Protein 6YB8 (pdb70)

InterPro domains:
  IPR000031 PurE domain [PF00731] (267-404)
  IPR000031 PurE domain [SM01001] (266-413)
  IPR000031 PurE domain [TIGR01162] (268-420)
  IPR018236 SAICAR synthetase, conserved site [PS01057] (93-107)
  IPR018236 SAICAR synthetase, conserved site [PS01058] (187-195)
  IPR028923 SAICAR synthetase/ADE2, N-terminal [MF_00137] (10-258)
  IPR028923 SAICAR synthetase/ADE2, N-terminal [PF01259] (12-238)
  IPR033626 Class II PurE [MF_02045] (266-421)

Foldseek 3Di:
DAWADFPDDDQFWTWTDHPPDPQKIKIFGAQKDADALDPRIDRHPCVLLLQLLLQQLLQVLLVLLPAFAQFDHRDPRRMGMGGDFAWDQKKKKWFQWDDDVSCVVPPPDDGGDGDVQIDIWIFGHDRPVPTHTDDLVRSQVVQDAILRDGCHPLNSVLCRLSLSLSLVLVQLLCVVVQKGWGMFIWIWGQRNVPRDIHTDDGCALQTTWIARNPDNVRTLGCVLVVVDPDDDVVSSVSNVVSSVVCSVCSNCSVDWPAAAEEEEEEQDCVCVVLVVLLQVLLVLLVHHYHYDHDHCVPHVVVLLVVLCVVVPPPHQYEYEYEYWAQRVSQVSSQQRDPHAYEYQYQADVPCNVPRCVSQPDHDPPGPYHYDPRSSVVSLVSLVVVVVRTSSSVSSNSSVVSVVVSVVSVVCVVVVVVVD/DAWADWDDDDQFWTWTDHPPDPQKIKIFGAQKDADQLRPDIDRHPLVLLLQLLLQQLLQVLLVLLPAFAQFDHRDPSRMGMGGDFFWDQKKKKWFQWDDDVSCVVPPPDDTGDGDVQIDIWIFGHDSPVRGHTDDLVRSQVVQDAILRRRCHPLNSVLCRLSLSLSLVLVQLLCVVVQKGWGMFIWIWTQRNVPRDIHTDDGGALQGTWIARNPDNVRTLGCVLVNVDPDDDPVSSVVNVVSSVVCSVCSNCSVPWPAAAEEEEEEQDCVCVVLVVLLQVLLVLLVHHYHYYHHHCVPHVVVLVVVLCVVLPPPHQYEYEYEYFAQRPSQQSSQQRDPHAYEYQYQADPPCNVPRVVSQPPHDPSGPYHYDPHSSVVSLVSLVVCVVVTSSSVSSNSSVVSVVVSVVSVVCVVVVVVVD

Solvent-accessible surface area: 36844 Å² total; per-residue (Å²): 139,90,92,22,135,80,76,112,106,14,91,31,27,24,22,43,53,10,111,82,36,127,26,76,10,7,15,51,11,51,46,53,0,9,12,54,75,82,94,57,98,38,125,9,120,28,2,7,26,18,6,0,63,0,0,6,12,0,0,70,4,0,68,104,11,30,5,118,10,4,16,59,131,83,20,55,130,42,4,2,12,3,25,62,28,81,72,0,34,0,29,0,19,0,6,12,12,0,11,17,36,17,42,158,86,47,119,75,52,165,72,34,128,99,18,69,62,6,94,29,7,9,21,49,76,42,72,99,104,103,36,53,77,39,48,62,130,90,0,59,70,39,148,41,74,34,26,68,37,102,0,19,91,5,5,0,29,10,0,14,73,8,0,44,0,1,0,22,0,0,28,34,1,0,76,62,38,110,1,37,1,0,7,5,50,1,6,5,0,0,14,44,100,89,104,77,27,11,1,3,23,19,0,7,0,30,8,5,37,0,13,10,89,36,58,136,103,75,30,29,0,21,28,7,0,90,87,36,212,126,44,53,112,152,12,21,91,84,0,42,145,17,1,60,59,0,9,130,71,0,100,84,2,46,142,58,84,30,118,12,15,0,0,0,0,3,24,48,94,105,22,76,46,28,0,79,112,0,92,152,7,1,49,97,26,54,4,86,13,72,42,67,81,7,24,14,126,182,16,63,112,66,0,66,99,3,22,5,49,11,39,8,52,33,40,30,0,0,0,0,0,0,13,27,203,78,4,17,4,0,23,40,0,2,22,57,2,4,7,0,1,0,0,0,4,28,52,80,138,117,174,5,88,112,36,0,56,35,1,12,182,38,98,109,47,28,0,6,0,2,8,29,42,23,92,4,0,1,25,0,0,0,2,3,2,5,20,34,7,7,41,6,15,1,47,4,30,0,46,38,9,48,72,65,37,69,119,38,85,61,74,67,159,111,98,125,108,110,198,122,80,80,19,139,82,77,115,94,14,84,32,25,22,21,43,49,7,110,72,35,125,26,79,8,10,15,50,13,54,44,57,0,10,19,57,56,51,96,58,150,35,111,11,127,32,2,5,26,17,8,0,57,0,1,6,14,0,0,72,3,0,70,102,10,30,6,112,11,5,15,57,127,82,31,55,123,45,4,3,8,4,29,59,26,84,72,0,33,0,27,0,18,0,9,11,12,0,6,17,36,16,44,154,83,48,122,76,54,168,76,36,126,87,18,63,64,6,87,34,7,9,21,48,86,40,92,99,103,115,35,52,77,40,47,66,128,92,0,61,70,37,150,42,73,38,27,66,36,101,0,17,95,4,6,1,25,11,0,16,71,7,0,40,0,0,0,24,0,0,30,33,1,0,78,63,44,104,1,36,0,0,7,4,49,1,9,4,0,0,13,44,101,86,106,70,20,11,0,4,23,19,0,8,1,30,8,6,38,0,12,9,84,37,56,124,104,78,25,29,0,22,25,10,0,91,74,39,182,131,51,59,116,146,11,22,102,84,0,51,142,19,2,74,58,0,9,120,64,0,97,86,2,45,136,56,83,32,119,13,13,0,0,0,0,2,26,45,94,103,22,78,46,30,0,81,114,0,91,154,5,0,50,103,25,54,4,85,14,74,44,65,79,7,22,10,125,188,17,63,113,67,0,67,97,4,22,5,44,10,41,11,57,31,41,29,0,0,0,0,0,0,12,28,201,74,5,12,4,0,24,50,0,3,24,59,2,3,7,0,0,0,0,0,5,28,53,81,137,121,178,6,86,107,38,0,58,33,1,11,185,38,97,109,44,27,0,6,0,2,6,29,42,23,89,4,0,1,25,0,0,0,3,3,1,4,23,33,5,7,42,6,15,0,47,4,29,0,46,40,8,48,74,65,32,69,119,38,83,58,73,66,145,108,107,107,104,119,198

GO terms:
  GO:0004638 phosphoribosylaminoimidazole carboxylase activity (F, IDA)
  GO:0004639 phosphoribosylaminoimidazolesuccinocarboxamide synthase activity (F, IDA)
  GO:0044208 'de novo' AMP biosynthetic process (P, IDA)
  GO:0097294 'de novo' XMP biosynthetic process (P, IDA)
  GO:0006177 GMP biosynthetic process (P, IDA)
  GO:0006189 'de novo' IMP biosynthetic process (P, IDA)
  GO:0009113 purine nucleobase biosynthetic process (P, IDA)
  GO:0004638 phosphoribosylaminoimidazole carboxylase activity (F, EXP)
  GO:0004639 phosphoribosylaminoimidazolesuccinocarboxamide synthase activity (F, EXP)
  GO:0004638 phosphoribosylaminoimidazole carboxylase activity (F, IMP)
  GO:0004639 phosphoribosylaminoimidazolesuccinocarboxamide synthase activity (F, IMP)
  GO:0004639 phosphoribosylaminoimidazolesuccinocarboxamide synthase activity (F, TAS)
  GO:0009113 purine nucleobase biosynthetic process (P, TAS)
  GO:0044208 'de novo' AMP biosynthetic process (P, IMP)
  GO:0006177 GMP biosynthetic process (P, IMP)
  GO:0006189 'de novo' IMP biosynthetic process (P, IMP)
  GO:0097294 'de novo' XMP biosynthetic process (P, IMP)
  GO:0005829 cytosol (C, TAS)
  GO:0042802 identical protein binding (F, IPI)
  GO:0005515 protein binding (F, IPI)

B-factor: mean 41.93, std 17.14, range [17.02, 145.9]

Sequence (838 aa):
LNIGKKLYEGKTKEVYELLDSPGKVLLQSKDQITAGNAARKNHLEGKAAISNKITSCIFQLLQEAGIKTAFTRKCGETAFIAPQCEMIPIEWVCRRIATGSFLKRNPGVKEGYKFYPPKVELFFKDDANNDPQWSEEQLIAAKFCFAGLLIGQTEVDIMSHATQAIFEILEKSWLPQNCTLVDMKIEFGVDVTTKEIVLADVIDNDSWRLWPSGDRSQQKDKQSYRDLKEVTPEGLQMVKKNFEWVAERVELLLKSESQCRVVVLMGSTSDLGHCEKIKKACGNFGIPCELRVTSAHKGPDETLRIKAEYEGDGIPTVFVAVAGRSNGLGPVMSGNTAYPVISCPPLTPDWGVQDVWSSLRLPSGLGCSTVLSPEGSAQFAAQIFGLSNHLVWSKLRASILNTWISLKQADKKIRECNLLNIGKKLYEGKTKEVYELLDSPGKVLLQSKDQITAGNAARKNHLEGKAAISNKITSCIFQLLQEAGIKTAFTRKCGETAFIAPQCEMIPIEWVCRRIATGSFLKRNPGVKEGYKFYPPKVELFFKDDANNDPQWSEEQLIAAKFCFAGLLIGQTEVDIMSHATQAIFEILEKSWLPQNCTLVDMKIEFGVDVTTKEIVLADVIDNDSWRLWPSGDRSQQKDKQSYRDLKEVTPEGLQMVKKNFEWVAERVELLLKSESQCRVVVLMGSTSDLGHCEKIKKACGNFGIPCELRVTSAHKGPDETLRIKAEYEGDGIPTVFVAVAGRSNGLGPVMSGNTAYPVISCPPLTPDWGVQDVWSSLRLPSGLGCSTVLSPEGSAQFAAQIFGLSNHLVWSKLRASILNTWISLKQADKKIRECNL

Nearest PDB structures (foldseek):
  7ale-assembly1_A  TM=9.996E-01  e=1.340E-84  Homo sapiens
  2h31-assembly1_A  TM=9.689E-01  e=1.123E-67  Homo sapiens
  4ja0-assembly1_B-2  TM=9.828E-01  e=1.795E-53  Bombyx mori
  5c5d-assembly1_D  TM=9.731E-01  e=4.198E-13  Treponema denticola ATCC 35405
  3rg8-assembly1_C  TM=9.764E-01  e=1.503E-12  Treponema denticola

Radius of gyration: 31.54 Å; Cα contacts (8 Å, |Δi|>4): 1696; chains: 2; bounding box: 82×92×92 Å

Organism: Homo sapiens (NCBI:txid9606)

Secondary structure (DSSP, 8-state):
--EEEEEEE-SSEEEEEESSSTTEEEEEE-SEEEETTTTEEEE-TTHHHHHHHHHHHHHHHHHHHT--BS--EE-SSSEEEEE-EEE--EEEEEEEE--THHHHHSTT--TTPEEEEEEEEEEE--TTTT--EE-HHHHHHTT-EETTEE--HHHHHHHHHHHHHHHHHHHHHHGGGTEEEEEEEEEEEEETTT--EEEES--STTSEEEEETT-GGG--STHHHHT-SS--HHHHHHHHHHHHHHHHHGGGGGS-SS--EEEEEES-GGGHHHHHHHHHHHHTTT--EEEEE--TTT-HHHHHHHHHHHHSSS--EEEEEE--SS--HHHHHHHH-SS-EEE-----TTTHHHHTHHHHS--TT---EE---HHHHHHHHHHHHHTT-HHHHHHHHHHHHHHHHHHHHHHHHHGGGG-/--EEEEEEE-SSEEEEEETTSTTEEEEEE-SEEEETTTTEEEE-TTHHHHHHHHHHHHHHHHHHHT--BS--EE-SSSEEEEE-EEE--EEEEEEEE--THHHHHSTT--TTPEEEEEEEEEEE--TTTT--EE-HHHHHHTT-EETTEE--HHHHHHHHHHHHHHHHHHHHHHGGGTEEEEEEEE-EEEETTT--EEE-S--STTSEEEEETT-GGG--STHHHHT-SS--TTHHHHHHHHHHHHHHHHGGGGS-SS---EEEEES-GGGHHHHHHHHHHHHTTT--EEEEE--TTT-HHHHHHHHHHHHSSS---EEEEE--SS--HHHHHHHH-SS-EEE-----TTTHHHHTHHHHS--TT---EE---HHHHHHHHHHHHHTT-HHHHHHHHHHHHHHHHHHHHHHHHHHGGG-

Structure (mmCIF, N/CA/C/O backbone):
data_6YB8
#
_entry.id   6YB8
#
_cell.length_a   60.878
_cell.length_b   153.922
_cell.length_c   223.565
_cell.angle_alpha   90.000
_cell.angle_beta   90.000
_cell.angle_gamma   90.000
#
_symmetry.space_group_name_H-M   'I 2 2 2'
#
loop_
_entity.id
_entity.type
_entity.pdbx_description
1 polymer 'Multifunctional protein ADE2'
2 non-polymer '5-AMINO-1-(5-O-PHOSPHONO-BETA-D-RIBOFURANOSYL)-1H-IMIDAZOLE-4-CARBOXYLIC ACID'
3 non-polymer '(2~{S})-2-[[5-azanyl-1-[(2~{R},3~{R},4~{S},5~{R})-3,4-bis(oxidanyl)-5-(phosphonooxymethyl)oxolan-2-yl]imidazol-4-yl]car bonylamino]butanedioic acid'
4 non-polymer IMIDAZOLE
5 non-polymer 1,2-ETHANEDIOL
6 water water
#
loop_
_atom_site.group_PDB
_atom_site.id
_atom_site.type_symbol
_atom_site.label_atom_id
_atom_site.label_alt_id
_atom_site.label_comp_id
_atom_site.label_asym_id
_atom_site.label_entity_id
_atom_site.label_seq_id
_atom_site.pdbx_PDB_ins_code
_atom_site.Cartn_x
_atom_site.Cartn_y
_atom_site.Cartn_z
_atom_site.occupancy
_atom_site.B_iso_or_equiv
_atom_site.auth_seq_id
_atom_site.auth_comp_id
_atom_site.auth_asym_id
_atom_site.auth_atom_id
_atom_site.pdbx_PDB_model_num
ATOM 1 N N . LEU A 1 7 ? 39.275 49.109 51.293 1.00 89.98 7 LEU A N 1
ATOM 2 C CA . LEU A 1 7 ? 38.192 50.070 51.708 1.00 95.43 7 LEU A CA 1
ATOM 3 C C . LEU A 1 7 ? 38.668 50.880 52.931 1.00 89.30 7 LEU A C 1
ATOM 4 O O . LEU A 1 7 ? 38.388 50.459 54.104 1.00 76.20 7 LEU A O 1
ATOM 9 N N . ASN A 1 8 ? 39.370 51.998 52.682 1.00 81.21 8 ASN A N 1
ATOM 10 C CA . ASN A 1 8 ? 40.140 52.750 53.716 1.00 81.75 8 ASN A CA 1
ATOM 11 C C . ASN A 1 8 ? 39.258 53.870 54.311 1.00 79.44 8 ASN A C 1
ATOM 12 O O . ASN A 1 8 ? 39.217 54.996 53.744 1.00 71.59 8 ASN A O 1
ATOM 17 N N . ILE A 1 9 ? 38.572 53.555 55.421 1.00 70.85 9 ILE A N 1
ATOM 18 C CA . ILE A 1 9 ? 37.671 54.471 56.186 1.00 68.66 9 ILE A CA 1
ATOM 19 C C . ILE A 1 9 ? 38.531 55.552 56.851 1.00 65.68 9 ILE A C 1
ATOM 20 O O . ILE A 1 9 ? 39.674 55.254 57.193 1.00 81.84 9 ILE A O 1
ATOM 25 N N . GLY A 1 10 ? 38.004 56.764 57.007 1.00 60.93 10 GLY A N 1
ATOM 26 C CA . GLY A 1 10 ? 38.679 57.904 57.655 1.00 57.29 10 GLY A CA 1
ATOM 27 C C . GLY A 1 10 ? 37.911 58.359 58.880 1.00 55.63 10 GLY A C 1
ATOM 28 O O . GLY A 1 10 ? 37.312 57.493 59.540 1.00 59.18 10 GLY A O 1
ATOM 29 N N . LYS A 1 11 ? 37.865 59.667 59.145 1.00 59.81 11 LYS A N 1
ATOM 30 C CA . LYS A 1 11 ? 37.154 60.241 60.323 1.00 73.92 11 LYS A CA 1
ATOM 31 C C . LYS A 1 11 ? 35.614 60.114 60.187 1.00 67.73 11 LYS A C 1
ATOM 32 O O . LYS A 1 11 ? 35.100 60.004 59.065 1.00 63.97 11 LYS A O 1
ATOM 38 N N . LYS A 1 12 ? 34.917 60.059 61.322 1.00 64.50 12 LYS A N 1
ATOM 39 C CA . LYS A 1 12 ? 33.442 60.177 61.459 1.00 65.74 12 LYS A CA 1
ATOM 40 C C . LYS A 1 12 ? 33.045 61.622 61.146 1.00 70.75 12 LYS A C 1
ATOM 41 O O . LYS A 1 12 ? 33.451 62.526 61.921 1.00 77.39 12 LYS A O 1
ATOM 47 N N . LEU A 1 13 ? 32.273 61.857 60.081 1.00 64.29 13 LEU A N 1
ATOM 48 C CA . LEU A 1 13 ? 31.974 63.236 59.606 1.00 68.97 13 LEU A CA 1
ATOM 49 C C . LEU A 1 13 ? 30.685 63.756 60.251 1.00 67.44 13 LEU A C 1
ATOM 50 O O . LEU A 1 13 ? 30.656 64.924 60.625 1.00 80.56 13 LEU A O 1
ATOM 55 N N . TYR A 1 14 ? 29.662 62.915 60.337 1.00 68.19 14 TYR A N 1
ATOM 56 C CA . TYR A 1 14 ? 28.337 63.193 60.944 1.00 65.54 14 TYR A CA 1
ATOM 57 C C . TYR A 1 14 ? 27.886 61.897 61.624 1.00 59.36 14 TYR A C 1
ATOM 58 O O . TYR A 1 14 ? 28.223 60.818 61.131 1.00 53.63 14 TYR A O 1
ATOM 67 N N . GLU A 1 15 ? 27.148 62.008 62.723 1.00 61.18 15 GLU A N 1
ATOM 68 C CA . GLU A 1 15 ? 26.573 60.858 63.467 1.00 64.74 15 GLU A CA 1
ATOM 69 C C . GLU A 1 15 ? 25.127 61.187 63.837 1.00 66.55 15 GLU A C 1
ATOM 70 O O . GLU A 1 15 ? 24.928 62.137 64.608 1.00 74.15 15 GLU A O 1
ATOM 76 N N . GLY A 1 16 ? 24.177 60.419 63.287 1.00 63.43 16 GLY A N 1
ATOM 77 C CA . GLY A 1 16 ? 22.727 60.546 63.504 1.00 58.69 16 GLY A CA 1
ATOM 78 C C . GLY A 1 16 ? 22.203 59.417 64.365 1.00 58.45 16 GLY A C 1
ATOM 79 O O . GLY A 1 16 ? 23.024 58.622 64.878 1.00 52.03 16 GLY A O 1
ATOM 80 N N . LYS A 1 17 ? 20.882 59.319 64.491 1.00 60.13 17 LYS A N 1
ATOM 81 C CA . LYS A 1 17 ? 20.230 58.370 65.429 1.00 67.82 17 LYS A CA 1
ATOM 82 C C . LYS A 1 17 ? 20.271 56.948 64.848 1.00 59.99 17 LYS A C 1
ATOM 83 O O . LYS A 1 17 ? 20.430 56.034 65.666 1.00 59.84 17 LYS A O 1
ATOM 89 N N . THR A 1 18 ? 20.267 56.790 63.510 1.00 50.56 18 THR A N 1
ATOM 90 C CA . THR A 1 18 ? 20.175 55.480 62.786 1.00 48.45 18 THR A CA 1
ATOM 91 C C . THR A 1 18 ? 21.287 55.270 61.739 1.00 44.87 18 THR A C 1
ATOM 92 O O . THR A 1 18 ? 21.254 54.231 61.046 1.00 37.08 18 THR A O 1
ATOM 96 N N . LYS A 1 19 ? 22.207 56.217 61.559 1.00 47.39 19 LYS A N 1
ATOM 97 C CA . LYS A 1 19 ? 23.284 56.095 60.536 1.00 49.99 19 LYS A CA 1
ATOM 98 C C . LYS A 1 19 ? 24.465 57.019 60.868 1.00 43.05 19 LYS A C 1
ATOM 99 O O . LYS A 1 19 ? 24.277 57.977 61.613 1.00 39.80 19 LYS A O 1
ATOM 105 N N . GLU A 1 20 ? 25.644 56.697 60.338 1.00 45.61 20 GLU A N 1
ATOM 106 C CA . GLU A 1 20 ? 26.896 57.481 60.473 1.00 46.33 20 GLU A CA 1
ATOM 107 C C . GLU A 1 20 ? 27.504 57.653 59.083 1.00 42.87 20 GLU A C 1
ATOM 108 O O . GLU A 1 20 ? 27.423 56.724 58.289 1.00 42.66 20 GLU A O 1
ATOM 114 N N . VAL A 1 21 ? 28.109 58.804 58.824 1.00 42.78 21 VAL A N 1
ATOM 115 C CA . VAL A 1 21 ? 28.788 59.097 57.538 1.00 42.27 21 VAL A CA 1
ATOM 116 C C . VAL A 1 21 ? 30.276 59.184 57.848 1.00 46.97 21 VAL A C 1
ATOM 117 O O . VAL A 1 21 ? 30.638 59.921 58.791 1.00 45.19 21 VAL A O 1
ATOM 121 N N . TYR A 1 22 ? 31.091 58.472 57.069 1.00 48.79 22 TYR A N 1
ATOM 122 C CA . TYR A 1 22 ? 32.564 58.449 57.212 1.00 49.89 22 TYR A CA 1
ATOM 123 C C . TYR A 1 22 ? 33.192 58.989 55.940 1.00 45.37 22 TYR A C 1
ATOM 124 O O . TYR A 1 22 ? 32.563 58.841 54.910 1.00 48.33 22 TYR A O 1
ATOM 133 N N . GLU A 1 23 ? 34.397 59.563 56.030 1.00 51.98 23 GLU A N 1
ATOM 134 C CA . GLU A 1 23 ? 35.197 59.967 54.848 1.00 53.08 23 GLU A CA 1
ATOM 135 C C . GLU A 1 23 ? 35.832 58.696 54.253 1.00 50.97 23 GLU A C 1
ATOM 136 O O . GLU A 1 23 ? 35.867 57.645 54.916 1.00 43.27 23 GLU A O 1
ATOM 142 N N . LEU A 1 24 ? 36.255 58.772 53.003 1.00 57.24 24 LEU A N 1
ATOM 143 C CA . LEU A 1 24 ? 36.989 57.685 52.300 1.00 64.61 24 LEU A CA 1
ATOM 144 C C . LEU A 1 24 ? 38.305 58.299 51.813 1.00 74.24 24 LEU A C 1
ATOM 145 O O . LEU A 1 24 ? 38.255 59.179 50.903 1.00 69.46 24 LEU A O 1
ATOM 150 N N . LEU A 1 25 ? 39.426 57.889 52.425 1.00 83.87 25 LEU A N 1
ATOM 151 C CA . LEU A 1 25 ? 40.775 58.463 52.157 1.00 79.28 25 LEU A CA 1
ATOM 152 C C . LEU A 1 25 ? 41.205 58.090 50.735 1.00 72.56 25 LEU A C 1
ATOM 153 O O . LEU A 1 25 ? 41.858 58.918 50.093 1.00 64.24 25 LEU A O 1
ATOM 158 N N . ASP A 1 26 ? 40.809 56.898 50.276 1.00 79.29 26 ASP A N 1
ATOM 159 C CA . ASP A 1 26 ? 41.007 56.349 48.899 1.00 87.18 26 ASP A CA 1
ATOM 160 C C . ASP A 1 26 ? 40.226 57.157 47.837 1.00 85.11 26 ASP A C 1
ATOM 161 O O . ASP A 1 26 ? 40.718 57.229 46.708 1.00 76.49 26 ASP A O 1
ATOM 166 N N . SER A 1 27 ? 39.070 57.761 48.163 1.00 88.08 27 SER A N 1
ATOM 167 C CA . SER A 1 27 ? 38.096 58.339 47.194 1.00 79.08 27 SER A CA 1
ATOM 168 C C . SER A 1 27 ? 37.802 59.808 47.498 1.00 73.29 27 SER A C 1
ATOM 169 O O . SER A 1 27 ? 36.949 60.098 48.329 1.00 64.51 27 SER A O 1
ATOM 172 N N . PRO A 1 28 ? 38.374 60.796 46.770 1.00 82.51 28 PRO A N 1
ATOM 173 C CA . PRO A 1 28 ? 38.056 62.196 47.056 1.00 82.79 28 PRO A CA 1
ATOM 174 C C . PRO A 1 28 ? 36.575 62.426 46.698 1.00 80.54 28 PRO A C 1
ATOM 175 O O . PRO A 1 28 ? 36.119 61.868 45.685 1.00 76.30 28 PRO A O 1
ATOM 179 N N . GLY A 1 29 ? 35.844 63.160 47.545 1.00 65.71 29 GLY A N 1
ATOM 180 C CA . GLY A 1 29 ? 34.467 63.614 47.255 1.00 60.52 29 GLY A CA 1
ATOM 181 C C . GLY A 1 29 ? 33.420 62.501 47.338 1.00 50.09 29 GLY A C 1
ATOM 182 O O . GLY A 1 29 ? 32.320 62.725 46.866 1.00 42.76 29 GLY A O 1
ATOM 183 N N . LYS A 1 30 ? 33.738 61.356 47.934 1.00 40.43 30 LYS A N 1
ATOM 184 C CA . LYS A 1 30 ? 32.784 60.249 48.185 1.00 39.11 30 LYS A CA 1
ATOM 185 C C . LYS A 1 30 ? 32.786 59.935 49.672 1.00 34.84 30 LYS A C 1
ATOM 186 O O . LYS A 1 30 ? 33.776 60.163 50.297 1.00 42.37 30 LYS A O 1
ATOM 192 N N . VAL A 1 31 ? 31.667 59.490 50.214 1.00 34.51 31 VAL A N 1
ATOM 193 C CA . VAL A 1 31 ? 31.534 59.140 51.652 1.00 35.64 31 VAL A CA 1
ATOM 194 C C . VAL A 1 31 ? 30.803 57.809 51.737 1.00 39.66 31 VAL A C 1
ATOM 195 O O . VAL A 1 31 ? 30.194 57.391 50.726 1.00 49.83 31 VAL A O 1
ATOM 199 N N . LEU A 1 32 ? 30.900 57.188 52.908 1.00 36.95 32 LEU A N 1
ATOM 200 C CA . LEU A 1 32 ? 30.228 55.917 53.224 1.00 36.89 32 LEU A CA 1
ATOM 201 C C . LEU A 1 32 ? 29.154 56.207 54.259 1.00 35.21 32 LEU A C 1
ATOM 202 O O . LEU A 1 32 ? 29.537 56.732 55.324 1.00 39.83 32 LEU A O 1
ATOM 207 N N . LEU A 1 33 ? 27.886 55.906 53.947 1.00 34.79 33 LEU A N 1
ATOM 208 C CA . LEU A 1 33 ? 26.753 55.966 54.913 1.00 36.14 33 LEU A CA 1
ATOM 209 C C . LEU A 1 33 ? 26.529 54.568 55.478 1.00 35.58 33 LEU A C 1
ATOM 210 O O . LEU A 1 33 ? 26.090 53.667 54.729 1.00 37.85 33 LEU A O 1
ATOM 215 N N . GLN A 1 34 ? 26.810 54.416 56.764 1.00 37.90 34 GLN A N 1
ATOM 216 C CA . GLN A 1 34 ? 26.724 53.146 57.528 1.00 37.39 34 GLN A CA 1
ATOM 217 C C . GLN A 1 34 ? 25.409 53.243 58.290 1.00 40.60 34 GLN A C 1
ATOM 218 O O . GLN A 1 34 ? 25.283 54.203 59.083 1.00 42.67 34 GLN A O 1
ATOM 224 N N . SER A 1 35 ? 24.455 52.348 58.019 1.00 40.36 35 SER A N 1
ATOM 225 C CA . SER A 1 35 ? 23.191 52.267 58.788 1.00 41.67 35 SER A CA 1
ATOM 226 C C . SER A 1 35 ? 23.512 51.585 60.124 1.00 43.95 35 SER A C 1
ATOM 227 O O . SER A 1 35 ? 24.587 50.946 60.214 1.00 39.21 35 SER A O 1
ATOM 230 N N . LYS A 1 36 ? 22.631 51.744 61.123 1.00 49.16 36 LYS A N 1
ATOM 231 C CA . LYS A 1 36 ? 22.776 51.190 62.501 1.00 50.01 36 LYS A CA 1
ATOM 232 C C . LYS A 1 36 ? 21.568 50.322 62.813 1.00 47.50 36 LYS A C 1
ATOM 233 O O . LYS A 1 36 ? 20.523 50.548 62.170 1.00 49.10 36 LYS A O 1
ATOM 239 N N . ASP A 1 37 ? 21.733 49.388 63.757 1.00 48.43 37 ASP A N 1
ATOM 240 C CA . ASP A 1 37 ? 20.680 48.458 64.228 1.00 48.91 37 ASP A CA 1
ATOM 241 C C . ASP A 1 37 ? 19.846 49.178 65.301 1.00 54.12 37 ASP A C 1
ATOM 242 O O . ASP A 1 37 ? 19.698 48.659 66.418 1.00 57.38 37 ASP A O 1
ATOM 247 N N . GLN A 1 38 ? 19.267 50.317 64.945 1.00 49.71 38 GLN A N 1
ATOM 248 C CA . GLN A 1 38 ? 18.590 51.243 65.878 1.00 50.48 38 GLN A CA 1
ATOM 249 C C . GLN A 1 38 ? 17.272 51.692 65.231 1.00 53.61 38 GLN A C 1
ATOM 250 O O . GLN A 1 38 ? 17.266 52.014 64.027 1.00 48.43 38 GLN A O 1
ATOM 256 N N . ILE A 1 39 ? 16.179 51.693 65.988 1.00 52.29 39 ILE A N 1
ATOM 257 C CA . ILE A 1 39 ? 14.915 52.354 65.567 1.00 48.11 39 ILE A CA 1
ATOM 258 C C . ILE A 1 39 ? 14.567 53.420 66.615 1.00 49.72 39 ILE A C 1
ATOM 259 O O . ILE A 1 39 ? 14.799 53.178 67.795 1.00 56.89 39 ILE A O 1
ATOM 264 N N . THR A 1 40 ? 14.052 54.570 66.173 1.00 47.33 40 THR A N 1
ATOM 265 C CA . THR A 1 40 ? 13.655 55.720 67.022 1.00 46.87 40 THR A CA 1
ATOM 266 C C . THR A 1 40 ? 12.344 56.317 66.510 1.00 50.97 40 THR A C 1
ATOM 267 O O . THR A 1 40 ? 11.994 56.054 65.351 1.00 44.35 40 THR A O 1
ATOM 271 N N . ALA A 1 41 ? 11.659 57.089 67.359 1.00 52.54 41 ALA A N 1
ATOM 272 C CA . ALA A 1 41 ? 10.451 57.856 67.002 1.00 48.47 41 ALA A CA 1
ATOM 273 C C . ALA A 1 41 ? 10.257 58.958 68.040 1.00 50.66 41 ALA A C 1
ATOM 274 O O . ALA A 1 41 ? 10.407 58.681 69.249 1.00 43.52 41 ALA A O 1
ATOM 276 N N . GLY A 1 42 ? 9.899 60.153 67.571 1.00 55.12 42 GLY A N 1
ATOM 277 C CA . GLY A 1 42 ? 9.638 61.323 68.425 1.00 56.05 42 GLY A CA 1
ATOM 278 C C . GLY A 1 42 ? 10.924 61.819 69.042 1.00 56.87 42 GLY A C 1
ATOM 279 O O . GLY A 1 42 ? 11.975 61.264 68.673 1.00 50.60 42 GLY A O 1
ATOM 280 N N . ASN A 1 43 ? 10.827 62.825 69.918 1.00 65.38 43 ASN A N 1
ATOM 281 C CA . ASN A 1 43 ? 11.968 63.550 70.532 1.00 67.12 43 ASN A CA 1
ATOM 282 C C . ASN A 1 43 ? 11.886 63.393 72.055 1.00 70.98 43 ASN A C 1
ATOM 283 O O . ASN A 1 43 ? 12.260 64.347 72.774 1.00 74.13 43 ASN A O 1
ATOM 288 N N . ALA A 1 44 ? 11.365 62.244 72.507 1.00 65.68 44 ALA A N 1
ATOM 289 C CA . ALA A 1 44 ? 11.467 61.719 73.887 1.00 60.14 44 ALA A CA 1
ATOM 290 C C . ALA A 1 44 ? 12.332 60.450 73.809 1.00 57.78 44 ALA A C 1
ATOM 291 O O . ALA A 1 44 ? 13.236 60.391 72.924 1.00 48.83 44 ALA A O 1
ATOM 293 N N . ALA A 1 45 ? 12.044 59.437 74.635 1.00 58.34 45 ALA A N 1
ATOM 294 C CA . ALA A 1 45 ? 12.886 58.224 74.788 1.00 61.68 45 ALA A CA 1
ATOM 295 C C . ALA A 1 45 ? 12.314 57.022 74.016 1.00 50.41 45 ALA A C 1
ATOM 296 O O . ALA A 1 45 ? 12.558 55.892 74.472 1.00 49.97 45 ALA A O 1
ATOM 298 N N . ARG A 1 46 ? 11.589 57.205 72.911 1.00 45.11 46 ARG A N 1
ATOM 299 C CA . ARG A 1 46 ? 11.214 56.023 72.087 1.00 43.98 46 ARG A CA 1
ATOM 300 C C . ARG A 1 46 ? 12.399 55.677 71.175 1.00 44.89 46 ARG A C 1
ATOM 301 O O . ARG A 1 46 ? 12.620 56.346 70.180 1.00 48.31 46 ARG A O 1
ATOM 309 N N . LYS A 1 47 ? 13.173 54.678 71.576 1.00 46.26 47 LYS A N 1
ATOM 310 C CA . LYS A 1 47 ? 14.459 54.267 70.945 1.00 49.15 47 LYS A CA 1
ATOM 311 C C . LYS A 1 47 ? 14.675 52.804 71.307 1.00 47.73 47 LYS A C 1
ATOM 312 O O . LYS A 1 47 ? 14.240 52.411 72.363 1.00 40.35 47 LYS A O 1
ATOM 318 N N . ASN A 1 48 ? 15.196 51.996 70.390 1.00 50.87 48 ASN A N 1
ATOM 319 C CA . ASN A 1 48 ? 15.269 50.529 70.580 1.00 46.83 48 ASN A CA 1
ATOM 320 C C . ASN A 1 48 ? 16.336 49.949 69.660 1.00 49.83 48 ASN A C 1
ATOM 321 O O . ASN A 1 48 ? 16.471 50.414 68.530 1.00 52.16 48 ASN A O 1
ATOM 326 N N . HIS A 1 49 ? 17.095 48.987 70.169 1.00 52.82 49 HIS A N 1
ATOM 327 C CA . HIS A 1 49 ? 17.977 48.134 69.349 1.00 52.12 49 HIS A CA 1
ATOM 328 C C . HIS A 1 49 ? 17.053 47.217 68.563 1.00 47.31 49 HIS A C 1
ATOM 329 O O . HIS A 1 49 ? 16.059 46.755 69.131 1.00 49.81 49 HIS A O 1
ATOM 336 N N . LEU A 1 50 ? 17.340 47.013 67.288 1.00 44.93 50 LEU A N 1
ATOM 337 C CA . LEU A 1 50 ? 16.539 46.096 66.449 1.00 54.11 50 LEU A CA 1
ATOM 338 C C . LEU A 1 50 ? 17.497 45.406 65.490 1.00 56.42 50 LEU A C 1
ATOM 339 O O . LEU A 1 50 ? 18.077 46.091 64.649 1.00 49.86 50 LEU A O 1
ATOM 344 N N . GLU A 1 51 ? 17.722 44.114 65.689 1.00 63.72 51 GLU A N 1
ATOM 345 C CA . GLU A 1 51 ? 18.775 43.406 64.934 1.00 69.12 51 GLU A CA 1
ATOM 346 C C . GLU A 1 51 ? 18.241 43.233 63.506 1.00 58.58 51 GLU A C 1
ATOM 347 O O . GLU A 1 51 ? 17.053 42.899 63.338 1.00 54.65 51 GLU A O 1
ATOM 353 N N . GLY A 1 52 ? 19.089 43.497 62.515 1.00 52.92 52 GLY A N 1
ATOM 354 C CA . GLY A 1 52 ? 18.774 43.297 61.087 1.00 54.61 52 GLY A CA 1
ATOM 355 C C . GLY A 1 52 ? 18.258 44.571 60.440 1.00 53.82 52 GLY A C 1
ATOM 356 O O . GLY A 1 52 ? 18.063 44.569 59.197 1.00 50.69 52 GLY A O 1
ATOM 357 N N . LYS A 1 53 ? 18.040 45.618 61.246 1.00 49.06 53 LYS A N 1
ATOM 358 C CA . LYS A 1 53 ? 17.447 46.893 60.777 1.00 50.78 53 LYS A CA 1
ATOM 359 C C . LYS A 1 53 ? 18.475 47.588 59.875 1.00 43.49 53 LYS A C 1
ATOM 360 O O . LYS A 1 53 ? 18.075 48.023 58.806 1.00 45.84 53 LYS A O 1
ATOM 366 N N . ALA A 1 54 ? 19.756 47.639 60.242 1.00 43.80 54 ALA A N 1
ATOM 367 C CA . ALA A 1 54 ? 20.811 48.279 59.407 1.00 42.54 54 ALA A CA 1
ATOM 368 C C . ALA A 1 54 ? 20.759 47.729 57.982 1.00 43.43 54 ALA A C 1
ATOM 369 O O . ALA A 1 54 ? 20.998 48.523 57.046 1.00 43.24 54 ALA A O 1
ATOM 371 N N . ALA A 1 55 ? 20.513 46.418 57.842 1.00 45.23 55 ALA A N 1
ATOM 372 C CA . ALA A 1 55 ? 20.630 45.669 56.566 1.00 43.12 55 ALA A CA 1
ATOM 373 C C . ALA A 1 55 ? 19.360 45.923 55.759 1.00 40.33 55 ALA A C 1
ATOM 374 O O . ALA A 1 55 ? 19.447 46.102 54.537 1.00 41.97 55 ALA A O 1
ATOM 376 N N . ILE A 1 56 ? 18.222 45.914 56.446 1.00 35.71 56 ILE A N 1
ATOM 377 C CA . ILE A 1 56 ? 16.901 46.235 55.851 1.00 35.30 56 ILE A CA 1
ATOM 378 C C . ILE A 1 56 ? 16.922 47.671 55.312 1.00 35.93 56 ILE A C 1
ATOM 379 O O . ILE A 1 56 ? 16.510 47.859 54.122 1.00 37.89 56 ILE A O 1
ATOM 384 N N . SER A 1 57 ? 17.391 48.629 56.117 1.00 33.47 57 SER A N 1
ATOM 385 C CA . SER A 1 57 ? 17.413 50.075 55.764 1.00 38.07 57 SER A CA 1
ATOM 386 C C . SER A 1 57 ? 18.305 50.268 54.541 1.00 35.30 57 SER A C 1
ATOM 387 O O . SER A 1 57 ? 17.869 50.922 53.585 1.00 40.88 57 SER A O 1
ATOM 390 N N . ASN A 1 58 ? 19.487 49.660 54.571 1.00 33.50 58 ASN A N 1
ATOM 391 C CA . ASN A 1 58 ? 20.535 49.842 53.547 1.00 34.36 58 ASN A CA 1
ATOM 392 C C . ASN A 1 58 ? 20.049 49.206 52.241 1.00 33.83 58 ASN A C 1
ATOM 393 O O . ASN A 1 58 ? 20.296 49.778 51.177 1.00 32.22 58 ASN A O 1
ATOM 398 N N . LYS A 1 59 ? 19.415 48.044 52.341 1.00 30.96 59 LYS A N 1
ATOM 399 C CA . LYS A 1 59 ? 18.871 47.341 51.166 1.00 35.52 59 LYS A CA 1
ATOM 400 C C . LYS A 1 59 ? 17.813 48.239 50.503 1.00 34.92 59 LYS A C 1
ATOM 401 O O . LYS A 1 59 ? 17.882 48.445 49.293 1.00 34.42 59 LYS A O 1
ATOM 407 N N . ILE A 1 60 ? 16.877 48.768 51.272 1.00 35.02 60 ILE A N 1
ATOM 408 C CA . ILE A 1 60 ? 15.752 49.578 50.733 1.00 32.30 60 ILE A CA 1
ATOM 409 C C . ILE A 1 60 ? 16.310 50.849 50.107 1.00 31.96 60 ILE A C 1
ATOM 410 O O . ILE A 1 60 ? 16.090 51.065 48.904 1.00 34.53 60 ILE A O 1
ATOM 415 N N . THR A 1 61 ? 17.110 51.621 50.821 1.00 31.41 61 THR A N 1
ATOM 416 C CA . THR A 1 61 ? 17.641 52.874 50.212 1.00 32.75 61 THR A CA 1
ATOM 417 C C . THR A 1 61 ? 18.496 52.557 48.971 1.00 33.83 61 THR A C 1
ATOM 418 O O . THR A 1 61 ? 18.529 53.380 48.029 1.00 33.90 61 THR A O 1
ATOM 422 N N . SER A 1 62 ? 19.165 51.407 48.935 1.00 34.48 62 SER A N 1
ATOM 423 C CA . SER A 1 62 ? 20.040 51.036 47.788 1.00 34.58 62 SER A CA 1
ATOM 424 C C . SER A 1 62 ? 19.185 50.687 46.577 1.00 30.07 62 SER A C 1
ATOM 425 O O . SER A 1 62 ? 19.496 51.191 45.504 1.00 32.20 62 SER A O 1
ATOM 428 N N . CYS A 1 63 ? 18.129 49.906 46.754 1.00 29.38 63 CYS A N 1
ATOM 429 C CA . CYS A 1 63 ? 17.169 49.600 45.670 1.00 33.67 63 CYS A CA 1
ATOM 430 C C . CYS A 1 63 ? 16.494 50.888 45.195 1.00 32.64 63 CYS A C 1
ATOM 431 O O . CYS A 1 63 ? 16.460 51.113 43.975 1.00 32.29 63 CYS A O 1
ATOM 434 N N . ILE A 1 64 ? 16.018 51.712 46.129 1.00 29.78 64 ILE A N 1
ATOM 435 C CA . ILE A 1 64 ? 15.204 52.902 45.783 1.00 28.28 64 ILE A CA 1
ATOM 436 C C . ILE A 1 64 ? 16.106 53.901 45.078 1.00 28.81 64 ILE A C 1
ATOM 437 O O . ILE A 1 64 ? 15.663 54.493 44.072 1.00 31.48 64 ILE A O 1
ATOM 442 N N . PHE A 1 65 ? 17.328 54.110 45.563 1.00 29.45 65 PHE A N 1
ATOM 443 C CA . PHE A 1 65 ? 18.204 55.123 44.924 1.00 29.82 65 PHE A CA 1
ATOM 444 C C . PHE A 1 65 ? 18.604 54.632 43.529 1.00 32.44 65 PHE A C 1
ATOM 445 O O . PHE A 1 65 ? 18.739 55.461 42.613 1.00 29.03 65 PHE A O 1
ATOM 453 N N . GLN A 1 66 ? 18.839 53.330 43.373 1.00 33.30 66 GLN A N 1
ATOM 454 C CA . GLN A 1 66 ? 19.176 52.772 42.041 1.00 35.58 66 GLN A CA 1
ATOM 455 C C . GLN A 1 66 ? 17.992 53.033 41.113 1.00 33.65 66 GLN A C 1
ATOM 456 O O . GLN A 1 66 ? 18.217 53.525 40.042 1.00 36.24 66 GLN A O 1
ATOM 462 N N . LEU A 1 67 ? 16.777 52.754 41.582 1.00 30.59 67 LEU A N 1
ATOM 463 C CA . LEU A 1 67 ? 15.520 52.941 40.833 1.00 28.86 67 LEU A CA 1
ATOM 464 C C . LEU A 1 67 ? 15.447 54.396 40.416 1.00 29.62 67 LEU A C 1
ATOM 465 O O . LEU A 1 67 ? 15.309 54.644 39.228 1.00 31.45 67 LEU A O 1
ATOM 470 N N . LEU A 1 68 ? 15.567 55.323 41.361 1.00 27.58 68 LEU A N 1
ATOM 471 C CA . LEU A 1 68 ? 15.388 56.759 41.020 1.00 29.84 68 LEU A CA 1
ATOM 472 C C . LEU A 1 68 ? 16.529 57.214 40.110 1.00 27.83 68 LEU A C 1
ATOM 473 O O . LEU A 1 68 ? 16.271 57.964 39.165 1.00 29.51 68 LEU A O 1
ATOM 478 N N . GLN A 1 69 ? 17.747 56.756 40.339 1.00 27.42 69 GLN A N 1
ATOM 479 C CA . GLN A 1 69 ? 18.935 57.226 39.560 1.00 28.34 69 GLN A CA 1
ATOM 480 C C . GLN A 1 69 ? 18.825 56.775 38.099 1.00 28.90 69 GLN A C 1
ATOM 481 O O . GLN A 1 69 ? 19.105 57.613 37.168 1.00 32.66 69 GLN A O 1
ATOM 487 N N . GLU A 1 70 ? 18.380 55.537 37.876 1.00 30.75 70 GLU A N 1
ATOM 488 C CA . GLU A 1 70 ? 18.230 54.903 36.531 1.00 33.92 70 GLU A CA 1
ATOM 489 C C . GLU A 1 70 ? 17.022 55.506 35.778 1.00 33.53 70 GLU A C 1
ATOM 490 O O . GLU A 1 70 ? 17.000 55.432 34.538 1.00 34.63 70 GLU A O 1
ATOM 496 N N . ALA A 1 71 ? 16.046 56.068 36.489 1.00 28.86 71 ALA A N 1
ATOM 497 C CA . ALA A 1 71 ? 14.957 56.892 35.934 1.00 25.88 71 ALA A CA 1
ATOM 498 C C . ALA A 1 71 ? 15.499 58.234 35.424 1.00 24.09 71 ALA A C 1
ATOM 499 O O . ALA A 1 71 ? 14.902 58.786 34.450 1.00 25.16 71 ALA A O 1
ATOM 501 N N . GLY A 1 72 ? 16.554 58.756 36.043 1.00 24.96 72 GLY A N 1
ATOM 502 C CA . GLY A 1 72 ? 17.186 60.059 35.697 1.00 25.39 72 GLY A CA 1
ATOM 503 C C . GLY A 1 72 ? 17.038 61.093 36.803 1.00 25.45 72 GLY A C 1
ATOM 504 O O . GLY A 1 72 ? 17.280 62.284 36.542 1.00 27.24 72 GLY A O 1
ATOM 505 N N . ILE A 1 73 ? 16.641 60.686 38.008 1.00 24.39 73 ILE A N 1
ATOM 506 C CA . ILE A 1 73 ? 16.585 61.637 39.168 1.00 25.23 73 ILE A CA 1
ATOM 507 C C . ILE A 1 73 ? 18.007 61.815 39.705 1.00 27.75 73 ILE A C 1
ATOM 508 O O . ILE A 1 73 ? 18.661 60.799 40.023 1.00 30.27 73 ILE A O 1
ATOM 513 N N . LYS A 1 74 ? 18.503 63.041 39.810 1.00 31.49 74 LYS A N 1
ATOM 514 C CA . LYS A 1 74 ? 19.888 63.291 40.306 1.00 31.01 74 LYS A CA 1
ATOM 515 C C . LYS A 1 74 ? 19.960 62.940 41.794 1.00 28.29 74 LYS A C 1
ATOM 516 O O . LYS A 1 74 ? 19.195 63.536 42.593 1.00 25.44 74 LYS A O 1
ATOM 522 N N . THR A 1 75 ? 20.825 61.993 42.173 1.00 25.94 75 THR A N 1
ATOM 523 C CA . THR A 1 75 ? 20.743 61.327 43.505 1.00 26.91 75 THR A CA 1
ATOM 524 C C . THR A 1 75 ? 22.148 61.054 44.050 1.00 29.66 75 THR A C 1
ATOM 525 O O . THR A 1 75 ? 23.013 60.574 43.261 1.00 28.52 75 THR A O 1
ATOM 529 N N . ALA A 1 76 ? 22.368 61.333 45.329 1.00 26.76 76 ALA A N 1
ATOM 530 C CA . ALA A 1 76 ? 23.646 61.058 46.023 1.00 29.08 76 ALA A CA 1
ATOM 531 C C . ALA A 1 76 ? 23.717 59.558 46.347 1.00 31.69 76 ALA A C 1
ATOM 532 O O . ALA A 1 76 ? 23.365 59.123 47.482 1.00 34.39 76 ALA A O 1
ATOM 534 N N . PHE A 1 77 ? 24.112 58.788 45.347 1.00 30.81 77 PHE A N 1
ATOM 535 C CA . PHE A 1 77 ? 24.260 57.318 45.384 1.00 33.25 77 PHE A CA 1
ATOM 536 C C . PHE A 1 77 ? 25.296 56.884 44.347 1.00 34.53 77 PHE A C 1
ATOM 537 O O . PHE A 1 77 ? 25.173 57.252 43.160 1.00 29.14 77 PHE A O 1
ATOM 545 N N . THR A 1 78 ? 26.297 56.138 44.793 1.00 37.72 78 THR A N 1
ATOM 546 C CA . THR A 1 78 ? 27.331 55.546 43.925 1.00 35.87 78 THR A CA 1
ATOM 547 C C . THR A 1 78 ? 27.008 54.066 43.806 1.00 39.39 78 THR A C 1
ATOM 548 O O . THR A 1 78 ? 26.534 53.684 42.743 1.00 45.28 78 THR A O 1
ATOM 552 N N . ARG A 1 79 ? 27.128 53.303 44.892 1.00 37.58 79 ARG A N 1
ATOM 553 C CA . ARG A 1 79 ? 26.805 51.841 44.875 1.00 41.87 79 ARG A CA 1
ATOM 554 C C . ARG A 1 79 ? 26.584 51.345 46.307 1.00 39.70 79 ARG A C 1
ATOM 555 O O . ARG A 1 79 ? 27.061 51.984 47.253 1.00 35.89 79 ARG A O 1
ATOM 563 N N . LYS A 1 80 ? 25.900 50.213 46.438 1.00 35.65 80 LYS A N 1
ATOM 564 C CA . LYS A 1 80 ? 25.849 49.461 47.704 1.00 36.40 80 LYS A CA 1
ATOM 565 C C . LYS A 1 80 ? 27.263 48.983 48.071 1.00 41.50 80 LYS A C 1
ATOM 566 O O . LYS A 1 80 ? 28.099 48.792 47.191 1.00 47.33 80 LYS A O 1
ATOM 572 N N . CYS A 1 81 ? 27.532 48.845 49.352 1.00 43.51 81 CYS A N 1
ATOM 573 C CA . CYS A 1 81 ? 28.875 48.565 49.871 1.00 46.93 81 CYS A CA 1
ATOM 574 C C . CYS A 1 81 ? 28.743 47.669 51.102 1.00 45.55 81 CYS A C 1
ATOM 575 O O . CYS A 1 81 ? 28.947 48.137 52.229 1.00 57.55 81 CYS A O 1
ATOM 578 N N . GLY A 1 82 ? 28.375 46.425 50.875 1.00 41.51 82 GLY A N 1
ATOM 579 C CA . GLY A 1 82 ? 28.113 45.459 51.942 1.00 43.04 82 GLY A CA 1
ATOM 580 C C . GLY A 1 82 ? 26.671 45.522 52.348 1.00 45.28 82 GLY A C 1
ATOM 581 O O . GLY A 1 82 ? 25.919 46.257 51.698 1.00 45.30 82 GLY A O 1
ATOM 582 N N . GLU A 1 83 ? 26.320 44.790 53.402 1.00 44.74 83 GLU A N 1
ATOM 583 C CA . GLU A 1 83 ? 24.915 44.497 53.763 1.00 49.17 83 GLU A CA 1
ATOM 584 C C . GLU A 1 83 ? 24.292 45.778 54.342 1.00 47.12 83 GLU A C 1
ATOM 585 O O . GLU A 1 83 ? 23.025 45.894 54.314 1.00 52.90 83 GLU A O 1
ATOM 591 N N . THR A 1 84 ? 25.117 46.659 54.924 1.00 33.07 84 THR A N 1
ATOM 592 C CA . THR A 1 84 ? 24.666 47.696 55.880 1.00 32.16 84 THR A CA 1
ATOM 593 C C . THR A 1 84 ? 25.232 49.080 55.543 1.00 29.42 84 THR A C 1
ATOM 594 O O . THR A 1 84 ? 25.004 49.996 56.331 1.00 33.14 84 THR A O 1
ATOM 598 N N . ALA A 1 85 ? 25.880 49.272 54.403 1.00 29.69 85 ALA A N 1
ATOM 599 C CA . ALA A 1 85 ? 26.370 50.608 53.982 1.00 30.87 85 ALA A CA 1
ATOM 600 C C . ALA A 1 85 ? 26.223 50.781 52.470 1.00 33.09 85 ALA A C 1
ATOM 601 O O . ALA A 1 85 ? 25.973 49.794 51.753 1.00 34.96 85 ALA A O 1
ATOM 603 N N . PHE A 1 86 ? 26.446 52.018 52.035 1.00 32.52 86 PHE A N 1
ATOM 604 C CA . PHE A 1 86 ? 26.434 52.420 50.623 1.00 32.32 86 PHE A CA 1
ATOM 605 C C . PHE A 1 86 ? 27.362 53.618 50.499 1.00 37.11 86 PHE A C 1
ATOM 606 O O . PHE A 1 86 ? 27.550 54.343 51.495 1.00 35.69 86 PHE A O 1
ATOM 614 N N . ILE A 1 87 ? 27.950 53.776 49.311 1.00 34.89 87 ILE A N 1
ATOM 615 C CA . ILE A 1 87 ? 28.870 54.887 48.987 1.00 36.47 87 ILE A CA 1
ATOM 616 C C . ILE A 1 87 ? 28.054 55.959 48.262 1.00 41.04 87 ILE A C 1
ATOM 617 O O . ILE A 1 87 ? 27.174 55.583 47.435 1.00 39.99 87 ILE A O 1
ATOM 622 N N . ALA A 1 88 ? 28.338 57.229 48.563 1.0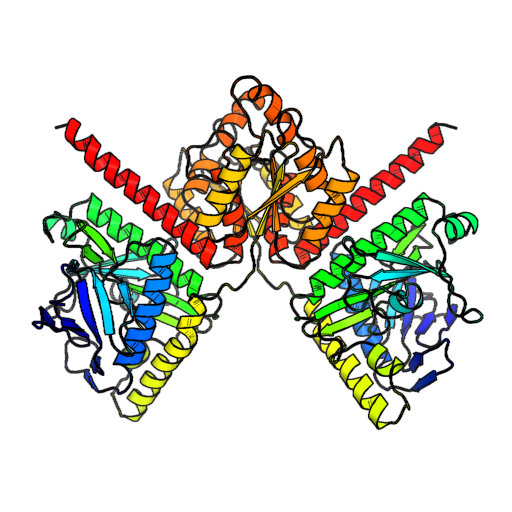0 33.68 88 ALA A N 1
ATOM 623 C CA . ALA A 1 88 ? 27.592 58.376 48.011 1.00 35.25 88 ALA A CA 1
ATOM 624 C C . ALA A 1 88 ? 28.590 59.462 47.725 1.00 36.00 88 ALA A C 1
ATOM 625 O O . ALA A 1 88 ? 29.571 59.557 48.435 1.00 37.06 88 ALA A O 1
ATOM 627 N N . PRO A 1 89 ? 28.325 60.325 46.732 1.00 36.78 89 PRO A N 1
ATOM 628 C CA . PRO A 1 89 ? 29.006 61.604 46.633 1.00 38.81 89 PRO A CA 1
ATOM 629 C C . PRO A 1 89 ? 28.756 62.437 47.892 1.00 37.10 89 PRO A C 1
ATOM 630 O O . PRO A 1 89 ? 27.663 62.468 48.409 1.00 37.22 89 PRO A O 1
ATOM 634 N N . GLN A 1 90 ? 29.814 63.092 48.348 1.00 44.33 90 GLN A N 1
ATOM 635 C CA . GLN A 1 90 ? 29.802 63.974 49.536 1.00 43.89 90 GLN A CA 1
ATOM 636 C C . GLN A 1 90 ? 28.871 65.149 49.215 1.00 39.97 90 GLN A C 1
ATOM 637 O O . GLN A 1 90 ? 29.037 65.747 48.129 1.00 36.93 90 GLN A O 1
ATOM 643 N N . CYS A 1 91 ? 27.924 65.446 50.107 1.00 35.02 91 CYS A N 1
ATOM 644 C CA . CYS A 1 91 ? 27.035 66.632 49.997 1.00 36.12 91 CYS A CA 1
ATOM 645 C C . CYS A 1 91 ? 27.026 67.417 51.298 1.00 34.02 91 CYS A C 1
ATOM 646 O O . CYS A 1 91 ? 27.249 66.813 52.349 1.00 39.58 91 CYS A O 1
ATOM 649 N N . GLU A 1 92 ? 26.708 68.701 51.210 1.00 36.18 92 GLU A N 1
ATOM 650 C CA . GLU A 1 92 ? 26.262 69.549 52.344 1.00 35.97 92 GLU A CA 1
ATOM 651 C C . GLU A 1 92 ? 24.729 69.478 52.393 1.00 35.05 92 GLU A C 1
ATOM 652 O O . GLU A 1 92 ? 24.069 69.974 51.452 1.00 34.59 92 GLU A O 1
ATOM 658 N N . MET A 1 93 ? 24.179 68.864 53.438 1.00 33.22 93 MET A N 1
ATOM 659 C CA . MET A 1 93 ? 22.728 68.625 53.553 1.00 29.81 93 MET A CA 1
ATOM 660 C C . MET A 1 93 ? 21.995 69.959 53.755 1.00 31.03 93 MET A C 1
ATOM 661 O O . MET A 1 93 ? 22.527 70.837 54.439 1.00 31.35 93 MET A O 1
ATOM 666 N N . ILE A 1 94 ? 20.845 70.121 53.092 1.00 30.91 94 ILE A N 1
ATOM 667 C CA . ILE A 1 94 ? 19.888 71.233 53.319 1.00 29.39 94 ILE A CA 1
ATOM 668 C C . ILE A 1 94 ? 18.967 70.811 54.443 1.00 31.53 94 ILE A C 1
ATOM 669 O O . ILE A 1 94 ? 18.311 69.794 54.325 1.00 34.99 94 ILE A O 1
ATOM 674 N N . PRO A 1 95 ? 18.918 71.550 55.568 1.00 28.59 95 PRO A N 1
ATOM 675 C CA . PRO A 1 95 ? 18.234 71.070 56.761 1.00 30.43 95 PRO A CA 1
ATOM 676 C C . PRO A 1 95 ? 16.720 71.275 56.658 1.00 30.65 95 PRO A C 1
ATOM 677 O O . PRO A 1 95 ? 16.140 71.878 57.541 1.00 29.34 95 PRO A O 1
ATOM 681 N N . ILE A 1 96 ? 16.121 70.709 55.613 1.00 28.56 96 ILE A N 1
ATOM 682 C CA . ILE A 1 96 ? 14.651 70.743 55.387 1.00 29.77 96 ILE A CA 1
ATOM 683 C C . ILE A 1 96 ? 14.201 69.307 55.166 1.00 30.37 96 ILE A C 1
ATOM 684 O O . ILE A 1 96 ? 14.901 68.576 54.396 1.00 28.84 96 ILE A O 1
ATOM 689 N N . GLU A 1 97 ? 13.099 68.949 55.825 1.00 28.95 97 GLU A N 1
ATOM 690 C CA . GLU A 1 97 ? 12.318 67.715 55.563 1.00 34.86 97 GLU A CA 1
ATOM 691 C C . GLU A 1 97 ? 11.233 68.071 54.549 1.00 31.22 97 GLU A C 1
ATOM 692 O O . GLU A 1 97 ? 10.386 68.910 54.857 1.00 28.86 97 GLU A O 1
ATOM 698 N N . TRP A 1 98 ? 11.322 67.508 53.356 1.00 29.57 98 TRP A N 1
ATOM 699 C CA . TRP A 1 98 ? 10.361 67.737 52.252 1.00 27.65 98 TRP A CA 1
ATOM 700 C C . TRP A 1 98 ? 9.357 66.598 52.259 1.00 26.83 98 TRP A C 1
ATOM 701 O O . TRP A 1 98 ? 9.745 65.464 51.979 1.00 26.58 98 TRP A O 1
ATOM 712 N N . VAL A 1 99 ? 8.101 66.905 52.563 1.00 30.02 99 VAL A N 1
ATOM 713 C CA . VAL A 1 99 ? 7.029 65.876 52.585 1.00 29.81 99 VAL A CA 1
ATOM 714 C C . VAL A 1 99 ? 6.146 66.025 51.347 1.00 30.06 99 VAL A C 1
ATOM 715 O O . VAL A 1 99 ? 5.796 67.169 50.959 1.00 30.27 99 VAL A O 1
ATOM 719 N N . CYS A 1 100 ? 5.777 64.888 50.769 1.00 28.36 100 CYS A N 1
ATOM 720 C CA . CYS A 1 100 ? 4.773 64.807 49.687 1.00 24.98 100 CYS A CA 1
ATOM 721 C C . CYS A 1 100 ? 3.660 63.853 50.114 1.00 22.78 100 CYS A C 1
ATOM 722 O O . CYS A 1 100 ? 3.970 62.754 50.637 1.00 21.91 100 CYS A O 1
ATOM 725 N N . ARG A 1 101 ? 2.419 64.212 49.828 1.00 21.79 101 ARG A N 1
ATOM 726 C CA . ARG A 1 101 ? 1.234 63.407 50.223 1.00 22.10 101 ARG A CA 1
ATOM 727 C C . ARG A 1 101 ? 0.359 63.158 49.010 1.00 24.54 101 ARG A C 1
ATOM 728 O O . ARG A 1 101 ? 0.048 64.123 48.304 1.00 26.71 101 ARG A O 1
ATOM 736 N N . ARG A 1 102 ? -0.081 61.918 48.832 1.00 26.57 102 ARG A N 1
ATOM 737 C CA . ARG A 1 102 ? -1.269 61.594 48.004 1.00 26.26 102 ARG A CA 1
ATOM 738 C C . ARG A 1 102 ? -2.543 61.589 48.854 1.00 26.61 102 ARG A C 1
ATOM 739 O O . ARG A 1 102 ? -3.583 62.030 48.373 1.00 27.14 102 ARG A O 1
ATOM 747 N N . ILE A 1 103 ? -2.467 61.069 50.075 1.00 29.40 103 ILE A N 1
ATOM 748 C CA . ILE A 1 103 ? -3.645 60.844 50.955 1.00 27.33 103 ILE A CA 1
ATOM 749 C C . ILE A 1 103 ? -3.400 61.593 52.250 1.00 26.37 103 ILE A C 1
ATOM 750 O O . ILE A 1 103 ? -2.343 61.382 52.823 1.00 25.90 103 ILE A O 1
ATOM 755 N N . ALA A 1 104 ? -4.358 62.382 52.702 1.00 22.78 104 ALA A N 1
ATOM 756 C CA . ALA A 1 104 ? -4.230 63.105 53.975 1.00 25.57 104 ALA A CA 1
ATOM 757 C C . ALA A 1 104 ? -4.327 62.103 55.113 1.00 29.46 104 ALA A C 1
ATOM 758 O O . ALA A 1 104 ? -5.380 61.501 55.257 1.00 29.74 104 ALA A O 1
ATOM 760 N N . THR A 1 105 ? -3.267 62.002 55.913 1.00 33.56 105 THR A N 1
ATOM 761 C CA . THR A 1 105 ? -3.264 61.332 57.234 1.00 33.48 105 THR A CA 1
ATOM 762 C C . THR A 1 105 ? -2.257 62.071 58.128 1.00 31.46 105 THR A C 1
ATOM 763 O O . THR A 1 105 ? -1.759 63.121 57.704 1.00 27.46 105 THR A O 1
ATOM 767 N N . GLY A 1 106 ? -1.960 61.528 59.309 1.00 27.81 106 GLY A N 1
ATOM 768 C CA . GLY A 1 106 ? -0.833 61.987 60.142 1.00 27.22 106 GLY A CA 1
ATOM 769 C C . GLY A 1 106 ? -0.953 63.465 60.478 1.00 26.85 106 GLY A C 1
ATOM 770 O O . GLY A 1 106 ? -2.040 63.900 60.824 1.00 26.80 106 GLY A O 1
ATOM 771 N N . SER A 1 107 ? 0.137 64.226 60.355 1.00 25.38 107 SER A N 1
ATOM 772 C CA . SER A 1 107 ? 0.199 65.621 60.827 1.00 26.73 107 SER A CA 1
ATOM 773 C C . SER A 1 107 ? -0.637 66.493 59.902 1.00 26.79 107 SER A C 1
ATOM 774 O O . SER A 1 107 ? -1.063 67.573 60.348 1.00 26.32 107 SER A O 1
ATOM 777 N N . PHE A 1 108 ? -0.954 66.045 58.689 1.00 26.93 108 PHE A N 1
ATOM 778 C CA . PHE A 1 108 ? -1.830 66.891 57.843 1.00 26.21 108 PHE A CA 1
ATOM 779 C C . PHE A 1 108 ? -3.196 67.038 58.515 1.00 25.27 108 PHE A C 1
ATOM 780 O O . PHE A 1 108 ? -3.783 68.118 58.442 1.00 21.93 108 PHE A O 1
ATOM 788 N N . LEU A 1 109 ? -3.713 65.964 59.113 1.00 27.06 109 LEU A N 1
ATOM 789 C CA . LEU A 1 109 ? -4.990 66.004 59.869 1.00 28.57 109 LEU A CA 1
ATOM 790 C C . LEU A 1 109 ? -4.849 66.873 61.124 1.00 31.61 109 LEU A C 1
ATOM 791 O O . LEU A 1 109 ? -5.784 67.686 61.347 1.00 32.39 109 LEU A O 1
ATOM 796 N N . LYS A 1 110 ? -3.725 66.819 61.852 1.00 32.43 110 LYS A N 1
ATOM 797 C CA . LYS A 1 110 ? -3.589 67.641 63.086 1.00 38.21 110 LYS A CA 1
ATOM 798 C C . LYS A 1 110 ? -3.611 69.122 62.719 1.00 35.09 110 LYS A C 1
ATOM 799 O O . LYS A 1 110 ? -4.277 69.863 63.451 1.00 35.31 110 LYS A O 1
ATOM 805 N N . ARG A 1 111 ? -2.910 69.532 61.667 1.00 28.05 111 ARG A N 1
ATOM 806 C CA . ARG A 1 111 ? -2.744 70.972 61.327 1.00 30.98 111 ARG A CA 1
ATOM 807 C C . ARG A 1 111 ? -3.971 71.461 60.544 1.00 31.40 111 ARG A C 1
ATOM 808 O O . ARG A 1 111 ? -4.142 72.712 60.429 1.00 37.44 111 ARG A O 1
ATOM 816 N N . ASN A 1 112 ? -4.835 70.546 60.091 1.00 26.66 112 ASN A N 1
ATOM 817 C CA . ASN A 1 112 ? -6.054 70.896 59.309 1.00 28.94 112 ASN A CA 1
ATOM 818 C C . ASN A 1 112 ? -7.303 70.217 59.864 1.00 28.68 112 ASN A C 1
ATOM 819 O O . ASN A 1 112 ? -7.914 69.430 59.153 1.00 28.74 112 ASN A O 1
ATOM 824 N N . PRO A 1 113 ? -7.721 70.512 61.116 1.00 29.08 113 PRO A N 1
ATOM 825 C CA . PRO A 1 113 ? -8.887 69.871 61.729 1.00 30.65 113 PRO A CA 1
ATOM 826 C C . PRO A 1 113 ? -10.116 70.106 60.845 1.00 30.08 113 PRO A C 1
ATOM 827 O O . PRO A 1 113 ? -10.265 71.183 60.308 1.00 33.44 113 PRO A O 1
ATOM 831 N N . GLY A 1 114 ? -10.903 69.059 60.651 1.00 30.20 114 GLY A N 1
ATOM 832 C CA . GLY A 1 114 ? -12.047 69.046 59.730 1.00 29.77 114 GLY A CA 1
ATOM 833 C C . GLY A 1 114 ? -11.752 68.158 58.546 1.00 31.49 114 GLY A C 1
ATOM 834 O O . GLY A 1 114 ? -12.705 67.525 58.018 1.00 35.29 114 GLY A O 1
ATOM 835 N N . VAL A 1 115 ? -10.505 68.122 58.082 1.00 29.78 115 VAL A N 1
ATOM 836 C CA . VAL A 1 115 ? -10.172 67.242 56.928 1.00 29.58 115 VAL A CA 1
ATOM 837 C C . VAL A 1 115 ? -10.177 65.814 57.442 1.00 31.54 115 VAL A C 1
ATOM 838 O O . VAL A 1 115 ? -9.666 65.597 58.541 1.00 34.22 115 VAL A O 1
ATOM 842 N N . LYS A 1 116 ? -10.721 64.894 56.659 1.00 35.51 116 LYS A N 1
ATOM 843 C CA . LYS A 1 116 ? -10.890 63.478 57.059 1.00 40.69 116 LYS A CA 1
ATOM 844 C C . LYS A 1 116 ? -9.749 62.627 56.475 1.00 37.60 116 LYS A C 1
ATO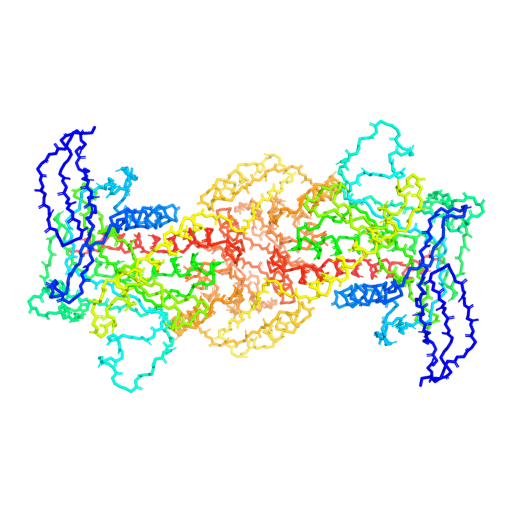M 845 O O . LYS A 1 116 ? -9.258 62.918 55.369 1.00 32.53 116 LYS A O 1
ATOM 851 N N . GLU A 1 117 ? -9.316 61.624 57.230 1.00 35.10 117 GLU A N 1
ATOM 852 C CA . GLU A 1 117 ? -8.497 60.497 56.738 1.00 35.72 117 GLU A CA 1
ATOM 853 C C . GLU A 1 117 ? -8.993 60.145 55.317 1.00 36.75 117 GLU A C 1
ATOM 854 O O . GLU A 1 117 ? -10.206 59.941 55.179 1.00 33.59 117 GLU A O 1
ATOM 860 N N . GLY A 1 118 ? -8.131 60.167 54.284 1.00 35.53 118 GLY A N 1
ATOM 861 C CA . GLY A 1 118 ? -8.445 59.652 52.930 1.00 34.93 118 GLY A CA 1
ATOM 862 C C . GLY A 1 118 ? -8.637 60.743 51.877 1.00 30.05 118 GLY A C 1
ATOM 863 O O . GLY A 1 118 ? -8.743 60.401 50.685 1.00 26.55 118 GLY A O 1
ATOM 864 N N . TYR A 1 119 ? -8.660 62.008 52.268 1.00 27.60 119 TYR A N 1
ATOM 865 C CA . TYR A 1 119 ? -8.718 63.126 51.294 1.00 30.72 119 TYR A CA 1
ATOM 866 C C . TYR A 1 119 ? -7.562 62.984 50.297 1.00 28.48 119 TYR A C 1
ATOM 867 O O . TYR A 1 119 ? -6.427 62.834 50.710 1.00 32.51 119 TYR A O 1
ATOM 876 N N . LYS A 1 120 ? -7.850 63.028 49.012 1.00 30.12 120 LYS A N 1
ATOM 877 C CA . LYS A 1 120 ? -6.832 62.830 47.955 1.00 30.56 120 LYS A CA 1
ATOM 878 C C . LYS A 1 120 ? -6.313 64.177 47.434 1.00 27.29 120 LYS A C 1
ATOM 879 O O . LYS A 1 120 ? -7.102 65.111 47.176 1.00 32.00 120 LYS A O 1
ATOM 885 N N . PHE A 1 121 ? -4.997 64.269 47.279 1.00 27.11 121 PHE A N 1
ATOM 886 C CA . PHE A 1 121 ? -4.312 65.454 46.744 1.00 24.82 121 PHE A CA 1
ATOM 887 C C . PHE A 1 121 ? -4.024 65.212 45.260 1.00 24.63 121 PHE A C 1
ATOM 888 O O . PHE A 1 121 ? -3.328 64.252 44.919 1.00 22.58 121 PHE A O 1
ATOM 896 N N . TYR A 1 122 ? -4.585 66.079 44.415 1.00 22.13 122 TYR A N 1
ATOM 897 C CA . TYR A 1 122 ? -4.327 66.160 42.968 1.00 24.87 122 TYR A CA 1
ATOM 898 C C . TYR A 1 122 ? -3.952 67.608 42.651 1.00 25.48 122 TYR A C 1
ATOM 899 O O . TYR A 1 122 ? -4.814 68.493 42.701 1.00 25.35 122 TYR A O 1
ATOM 908 N N . PRO A 1 123 ? -2.671 67.947 42.362 1.00 27.46 123 PRO A N 1
ATOM 909 C CA . PRO A 1 123 ? -1.548 67.007 42.372 1.00 26.37 123 PRO A CA 1
ATOM 910 C C . PRO A 1 123 ? -1.068 66.761 43.803 1.00 26.82 123 PRO A C 1
ATOM 911 O O . PRO A 1 123 ? -1.629 67.295 44.751 1.00 25.29 123 PRO A O 1
ATOM 915 N N . PRO A 1 124 ? -0.080 65.868 44.010 1.00 28.30 124 PRO A N 1
ATOM 916 C CA . PRO A 1 124 ? 0.368 65.521 45.350 1.00 26.21 124 PRO A CA 1
ATOM 917 C C . PRO A 1 124 ? 0.847 66.782 46.072 1.00 26.74 124 PRO A C 1
ATOM 918 O O . PRO A 1 124 ? 1.465 67.622 45.434 1.00 26.90 124 PRO A O 1
ATOM 922 N N . LYS A 1 125 ? 0.486 66.912 47.353 1.00 27.11 125 LYS A N 1
ATOM 923 C CA . LYS A 1 125 ? 0.763 68.110 48.182 1.00 27.77 125 LYS A CA 1
ATOM 924 C C . LYS A 1 125 ? 2.197 67.996 48.717 1.00 28.74 125 LYS A C 1
ATOM 925 O O . LYS A 1 125 ? 2.585 66.889 49.175 1.00 30.67 125 LYS A O 1
ATOM 931 N N . VAL A 1 126 ? 2.952 69.099 48.610 1.00 29.23 126 VAL A N 1
ATOM 932 C CA . VAL A 1 126 ? 4.351 69.291 49.083 1.00 28.60 126 VAL A CA 1
ATOM 933 C C . VAL A 1 126 ? 4.346 70.234 50.285 1.00 26.76 126 VAL A C 1
ATOM 934 O O . VAL A 1 126 ? 3.708 71.277 50.207 1.00 29.03 126 VAL A O 1
ATOM 938 N N . GLU A 1 127 ? 5.007 69.832 51.370 1.00 26.24 127 GLU A N 1
ATOM 939 C CA . GLU A 1 127 ? 5.183 70.667 52.580 1.00 26.17 127 GLU A CA 1
ATOM 940 C C . GLU A 1 127 ? 6.655 70.610 52.967 1.00 26.30 127 GLU A C 1
ATOM 941 O O . GLU A 1 127 ? 7.364 69.604 52.543 1.00 27.25 127 GLU A O 1
ATOM 947 N N . LEU A 1 128 ? 7.105 71.626 53.705 1.00 23.80 128 LEU A N 1
ATOM 948 C CA . LEU A 1 128 ? 8.516 71.755 54.193 1.00 27.27 128 LEU A CA 1
ATOM 949 C C . LEU A 1 128 ? 8.483 71.788 55.719 1.00 27.66 128 LEU A C 1
ATOM 950 O O . LEU A 1 128 ? 7.712 72.583 56.242 1.00 29.18 128 LEU A O 1
ATOM 955 N N . PHE A 1 129 ? 9.385 71.081 56.376 1.00 30.29 129 PHE A N 1
ATOM 956 C CA . PHE A 1 129 ? 9.629 71.175 57.828 1.00 29.10 129 PHE A CA 1
ATOM 957 C C . PHE A 1 129 ? 11.118 71.461 58.035 1.00 26.25 129 PHE A C 1
ATOM 958 O O . PHE A 1 129 ? 11.930 70.811 57.415 1.00 27.79 129 PHE A O 1
ATOM 966 N N . PHE A 1 130 ? 11.435 72.476 58.839 1.00 30.45 130 PHE A N 1
ATOM 967 C CA . PHE A 1 130 ? 12.808 72.810 59.279 1.00 31.45 130 PHE A CA 1
ATOM 968 C C . PHE A 1 130 ? 13.297 71.736 60.243 1.00 31.23 130 PHE A C 1
ATOM 969 O O . PHE A 1 130 ? 12.544 71.382 61.145 1.00 27.58 130 PHE A O 1
ATOM 977 N N . LYS A 1 131 ? 14.486 71.185 59.987 1.00 36.29 131 LYS A N 1
ATOM 978 C CA . LYS A 1 131 ? 15.157 70.199 60.877 1.00 41.23 131 LYS A CA 1
ATOM 979 C C . LYS A 1 131 ? 15.742 70.886 62.123 1.00 43.15 131 LYS A C 1
ATOM 980 O O . LYS A 1 131 ? 16.704 71.672 62.006 1.00 42.94 131 LYS A O 1
ATOM 986 N N . ASP A 1 132 ? 15.214 70.513 63.274 1.00 52.49 132 ASP A N 1
ATOM 987 C CA . ASP A 1 132 ? 15.509 71.067 64.620 1.00 67.24 132 ASP A CA 1
ATOM 988 C C . ASP A 1 132 ? 14.721 70.130 65.534 1.00 71.54 132 ASP A C 1
ATOM 989 O O . ASP A 1 132 ? 13.518 69.995 65.283 1.00 79.15 132 ASP A O 1
ATOM 994 N N . ASP A 1 133 ? 15.400 69.319 66.343 1.00 85.73 133 ASP A N 1
ATOM 995 C CA . ASP A 1 133 ? 14.729 68.329 67.230 1.00 93.16 133 ASP A CA 1
ATOM 996 C C . ASP A 1 133 ? 14.156 69.049 68.450 1.00 88.25 133 ASP A C 1
ATOM 997 O O . ASP A 1 133 ? 13.022 68.734 68.856 1.00 85.61 133 ASP A O 1
ATOM 1002 N N . ALA A 1 134 ? 14.934 69.989 68.984 1.00 80.02 134 ALA A N 1
ATOM 1003 C CA . ALA A 1 134 ? 14.600 70.907 70.103 1.00 74.86 134 ALA A CA 1
ATOM 1004 C C . ALA A 1 134 ? 13.164 71.453 70.040 1.00 80.35 134 ALA A C 1
ATOM 1005 O O . ALA A 1 134 ? 12.591 71.664 71.131 1.00 79.90 134 ALA A O 1
ATOM 1007 N N . ASN A 1 135 ? 12.639 71.770 68.843 1.00 83.52 135 ASN A N 1
ATOM 1008 C CA . ASN A 1 135 ? 11.313 72.428 68.614 1.00 76.65 135 ASN A CA 1
ATOM 1009 C C . ASN A 1 135 ? 10.430 71.509 67.753 1.00 70.73 135 ASN A C 1
ATOM 1010 O O . ASN A 1 135 ? 9.394 71.987 67.230 1.00 60.15 135 ASN A O 1
ATOM 1015 N N . ASN A 1 136 ? 10.816 70.234 67.625 1.00 66.94 136 ASN A N 1
ATOM 1016 C CA . ASN A 1 136 ? 9.995 69.139 67.045 1.00 70.89 136 ASN A CA 1
ATOM 1017 C C . ASN A 1 136 ? 9.698 69.370 65.546 1.00 57.92 136 ASN A C 1
ATOM 1018 O O . ASN A 1 136 ? 8.681 68.879 65.105 1.00 64.60 136 ASN A O 1
ATOM 1023 N N . ASP A 1 137 ? 10.596 69.998 64.785 1.00 51.13 137 ASP A N 1
ATOM 1024 C CA . ASP A 1 137 ? 10.563 70.127 63.299 1.00 47.73 137 ASP A CA 1
ATOM 1025 C C . ASP A 1 137 ? 9.323 70.917 62.882 1.00 42.59 137 ASP A C 1
ATOM 1026 O O . ASP A 1 137 ? 8.376 70.382 62.330 1.00 43.22 137 ASP A O 1
ATOM 1031 N N . PRO A 1 138 ? 9.306 72.239 63.108 1.00 35.95 138 PRO A N 1
ATOM 1032 C CA . PRO A 1 138 ? 8.190 73.073 62.703 1.00 36.85 138 PRO A CA 1
ATOM 1033 C C . PRO A 1 138 ? 8.070 73.213 61.179 1.00 37.79 138 PRO A C 1
ATOM 1034 O O . PRO A 1 138 ? 9.089 73.236 60.502 1.00 34.16 138 PRO A O 1
ATOM 1038 N N . GLN A 1 139 ? 6.829 73.297 60.698 1.00 32.30 139 GLN A N 1
ATOM 1039 C CA . GLN A 1 139 ? 6.535 73.525 59.275 1.00 32.06 139 GLN A CA 1
ATOM 1040 C C . GLN A 1 139 ? 7.054 74.909 58.901 1.00 29.02 139 GLN A C 1
ATOM 1041 O O . GLN A 1 139 ? 6.936 75.798 59.697 1.00 30.43 139 GLN A O 1
ATOM 1047 N N . TRP A 1 140 ? 7.629 75.044 57.713 1.00 29.67 140 TRP A N 1
ATOM 1048 C CA . TRP A 1 140 ? 8.066 76.333 57.134 1.00 29.24 140 TRP A CA 1
ATOM 1049 C C . TRP A 1 140 ? 7.303 76.558 55.846 1.00 25.97 140 TRP A C 1
ATOM 1050 O O . TRP A 1 140 ? 6.955 75.584 55.200 1.00 31.43 140 TRP A O 1
ATOM 1061 N N . SER A 1 141 ? 7.069 77.803 55.522 1.00 25.64 141 SER A N 1
ATOM 1062 C CA . SER A 1 141 ? 6.589 78.284 54.209 1.00 26.68 141 SER A CA 1
ATOM 1063 C C . SER A 1 141 ? 7.806 78.356 53.296 1.00 25.40 141 SER A C 1
ATOM 1064 O O . SER A 1 141 ? 8.925 78.354 53.798 1.00 26.54 141 SER A O 1
ATOM 1067 N N . GLU A 1 142 ? 7.585 78.439 52.001 1.00 28.10 142 GLU A N 1
ATOM 1068 C CA . GLU A 1 142 ? 8.664 78.713 51.034 1.00 30.95 142 GLU A CA 1
ATOM 1069 C C . GLU A 1 142 ? 9.254 80.076 51.390 1.00 33.02 142 GLU A C 1
ATOM 1070 O O . GLU A 1 142 ? 10.469 80.238 51.276 1.00 36.75 142 GLU A O 1
ATOM 1076 N N . GLU A 1 143 ? 8.427 81.011 51.858 1.00 33.36 143 GLU A N 1
ATOM 1077 C CA . GLU A 1 143 ? 8.872 82.388 52.170 1.00 30.22 143 GLU A CA 1
ATOM 1078 C C . GLU A 1 143 ? 9.908 82.288 53.287 1.00 30.05 143 GLU A C 1
ATOM 1079 O O . GLU A 1 143 ? 10.924 82.992 53.212 1.00 32.28 143 GLU A O 1
ATOM 1085 N N . GLN A 1 144 ? 9.664 81.446 54.292 1.00 28.80 144 GLN A N 1
ATOM 1086 C CA . GLN A 1 144 ? 10.601 81.309 55.423 1.00 28.00 144 GLN A CA 1
ATOM 1087 C C . GLN A 1 144 ? 11.940 80.744 54.934 1.00 31.43 144 GLN A C 1
ATOM 1088 O O . GLN A 1 144 ? 13.006 81.214 55.433 1.00 30.02 144 GLN A O 1
ATOM 1094 N N . LEU A 1 145 ? 11.904 79.757 54.018 1.00 27.96 145 LEU A N 1
ATOM 1095 C CA . LEU A 1 145 ? 13.126 79.061 53.559 1.00 26.62 145 LEU A CA 1
ATOM 1096 C C . LEU A 1 145 ? 13.960 80.057 52.763 1.00 26.11 145 LEU A C 1
ATOM 1097 O O . LEU A 1 145 ? 15.158 80.121 52.970 1.00 26.11 145 LEU A O 1
ATOM 1102 N N . ILE A 1 146 ? 13.318 80.838 51.918 1.00 29.24 146 ILE A N 1
ATOM 1103 C CA . ILE A 1 146 ? 14.005 81.864 51.091 1.00 32.59 146 ILE A CA 1
ATOM 1104 C C . ILE A 1 146 ? 14.625 82.922 52.013 1.00 37.19 146 ILE A C 1
ATOM 1105 O O . ILE A 1 146 ? 15.777 83.326 51.746 1.00 39.59 146 ILE A O 1
ATOM 1110 N N . ALA A 1 147 ? 13.917 83.345 53.061 1.00 36.19 147 ALA A N 1
ATOM 1111 C CA . ALA A 1 147 ? 14.373 84.401 53.996 1.00 35.90 147 ALA A CA 1
ATOM 1112 C C . ALA A 1 147 ? 15.578 83.920 54.810 1.00 34.74 147 ALA A C 1
ATOM 1113 O O . ALA A 1 147 ? 16.366 84.766 55.296 1.00 33.65 147 ALA A O 1
ATOM 1115 N N . ALA A 1 148 ? 15.747 82.612 54.944 1.00 32.78 148 ALA A N 1
ATOM 1116 C CA . ALA A 1 148 ? 16.843 82.061 55.758 1.00 31.80 148 ALA A CA 1
ATOM 1117 C C . ALA A 1 148 ? 18.179 82.274 55.056 1.00 32.12 148 ALA A C 1
ATOM 1118 O O . ALA A 1 148 ? 19.196 82.208 55.750 1.00 33.82 148 ALA A O 1
ATOM 1120 N N . LYS A 1 149 ? 18.171 82.514 53.753 1.00 34.00 149 LYS A N 1
ATOM 1121 C CA . LYS A 1 149 ? 19.398 82.780 52.960 1.00 40.48 149 LYS A CA 1
ATOM 1122 C C . LYS A 1 149 ? 20.470 81.734 53.274 1.00 36.19 149 LYS A C 1
ATOM 1123 O O . LYS A 1 149 ? 21.624 82.105 53.472 1.00 41.37 149 LYS A O 1
ATOM 1129 N N . PHE A 1 150 ? 20.074 80.468 53.305 1.00 35.22 150 PHE A N 1
ATOM 1130 C CA . PHE A 1 150 ? 20.995 79.329 53.488 1.00 35.68 150 PHE A CA 1
ATOM 1131 C C . PHE A 1 150 ? 21.932 79.254 52.296 1.00 36.48 150 PHE A C 1
ATOM 1132 O O . PHE A 1 150 ? 21.507 79.508 51.143 1.00 34.77 150 PHE A O 1
ATOM 1140 N N . CYS A 1 151 ? 23.179 78.913 52.605 1.00 39.40 151 CYS A N 1
ATOM 1141 C CA . CYS A 1 151 ? 24.282 78.737 51.635 1.00 37.92 151 CYS A CA 1
ATOM 1142 C C . CYS A 1 151 ? 24.949 77.408 51.956 1.00 31.96 151 CYS A C 1
ATOM 1143 O O . CYS A 1 151 ? 25.266 77.225 53.100 1.00 41.59 151 CYS A O 1
ATOM 1146 N N . PHE A 1 152 ? 24.998 76.475 51.021 1.00 32.43 152 PHE A N 1
ATOM 1147 C CA . PHE A 1 152 ? 25.592 75.121 51.226 1.00 32.68 152 PHE A CA 1
ATOM 1148 C C . PHE A 1 152 ? 26.478 74.779 50.024 1.00 35.01 152 PHE A C 1
ATOM 1149 O O . PHE A 1 152 ? 25.983 74.880 48.870 1.00 36.69 152 PHE A O 1
ATOM 1157 N N . ALA A 1 153 ? 27.758 74.475 50.286 1.00 34.33 153 ALA A N 1
ATOM 1158 C CA . ALA A 1 153 ? 28.796 74.242 49.258 1.00 30.74 153 ALA A CA 1
ATOM 1159 C C . ALA A 1 153 ? 28.810 75.426 48.299 1.00 29.81 153 ALA A C 1
ATOM 1160 O O . ALA A 1 153 ? 29.031 75.221 47.067 1.00 25.68 153 ALA A O 1
ATOM 1162 N N . GLY A 1 154 ? 28.532 76.612 48.841 1.00 29.61 154 GLY A N 1
ATOM 1163 C CA . GLY A 1 154 ? 28.582 77.869 48.068 1.00 32.04 154 GLY A CA 1
ATOM 1164 C C . GLY A 1 154 ? 27.325 78.149 47.265 1.00 31.80 154 GLY A C 1
ATOM 1165 O O . GLY A 1 154 ? 27.282 79.191 46.627 1.00 32.84 154 GLY A O 1
ATOM 1166 N N . LEU A 1 155 ? 26.337 77.257 47.256 1.00 34.30 155 LEU A N 1
ATOM 1167 C CA . LEU A 1 155 ? 25.058 77.542 46.550 1.00 34.27 155 LEU A CA 1
ATOM 1168 C C . LEU A 1 155 ? 24.105 78.299 47.499 1.00 33.90 155 LEU A C 1
ATOM 1169 O O . LEU A 1 155 ? 23.699 77.701 48.559 1.00 28.09 155 LEU A O 1
ATOM 1174 N N . LEU A 1 156 ? 23.760 79.545 47.151 1.00 28.50 156 LEU A N 1
ATOM 1175 C CA . LEU A 1 156 ? 22.725 80.288 47.916 1.00 33.06 156 LEU A CA 1
ATOM 1176 C C . LEU A 1 156 ? 21.384 79.633 47.574 1.00 32.19 156 LEU A C 1
ATOM 1177 O O . LEU A 1 156 ? 21.143 79.460 46.380 1.00 31.59 156 LEU A O 1
ATOM 1182 N N . ILE A 1 157 ? 20.587 79.229 48.574 1.00 35.29 157 ILE A N 1
ATOM 1183 C CA . ILE A 1 157 ? 19.247 78.597 48.372 1.00 30.07 157 ILE A CA 1
ATOM 1184 C C . ILE A 1 157 ? 18.188 79.707 48.277 1.00 32.37 157 ILE A C 1
ATOM 1185 O O . ILE A 1 157 ? 17.651 80.129 49.326 1.00 30.18 157 ILE A O 1
ATOM 1190 N N . GLY A 1 158 ? 17.902 80.152 47.050 1.00 33.48 158 GLY A N 1
ATOM 1191 C CA . GLY A 1 158 ? 16.890 81.185 46.742 1.00 35.00 158 GLY A CA 1
ATOM 1192 C C . GLY A 1 158 ? 15.625 80.591 46.136 1.00 35.73 158 GLY A C 1
ATOM 1193 O O . GLY A 1 158 ? 15.411 79.338 46.196 1.00 30.33 158 GLY A O 1
ATOM 1194 N N . GLN A 1 159 ? 14.826 81.463 45.540 1.00 34.97 159 GLN A N 1
ATOM 1195 C CA . GLN A 1 159 ? 13.539 81.103 44.900 1.00 35.82 159 GLN A CA 1
ATOM 1196 C C . GLN A 1 159 ? 13.811 79.937 43.955 1.00 29.87 159 GLN A C 1
ATOM 1197 O O . GLN A 1 159 ? 13.127 78.945 44.073 1.00 26.23 159 GLN A O 1
ATOM 1203 N N . THR A 1 160 ? 14.777 80.033 43.048 1.00 30.98 160 THR A N 1
ATOM 1204 C CA . THR A 1 160 ? 15.005 78.977 42.019 1.00 28.21 160 THR A CA 1
ATOM 1205 C C . THR A 1 160 ? 15.238 77.595 42.671 1.00 28.22 160 THR A C 1
ATOM 1206 O O . THR A 1 160 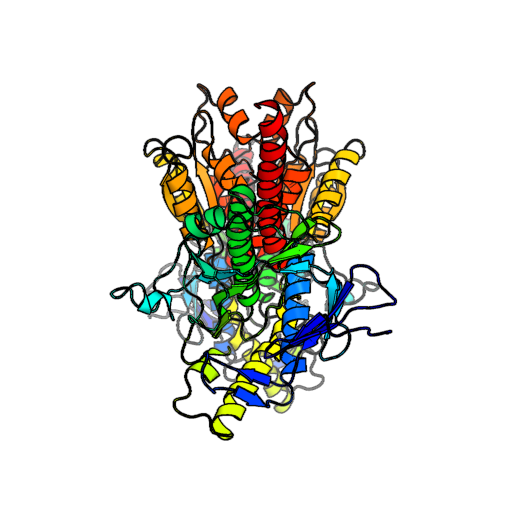? 14.707 76.582 42.165 1.00 23.10 160 THR A O 1
ATOM 1210 N N . GLU A 1 161 ? 16.055 77.555 43.722 1.00 29.21 161 GLU A N 1
ATOM 1211 C CA . GLU A 1 161 ? 16.523 76.306 44.362 1.00 29.59 161 GLU A CA 1
ATOM 1212 C C . GLU A 1 161 ? 15.340 75.725 45.114 1.00 28.91 161 GLU A C 1
ATOM 1213 O O . GLU A 1 161 ? 15.190 74.512 45.127 1.00 28.76 161 GLU A O 1
ATOM 1219 N N . VAL A 1 162 ? 14.547 76.581 45.742 1.00 28.53 162 VAL A N 1
ATOM 1220 C CA . VAL A 1 162 ? 13.359 76.141 46.519 1.00 27.38 162 VAL A CA 1
ATOM 1221 C C . VAL A 1 162 ? 12.328 75.553 45.555 1.00 27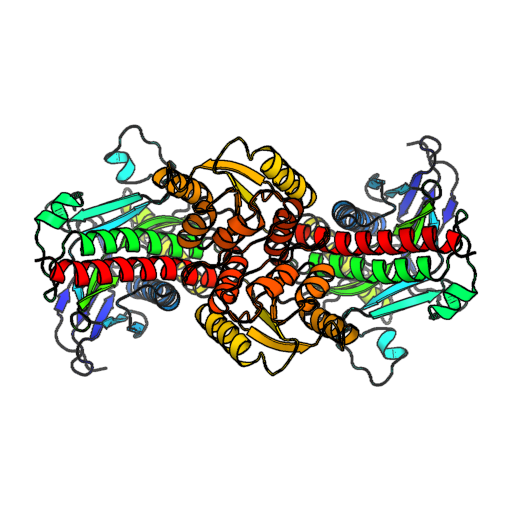.55 162 VAL A C 1
ATOM 1222 O O . VAL A 1 162 ? 11.818 74.443 45.798 1.00 24.24 162 VAL A O 1
ATOM 1226 N N . ASP A 1 163 ? 12.101 76.232 44.444 1.00 29.80 163 ASP A N 1
ATOM 1227 C CA . ASP A 1 163 ? 11.185 75.775 43.368 1.00 31.05 163 ASP A CA 1
ATOM 1228 C C . ASP A 1 163 ? 11.669 74.403 42.838 1.00 29.13 163 ASP A C 1
ATOM 1229 O O . ASP A 1 163 ? 10.831 73.526 42.564 1.00 28.13 163 ASP A O 1
ATOM 1234 N N . ILE A 1 164 ? 12.977 74.176 42.728 1.00 29.15 164 ILE A N 1
ATOM 1235 C CA . ILE A 1 164 ? 13.537 72.910 42.172 1.00 27.25 164 ILE A CA 1
ATOM 1236 C C . ILE A 1 164 ? 13.327 71.772 43.157 1.00 24.27 164 ILE A C 1
ATOM 1237 O O . ILE A 1 164 ? 13.008 70.691 42.723 1.00 29.65 164 ILE A O 1
ATOM 1242 N N . MET A 1 165 ? 13.579 71.980 44.427 1.00 25.80 165 MET A N 1
ATOM 1243 C CA . MET A 1 165 ? 13.405 70.928 45.464 1.00 25.92 165 MET A CA 1
ATOM 1244 C C . MET A 1 165 ? 11.915 70.612 45.598 1.00 25.64 165 MET A C 1
ATOM 1245 O O . MET A 1 165 ? 11.557 69.447 45.673 1.00 27.01 165 MET A O 1
ATOM 1250 N N . SER A 1 166 ? 11.065 71.627 45.510 1.00 27.53 166 SER A N 1
ATOM 1251 C CA . SER A 1 166 ? 9.599 71.437 45.562 1.00 29.25 166 SER A CA 1
ATOM 1252 C C . SER A 1 166 ? 9.152 70.547 44.395 1.00 27.65 166 SER A C 1
ATOM 1253 O O . SER A 1 166 ? 8.470 69.522 44.613 1.00 25.10 166 SER A O 1
ATOM 1256 N N . HIS A 1 167 ? 9.500 70.925 43.183 1.00 27.06 167 HIS A N 1
ATOM 1257 C CA . HIS A 1 167 ? 9.116 70.154 41.968 1.00 28.67 167 HIS A CA 1
ATOM 1258 C C . HIS A 1 167 ? 9.693 68.730 42.032 1.00 28.56 167 HIS A C 1
ATOM 1259 O O . HIS A 1 167 ? 8.952 67.756 41.725 1.00 28.32 167 HIS A O 1
ATOM 1266 N N . ALA A 1 168 ? 10.962 68.589 42.386 1.00 26.14 168 ALA A N 1
ATOM 1267 C CA . ALA A 1 168 ? 11.634 67.278 42.448 1.00 24.45 168 ALA A CA 1
ATOM 1268 C C . ALA A 1 168 ? 10.968 66.408 43.501 1.00 24.57 168 ALA A C 1
ATOM 1269 O O . ALA A 1 168 ? 10.912 65.194 43.304 1.00 26.15 168 ALA A O 1
ATOM 1271 N N . THR A 1 169 ? 10.539 66.982 44.620 1.00 27.18 169 THR A N 1
ATOM 1272 C CA . THR A 1 169 ? 9.875 66.215 45.713 1.00 28.31 169 THR A CA 1
ATOM 1273 C C . THR A 1 169 ? 8.633 65.510 45.140 1.00 26.85 169 THR A C 1
ATOM 1274 O O . THR A 1 169 ? 8.421 64.315 45.397 1.00 28.80 169 THR A O 1
ATOM 1278 N N . GLN A 1 170 ? 7.879 66.212 44.321 1.00 24.60 170 GLN A N 1
ATOM 1279 C CA . GLN A 1 170 ? 6.614 65.731 43.740 1.00 27.34 170 GLN A CA 1
ATOM 1280 C C . GLN A 1 170 ? 6.935 64.616 42.740 1.00 28.60 170 GLN A C 1
ATOM 1281 O O . GLN A 1 170 ? 6.282 63.582 42.763 1.00 25.52 170 GLN A O 1
ATOM 1287 N N . ALA A 1 171 ? 7.970 64.791 41.923 1.00 30.74 171 ALA A N 1
ATOM 1288 C CA . ALA A 1 171 ? 8.340 63.848 40.839 1.00 28.18 171 ALA A CA 1
ATOM 1289 C C . ALA A 1 171 ? 8.845 62.554 41.462 1.00 24.99 171 ALA A C 1
ATOM 1290 O O . ALA A 1 171 ? 8.505 61.472 40.979 1.00 26.45 171 ALA A O 1
ATOM 1292 N N . ILE A 1 172 ? 9.614 62.675 42.520 1.00 22.78 172 ILE A N 1
ATOM 1293 C CA . ILE A 1 172 ? 10.198 61.507 43.229 1.00 23.43 172 ILE A CA 1
ATOM 1294 C C . ILE A 1 172 ? 9.050 60.734 43.875 1.00 22.87 172 ILE A C 1
ATOM 1295 O O . ILE A 1 172 ? 8.944 59.518 43.695 1.00 26.33 172 ILE A O 1
ATOM 1300 N N . PHE A 1 173 ? 8.157 61.417 44.550 1.00 22.87 173 PHE A N 1
ATOM 1301 C CA . PHE A 1 173 ? 6.954 60.760 45.114 1.00 23.98 173 PHE A CA 1
ATOM 1302 C C . PHE A 1 173 ? 6.204 59.995 44.016 1.00 25.94 173 PHE A C 1
ATOM 1303 O O . PHE A 1 173 ? 5.843 58.805 44.186 1.00 24.44 173 PHE A O 1
ATOM 1311 N N . GLU A 1 174 ? 5.894 60.691 42.918 1.00 27.91 174 GLU A N 1
ATOM 1312 C CA . GLU A 1 174 ? 5.109 60.095 41.800 1.00 30.84 174 GLU A CA 1
ATOM 1313 C C . GLU A 1 174 ? 5.756 58.793 41.312 1.00 26.90 174 GLU A C 1
ATOM 1314 O O . GLU A 1 174 ? 5.021 57.808 41.099 1.00 29.13 174 GLU A O 1
ATOM 1320 N N . ILE A 1 175 ? 7.080 58.805 41.147 1.00 26.90 175 ILE A N 1
ATOM 1321 C CA . ILE A 1 175 ? 7.869 57.643 40.638 1.00 26.40 175 ILE A CA 1
ATOM 1322 C C . ILE A 1 175 ? 7.841 56.495 41.651 1.00 25.90 175 ILE A C 1
ATOM 1323 O O . ILE A 1 175 ? 7.594 55.358 41.254 1.00 22.67 175 ILE A O 1
ATOM 1328 N N . LEU A 1 176 ? 8.036 56.792 42.929 1.00 23.69 176 LEU A N 1
ATOM 1329 C CA . LEU A 1 176 ? 7.924 55.746 43.974 1.00 25.91 176 LEU A CA 1
ATOM 1330 C C . LEU A 1 176 ? 6.486 55.235 44.020 1.00 24.74 176 LEU A C 1
ATOM 1331 O O . LEU A 1 176 ? 6.307 54.001 44.131 1.00 25.79 176 LEU A O 1
ATOM 1336 N N . GLU A 1 177 ? 5.509 56.125 43.861 1.00 24.74 177 GLU A N 1
ATOM 1337 C CA . GLU A 1 177 ? 4.070 55.740 43.942 1.00 25.19 177 GLU A CA 1
ATOM 1338 C C . GLU A 1 177 ? 3.775 54.753 42.808 1.00 24.94 177 GLU A C 1
ATOM 1339 O O . GLU A 1 177 ? 3.169 53.705 43.047 1.00 24.14 177 GLU A O 1
ATOM 1345 N N . LYS A 1 178 ? 4.195 55.094 41.598 1.00 26.99 178 LYS A N 1
ATOM 1346 C CA . LYS A 1 178 ? 3.936 54.261 40.401 1.00 26.75 178 LYS A CA 1
ATOM 1347 C C . LYS A 1 178 ? 4.665 52.932 40.550 1.00 26.94 178 LYS A C 1
ATOM 1348 O O . LYS A 1 178 ? 4.144 51.923 40.084 1.00 33.71 178 LYS A O 1
ATOM 1354 N N . SER A 1 179 ? 5.840 52.941 41.157 1.00 26.10 179 SER A N 1
ATOM 1355 C CA . SER A 1 179 ? 6.724 51.766 41.240 1.00 26.41 179 SER A CA 1
ATOM 1356 C C . SER A 1 179 ? 6.177 50.742 42.247 1.00 26.88 179 SER A C 1
ATOM 1357 O O . SER A 1 179 ? 6.402 49.523 42.067 1.00 30.56 179 SER A O 1
ATOM 1360 N N . TRP A 1 180 ? 5.477 51.193 43.272 1.00 28.61 180 TRP A N 1
ATOM 1361 C CA . TRP A 1 180 ? 4.907 50.307 44.324 1.00 29.43 180 TRP A CA 1
ATOM 1362 C C . TRP A 1 180 ? 3.577 49.722 43.831 1.00 32.92 180 TRP A C 1
ATOM 1363 O O . TRP A 1 180 ? 3.111 48.747 44.405 1.00 33.47 180 TRP A O 1
ATOM 1374 N N . LEU A 1 181 ? 2.942 50.347 42.844 1.00 34.30 181 LEU A N 1
ATOM 1375 C CA . LEU A 1 181 ? 1.569 49.972 42.415 1.00 40.24 181 LEU A CA 1
ATOM 1376 C C . LEU A 1 181 ? 1.509 48.500 41.995 1.00 39.52 181 LEU A C 1
ATOM 1377 O O . LEU A 1 181 ? 0.581 47.796 42.378 1.00 40.32 181 LEU A O 1
ATOM 1382 N N . PRO A 1 182 ? 2.455 47.985 41.174 1.00 36.48 182 PRO A N 1
ATOM 1383 C CA . PRO A 1 182 ? 2.396 46.601 40.722 1.00 35.88 182 PRO A CA 1
ATOM 1384 C C . PRO A 1 182 ? 2.481 45.586 41.870 1.00 45.58 182 PRO A C 1
ATOM 1385 O O . PRO A 1 182 ? 2.170 44.433 41.591 1.00 46.68 182 PRO A O 1
ATOM 1389 N N . GLN A 1 183 ? 2.892 46.011 43.079 1.00 38.35 183 GLN A N 1
ATOM 1390 C CA . GLN A 1 183 ? 2.882 45.178 44.301 1.00 36.54 183 GLN A CA 1
ATOM 1391 C C . GLN A 1 183 ? 1.558 45.350 45.067 1.00 37.05 183 GLN A C 1
ATOM 1392 O O . GLN A 1 183 ? 1.484 44.883 46.191 1.00 47.15 183 GLN A O 1
ATOM 1398 N N . ASN A 1 184 ? 0.552 46.015 44.517 1.00 37.82 184 ASN A N 1
ATOM 1399 C CA . ASN A 1 184 ? -0.717 46.305 45.238 1.00 46.75 184 ASN A CA 1
ATOM 1400 C C . ASN A 1 184 ? -0.422 47.077 46.541 1.00 45.11 184 ASN A C 1
ATOM 1401 O O . ASN A 1 184 ? -1.098 46.810 47.578 1.00 49.90 184 ASN A O 1
ATOM 1406 N N . CYS A 1 185 ? 0.561 47.982 46.530 1.00 40.00 185 CYS A N 1
ATOM 1407 C CA . CYS A 1 185 ? 0.870 48.844 47.700 1.00 36.63 185 CYS A CA 1
ATOM 1408 C C . CYS A 1 185 ? 0.643 50.303 47.340 1.00 32.83 185 CYS A C 1
ATOM 1409 O O . CYS A 1 185 ? 1.172 50.753 46.279 1.00 34.09 185 CYS A O 1
ATOM 1412 N N . THR A 1 186 ? -0.098 50.996 48.206 1.00 28.82 186 THR A N 1
ATOM 1413 C CA . THR A 1 186 ? -0.410 52.434 48.100 1.00 28.45 186 THR A CA 1
ATOM 1414 C C . THR A 1 186 ? 0.679 53.191 48.836 1.00 30.56 186 THR A C 1
ATOM 1415 O O . THR A 1 186 ? 0.830 53.018 50.073 1.00 29.69 186 THR A O 1
ATOM 1419 N N . LEU A 1 187 ? 1.438 53.990 48.099 1.00 31.98 187 LEU A N 1
ATOM 1420 C CA . LEU A 1 187 ? 2.342 54.975 48.730 1.00 29.98 187 LEU A CA 1
ATOM 1421 C C . LEU A 1 187 ? 1.488 56.196 49.092 1.00 24.20 187 LEU A C 1
ATOM 1422 O O . LEU A 1 187 ? 0.951 56.855 48.221 1.00 32.69 187 LEU A O 1
ATOM 1427 N N . VAL A 1 188 ? 1.313 56.406 50.371 1.00 22.75 188 VAL A N 1
ATOM 1428 C CA . VAL A 1 188 ? 0.431 57.433 50.989 1.00 25.07 188 VAL A CA 1
ATOM 1429 C C . VAL A 1 188 ? 1.161 58.778 51.046 1.00 25.64 188 VAL A C 1
ATOM 1430 O O . VAL A 1 188 ? 0.556 59.803 50.678 1.00 26.31 188 VAL A O 1
ATOM 1434 N N . ASP A 1 189 ? 2.397 58.786 51.523 1.00 24.58 189 ASP A N 1
ATOM 1435 C CA . ASP A 1 189 ? 3.193 60.028 51.661 1.00 27.82 189 ASP A CA 1
ATOM 1436 C C . ASP A 1 189 ? 4.655 59.626 51.843 1.00 29.34 189 ASP A C 1
ATOM 1437 O O . ASP A 1 189 ? 4.951 58.407 51.935 1.00 29.55 189 ASP A O 1
ATOM 1442 N N . MET A 1 190 ? 5.538 60.609 51.895 1.00 27.77 190 MET A N 1
ATOM 1443 C CA . MET A 1 190 ? 6.955 60.342 52.198 1.00 29.84 190 MET A CA 1
ATOM 1444 C C . MET A 1 190 ? 7.639 61.639 52.621 1.00 27.05 190 MET A C 1
ATOM 1445 O O . MET A 1 190 ? 7.040 62.725 52.452 1.00 23.91 190 MET A O 1
ATOM 1450 N N . LYS A 1 191 ? 8.825 61.472 53.183 1.00 25.52 191 LYS A N 1
ATOM 1451 C CA . LYS A 1 191 ? 9.757 62.561 53.515 1.00 30.56 191 LYS A CA 1
ATOM 1452 C C . LYS A 1 191 ? 11.092 62.268 52.840 1.00 25.87 191 LYS A C 1
ATOM 1453 O O . LYS A 1 191 ? 11.538 61.124 52.876 1.00 25.14 191 LYS A O 1
ATOM 1459 N N . ILE A 1 192 ? 11.722 63.285 52.283 1.00 24.25 192 ILE A N 1
ATOM 1460 C CA . ILE A 1 192 ? 13.083 63.159 51.687 1.00 26.35 192 ILE A CA 1
ATOM 1461 C C . ILE A 1 192 ? 13.861 64.391 52.100 1.00 27.65 192 ILE A C 1
ATOM 1462 O O . ILE A 1 192 ? 13.222 65.411 52.515 1.00 25.85 192 ILE A O 1
ATOM 1467 N N . GLU A 1 193 ? 15.171 64.325 51.903 1.00 28.76 193 GLU A N 1
ATOM 1468 C CA . GLU A 1 193 ? 16.069 65.473 52.149 1.00 30.16 193 GLU A CA 1
ATOM 1469 C C . GLU A 1 193 ? 16.955 65.614 50.926 1.00 28.85 193 GLU A C 1
ATOM 1470 O O . GLU A 1 193 ? 17.224 64.593 50.300 1.00 28.92 193 GLU A O 1
ATOM 1476 N N . PHE A 1 194 ? 17.327 66.839 50.587 1.00 24.51 194 PHE A N 1
ATOM 1477 C CA . PHE A 1 194 ? 18.249 67.148 49.477 1.00 27.22 194 PHE A CA 1
ATOM 1478 C C . PHE A 1 194 ? 19.560 67.671 50.063 1.00 31.01 194 PHE A C 1
ATOM 1479 O O . PHE A 1 194 ? 19.599 68.210 51.231 1.00 27.98 194 PHE A O 1
ATOM 1487 N N . GLY A 1 195 ? 20.617 67.542 49.266 1.00 30.31 195 GLY A N 1
ATOM 1488 C CA . GLY A 1 195 ? 21.930 68.114 49.597 1.00 30.74 195 GLY A CA 1
ATOM 1489 C C . GLY A 1 195 ? 22.519 68.804 48.411 1.00 26.91 195 GLY A C 1
ATOM 1490 O O . GLY A 1 195 ? 21.999 68.571 47.310 1.00 30.82 195 GLY A O 1
ATOM 1491 N N . VAL A 1 196 ? 23.552 69.620 48.630 1.00 29.15 196 VAL A N 1
ATOM 1492 C CA . VAL A 1 196 ? 24.393 70.183 47.532 1.00 30.82 196 VAL A CA 1
ATOM 1493 C C . VAL A 1 196 ? 25.661 69.337 47.446 1.00 32.84 196 VAL A C 1
ATOM 1494 O O . VAL A 1 196 ? 26.412 69.241 48.453 1.00 28.62 196 VAL A O 1
ATOM 1498 N N . ASP A 1 197 ? 25.816 68.650 46.316 1.00 34.23 197 ASP A N 1
ATOM 1499 C CA . ASP A 1 197 ? 27.011 67.831 45.970 1.00 33.51 197 ASP A CA 1
ATOM 1500 C C . ASP A 1 197 ? 28.209 68.784 45.990 1.00 30.99 197 ASP A C 1
ATOM 1501 O O . ASP A 1 197 ? 28.167 69.801 45.233 1.00 35.44 197 ASP A O 1
ATOM 1506 N N . VAL A 1 198 ? 29.217 68.524 46.828 1.00 32.45 198 VAL A N 1
ATOM 1507 C CA . VAL A 1 198 ? 30.313 69.515 47.105 1.00 34.79 198 VAL A CA 1
ATOM 1508 C C . VAL A 1 198 ? 31.164 69.735 45.849 1.00 37.23 198 VAL A C 1
ATOM 1509 O O . VAL A 1 198 ? 31.730 70.859 45.702 1.00 30.33 198 VAL A O 1
ATOM 1513 N N . THR A 1 199 ? 31.166 68.752 44.936 1.00 38.79 199 THR A N 1
ATOM 1514 C CA . THR A 1 199 ? 31.985 68.767 43.703 1.00 38.99 199 THR A CA 1
ATOM 1515 C C . THR A 1 199 ? 31.173 69.414 42.581 1.00 41.78 199 THR A C 1
ATOM 1516 O O . THR A 1 199 ? 31.670 70.402 42.007 1.00 40.07 199 THR A O 1
ATOM 1520 N N . THR A 1 200 ? 29.977 68.889 42.268 1.00 39.73 200 THR A N 1
ATOM 1521 C CA . THR A 1 200 ? 29.177 69.426 41.131 1.00 40.19 200 THR A CA 1
ATOM 1522 C C . THR A 1 200 ? 28.426 70.707 41.518 1.00 38.03 200 THR A C 1
ATOM 1523 O O . THR A 1 200 ? 28.051 71.404 40.593 1.00 33.38 200 THR A O 1
ATOM 1527 N N . LYS A 1 201 ? 28.141 70.955 42.803 1.00 38.98 201 LYS A N 1
ATOM 1528 C CA . LYS A 1 201 ? 27.272 72.097 43.253 1.00 42.11 201 LYS A CA 1
ATOM 1529 C C . LYS A 1 201 ? 25.790 71.920 42.843 1.00 37.98 201 LYS A C 1
ATOM 1530 O O . LYS A 1 201 ? 25.011 72.867 42.910 1.00 37.25 201 LYS A O 1
ATOM 1536 N N . GLU A 1 202 ? 25.389 70.731 42.442 1.00 40.35 202 GLU A N 1
ATOM 1537 C CA . GLU A 1 202 ? 24.008 70.437 42.017 1.00 41.34 202 GLU A CA 1
ATOM 1538 C C . GLU A 1 202 ? 23.229 70.045 43.270 1.00 38.15 202 GLU A C 1
ATOM 1539 O O . GLU A 1 202 ? 23.764 69.291 44.098 1.00 33.60 202 GLU A O 1
ATOM 1545 N N . ILE A 1 203 ? 21.980 70.489 43.383 1.00 34.15 203 ILE A N 1
ATOM 1546 C CA . ILE A 1 203 ? 21.073 69.937 44.398 1.00 30.97 203 ILE A CA 1
ATOM 1547 C C . ILE A 1 203 ? 20.681 68.545 43.930 1.00 30.61 203 ILE A C 1
ATOM 1548 O O . ILE A 1 203 ? 20.256 68.427 42.761 1.00 27.28 203 ILE A O 1
ATOM 1553 N N . VAL A 1 204 ? 20.756 67.577 44.850 1.00 26.44 204 VAL A N 1
ATOM 1554 C CA . VAL A 1 204 ? 20.493 66.140 44.590 1.00 26.07 204 VAL A CA 1
ATOM 1555 C C . VAL A 1 204 ? 19.730 65.606 45.791 1.00 28.13 204 VAL A C 1
ATOM 1556 O O . VAL A 1 204 ? 19.910 66.118 46.914 1.00 26.79 204 VAL A O 1
ATOM 1560 N N . LEU A 1 205 ? 18.845 64.663 45.524 1.00 26.50 205 LEU A N 1
ATOM 1561 C CA . LEU A 1 205 ? 18.255 63.773 46.536 1.00 26.46 205 LEU A CA 1
ATOM 1562 C C . LEU A 1 205 ? 19.413 63.136 47.326 1.00 27.51 205 LEU A C 1
ATOM 1563 O O . LEU A 1 205 ? 20.385 62.698 46.695 1.00 30.08 205 LEU A O 1
ATOM 1568 N N . ALA A 1 206 ? 19.299 63.087 48.649 1.00 25.10 206 ALA A N 1
ATOM 1569 C CA . ALA A 1 206 ? 20.374 62.622 49.534 1.00 27.82 206 ALA A CA 1
ATOM 1570 C C . ALA A 1 206 ? 19.763 61.977 50.768 1.00 26.95 206 ALA A C 1
ATOM 1571 O O . ALA A 1 206 ? 18.639 61.455 50.677 1.00 27.16 206 ALA A O 1
ATOM 1573 N N . ASP A 1 207 ? 20.517 61.951 51.868 1.00 29.50 207 ASP A N 1
ATOM 1574 C CA . ASP A 1 207 ? 20.166 61.154 53.058 1.00 29.79 207 ASP A CA 1
ATOM 1575 C C . ASP A 1 207 ? 19.801 59.760 52.553 1.00 29.86 207 ASP A C 1
ATOM 1576 O O . ASP A 1 207 ? 20.579 59.217 51.763 1.00 28.08 207 ASP A O 1
ATOM 1581 N N . VAL A 1 208 ? 18.715 59.183 53.044 1.00 31.07 208 VAL A N 1
ATOM 1582 C CA . VAL A 1 208 ? 18.245 57.829 52.647 1.00 32.29 208 VAL A CA 1
ATOM 1583 C C . VAL A 1 208 ? 16.736 57.893 52.373 1.00 33.46 208 VAL A C 1
ATOM 1584 O O . VAL A 1 208 ? 16.048 58.899 52.738 1.00 35.12 208 VAL A O 1
ATOM 1588 N N . ILE A 1 209 ? 16.257 56.875 51.676 1.00 32.16 209 ILE A N 1
ATOM 1589 C CA . ILE A 1 209 ? 14.814 56.552 51.614 1.00 33.87 209 ILE A CA 1
ATOM 1590 C C . ILE A 1 209 ? 14.679 55.113 52.081 1.00 32.51 209 ILE A C 1
ATOM 1591 O O . ILE A 1 209 ? 15.238 54.237 51.438 1.00 33.22 209 ILE A O 1
ATOM 1596 N N . ASP A 1 210 ? 14.001 54.900 53.191 1.00 31.28 210 ASP A N 1
ATOM 1597 C CA . ASP A 1 210 ? 13.799 53.541 53.749 1.00 34.26 210 ASP A CA 1
ATOM 1598 C C . ASP A 1 210 ? 12.422 53.516 54.387 1.00 27.67 210 ASP A C 1
ATOM 1599 O O . ASP A 1 210 ? 11.654 54.404 54.146 1.00 25.76 210 ASP A O 1
ATOM 1604 N N . ASN A 1 211 ? 12.171 52.528 55.205 1.00 26.93 211 ASN A N 1
ATOM 1605 C CA . ASN A 1 211 ? 10.834 52.232 55.749 1.00 33.34 211 ASN A CA 1
ATOM 1606 C C . ASN A 1 211 ? 10.419 53.264 56.804 1.00 29.37 211 ASN A C 1
ATOM 1607 O O . ASN A 1 211 ? 9.250 53.272 57.160 1.00 33.47 211 ASN A O 1
ATOM 1612 N N . ASP A 1 212 ? 11.329 54.138 57.227 1.00 34.21 212 ASP A N 1
ATOM 1613 C CA . ASP A 1 212 ? 11.088 55.332 58.102 1.00 36.75 212 ASP A CA 1
ATOM 1614 C C . ASP A 1 212 ? 10.621 56.532 57.259 1.00 34.53 212 ASP A C 1
ATOM 1615 O O . ASP A 1 212 ? 10.101 57.546 57.796 1.00 35.65 212 ASP A O 1
ATOM 1620 N N . SER A 1 213 ? 10.842 56.457 55.953 1.00 31.68 213 SER A N 1
ATOM 1621 C CA . SER A 1 213 ? 10.703 57.596 55.028 1.00 31.08 213 SER A CA 1
ATOM 1622 C C . SER A 1 213 ? 9.265 57.747 54.480 1.00 31.23 213 SER A C 1
ATOM 1623 O O . SER A 1 213 ? 9.024 58.785 53.843 1.00 33.45 213 SER A O 1
ATOM 1626 N N . TRP A 1 214 ? 8.378 56.755 54.616 1.00 27.96 214 TRP A N 1
ATOM 1627 C CA . TRP A 1 214 ? 7.102 56.751 53.867 1.00 26.62 214 TRP A CA 1
ATOM 1628 C C . TRP A 1 214 ? 6.008 56.053 54.658 1.00 27.84 214 TRP A C 1
ATOM 1629 O O . TRP A 1 214 ? 6.284 55.492 55.677 1.00 26.52 214 TRP A O 1
ATOM 1640 N N . ARG A 1 215 ? 4.789 56.103 54.152 1.00 31.40 215 ARG A N 1
ATOM 1641 C CA . ARG A 1 215 ? 3.668 55.257 54.602 1.00 29.08 215 ARG A CA 1
ATOM 1642 C C . ARG A 1 215 ? 3.267 54.396 53.397 1.00 32.30 215 ARG A C 1
ATOM 1643 O O . ARG A 1 215 ? 3.110 54.915 52.298 1.00 30.21 215 ARG A O 1
ATOM 1651 N N . LEU A 1 216 ? 3.179 53.097 53.614 1.00 36.54 216 LEU A N 1
ATOM 1652 C CA . LEU A 1 216 ? 2.916 52.060 52.599 1.00 31.76 216 LEU A CA 1
ATOM 1653 C C . LEU A 1 216 ? 1.745 51.245 53.115 1.00 34.72 216 LEU A C 1
ATOM 1654 O O . LEU A 1 216 ? 1.914 50.568 54.169 1.00 37.34 216 LEU A O 1
ATOM 1659 N N . TRP A 1 217 ? 0.610 51.313 52.432 1.00 33.45 217 TRP A N 1
ATOM 1660 C CA . TRP A 1 217 ? -0.582 50.513 52.786 1.00 36.44 217 TRP A CA 1
ATOM 1661 C C . TRP A 1 217 ? -0.780 49.434 51.725 1.00 35.72 217 TRP A C 1
ATOM 1662 O O . TRP A 1 217 ? -1.139 49.738 50.601 1.00 38.97 217 TRP A O 1
ATOM 1673 N N . PRO A 1 218 ? -0.539 48.141 52.019 1.00 39.44 218 PRO A N 1
ATOM 1674 C CA . PRO A 1 218 ? -1.020 47.072 51.131 1.00 38.18 218 PRO A CA 1
ATOM 1675 C C . PRO A 1 218 ? -2.519 47.227 50.865 1.00 35.53 218 PRO A C 1
ATOM 1676 O O . PRO A 1 218 ? -3.249 47.485 51.793 1.00 35.88 218 PRO A O 1
ATOM 1680 N N . SER A 1 219 ? -2.909 47.172 49.588 1.00 42.09 219 SER A N 1
ATOM 1681 C CA . SER A 1 219 ? -4.328 47.243 49.131 1.00 44.18 219 SER A CA 1
ATOM 1682 C C . SER A 1 219 ? -4.967 48.542 49.630 1.00 42.02 219 SER A C 1
ATOM 1683 O O . SER A 1 219 ? -6.205 48.590 49.787 1.00 46.93 219 SER A O 1
ATOM 1686 N N . GLY A 1 220 ? -4.150 49.567 49.849 1.00 43.31 220 GLY A N 1
ATOM 1687 C CA . GLY A 1 220 ? -4.607 50.873 50.346 1.00 44.69 220 GLY A CA 1
ATOM 1688 C C . GLY A 1 220 ? -5.286 50.777 51.713 1.00 43.65 220 GLY A C 1
ATOM 1689 O O . GLY A 1 220 ? -6.033 51.721 52.039 1.00 35.67 220 GLY A O 1
ATOM 1690 N N . ASP A 1 221 ? -4.997 49.735 52.513 1.00 47.64 221 ASP A N 1
ATOM 1691 C CA . ASP A 1 221 ? -5.620 49.490 53.856 1.00 47.07 221 ASP A CA 1
ATOM 1692 C C . ASP A 1 221 ? -4.651 49.900 54.971 1.00 45.89 221 ASP A C 1
ATOM 1693 O O . ASP A 1 221 ? -3.608 49.233 55.137 1.00 45.39 221 ASP A O 1
ATOM 1698 N N . ARG A 1 222 ? -5.008 50.935 55.733 1.00 42.75 222 ARG A N 1
ATOM 1699 C CA . ARG A 1 222 ? -4.174 51.560 56.786 1.00 43.18 222 ARG A CA 1
ATOM 1700 C C . ARG A 1 222 ? -3.765 50.554 57.871 1.00 42.54 222 ARG A C 1
ATOM 1701 O O . ARG A 1 222 ? -2.609 50.640 58.362 1.00 40.63 222 ARG A O 1
ATOM 1709 N N . SER A 1 223 ? -4.680 49.644 58.221 1.00 41.70 223 SER A N 1
ATOM 1710 C CA . SER A 1 223 ? -4.551 48.607 59.278 1.00 46.81 223 SER A CA 1
ATOM 1711 C C . SER A 1 223 ? -3.479 47.580 58.871 1.00 51.40 223 SER A C 1
ATOM 1712 O O . SER A 1 223 ? -2.956 46.917 59.800 1.00 49.30 223 SER A O 1
ATOM 1715 N N . GLN A 1 224 ? -3.136 47.496 57.563 1.00 50.39 224 GLN A N 1
ATOM 1716 C CA . GLN A 1 224 ? -2.052 46.652 56.991 1.00 39.59 224 GLN A CA 1
ATOM 1717 C C . GLN A 1 224 ? -0.743 47.431 56.822 1.00 38.78 224 GLN A C 1
ATOM 1718 O O . GLN A 1 224 ? 0.206 46.835 56.249 1.00 38.50 224 GLN A O 1
ATOM 1724 N N . GLN A 1 225 ? -0.637 48.663 57.356 1.00 36.97 225 GLN A N 1
ATOM 1725 C CA . GLN A 1 225 ? 0.587 49.509 57.288 1.00 37.66 225 GLN A CA 1
ATOM 1726 C C . GLN A 1 225 ? 1.848 48.671 57.539 1.00 41.77 225 GLN A C 1
ATOM 1727 O O . GLN A 1 225 ? 1.861 47.797 58.464 1.00 41.53 225 GLN A O 1
ATOM 1733 N N . LYS A 1 226 ? 2.851 48.877 56.682 1.00 38.01 226 LYS A N 1
ATOM 1734 C CA . LYS A 1 226 ? 4.094 48.076 56.709 1.00 37.02 226 LYS A CA 1
ATOM 1735 C C . LYS A 1 226 ? 5.273 48.970 57.090 1.00 38.48 226 LYS A C 1
ATOM 1736 O O . LYS A 1 226 ? 6.374 48.451 57.284 1.00 46.97 226 LYS A O 1
ATOM 1742 N N . ASP A 1 227 ? 5.041 50.254 57.299 1.00 40.97 227 ASP A N 1
ATOM 1743 C CA . ASP A 1 227 ? 6.117 51.268 57.478 1.00 38.48 227 ASP A CA 1
ATOM 1744 C C . ASP A 1 227 ? 6.359 51.477 58.977 1.00 39.62 227 ASP A C 1
ATOM 1745 O O . ASP A 1 227 ? 5.738 50.763 59.804 1.00 36.60 227 ASP A O 1
ATOM 1750 N N . LYS A 1 228 ? 7.214 52.433 59.321 1.00 38.84 228 LYS A N 1
ATOM 1751 C CA . LYS A 1 228 ? 7.596 52.745 60.720 1.00 40.71 228 LYS A CA 1
ATOM 1752 C C . LYS A 1 228 ? 6.376 53.236 61.537 1.00 41.04 228 LYS A C 1
ATOM 1753 O O . LYS A 1 228 ? 6.479 53.298 62.781 1.00 45.56 228 LYS A O 1
ATOM 1759 N N . GLN A 1 229 ? 5.257 53.605 60.907 1.00 39.48 229 GLN A N 1
ATOM 1760 C CA . GLN A 1 229 ? 4.062 54.097 61.652 1.00 38.01 229 GLN A CA 1
ATOM 1761 C C . GLN A 1 229 ? 3.623 52.990 62.621 1.00 40.80 229 GLN A C 1
ATOM 1762 O O . GLN A 1 229 ? 3.090 53.345 63.670 1.00 40.91 229 GLN A O 1
ATOM 1768 N N . SER A 1 230 ? 3.799 51.709 62.264 1.00 39.10 230 SER A N 1
ATOM 1769 C CA . SER A 1 230 ? 3.439 50.552 63.127 1.00 46.51 230 SER A CA 1
ATOM 1770 C C . SER A 1 230 ? 4.127 50.702 64.493 1.00 43.60 230 SER A C 1
ATOM 1771 O O . SER A 1 230 ? 3.430 50.408 65.499 1.00 48.85 230 SER A O 1
ATOM 1774 N N . TYR A 1 231 ? 5.396 51.166 64.513 1.00 39.49 231 TYR A N 1
ATOM 1775 C CA . TYR A 1 231 ? 6.229 51.481 65.716 1.00 37.35 231 TYR A CA 1
ATOM 1776 C C . TYR A 1 231 ? 5.771 52.793 66.383 1.00 40.82 231 TYR A C 1
ATOM 1777 O O . TYR A 1 231 ? 5.592 52.778 67.632 1.00 42.73 231 TYR A O 1
ATOM 1786 N N . ARG A 1 232 ? 5.581 53.887 65.625 1.00 40.41 232 ARG A N 1
ATOM 1787 C CA . ARG A 1 232 ? 5.083 55.192 66.174 1.00 41.17 232 ARG A CA 1
ATOM 1788 C C . ARG A 1 232 ? 3.798 54.973 66.991 1.00 39.56 232 ARG A C 1
ATOM 1789 O O . ARG A 1 232 ? 3.661 55.611 68.025 1.00 35.01 232 ARG A O 1
ATOM 1797 N N . ASP A 1 233 ? 2.932 54.046 66.576 1.00 47.39 233 ASP A N 1
ATOM 1798 C CA . ASP A 1 233 ? 1.524 53.913 67.045 1.00 52.09 233 ASP A CA 1
ATOM 1799 C C . ASP A 1 233 ? 1.429 53.008 68.283 1.00 48.18 233 ASP A C 1
ATOM 1800 O O . ASP A 1 233 ? 0.357 53.062 68.935 1.00 43.37 233 ASP A O 1
ATOM 1805 N N . LEU A 1 234 ? 2.462 52.229 68.631 1.00 47.94 234 LEU A N 1
ATOM 1806 C CA . LEU A 1 234 ? 2.434 51.341 69.848 1.00 45.86 234 LEU A CA 1
ATOM 1807 C C . LEU A 1 234 ? 2.191 52.202 71.111 1.00 44.39 234 LEU A C 1
ATOM 1808 O O . LEU A 1 234 ? 2.981 53.143 71.386 1.00 38.09 234 LEU A O 1
ATOM 1813 N N . LYS A 1 235 ? 1.126 51.924 71.861 1.00 48.33 235 LYS A N 1
ATOM 1814 C CA . LYS A 1 235 ? 0.894 52.521 73.207 1.00 55.66 235 LYS A CA 1
ATOM 1815 C C . LYS A 1 235 ? 2.173 52.318 74.048 1.00 52.25 235 LYS A C 1
ATOM 1816 O O . LYS A 1 235 ? 2.704 53.307 74.635 1.00 43.24 235 LYS A O 1
ATOM 1822 N N . GLU A 1 236 ? 2.685 51.083 74.067 1.00 50.11 236 GLU A N 1
ATOM 1823 C CA . GLU A 1 236 ? 3.852 50.671 74.874 1.00 48.17 236 GLU A CA 1
ATOM 1824 C C . GLU A 1 236 ? 4.731 49.778 74.002 1.00 46.22 236 GLU A C 1
ATOM 1825 O O . GLU A 1 236 ? 4.207 48.838 73.385 1.00 43.92 236 GLU A O 1
ATOM 1831 N N . VAL A 1 237 ? 6.039 50.026 73.982 1.00 46.49 237 VAL A N 1
ATOM 1832 C CA . VAL A 1 237 ? 7.001 49.140 73.269 1.00 43.40 237 VAL A CA 1
ATOM 1833 C C . VAL A 1 237 ? 7.275 47.921 74.167 1.00 50.02 237 VAL A C 1
ATOM 1834 O O . VAL A 1 237 ? 7.737 48.107 75.293 1.00 53.17 237 VAL A O 1
ATOM 1838 N N . THR A 1 238 ? 6.789 46.746 73.752 1.00 56.66 238 THR A N 1
ATOM 1839 C CA . THR A 1 238 ? 7.084 45.416 74.351 1.00 55.77 238 THR A CA 1
ATOM 1840 C C . THR A 1 238 ? 7.974 44.708 73.355 1.00 60.98 238 THR A C 1
ATOM 1841 O O . THR A 1 238 ? 8.068 45.185 72.235 1.00 50.63 238 THR A O 1
ATOM 1845 N N . PRO A 1 239 ? 8.697 43.618 73.726 1.00 75.72 239 PRO A N 1
ATOM 1846 C CA . PRO A 1 239 ? 9.506 42.880 72.744 1.00 71.80 239 PRO A CA 1
ATOM 1847 C C . PRO A 1 239 ? 8.622 42.091 71.751 1.00 71.08 239 PRO A C 1
ATOM 1848 O O . PRO A 1 239 ? 9.101 41.745 70.666 1.00 55.86 239 PRO A O 1
ATOM 1852 N N . GLU A 1 240 ? 7.344 41.863 72.094 1.00 72.06 240 GLU A N 1
ATOM 1853 C CA . GLU A 1 240 ? 6.326 41.282 71.172 1.00 72.39 240 GLU A CA 1
ATOM 1854 C C . GLU A 1 240 ? 5.938 42.351 70.123 1.00 75.69 240 GLU A C 1
ATOM 1855 O O . GLU A 1 240 ? 5.750 41.995 68.926 1.00 62.72 240 GLU A O 1
ATOM 1861 N N . GLY A 1 241 ? 5.835 43.620 70.547 1.00 66.98 241 GLY A N 1
ATOM 1862 C CA . GLY A 1 241 ? 5.568 44.784 69.681 1.00 57.43 241 GLY A CA 1
ATOM 1863 C C . GLY A 1 241 ? 6.707 45.007 68.694 1.00 57.16 241 GLY A C 1
ATOM 1864 O O . GLY A 1 241 ? 6.440 45.249 67.499 1.00 45.95 241 GLY A O 1
ATOM 1865 N N . LEU A 1 242 ? 7.951 44.937 69.172 1.00 51.23 242 LEU A N 1
ATOM 1866 C CA . LEU A 1 242 ? 9.159 45.128 68.331 1.00 49.56 242 LEU A CA 1
ATOM 1867 C C . LEU A 1 242 ? 9.274 44.018 67.273 1.00 48.40 242 LEU A C 1
ATOM 1868 O O . LEU A 1 242 ? 9.831 44.331 66.192 1.00 53.59 242 LEU A O 1
ATOM 1873 N N . GLN A 1 243 ? 8.804 42.790 67.554 1.00 45.83 243 GLN A N 1
ATOM 1874 C CA . GLN A 1 243 ? 8.872 41.648 66.594 1.00 56.94 243 GLN A CA 1
ATOM 1875 C C . GLN A 1 243 ? 7.882 41.912 65.446 1.00 54.32 243 GLN A C 1
ATOM 1876 O O . GLN A 1 243 ? 8.329 41.790 64.290 1.00 47.84 243 GLN A O 1
ATOM 1882 N N . MET A 1 244 ? 6.652 42.365 65.733 1.00 49.95 244 MET A N 1
ATOM 1883 C CA . MET A 1 244 ? 5.686 42.801 64.683 1.00 50.69 244 MET A CA 1
ATOM 1884 C C . MET A 1 244 ? 6.334 43.868 63.773 1.00 46.72 244 MET A C 1
ATOM 1885 O O . MET A 1 244 ? 6.342 43.670 62.547 1.00 44.47 244 MET A O 1
ATOM 1890 N N . VAL A 1 245 ? 6.910 44.922 64.354 1.00 43.91 245 VAL A N 1
ATOM 1891 C CA . VAL A 1 245 ? 7.550 46.060 63.616 1.00 40.69 245 VAL A CA 1
ATOM 1892 C C . VAL A 1 245 ? 8.645 45.473 62.728 1.00 42.70 245 VAL A C 1
ATOM 1893 O O . VAL A 1 245 ? 8.752 45.875 61.566 1.00 49.63 245 VAL A O 1
ATOM 1897 N N . LYS A 1 246 ? 9.414 44.523 63.245 1.00 49.76 246 LYS A N 1
ATOM 1898 C CA . LYS A 1 246 ? 10.523 43.882 62.490 1.00 51.63 246 LYS A CA 1
ATOM 1899 C C . LYS A 1 246 ? 9.957 43.110 61.289 1.00 48.66 246 LYS A C 1
ATOM 1900 O O . LYS A 1 246 ? 10.559 43.213 60.216 1.00 35.77 246 LYS A O 1
ATOM 1906 N N . LYS A 1 247 ? 8.860 42.361 61.465 1.00 50.12 247 LYS A N 1
ATOM 1907 C CA . LYS A 1 247 ? 8.172 41.603 60.377 1.00 53.03 247 LYS A CA 1
ATOM 1908 C C . LYS A 1 247 ? 7.737 42.582 59.273 1.00 45.68 247 LYS A C 1
ATOM 1909 O O . LYS A 1 247 ? 8.028 42.298 58.106 1.00 38.02 247 LYS A O 1
ATOM 1915 N N . ASN A 1 248 ? 7.132 43.719 59.653 1.00 39.47 248 ASN A N 1
ATOM 1916 C CA . ASN A 1 248 ? 6.710 44.795 58.724 1.00 37.57 248 ASN A CA 1
ATOM 1917 C C . ASN A 1 248 ? 7.926 45.262 57.910 1.00 38.03 248 ASN A C 1
ATOM 1918 O O . ASN A 1 248 ? 7.804 45.330 56.673 1.00 38.18 248 ASN A O 1
ATOM 1923 N N . PHE A 1 249 ? 9.074 45.517 58.548 1.00 36.82 249 PHE A N 1
ATOM 1924 C CA . PHE A 1 249 ? 10.290 46.016 57.857 1.00 37.31 249 PHE A CA 1
ATOM 1925 C C . PHE A 1 249 ? 10.764 44.942 56.875 1.00 38.98 249 PHE A C 1
ATOM 1926 O O . PHE A 1 249 ? 11.194 45.291 55.747 1.00 38.09 249 PHE A O 1
ATOM 1934 N N . GLU A 1 250 ? 10.665 43.677 57.288 1.00 38.13 250 GLU A N 1
ATOM 1935 C CA . GLU A 1 250 ? 11.150 42.507 56.511 1.00 38.94 250 GLU A CA 1
ATOM 1936 C C . GLU A 1 250 ? 10.240 42.347 55.292 1.00 37.43 250 GLU A C 1
ATOM 1937 O O . GLU A 1 250 ? 10.754 41.996 54.222 1.00 37.37 250 GLU A O 1
ATOM 1943 N N . TRP A 1 251 ? 8.940 42.590 55.470 1.00 34.13 251 TRP A N 1
ATOM 1944 C CA . TRP A 1 251 ? 7.925 42.464 54.405 1.00 36.29 251 TRP A CA 1
ATOM 1945 C C . TRP A 1 251 ? 8.287 43.462 53.313 1.00 35.25 251 TRP A C 1
ATOM 1946 O O . TRP A 1 251 ? 8.325 43.066 52.147 1.00 35.96 251 TRP A O 1
ATOM 1957 N N . VAL A 1 252 ? 8.600 44.691 53.688 1.00 30.93 252 VAL A N 1
ATOM 1958 C CA . VAL A 1 252 ? 8.985 45.724 52.688 1.00 34.05 252 VAL A CA 1
ATOM 1959 C C . VAL A 1 252 ? 10.279 45.279 52.010 1.00 37.16 252 VAL A C 1
ATOM 1960 O O . VAL A 1 252 ? 10.348 45.339 50.754 1.00 36.48 252 VAL A O 1
ATOM 1964 N N . ALA A 1 253 ? 11.268 44.872 52.811 1.00 37.12 253 ALA A N 1
ATOM 1965 C CA . ALA A 1 253 ? 12.625 44.492 52.337 1.00 40.05 253 ALA A CA 1
ATOM 1966 C C . ALA A 1 253 ? 12.575 43.312 51.360 1.00 37.28 253 ALA A C 1
ATOM 1967 O O . ALA A 1 253 ? 13.472 43.253 50.493 1.00 36.13 253 ALA A O 1
ATOM 1969 N N . GLU A 1 254 ? 11.604 42.406 51.530 1.00 39.99 254 GLU A N 1
ATOM 1970 C CA . GLU A 1 254 ? 11.456 41.166 50.704 1.00 46.09 254 GLU A CA 1
ATOM 1971 C C . GLU A 1 254 ? 10.872 41.529 49.331 1.00 40.54 254 GLU A C 1
ATOM 1972 O O . GLU A 1 254 ? 11.025 40.737 48.408 1.00 40.06 254 GLU A O 1
ATOM 1978 N N . ARG A 1 255 ? 10.218 42.678 49.223 1.00 37.68 255 ARG A N 1
ATOM 1979 C CA . ARG A 1 255 ? 9.509 43.101 48.002 1.00 39.54 255 ARG A CA 1
ATOM 1980 C C . ARG A 1 255 ? 10.211 44.256 47.287 1.00 35.41 255 ARG A C 1
ATOM 1981 O O . ARG A 1 255 ? 9.897 44.460 46.144 1.00 38.93 255 ARG A O 1
ATOM 1989 N N . VAL A 1 256 ? 11.117 44.982 47.922 1.00 34.44 256 VAL A N 1
ATOM 1990 C CA . VAL A 1 256 ? 11.571 46.276 47.362 1.00 32.05 256 VAL A CA 1
ATOM 1991 C C . VAL A 1 256 ? 12.352 46.013 46.067 1.00 36.18 256 VAL A C 1
ATOM 1992 O O . VAL A 1 256 ? 12.237 46.837 45.147 1.00 35.16 256 VAL A O 1
ATOM 1996 N N . GLU A 1 257 ? 13.166 44.963 45.992 1.00 39.50 257 GLU A N 1
ATOM 1997 C CA . GLU A 1 257 ? 13.970 44.638 44.774 1.00 40.10 257 GLU A CA 1
ATOM 1998 C C . GLU A 1 257 ? 13.073 44.471 43.536 1.00 36.42 257 GLU A C 1
ATOM 1999 O O . GLU A 1 257 ? 13.565 44.735 42.428 1.00 42.12 257 GLU A O 1
ATOM 2005 N N . LEU A 1 258 ? 11.804 44.105 43.708 1.00 32.18 258 LEU A N 1
ATOM 2006 C CA . LEU A 1 258 ? 10.851 43.901 42.593 1.00 33.96 258 LEU A CA 1
ATOM 2007 C C . LEU A 1 258 ? 10.481 45.228 41.908 1.00 33.22 258 LEU A C 1
ATOM 2008 O O . LEU A 1 258 ? 10.000 45.179 40.780 1.00 37.95 258 LEU A O 1
ATOM 2013 N N . LEU A 1 259 ? 10.688 46.375 42.536 1.00 32.53 259 LEU A N 1
ATOM 2014 C CA . LEU A 1 259 ? 10.485 47.705 41.899 1.00 32.95 259 LEU A CA 1
ATOM 2015 C C . LEU A 1 259 ? 11.503 47.885 40.769 1.00 33.15 259 LEU A C 1
ATOM 2016 O O . LEU A 1 259 ? 11.244 48.694 39.882 1.00 32.05 259 LEU A O 1
ATOM 2021 N N . LEU A 1 260 ? 12.626 47.171 40.796 1.00 31.61 260 LEU A N 1
ATOM 2022 C CA . LEU A 1 260 ? 13.650 47.283 39.724 1.00 33.55 260 LEU A CA 1
ATOM 2023 C C . LEU A 1 260 ? 13.322 46.370 38.520 1.00 32.76 260 LEU A C 1
ATOM 2024 O O . LEU A 1 260 ? 13.952 46.502 37.495 1.00 30.43 260 LEU A O 1
ATOM 2029 N N . LYS A 1 261 ? 12.340 45.501 38.652 1.00 33.34 261 LYS A N 1
ATOM 2030 C CA . LYS A 1 261 ? 11.905 44.518 37.643 1.00 41.67 261 LYS A CA 1
ATOM 2031 C C . LYS A 1 261 ? 10.863 45.146 36.703 1.00 36.83 261 LYS A C 1
ATOM 2032 O O . LYS A 1 261 ? 9.860 45.720 37.169 1.00 33.87 261 LYS A O 1
ATOM 2038 N N . SER A 1 262 ? 11.081 44.971 35.412 1.00 33.93 262 SER A N 1
ATOM 2039 C CA . SER A 1 262 ? 10.105 45.235 34.334 1.00 37.18 262 SER A CA 1
ATOM 2040 C C . SER A 1 262 ? 8.937 44.241 34.401 1.00 33.85 262 SER A C 1
ATOM 2041 O O . SER A 1 262 ? 9.188 43.059 34.292 1.00 38.49 262 SER A O 1
ATOM 2044 N N . GLU A 1 263 ? 7.709 44.716 34.496 1.00 31.04 263 GLU A N 1
ATOM 2045 C CA . GLU A 1 263 ? 6.461 43.897 34.520 1.00 34.95 263 GLU A CA 1
ATOM 2046 C C . GLU A 1 263 ? 5.908 43.627 33.095 1.00 37.07 263 GLU A C 1
ATOM 2047 O O . GLU A 1 263 ? 4.866 42.985 32.981 1.00 38.35 263 GLU A O 1
ATOM 2053 N N . SER A 1 264 ? 6.543 44.113 32.030 1.00 34.72 264 SER A N 1
ATOM 2054 C CA . SER A 1 264 ? 6.023 44.074 30.635 1.00 37.08 264 SER A CA 1
ATOM 2055 C C . SER A 1 264 ? 7.183 44.260 29.649 1.00 35.69 264 SER A C 1
ATOM 2056 O O . SER A 1 264 ? 8.064 45.066 29.947 1.00 34.97 264 SER A O 1
ATOM 2059 N N . GLN A 1 265 ? 7.208 43.496 28.563 1.00 31.48 265 GLN A N 1
ATOM 2060 C CA . GLN A 1 265 ? 8.193 43.671 27.477 1.00 35.50 265 GLN A CA 1
ATOM 2061 C C . GLN A 1 265 ? 7.702 44.781 26.537 1.00 28.60 265 GLN A C 1
ATOM 2062 O O . GLN A 1 265 ? 6.503 44.897 26.299 1.00 26.64 265 GLN A O 1
ATOM 2068 N N . CYS A 1 266 ? 8.636 45.538 25.978 1.00 28.53 266 CYS A N 1
ATOM 2069 C CA . CYS A 1 266 ? 8.379 46.708 25.109 1.00 29.40 266 CYS A CA 1
ATOM 2070 C C . CYS A 1 266 ? 9.291 46.586 23.880 1.00 28.48 266 CYS A C 1
ATOM 2071 O O . CYS A 1 266 ? 10.431 46.212 24.012 1.00 28.09 266 CYS A O 1
ATOM 2074 N N . ARG A 1 267 ? 8.816 46.980 22.719 1.00 27.36 267 ARG A N 1
ATOM 2075 C CA . ARG A 1 267 ? 9.631 46.938 21.505 1.00 26.21 267 ARG A CA 1
ATOM 2076 C C . ARG A 1 267 ? 9.078 47.959 20.528 1.00 25.41 267 ARG A C 1
ATOM 2077 O O . ARG A 1 267 ? 7.837 48.000 20.320 1.00 24.04 267 ARG A O 1
ATOM 2085 N N . VAL A 1 268 ? 9.980 48.692 19.886 1.00 24.91 268 VAL A N 1
ATOM 2086 C CA . VAL A 1 268 ? 9.633 49.544 18.725 1.00 24.17 268 VAL A CA 1
ATOM 2087 C C . VAL A 1 268 ? 10.221 48.876 17.490 1.00 24.84 268 VAL A C 1
ATOM 2088 O O . VAL A 1 268 ? 11.327 48.359 17.577 1.00 25.51 268 VAL A O 1
ATOM 2092 N N . VAL A 1 269 ? 9.475 48.836 16.403 1.00 24.31 269 VAL A N 1
ATOM 2093 C CA . VAL A 1 269 ? 10.014 48.366 15.109 1.00 26.63 269 VAL A CA 1
ATOM 2094 C C . VAL A 1 269 ? 9.894 49.546 14.152 1.00 28.09 269 VAL A C 1
ATOM 2095 O O . VAL A 1 269 ? 8.762 50.025 13.918 1.00 24.56 269 VAL A O 1
ATOM 2099 N N . VAL A 1 270 ? 11.029 50.045 13.682 1.00 26.41 270 VAL A N 1
ATOM 2100 C CA . VAL A 1 270 ? 11.063 51.131 12.675 1.00 25.44 270 VAL A CA 1
ATOM 2101 C C . VAL A 1 270 ? 11.156 50.495 11.302 1.00 26.11 270 VAL A C 1
ATOM 2102 O O . VAL A 1 270 ? 12.123 49.738 11.104 1.00 27.42 270 VAL A O 1
ATOM 2106 N N . LEU A 1 271 ? 10.143 50.714 10.464 1.00 23.54 271 LEU A N 1
ATOM 2107 C CA . LEU A 1 271 ? 10.072 50.181 9.094 1.00 25.65 271 LEU A CA 1
ATOM 2108 C C . LEU A 1 271 ? 10.397 51.334 8.143 1.00 29.56 271 LEU A C 1
ATOM 2109 O O . LEU A 1 271 ? 9.724 52.373 8.232 1.00 29.36 271 LEU A O 1
ATOM 2114 N N . MET A 1 272 ? 11.426 51.182 7.310 1.00 31.04 272 MET A N 1
ATOM 2115 C CA . MET A 1 272 ? 11.874 52.237 6.361 1.00 31.73 272 MET A CA 1
ATOM 2116 C C . MET A 1 272 ? 11.714 51.725 4.939 1.00 32.27 272 MET A C 1
ATOM 2117 O O . MET A 1 272 ? 12.118 50.574 4.681 1.00 30.52 272 MET A O 1
ATOM 2122 N N . GLY A 1 273 ? 11.131 52.553 4.061 1.00 37.16 273 GLY A N 1
ATOM 2123 C CA . GLY A 1 273 ? 10.918 52.198 2.642 1.00 37.01 273 GLY A CA 1
ATOM 2124 C C . GLY A 1 273 ? 12.198 52.190 1.812 1.00 36.71 273 GLY A C 1
ATOM 2125 O O . GLY A 1 273 ? 12.148 51.687 0.674 1.00 50.60 273 GLY A O 1
ATOM 2126 N N . SER A 1 274 ? 13.291 52.754 2.332 1.00 38.63 274 SER A N 1
ATOM 2127 C CA . SER A 1 274 ? 14.582 52.946 1.625 1.00 37.99 274 SER A CA 1
ATOM 2128 C C . SER A 1 274 ? 15.734 53.125 2.623 1.00 36.32 274 SER A C 1
ATOM 2129 O O . SER A 1 274 ? 15.566 53.860 3.627 1.00 37.68 274 SER A O 1
ATOM 2132 N N . THR A 1 275 ? 16.914 52.601 2.293 1.00 42.46 275 THR A N 1
ATOM 2133 C CA . THR A 1 275 ? 18.138 52.760 3.131 1.00 38.46 275 THR A CA 1
ATOM 2134 C C . THR A 1 275 ? 18.628 54.206 3.129 1.00 37.57 275 THR A C 1
ATOM 2135 O O . THR A 1 275 ? 19.413 54.511 3.999 1.00 41.21 275 THR A O 1
ATOM 2139 N N . SER A 1 276 ? 18.202 55.056 2.192 1.00 40.35 276 SER A N 1
ATOM 2140 C CA . SER A 1 276 ? 18.530 56.510 2.207 1.00 46.79 276 SER A CA 1
ATOM 2141 C C . SER A 1 276 ? 17.908 57.215 3.434 1.00 46.78 276 SER A C 1
ATOM 2142 O O . SER A 1 276 ? 18.387 58.297 3.800 1.00 42.23 276 SER A O 1
ATOM 2145 N N . ASP A 1 277 ? 16.905 56.616 4.091 1.00 46.82 277 ASP A N 1
ATOM 2146 C CA . ASP A 1 277 ? 16.268 57.195 5.297 1.00 42.13 277 ASP A CA 1
ATOM 2147 C C . ASP A 1 277 ? 16.917 56.630 6.560 1.00 40.62 277 ASP A C 1
ATOM 2148 O O . ASP A 1 277 ? 16.389 56.866 7.657 1.00 43.90 277 ASP A O 1
ATOM 2153 N N . LEU A 1 278 ? 18.006 55.886 6.441 1.00 41.54 278 LEU A N 1
ATOM 2154 C CA . LEU A 1 278 ? 18.583 55.151 7.595 1.00 41.35 278 LEU A CA 1
ATOM 2155 C C . LEU A 1 278 ? 18.975 56.104 8.749 1.00 43.62 278 LEU A C 1
ATOM 2156 O O . LEU A 1 278 ? 18.824 55.721 9.918 1.00 43.92 278 LEU A O 1
ATOM 2161 N N . GLY A 1 279 ? 19.537 57.269 8.443 1.00 46.23 279 GLY A N 1
ATOM 2162 C CA . GLY A 1 279 ? 20.050 58.224 9.435 1.00 40.56 279 GLY A CA 1
ATOM 2163 C C . GLY A 1 279 ? 18.916 58.705 10.303 1.00 41.40 279 GLY A C 1
ATOM 2164 O O . GLY A 1 279 ? 19.090 58.763 11.527 1.00 45.04 279 GLY A O 1
ATOM 2165 N N . HIS A 1 280 ? 17.784 59.002 9.678 1.00 34.87 280 HIS A N 1
ATOM 2166 C CA . HIS A 1 280 ? 16.533 59.393 10.356 1.00 37.10 280 HIS A CA 1
ATOM 2167 C C . HIS A 1 280 ? 16.118 58.237 11.277 1.00 37.13 280 HIS A C 1
ATOM 2168 O O . HIS A 1 280 ? 15.800 58.486 12.422 1.00 43.03 280 HIS A O 1
ATOM 2175 N N . CYS A 1 281 ? 16.182 57.006 10.812 1.00 32.60 281 CYS A N 1
ATOM 2176 C CA . CYS A 1 281 ? 15.819 55.811 11.600 1.00 35.07 281 CYS A CA 1
ATOM 2177 C C . CYS A 1 281 ? 16.806 55.597 12.771 1.00 37.81 281 CYS A C 1
ATOM 2178 O O . CYS A 1 281 ? 16.341 55.227 13.850 1.00 37.39 281 CYS A O 1
ATOM 2181 N N . GLU A 1 282 ? 18.104 55.860 12.607 1.00 44.00 282 GLU A N 1
ATOM 2182 C CA . GLU A 1 282 ? 19.120 55.728 13.707 1.00 44.46 282 GLU A CA 1
ATOM 2183 C C . GLU A 1 282 ? 18.769 56.674 14.855 1.00 36.72 282 GLU A C 1
ATOM 2184 O O . GLU A 1 282 ? 18.998 56.287 16.006 1.00 41.16 282 GLU A O 1
ATOM 2190 N N . LYS A 1 283 ? 18.281 57.876 14.548 1.00 35.23 283 LYS A N 1
ATOM 2191 C CA . LYS A 1 283 ? 17.860 58.887 15.565 1.00 41.11 283 LYS A CA 1
ATOM 2192 C C . LYS A 1 283 ? 16.710 58.343 16.430 1.00 39.85 283 LYS A C 1
ATOM 2193 O O . LYS A 1 283 ? 16.727 58.565 17.643 1.00 47.44 283 LYS A O 1
ATOM 2199 N N . ILE A 1 284 ? 15.745 57.669 15.816 1.00 36.32 284 ILE A N 1
ATOM 2200 C CA . ILE A 1 284 ? 14.590 57.077 16.531 1.00 34.02 284 ILE A CA 1
ATOM 2201 C C . ILE A 1 284 ? 15.144 55.989 17.443 1.00 33.23 284 ILE A C 1
ATOM 2202 O O . ILE A 1 284 ? 14.811 56.002 18.614 1.00 36.08 284 ILE A O 1
ATOM 2207 N N . LYS A 1 285 ? 15.943 55.076 16.897 1.00 32.93 285 LYS A N 1
ATOM 2208 C CA . LYS A 1 285 ? 16.532 53.955 17.648 1.00 34.96 285 LYS A CA 1
ATOM 2209 C C . LYS A 1 285 ? 17.344 54.461 18.853 1.00 36.22 285 LYS A C 1
ATOM 2210 O O . LYS A 1 285 ? 17.210 53.876 19.984 1.00 32.64 285 LYS A O 1
ATOM 2216 N N . LYS A 1 286 ? 18.161 55.483 18.660 1.00 34.99 286 LYS A N 1
ATOM 2217 C CA . LYS A 1 286 ? 19.025 55.978 19.757 1.00 44.29 286 LYS A CA 1
ATOM 2218 C C . LYS A 1 286 ? 18.086 56.493 20.852 1.00 37.97 286 LYS A C 1
ATOM 2219 O O . LYS A 1 286 ? 18.310 56.172 22.039 1.00 35.28 286 LYS A O 1
ATOM 2225 N N . ALA A 1 287 ? 17.057 57.235 20.438 1.00 30.52 287 ALA A N 1
ATOM 2226 C CA . ALA A 1 287 ? 16.088 57.884 21.340 1.00 31.18 287 ALA A CA 1
ATOM 2227 C C . ALA A 1 287 ? 15.298 56.828 22.117 1.00 30.24 287 ALA A C 1
ATOM 2228 O O . ALA A 1 287 ? 14.919 57.109 23.263 1.00 34.71 287 ALA A O 1
ATOM 2230 N N . CYS A 1 288 ? 15.009 55.687 21.503 1.00 30.23 288 CYS A N 1
ATOM 2231 C CA . CYS A 1 288 ? 14.345 54.541 22.173 1.00 32.36 288 CYS A CA 1
ATOM 2232 C C . CYS A 1 288 ? 15.251 54.006 23.281 1.00 34.24 288 CYS A C 1
ATOM 2233 O O . CYS A 1 288 ? 14.722 53.668 24.321 1.00 36.08 288 CYS A O 1
ATOM 2236 N N . GLY A 1 289 ? 16.562 53.905 23.027 1.00 37.93 289 GLY A N 1
ATOM 2237 C CA . GLY A 1 289 ? 17.565 53.497 24.025 1.00 34.23 289 GLY A CA 1
ATOM 2238 C C . GLY A 1 289 ? 17.492 54.372 25.262 1.00 34.08 289 GLY A C 1
ATOM 2239 O O . GLY A 1 289 ? 17.546 53.827 26.361 1.00 38.82 289 GLY A O 1
ATOM 2240 N N . ASN A 1 290 ? 17.297 55.677 25.115 1.00 34.58 290 ASN A N 1
ATOM 2241 C CA . ASN A 1 290 ? 17.202 56.588 26.290 1.00 37.85 290 ASN A CA 1
ATOM 2242 C C . ASN A 1 290 ? 16.033 56.178 27.195 1.00 36.19 290 ASN A C 1
ATOM 2243 O O . ASN A 1 290 ? 16.074 56.581 28.355 1.00 46.49 290 ASN A O 1
ATOM 2248 N N . PHE A 1 291 ? 14.999 55.508 26.677 1.00 32.53 291 PHE A N 1
ATOM 2249 C CA . PHE A 1 291 ? 13.807 55.088 27.472 1.00 33.39 291 PHE A CA 1
ATOM 2250 C C . PHE A 1 291 ? 13.889 53.604 27.867 1.00 32.29 291 PHE A C 1
ATOM 2251 O O . PHE A 1 291 ? 12.968 53.144 28.512 1.00 34.27 291 PHE A O 1
ATOM 2259 N N . GLY A 1 292 ? 14.997 52.929 27.544 1.00 32.07 292 GLY A N 1
ATOM 2260 C CA . GLY A 1 292 ? 15.279 51.505 27.799 1.00 30.71 292 GLY A CA 1
ATOM 2261 C C . GLY A 1 292 ? 14.405 50.588 26.968 1.00 31.37 292 GLY A C 1
ATOM 2262 O O . GLY A 1 292 ? 14.164 49.445 27.405 1.00 33.01 292 GLY A O 1
ATOM 2263 N N . ILE A 1 293 ? 13.972 51.039 25.790 1.00 32.65 293 ILE A N 1
ATOM 2264 C CA . ILE A 1 293 ? 13.082 50.253 24.885 1.00 31.81 293 ILE A CA 1
ATOM 2265 C C . ILE A 1 293 ? 13.907 49.736 23.704 1.00 30.51 293 ILE A C 1
ATOM 2266 O O . ILE A 1 293 ? 14.403 50.501 22.876 1.00 29.74 293 ILE A O 1
ATOM 2271 N N . PRO A 1 294 ? 14.059 48.401 23.578 1.00 29.11 294 PRO A N 1
ATOM 2272 C CA . PRO A 1 294 ? 14.694 47.816 22.402 1.00 27.51 294 PRO A CA 1
ATOM 2273 C C . PRO A 1 294 ? 13.971 48.289 21.133 1.00 28.38 294 PRO A C 1
ATOM 2274 O O . PRO A 1 294 ? 12.759 48.478 21.128 1.00 30.59 294 PRO A O 1
ATOM 2278 N N . CYS A 1 295 ? 14.742 48.514 20.084 1.00 30.52 295 CYS A N 1
ATOM 2279 C CA . CYS A 1 295 ? 14.282 49.106 18.822 1.00 30.88 295 CYS A CA 1
ATOM 2280 C C . CYS A 1 295 ? 14.983 48.429 17.645 1.00 33.45 295 CYS A C 1
ATOM 2281 O O . CYS A 1 295 ? 16.187 48.404 17.603 1.00 39.36 295 CYS A O 1
ATOM 2284 N N . GLU A 1 296 ? 14.207 47.897 16.723 1.00 34.73 296 GLU A N 1
ATOM 2285 C CA . GLU A 1 296 ? 14.677 47.151 15.544 1.00 32.38 296 GLU A CA 1
ATOM 2286 C C . GLU A 1 296 ? 14.419 48.005 14.314 1.00 29.61 296 GLU A C 1
ATOM 2287 O O . GLU A 1 296 ? 13.299 48.568 14.229 1.00 27.13 296 GLU A O 1
ATOM 2293 N N . LEU A 1 297 ? 15.376 48.025 13.381 1.00 29.74 297 LEU A N 1
ATOM 2294 C CA . LEU A 1 297 ? 15.218 48.626 12.027 1.00 30.46 297 LEU A CA 1
ATOM 2295 C C . LEU A 1 297 ? 14.999 47.527 10.988 1.00 28.99 297 LEU A C 1
ATOM 2296 O O . LEU A 1 297 ? 15.676 46.511 11.043 1.00 27.15 297 LEU A O 1
ATOM 2301 N N . ARG A 1 298 ? 14.071 47.753 10.068 1.00 29.93 298 ARG A N 1
ATOM 2302 C CA . ARG A 1 298 ? 13.798 46.861 8.928 1.00 27.74 298 ARG A CA 1
ATOM 2303 C C . ARG A 1 298 ? 13.585 47.728 7.676 1.00 29.79 298 ARG A C 1
ATOM 2304 O O . ARG A 1 298 ? 13.217 48.941 7.768 1.00 24.00 298 ARG A O 1
ATOM 2312 N N . VAL A 1 299 ? 13.813 47.102 6.530 1.00 26.54 299 VAL A N 1
ATOM 2313 C CA . VAL A 1 299 ? 13.661 47.750 5.220 1.00 26.47 299 VAL A CA 1
ATOM 2314 C C . VAL A 1 299 ? 12.553 47.004 4.519 1.00 27.10 299 VAL A C 1
ATOM 2315 O O . VAL A 1 299 ? 12.682 45.799 4.337 1.00 30.43 299 VAL A O 1
ATOM 2319 N N . THR A 1 300 ? 11.503 47.718 4.160 1.00 29.24 300 THR A N 1
ATOM 2320 C CA . THR A 1 300 ? 10.371 47.170 3.383 1.00 32.05 300 THR A CA 1
ATOM 2321 C C . THR A 1 300 ? 9.658 48.330 2.695 1.00 32.53 300 THR A C 1
ATOM 2322 O O . THR A 1 300 ? 9.549 49.372 3.328 1.00 35.62 300 THR A O 1
ATOM 2326 N N . SER A 1 301 ? 9.138 48.116 1.487 1.00 31.81 301 SER A N 1
ATOM 2327 C CA . SER A 1 301 ? 8.377 49.126 0.724 1.00 30.57 301 SER A CA 1
ATOM 2328 C C . SER A 1 301 ? 6.957 48.622 0.557 1.00 30.20 301 SER A C 1
ATOM 2329 O O . SER A 1 301 ? 6.797 47.511 0.009 1.00 29.13 301 SER A O 1
ATOM 2332 N N . ALA A 1 302 ? 5.972 49.430 0.931 1.00 31.28 302 ALA A N 1
ATOM 2333 C CA . ALA A 1 302 ? 4.551 49.083 0.703 1.00 35.86 302 ALA A CA 1
ATOM 2334 C C . ALA A 1 302 ? 4.289 49.024 -0.790 1.00 34.36 302 ALA A C 1
ATOM 2335 O O . ALA A 1 302 ? 3.451 48.256 -1.171 1.00 34.97 302 ALA A O 1
ATOM 2337 N N . HIS A 1 303 ? 4.940 49.888 -1.560 1.00 40.11 303 HIS A N 1
ATOM 2338 C CA . HIS A 1 303 ? 4.692 50.019 -3.016 1.00 42.38 303 HIS A CA 1
ATOM 2339 C C . HIS A 1 303 ? 5.459 49.001 -3.859 1.00 40.41 303 HIS A C 1
ATOM 2340 O O . HIS A 1 303 ? 4.927 48.601 -4.864 1.00 41.18 303 HIS A O 1
ATOM 2347 N N . LYS A 1 304 ? 6.651 48.590 -3.456 1.00 40.46 304 LYS A N 1
ATOM 2348 C CA . LYS A 1 304 ? 7.481 47.692 -4.310 1.00 43.04 304 LYS A CA 1
ATOM 2349 C C . LYS A 1 304 ? 7.477 46.270 -3.745 1.00 37.64 304 LYS A C 1
ATOM 2350 O O . LYS A 1 304 ? 7.940 45.367 -4.452 1.00 45.66 304 LYS A O 1
ATOM 2356 N N . GLY A 1 305 ? 6.989 46.065 -2.522 1.00 36.84 305 GLY A N 1
ATOM 2357 C CA . GLY A 1 305 ? 7.071 44.755 -1.838 1.00 37.32 305 GLY A CA 1
ATOM 2358 C C . GLY A 1 305 ? 6.025 44.596 -0.742 1.00 35.77 305 GLY A C 1
ATOM 2359 O O . GLY A 1 305 ? 6.390 44.368 0.411 1.00 30.68 305 GLY A O 1
ATOM 2360 N N . PRO A 1 306 ? 4.720 44.764 -1.074 1.00 33.76 306 PRO A N 1
ATOM 2361 C CA . PRO A 1 306 ? 3.667 44.823 -0.066 1.00 33.75 306 PRO A CA 1
ATOM 2362 C C . PRO A 1 306 ? 3.443 43.455 0.591 1.00 30.16 306 PRO A C 1
ATOM 2363 O O . PRO A 1 306 ? 3.063 43.418 1.720 1.00 32.81 306 PRO A O 1
ATOM 2367 N N . ASP A 1 307 ? 3.694 42.400 -0.152 1.00 28.38 307 ASP A N 1
ATOM 2368 C CA . ASP A 1 307 ? 3.676 40.998 0.327 1.00 34.13 307 ASP A CA 1
ATOM 2369 C C . ASP A 1 307 ? 4.680 40.905 1.489 1.00 31.38 307 ASP A C 1
ATOM 2370 O O . ASP A 1 307 ? 4.332 40.385 2.573 1.00 30.72 307 ASP A O 1
ATOM 2375 N N . GLU A 1 308 ? 5.846 41.497 1.321 1.00 29.41 308 GLU A N 1
ATOM 2376 C CA . GLU A 1 308 ? 6.951 41.408 2.303 1.00 32.12 308 GLU A CA 1
ATOM 2377 C C . GLU A 1 308 ? 6.653 42.308 3.501 1.00 31.67 308 GLU A C 1
ATOM 2378 O O . GLU A 1 308 ? 7.012 41.939 4.628 1.00 35.42 308 GLU A O 1
ATOM 2384 N N . THR A 1 309 ? 6.028 43.451 3.277 1.00 28.11 309 THR A N 1
ATOM 2385 C CA . THR A 1 309 ? 5.614 44.350 4.363 1.00 28.84 309 THR A CA 1
ATOM 2386 C C . THR A 1 309 ? 4.726 43.548 5.307 1.00 26.52 309 THR A C 1
ATOM 2387 O O . THR A 1 309 ? 4.966 43.544 6.519 1.00 27.14 309 THR A O 1
ATOM 2391 N N . LEU A 1 310 ? 3.743 42.864 4.768 1.00 28.29 310 LEU A N 1
ATOM 2392 C CA . LEU A 1 310 ? 2.776 42.100 5.610 1.00 32.71 310 LEU A CA 1
ATOM 2393 C C . LEU A 1 310 ? 3.463 40.906 6.294 1.00 31.21 310 LEU A C 1
ATOM 2394 O O . LEU A 1 310 ? 3.136 40.643 7.449 1.00 33.51 310 LEU A O 1
ATOM 2399 N N . ARG A 1 311 ? 4.410 40.241 5.636 1.00 33.52 311 ARG A N 1
ATOM 2400 C CA . ARG A 1 311 ? 5.144 39.094 6.228 1.00 38.39 311 ARG A CA 1
ATOM 2401 C C . ARG A 1 311 ? 5.957 39.608 7.432 1.00 34.02 311 ARG A C 1
ATOM 2402 O O . ARG A 1 311 ? 5.924 38.965 8.503 1.00 30.26 311 ARG A O 1
ATOM 2410 N N . ILE A 1 312 ? 6.611 40.758 7.294 1.00 34.29 312 ILE A N 1
ATOM 2411 C CA . ILE A 1 312 ? 7.498 41.302 8.369 1.00 31.67 312 ILE A CA 1
ATOM 2412 C C . ILE A 1 312 ? 6.620 41.701 9.561 1.00 28.08 312 ILE A C 1
ATOM 2413 O O . ILE A 1 312 ? 6.983 41.387 10.704 1.00 24.16 312 ILE A O 1
ATOM 2418 N N . LYS A 1 313 ? 5.557 42.435 9.274 1.00 23.98 313 LYS A N 1
ATOM 2419 C CA . LYS A 1 313 ? 4.533 42.822 10.246 1.00 25.19 313 LYS A CA 1
ATOM 2420 C C . LYS A 1 313 ? 4.177 41.556 11.026 1.00 25.94 313 LYS A C 1
ATOM 2421 O O . LYS A 1 313 ? 4.198 41.601 12.264 1.00 24.52 313 LYS A O 1
ATOM 2427 N N . ALA A 1 314 ? 3.887 40.453 10.338 1.00 24.98 314 ALA A N 1
ATOM 2428 C CA . ALA A 1 314 ? 3.372 39.236 11.001 1.00 26.30 314 ALA A CA 1
ATOM 2429 C C . ALA A 1 314 ? 4.430 38.651 11.935 1.00 27.15 314 ALA A C 1
ATOM 2430 O O . ALA A 1 314 ? 4.037 38.037 12.921 1.00 28.99 314 ALA A O 1
ATOM 2432 N N . GLU A 1 315 ? 5.721 38.741 11.601 1.00 28.60 315 GLU A N 1
ATOM 2433 C CA . GLU A 1 315 ? 6.794 38.187 12.465 1.00 30.62 315 GLU A CA 1
ATOM 2434 C C . GLU A 1 315 ? 6.759 38.891 13.823 1.00 30.29 315 GLU A C 1
ATOM 2435 O O . GLU A 1 315 ? 7.023 38.234 14.830 1.00 31.21 315 GLU A O 1
ATOM 2441 N N . TYR A 1 316 ? 6.491 40.193 13.846 1.00 28.77 316 TYR A N 1
ATOM 2442 C CA . TYR A 1 316 ? 6.471 40.995 15.094 1.00 28.62 316 TYR A CA 1
ATOM 2443 C C . TYR A 1 316 ? 5.124 40.865 15.811 1.00 29.05 316 TYR A C 1
ATOM 2444 O O . TYR A 1 316 ? 5.096 41.003 17.041 1.00 32.97 316 TYR A O 1
ATOM 2453 N N . GLU A 1 317 ? 4.035 40.646 15.071 1.00 29.81 317 GLU A N 1
ATOM 2454 C CA . GLU A 1 317 ? 2.680 40.452 15.650 1.00 27.74 317 GLU A CA 1
ATOM 2455 C C . GLU A 1 317 ? 2.620 39.124 16.400 1.00 30.23 317 GLU A C 1
ATOM 2456 O O . GLU A 1 317 ? 1.789 39.034 17.336 1.00 34.10 317 GLU A O 1
ATOM 2462 N N . GLY A 1 318 ? 3.458 38.150 16.009 1.00 32.99 318 GLY A N 1
ATOM 2463 C CA . GLY A 1 318 ? 3.250 36.710 16.270 1.00 29.64 318 GLY A CA 1
ATOM 2464 C C . GLY A 1 318 ? 4.062 36.161 17.435 1.00 28.27 318 GLY A C 1
ATOM 2465 O O . GLY A 1 318 ? 3.835 34.982 17.809 1.00 30.37 318 GLY A O 1
ATOM 2466 N N . ASP A 1 319 ? 5.016 36.907 17.982 1.00 27.84 319 ASP A N 1
ATOM 2467 C CA . ASP A 1 319 ? 5.966 36.373 19.006 1.00 29.15 319 ASP A CA 1
ATOM 2468 C C . ASP A 1 319 ? 5.579 36.841 20.416 1.00 32.94 319 ASP A C 1
ATOM 2469 O O . ASP A 1 319 ? 6.375 36.621 21.321 1.00 40.28 319 ASP A O 1
ATOM 2474 N N . GLY A 1 320 ? 4.443 37.525 20.600 1.00 35.08 320 GLY A N 1
ATOM 2475 C CA . GLY A 1 320 ? 3.900 37.856 21.932 1.00 33.57 320 GLY A CA 1
ATOM 2476 C C . GLY A 1 320 ? 4.448 39.153 22.508 1.00 34.31 320 GLY A C 1
ATOM 2477 O O . GLY A 1 320 ? 4.007 39.568 23.587 1.00 34.68 320 GLY A O 1
ATOM 2478 N N . ILE A 1 321 ? 5.407 39.793 21.869 1.00 31.17 321 ILE A N 1
ATOM 2479 C CA . ILE A 1 321 ? 6.039 40.991 22.487 1.00 29.17 321 ILE A CA 1
ATOM 2480 C C . ILE A 1 321 ? 5.249 42.227 22.064 1.00 29.09 321 ILE A C 1
ATOM 2481 O O . ILE A 1 321 ? 5.161 42.555 20.886 1.00 26.70 321 ILE A O 1
ATOM 2486 N N . PRO A 1 322 ? 4.660 42.971 23.009 1.00 27.93 322 PRO A N 1
ATOM 2487 C CA . PRO A 1 322 ? 3.976 44.215 22.698 1.00 30.11 322 PRO A CA 1
ATOM 2488 C C . PRO A 1 322 ? 4.894 45.118 21.861 1.00 29.57 322 PRO A C 1
ATOM 2489 O O . PRO A 1 322 ? 6.050 45.324 22.247 1.00 28.85 322 PRO A O 1
ATOM 2493 N N . THR A 1 323 ? 4.348 45.644 20.759 1.00 25.54 323 THR A N 1
ATOM 2494 C CA . THR A 1 323 ? 5.103 46.367 19.722 1.00 26.07 323 THR A CA 1
ATOM 2495 C C . THR A 1 323 ? 4.398 47.647 19.263 1.00 23.97 323 THR A C 1
ATOM 2496 O O . THR A 1 323 ? 3.199 47.617 18.910 1.00 28.32 323 THR A O 1
ATOM 2500 N N . VAL A 1 324 ? 5.185 48.695 19.109 1.00 22.59 324 VAL A N 1
ATOM 2501 C CA . VAL A 1 324 ? 4.799 49.931 18.389 1.00 22.65 324 VAL A CA 1
ATOM 2502 C C . VAL A 1 324 ? 5.575 49.968 17.071 1.00 22.43 324 VAL A C 1
ATOM 2503 O O . VAL A 1 324 ? 6.762 49.828 17.113 1.00 25.52 324 VAL A O 1
ATOM 2507 N N . PHE A 1 325 ? 4.907 50.143 15.952 1.00 23.34 325 PHE A N 1
ATOM 2508 C CA . PHE A 1 325 ? 5.561 50.303 14.638 1.00 26.33 325 PHE A CA 1
ATOM 2509 C C . PHE A 1 325 ? 5.763 51.795 14.372 1.00 25.80 325 PHE A C 1
ATOM 2510 O O . PHE A 1 325 ? 4.832 52.589 14.582 1.00 28.21 325 PHE A O 1
ATOM 2518 N N . VAL A 1 326 ? 6.944 52.167 13.905 1.00 27.70 326 VAL A N 1
ATOM 2519 C CA . VAL A 1 326 ? 7.187 53.526 13.345 1.00 28.91 326 VAL A CA 1
ATOM 2520 C C . VAL A 1 326 ? 7.435 53.388 11.844 1.00 28.19 326 VAL A C 1
ATOM 2521 O O . VAL A 1 326 ? 8.362 52.683 11.464 1.00 27.99 326 VAL A O 1
ATOM 2525 N N . ALA A 1 327 ? 6.559 53.963 11.020 1.00 29.65 327 ALA A N 1
ATOM 2526 C CA . ALA A 1 327 ? 6.700 53.941 9.544 1.00 26.95 327 ALA A CA 1
ATOM 2527 C C . ALA A 1 327 ? 7.433 55.203 9.097 1.00 25.24 327 ALA A C 1
ATOM 2528 O O . ALA A 1 327 ? 6.983 56.316 9.396 1.00 29.97 327 ALA A O 1
ATOM 2530 N N . VAL A 1 328 ? 8.586 55.016 8.505 1.00 28.27 328 VAL A N 1
ATOM 2531 C CA . VAL A 1 328 ? 9.444 56.097 7.951 1.00 29.02 328 VAL A CA 1
ATOM 2532 C C . VAL A 1 328 ? 9.415 55.939 6.427 1.00 30.84 328 VAL A C 1
ATOM 2533 O O . VAL A 1 328 ? 10.074 55.053 5.930 1.00 32.39 328 VAL A O 1
ATOM 2537 N N . ALA A 1 329 ? 8.617 56.730 5.736 1.00 30.39 329 ALA A N 1
ATOM 2538 C CA . ALA A 1 329 ? 8.559 56.750 4.263 1.00 34.85 329 ALA A CA 1
ATOM 2539 C C . ALA A 1 329 ? 8.460 58.207 3.851 1.00 38.04 329 ALA A C 1
ATOM 2540 O O . ALA A 1 329 ? 7.539 58.881 4.330 1.00 34.69 329 ALA A O 1
ATOM 2542 N N . GLY A 1 330 ? 9.413 58.652 3.031 1.00 41.63 330 GLY A N 1
ATOM 2543 C CA . GLY A 1 330 ? 9.391 59.970 2.375 1.00 44.93 330 GLY A CA 1
ATOM 2544 C C . GLY A 1 330 ? 8.383 59.997 1.232 1.00 44.77 330 GLY A C 1
ATOM 2545 O O . GLY A 1 330 ? 7.760 58.930 0.923 1.00 39.97 330 GLY A O 1
ATOM 2546 N N . ARG A 1 331 ? 8.193 61.185 0.645 1.00 50.55 331 ARG A N 1
ATOM 2547 C CA . ARG A 1 331 ? 7.287 61.385 -0.508 1.00 52.35 331 ARG A CA 1
ATOM 2548 C C . ARG A 1 331 ? 5.884 60.919 -0.071 1.00 57.74 331 ARG A C 1
ATOM 2549 O O . ARG A 1 331 ? 5.483 61.275 1.074 1.00 50.81 331 ARG A O 1
ATOM 2557 N N . SER A 1 332 ? 5.174 60.159 -0.920 1.00 47.48 332 SER A N 1
ATOM 2558 C CA . SER A 1 332 ? 3.814 59.627 -0.652 1.00 52.17 332 SER A CA 1
ATOM 2559 C C . SER A 1 332 ? 3.954 58.400 0.256 1.00 49.56 332 SER A C 1
ATOM 2560 O O . SER A 1 332 ? 4.346 57.289 -0.230 1.00 45.40 332 SER A O 1
ATOM 2563 N N . ASN A 1 333 ? 3.760 58.630 1.546 1.00 44.59 333 ASN A N 1
ATOM 2564 C CA . ASN A 1 333 ? 3.927 57.590 2.589 1.00 47.12 333 ASN A CA 1
ATOM 2565 C C . ASN A 1 333 ? 2.731 56.632 2.448 1.00 46.27 333 ASN A C 1
ATOM 2566 O O . ASN A 1 333 ? 1.632 57.030 2.876 1.00 48.33 333 ASN A O 1
ATOM 2571 N N . GLY A 1 334 ? 2.928 55.452 1.823 1.00 44.68 334 GLY A N 1
ATOM 2572 C CA . GLY A 1 334 ? 1.952 54.335 1.775 1.00 38.55 334 GLY A CA 1
ATOM 2573 C C . GLY A 1 334 ? 2.220 53.309 2.864 1.00 37.96 334 GLY A C 1
ATOM 2574 O O . GLY A 1 334 ? 1.338 52.501 3.177 1.00 35.19 334 GLY A O 1
ATOM 2575 N N . LEU A 1 335 ? 3.412 53.375 3.458 1.00 35.14 335 LEU A N 1
ATOM 2576 C CA . LEU A 1 335 ? 3.923 52.381 4.410 1.00 32.96 335 LEU A CA 1
ATOM 2577 C C . LEU A 1 335 ? 3.123 52.484 5.708 1.00 31.78 335 LEU A C 1
ATOM 2578 O O . LEU A 1 335 ? 2.683 51.424 6.208 1.00 26.98 335 LEU A O 1
ATOM 2583 N N . GLY A 1 336 ? 2.920 53.692 6.235 1.00 31.03 336 GLY A N 1
ATOM 2584 C CA . GLY A 1 336 ? 2.166 53.865 7.496 1.00 33.70 336 GLY A CA 1
ATOM 2585 C C . GLY A 1 336 ? 0.713 53.425 7.348 1.00 31.79 336 GLY A C 1
ATOM 2586 O O . GLY A 1 336 ? 0.196 52.640 8.122 1.00 33.98 336 GLY A O 1
ATOM 2587 N N . PRO A 1 337 ? 0.018 53.957 6.343 1.00 31.70 337 PRO A N 1
ATOM 2588 C CA . PRO A 1 337 ? -1.319 53.503 5.992 1.00 35.48 337 PRO A CA 1
ATOM 2589 C C . PRO A 1 337 ? -1.535 51.992 5.822 1.00 35.92 337 PRO A C 1
ATOM 2590 O O . PRO A 1 337 ? -2.410 51.469 6.511 1.00 40.17 337 PRO A O 1
ATOM 2594 N N . VAL A 1 338 ? -0.804 51.336 4.922 1.00 31.34 338 VAL A N 1
ATOM 2595 C CA . VAL A 1 338 ? -0.893 49.860 4.770 1.00 31.30 338 VAL A CA 1
ATOM 2596 C C . VAL A 1 338 ? -0.596 49.181 6.128 1.00 31.71 338 VAL A C 1
ATOM 2597 O O . VAL A 1 338 ? -1.305 48.237 6.462 1.00 30.34 338 VAL A O 1
ATOM 2601 N N . MET A 1 339 ? 0.397 49.623 6.903 1.00 27.43 339 MET A N 1
ATOM 2602 C CA . MET A 1 339 ? 0.696 48.964 8.195 1.00 30.27 339 MET A CA 1
ATOM 2603 C C . MET A 1 339 ? -0.487 49.213 9.138 1.00 32.19 339 MET A C 1
ATOM 2604 O O . MET A 1 339 ? -1.020 48.270 9.744 1.00 31.60 339 MET A O 1
ATOM 2609 N N . SER A 1 340 ? -0.947 50.453 9.208 1.00 30.86 340 SER A N 1
ATOM 2610 C CA . SER A 1 340 ? -2.021 50.863 10.133 1.00 31.35 340 SER A CA 1
ATOM 2611 C C . SER A 1 340 ? -3.288 50.033 9.884 1.00 31.06 340 SER A C 1
ATOM 2612 O O . SER A 1 340 ? -4.018 49.703 10.839 1.00 39.09 340 SER A O 1
ATOM 2615 N N . GLY A 1 341 ? -3.561 49.751 8.619 1.00 30.65 341 GLY A N 1
ATOM 2616 C CA . GLY A 1 341 ? -4.763 49.041 8.206 1.00 27.50 341 GLY A CA 1
ATOM 2617 C C . GLY A 1 341 ? -4.663 47.573 8.505 1.00 26.76 341 GLY A C 1
ATOM 2618 O O . GLY A 1 341 ? -5.721 46.930 8.513 1.00 30.35 341 GLY A O 1
ATOM 2619 N N . ASN A 1 342 ? -3.475 47.031 8.738 1.00 26.86 342 ASN A N 1
ATOM 2620 C CA . ASN A 1 342 ? -3.333 45.551 8.798 1.00 27.33 342 ASN A CA 1
ATOM 2621 C C . ASN A 1 342 ? -2.792 45.048 10.143 1.00 28.43 342 ASN A C 1
ATOM 2622 O O . ASN A 1 342 ? -2.541 43.841 10.222 1.00 27.25 342 ASN A O 1
ATOM 2627 N N . THR A 1 343 ? -2.676 45.909 11.168 1.00 29.07 343 THR A N 1
ATOM 2628 C CA . THR A 1 343 ? -2.278 45.519 12.545 1.00 25.08 343 THR A CA 1
ATOM 2629 C C . THR A 1 343 ? -3.187 46.217 13.547 1.00 24.03 343 THR A C 1
ATOM 2630 O O . THR A 1 343 ? -3.618 47.353 13.285 1.00 23.28 343 THR A O 1
ATOM 2634 N N . ALA A 1 344 ? -3.482 45.511 14.634 1.00 23.27 344 ALA A N 1
ATOM 2635 C CA . ALA A 1 344 ? -4.173 46.029 15.827 1.00 24.76 344 ALA A CA 1
ATOM 2636 C C . ALA A 1 344 ? -3.207 46.808 16.719 1.00 27.03 344 ALA A C 1
ATOM 2637 O O . ALA A 1 344 ? -3.696 47.565 17.606 1.00 29.63 344 ALA A O 1
ATOM 2639 N N . TYR A 1 345 ? -1.898 46.656 16.511 1.00 24.56 345 TYR A N 1
ATOM 2640 C CA . TYR A 1 345 ? -0.869 47.405 17.287 1.00 25.58 345 TYR A CA 1
ATOM 2641 C C . TYR A 1 345 ? -0.835 48.862 16.792 1.00 28.14 345 TYR A C 1
ATOM 2642 O O . TYR A 1 345 ? -1.151 49.203 15.638 1.00 26.52 345 TYR A O 1
ATOM 2651 N N . PRO A 1 346 ? -0.387 49.804 17.629 1.00 26.08 346 PRO A N 1
ATOM 2652 C CA . PRO A 1 346 ? -0.267 51.180 17.156 1.00 26.93 346 PRO A CA 1
ATOM 2653 C C . PRO A 1 346 ? 0.780 51.321 16.035 1.00 27.08 346 PRO A C 1
ATOM 2654 O O . PRO A 1 346 ? 1.854 50.669 16.099 1.00 25.21 346 PRO A O 1
ATOM 2658 N N . VAL A 1 347 ? 0.502 52.238 15.102 1.00 24.99 347 VAL A N 1
ATOM 2659 C CA . VAL A 1 347 ? 1.468 52.674 14.063 1.00 27.14 347 VAL A CA 1
ATOM 2660 C C . VAL A 1 347 ? 1.602 54.188 14.108 1.00 26.67 347 VAL A C 1
ATOM 2661 O O . VAL A 1 347 ? 0.584 54.887 14.097 1.00 27.28 347 VAL A O 1
ATOM 2665 N N . ILE A 1 348 ? 2.833 54.656 14.085 1.00 27.72 348 ILE A N 1
ATOM 2666 C CA . ILE A 1 348 ? 3.206 56.087 14.062 1.00 27.14 348 ILE A CA 1
ATOM 2667 C C . ILE A 1 348 ? 3.947 56.310 12.752 1.00 27.66 348 ILE A C 1
ATOM 2668 O O . ILE A 1 348 ? 4.995 55.650 12.531 1.00 26.83 348 ILE A O 1
ATOM 2673 N N . SER A 1 349 ? 3.463 57.236 11.936 1.00 27.18 349 SER A N 1
ATOM 2674 C CA . SER A 1 349 ? 4.239 57.737 10.782 1.00 29.23 349 SER A CA 1
ATOM 2675 C C . SER A 1 349 ? 5.171 58.809 11.303 1.00 29.76 349 SER A C 1
ATOM 2676 O O . SER A 1 349 ? 4.693 59.752 11.915 1.00 34.38 349 SER A O 1
ATOM 2679 N N . CYS A 1 350 ? 6.457 58.645 11.044 1.00 31.11 350 CYS A N 1
ATOM 2680 C CA . CYS A 1 350 ? 7.472 59.681 11.276 1.00 33.21 350 CYS A CA 1
ATOM 2681 C C . CYS A 1 350 ? 8.174 59.915 9.941 1.00 31.47 350 CYS A C 1
ATOM 2682 O O . CYS A 1 350 ? 9.266 59.421 9.733 1.00 33.34 350 CYS A O 1
ATOM 2685 N N . PRO A 1 351 ? 7.571 60.678 9.002 1.00 35.05 351 PRO A N 1
ATOM 2686 C CA . PRO A 1 351 ? 8.159 60.878 7.678 1.00 34.22 351 PRO A CA 1
ATOM 2687 C C . PRO A 1 351 ? 9.376 61.774 7.808 1.00 35.55 351 PRO A C 1
ATOM 2688 O O . PRO A 1 351 ? 9.314 62.763 8.562 1.00 34.81 351 PRO A O 1
ATOM 2692 N N . PRO A 1 352 ? 10.467 61.461 7.065 1.00 36.28 352 PRO A N 1
ATOM 2693 C CA . PRO A 1 352 ? 11.678 62.281 7.040 1.00 43.32 352 PRO A CA 1
ATOM 2694 C C . PRO A 1 352 ? 11.446 63.510 6.139 1.00 45.34 352 PRO A C 1
ATOM 2695 O O . PRO A 1 352 ? 12.025 63.575 5.052 1.00 40.72 352 PRO A O 1
ATOM 2699 N N . LEU A 1 353 ? 10.597 64.437 6.609 1.00 46.22 353 LEU A N 1
ATOM 2700 C CA . LEU A 1 353 ? 10.253 65.700 5.915 1.00 50.98 353 LEU A CA 1
ATOM 2701 C C . LEU A 1 353 ? 11.505 66.572 5.855 1.00 49.12 353 LEU A C 1
ATOM 2702 O O . LEU A 1 353 ? 12.311 66.523 6.810 1.00 49.03 353 LEU A O 1
ATOM 2707 N N . THR A 1 354 ? 11.643 67.320 4.768 1.00 49.75 354 THR A N 1
ATOM 2708 C CA . THR A 1 354 ? 12.655 68.399 4.589 1.00 58.08 354 THR A CA 1
ATOM 2709 C C . THR A 1 354 ? 11.891 69.623 4.062 1.00 55.15 354 THR A C 1
ATOM 2710 O O . THR A 1 354 ? 10.792 69.487 3.523 1.00 45.09 354 THR A O 1
ATOM 2714 N N . PRO A 1 355 ? 12.416 70.865 4.195 1.00 54.11 355 PRO A N 1
ATOM 2715 C CA . PRO A 1 355 ? 11.703 72.048 3.680 1.00 52.66 355 PRO A CA 1
ATOM 2716 C C . PRO A 1 355 ? 11.471 72.103 2.149 1.00 48.30 355 PRO A C 1
ATOM 2717 O O . PRO A 1 355 ? 10.723 72.937 1.695 1.00 41.63 355 PRO A O 1
ATOM 2721 N N . ASP A 1 356 ? 12.089 71.219 1.360 1.00 51.77 356 ASP A N 1
ATOM 2722 C CA . ASP A 1 356 ? 11.916 71.213 -0.124 1.00 49.89 356 ASP A CA 1
ATOM 2723 C C . ASP A 1 356 ? 10.437 70.905 -0.462 1.00 47.67 356 ASP A C 1
ATOM 2724 O O . ASP A 1 356 ? 9.800 71.673 -1.234 1.00 42.19 356 ASP A O 1
ATOM 2729 N N . TRP A 1 357 ? 9.918 69.779 0.042 1.00 47.59 357 TRP A N 1
ATOM 2730 C CA . TRP A 1 357 ? 8.613 69.184 -0.357 1.00 44.43 357 TRP A CA 1
ATOM 2731 C C . TRP A 1 357 ? 7.805 68.721 0.868 1.00 41.39 357 TRP A C 1
ATOM 2732 O O . TRP A 1 357 ? 6.707 68.141 0.665 1.00 42.70 357 TRP A O 1
ATOM 2743 N N . GLY A 1 358 ? 8.313 68.954 2.084 1.00 39.17 358 GLY A N 1
ATOM 2744 C CA . GLY A 1 358 ? 7.687 68.549 3.365 1.00 42.12 358 GLY A CA 1
ATOM 2745 C C . GLY A 1 358 ? 6.243 69.022 3.531 1.00 40.43 358 GLY A C 1
ATOM 2746 O O . GLY A 1 358 ? 5.399 68.179 3.937 1.00 40.59 358 GLY A O 1
ATOM 2747 N N . VAL A 1 359 ? 5.958 70.288 3.192 1.00 39.35 359 VAL A N 1
ATOM 2748 C CA . VAL A 1 359 ? 4.582 70.893 3.223 1.00 43.94 359 VAL A CA 1
ATOM 2749 C C . VAL A 1 359 ? 3.613 70.054 2.361 1.00 44.72 359 VAL A C 1
ATOM 2750 O O . VAL A 1 359 ? 2.438 69.968 2.716 1.00 56.82 359 VAL A O 1
ATOM 2754 N N . GLN A 1 360 ? 4.084 69.433 1.282 1.00 45.30 360 GLN A N 1
ATOM 2755 C CA . GLN A 1 360 ? 3.261 68.609 0.344 1.00 44.84 360 GLN A CA 1
ATOM 2756 C C . GLN A 1 360 ? 3.212 67.151 0.840 1.00 46.72 360 GLN A C 1
ATOM 2757 O O . GLN A 1 360 ? 2.091 66.527 0.877 1.00 45.38 360 GLN A O 1
ATOM 2763 N N . ASP A 1 361 ? 4.365 66.631 1.267 1.00 43.05 361 ASP A N 1
ATOM 2764 C CA . ASP A 1 361 ? 4.533 65.186 1.591 1.00 46.96 361 ASP A CA 1
ATOM 2765 C C . ASP A 1 361 ? 3.733 64.758 2.837 1.00 39.80 361 ASP A C 1
ATOM 2766 O O . ASP A 1 361 ? 3.280 63.613 2.825 1.00 33.75 361 ASP A O 1
ATOM 2771 N N . VAL A 1 362 ? 3.591 65.634 3.847 1.00 37.35 362 VAL A N 1
ATOM 2772 C CA . VAL A 1 362 ? 3.011 65.350 5.201 1.00 39.45 362 VAL A CA 1
ATOM 2773 C C . VAL A 1 362 ? 1.526 64.941 5.079 1.00 38.65 362 VAL A C 1
ATOM 2774 O O . VAL A 1 362 ? 1.050 64.129 5.908 1.00 34.14 362 VAL A O 1
ATOM 2778 N N . TRP A 1 363 ? 0.793 65.508 4.124 1.00 36.71 363 TRP A N 1
ATOM 2779 C CA . TRP A 1 363 ? -0.666 65.245 3.967 1.00 43.54 363 TRP A CA 1
ATOM 2780 C C . TRP A 1 363 ? -0.939 63.755 3.632 1.00 39.50 363 TRP A C 1
ATOM 2781 O O . TRP A 1 363 ? -2.020 63.278 4.005 1.00 38.37 363 TRP A O 1
ATOM 2792 N N . SER A 1 364 ? 0.016 63.039 3.027 1.00 36.51 364 SER A N 1
ATOM 2793 C CA . SER A 1 364 ? -0.044 61.572 2.759 1.00 41.60 364 SER A CA 1
ATOM 2794 C C . SER A 1 364 ? -0.058 60.753 4.069 1.00 42.59 364 SER A C 1
ATOM 2795 O O . SER A 1 364 ? -0.560 59.623 4.032 1.00 40.47 364 SER A O 1
ATOM 2798 N N . SER A 1 365 ? 0.498 61.278 5.175 1.00 51.42 365 SER A N 1
ATOM 2799 C CA . SER A 1 365 ? 0.468 60.667 6.543 1.00 45.86 365 SER A CA 1
ATOM 2800 C C . SER A 1 365 ? -0.837 61.032 7.284 1.00 44.36 365 SER A C 1
ATOM 2801 O O . SER A 1 365 ? -1.299 60.187 8.089 1.00 40.04 365 SER A O 1
ATOM 2804 N N . LEU A 1 366 ? -1.447 62.197 6.982 1.00 47.11 366 LEU A N 1
ATOM 2805 C CA . LEU A 1 366 ? -2.466 62.877 7.841 1.00 49.44 366 LEU A CA 1
ATOM 2806 C C . LEU A 1 366 ? -3.914 62.580 7.418 1.00 49.13 366 LEU A C 1
ATOM 2807 O O . LEU A 1 366 ? -4.769 62.370 8.313 1.00 47.49 366 LEU A O 1
ATOM 2812 N N . ARG A 1 367 ? -4.208 62.657 6.123 1.00 51.49 367 ARG A N 1
ATOM 2813 C CA . ARG A 1 367 ? -5.593 62.478 5.594 1.00 53.52 367 ARG A CA 1
ATOM 2814 C C . ARG A 1 367 ? -5.716 61.039 5.094 1.00 48.80 367 ARG A C 1
ATOM 2815 O O . ARG A 1 367 ? -5.275 60.767 3.983 1.00 52.10 367 ARG A O 1
ATOM 2823 N N . LEU A 1 368 ? -6.212 60.148 5.951 1.00 53.70 368 LEU A N 1
ATOM 2824 C CA . LEU A 1 368 ? -6.312 58.686 5.688 1.00 55.94 368 LEU A CA 1
ATOM 2825 C C . LEU A 1 368 ? -7.786 58.293 5.544 1.00 59.02 368 LEU A C 1
ATOM 2826 O O . LEU A 1 368 ? -8.667 58.917 6.162 1.00 56.40 368 LEU A O 1
ATOM 2831 N N . PRO A 1 369 ? -8.097 57.256 4.717 1.00 54.28 369 PRO A N 1
ATOM 2832 C CA . PRO A 1 369 ? -9.409 56.601 4.753 1.00 54.25 369 PRO A CA 1
ATOM 2833 C C . PRO A 1 369 ? -9.872 56.240 6.176 1.00 56.16 369 PRO A C 1
ATOM 2834 O O . PRO A 1 369 ? -9.019 56.079 7.066 1.00 49.14 369 PRO A O 1
ATOM 2838 N N . SER A 1 370 ? -11.192 56.135 6.377 1.00 56.13 370 SER A N 1
ATOM 2839 C CA . SER A 1 370 ? -11.816 55.653 7.643 1.00 57.60 370 SER A CA 1
ATOM 2840 C C . SER A 1 370 ? -11.283 54.247 7.991 1.00 53.35 370 SER A C 1
ATOM 2841 O O . SER A 1 370 ? -10.796 53.522 7.060 1.00 48.01 370 SER A O 1
ATOM 2844 N N . GLY A 1 371 ? -11.307 53.893 9.288 1.00 49.17 371 GLY A N 1
ATOM 2845 C CA . GLY A 1 371 ? -10.811 52.601 9.815 1.00 47.22 371 GLY A CA 1
ATOM 2846 C C . GLY A 1 371 ? -9.293 52.561 10.009 1.00 46.64 371 GLY A C 1
ATOM 2847 O O . GLY A 1 371 ? -8.749 51.450 10.300 1.00 47.43 371 GLY A O 1
ATOM 2848 N N . LEU A 1 372 ? -8.606 53.699 9.844 1.00 44.86 372 LEU A N 1
ATOM 2849 C CA . LEU A 1 372 ? -7.134 53.826 10.057 1.00 50.02 372 LEU A CA 1
ATOM 2850 C C . LEU A 1 372 ? -6.879 54.731 11.271 1.00 50.92 372 LEU A C 1
ATOM 2851 O O . LEU A 1 372 ? -7.249 55.931 11.234 1.00 56.49 372 LEU A O 1
ATOM 2856 N N . GLY A 1 373 ? -6.285 54.139 12.313 1.00 48.23 373 GLY A N 1
ATOM 2857 C CA . GLY A 1 373 ? -5.845 54.803 13.553 1.00 47.49 373 GLY A CA 1
ATOM 2858 C C . GLY A 1 373 ? -4.519 55.527 13.419 1.00 49.44 373 GLY A C 1
ATOM 2859 O O . GLY A 1 373 ? -4.239 56.320 14.336 1.00 55.03 373 GLY A O 1
ATOM 2860 N N . CYS A 1 374 ? -3.750 55.310 12.332 1.00 45.81 374 CYS A N 1
ATOM 2861 C CA . CYS A 1 374 ? -2.363 55.835 12.106 1.00 43.26 374 CYS A CA 1
ATOM 2862 C C . CYS A 1 374 ? -2.202 57.303 12.572 1.00 41.75 374 CYS A C 1
ATOM 2863 O O . CYS A 1 374 ? -2.910 58.197 12.037 1.00 35.91 374 CYS A O 1
ATOM 2866 N N . SER A 1 375 ? -1.282 57.545 13.516 1.00 40.03 375 SER A N 1
ATOM 2867 C CA . SER A 1 375 ? -0.871 58.886 14.025 1.00 39.28 375 SER A CA 1
ATOM 2868 C C . SER A 1 375 ? 0.336 59.416 13.257 1.00 37.09 375 SER A C 1
ATOM 2869 O O . SER A 1 375 ? 1.033 58.649 12.539 1.00 34.81 375 SER A O 1
ATOM 2872 N N . THR A 1 376 ? 0.586 60.702 13.418 1.00 36.61 376 THR A N 1
ATOM 2873 C CA . THR A 1 376 ? 1.779 61.352 12.838 1.00 36.70 376 THR A CA 1
ATOM 2874 C C . THR A 1 376 ? 2.515 62.123 13.925 1.00 35.13 376 THR A C 1
ATOM 2875 O O . THR A 1 376 ? 1.859 62.823 14.717 1.00 35.67 376 THR A O 1
ATOM 2879 N N . VAL A 1 377 ? 3.816 61.848 14.026 1.00 41.20 377 VAL A N 1
ATOM 2880 C CA . VAL A 1 377 ? 4.804 62.586 14.856 1.00 39.80 377 VAL A CA 1
ATOM 2881 C C . VAL A 1 377 ? 5.991 62.920 13.954 1.00 39.68 377 VAL A C 1
ATOM 2882 O O . VAL A 1 377 ? 6.672 61.980 13.492 1.00 41.47 377 VAL A O 1
ATOM 2886 N N . LEU A 1 378 ? 6.236 64.209 13.717 1.00 39.71 378 LEU A N 1
ATOM 2887 C CA . LEU A 1 378 ? 7.316 64.657 12.795 1.00 44.39 378 LEU A CA 1
ATOM 2888 C C . LEU A 1 378 ? 8.683 64.483 13.469 1.00 43.33 378 LEU A C 1
ATOM 2889 O O . LEU A 1 378 ? 9.613 64.009 12.805 1.00 41.72 378 LEU A O 1
ATOM 2894 N N . SER A 1 379 ? 8.828 64.808 14.740 1.00 41.89 379 SER A N 1
ATOM 2895 C CA . SER A 1 379 ? 10.173 64.699 15.363 1.00 46.11 379 SER A CA 1
ATOM 2896 C C . SER A 1 379 ? 10.559 63.221 15.435 1.00 39.68 379 SER A C 1
ATOM 2897 O O . SER A 1 379 ? 9.757 62.388 15.830 1.00 39.79 379 SER A O 1
ATOM 2900 N N . PRO A 1 380 ? 11.756 62.816 14.984 1.00 39.56 380 PRO A N 1
ATOM 2901 C CA . PRO A 1 380 ? 12.210 61.438 15.192 1.00 36.40 380 PRO A CA 1
ATOM 2902 C C . PRO A 1 380 ? 12.444 61.086 16.671 1.00 34.26 380 PRO A C 1
ATOM 2903 O O . PRO A 1 380 ? 12.016 60.072 17.085 1.00 35.11 380 PRO A O 1
ATOM 2907 N N . GLU A 1 381 ? 13.074 61.955 17.458 1.00 36.56 381 GLU A N 1
ATOM 2908 C CA . GLU A 1 381 ? 13.168 61.818 18.939 1.00 31.75 381 GLU A CA 1
ATOM 2909 C C . GLU A 1 381 ? 11.746 61.834 19.538 1.00 30.22 381 GLU A C 1
ATOM 2910 O O . GLU A 1 381 ? 11.425 61.020 20.414 1.00 27.81 381 GLU A O 1
ATOM 2916 N N . GLY A 1 382 ? 10.890 62.719 19.054 1.00 27.64 382 GLY A N 1
ATOM 2917 C CA . GLY A 1 382 ? 9.462 62.722 19.418 1.00 30.54 382 GLY A CA 1
ATOM 2918 C C . GLY A 1 382 ? 8.758 61.380 19.173 1.00 32.39 382 GLY A C 1
ATOM 2919 O O . GLY A 1 382 ? 7.861 61.003 19.970 1.00 38.50 382 GLY A O 1
ATOM 2920 N N . SER A 1 383 ? 9.081 60.672 18.105 1.00 27.81 383 SER A N 1
ATOM 2921 C CA . SER A 1 383 ? 8.325 59.452 17.763 1.00 29.05 383 SER A CA 1
ATOM 2922 C C . SER A 1 383 ? 8.687 58.390 18.801 1.00 26.17 383 SER A C 1
ATOM 2923 O O . SER A 1 383 ? 7.770 57.754 19.360 1.00 26.76 383 SER A O 1
ATOM 2926 N N . ALA A 1 384 ? 9.949 58.353 19.207 1.00 29.31 384 ALA A N 1
ATOM 2927 C CA . ALA A 1 384 ? 10.423 57.456 20.284 1.00 28.11 384 ALA A CA 1
ATOM 2928 C C . ALA A 1 384 ? 9.748 57.854 21.597 1.00 27.82 384 ALA A C 1
ATOM 2929 O O . ALA A 1 384 ? 9.204 56.977 22.300 1.00 26.42 384 ALA A O 1
ATOM 2931 N N . GLN A 1 385 ? 9.723 59.142 21.892 1.00 27.16 385 GLN A N 1
ATOM 2932 C CA . GLN A 1 385 ? 9.058 59.629 23.129 1.00 30.19 385 GLN A CA 1
ATOM 2933 C C . GLN A 1 385 ? 7.564 59.243 23.098 1.00 31.39 385 GLN A C 1
ATOM 2934 O O . GLN A 1 385 ? 7.009 58.771 24.149 1.00 33.43 385 GLN A O 1
ATOM 2940 N N . PHE A 1 386 ? 6.900 59.403 21.953 1.00 24.42 386 PHE A N 1
ATOM 2941 C CA . PHE A 1 386 ? 5.491 59.017 21.899 1.00 24.82 386 PHE A CA 1
ATOM 2942 C C . PHE A 1 386 ? 5.416 57.507 22.169 1.00 27.64 386 PHE A C 1
ATOM 2943 O O . PHE A 1 386 ? 4.521 57.041 22.922 1.00 27.94 386 PHE A O 1
ATOM 2951 N N . ALA A 1 387 ? 6.331 56.743 21.594 1.00 28.09 387 ALA A N 1
ATOM 2952 C CA . ALA A 1 387 ? 6.266 55.271 21.734 1.00 30.49 387 ALA A CA 1
ATOM 2953 C C . ALA A 1 387 ? 6.517 54.951 23.211 1.00 26.94 387 ALA A C 1
ATOM 2954 O O . ALA A 1 387 ? 5.831 54.128 23.747 1.00 25.38 387 ALA A O 1
ATOM 2956 N N . ALA A 1 388 ? 7.414 55.669 23.866 1.00 25.13 388 ALA A N 1
ATOM 2957 C CA . ALA A 1 388 ? 7.667 55.491 25.309 1.00 25.35 388 ALA A CA 1
ATOM 2958 C C . ALA A 1 388 ? 6.393 55.792 26.093 1.00 25.30 388 ALA A C 1
ATOM 2959 O O . ALA A 1 388 ? 6.075 55.031 27.003 1.00 25.73 388 ALA A O 1
ATOM 2961 N N . GLN A 1 389 ? 5.677 56.855 25.743 1.00 26.63 389 GLN A N 1
ATOM 2962 C CA . GLN A 1 389 ? 4.464 57.248 26.498 1.00 26.07 389 GLN A CA 1
ATOM 2963 C C . GLN A 1 389 ? 3.450 56.099 26.398 1.00 28.10 389 GLN A C 1
ATOM 2964 O O . GLN A 1 389 ? 2.777 55.781 27.410 1.00 27.14 389 GLN A O 1
ATOM 2970 N N . ILE A 1 390 ? 3.339 55.468 25.234 1.00 24.54 390 ILE A N 1
ATOM 2971 C CA . ILE A 1 390 ? 2.418 54.310 25.064 1.00 25.62 390 ILE A CA 1
ATOM 2972 C C . ILE A 1 390 ? 2.868 53.175 26.005 1.00 26.70 390 ILE A C 1
ATOM 2973 O O . ILE A 1 390 ? 2.032 52.605 26.752 1.00 24.55 390 ILE A O 1
ATOM 2978 N N . PHE A 1 391 ? 4.155 52.829 26.003 1.00 25.36 391 PHE A N 1
ATOM 2979 C CA . PHE A 1 391 ? 4.653 51.721 26.845 1.00 25.29 391 PHE A CA 1
ATOM 2980 C C . PHE A 1 391 ? 4.581 52.087 28.329 1.00 27.28 391 PHE A C 1
ATOM 2981 O O . PHE A 1 391 ? 4.428 51.182 29.184 1.00 29.22 391 PHE A O 1
ATOM 2989 N N . GLY A 1 392 ? 4.653 53.377 28.641 1.00 25.58 392 GLY A N 1
ATOM 2990 C CA . GLY A 1 392 ? 4.620 53.857 30.042 1.00 28.81 392 GLY A CA 1
ATOM 2991 C C . GLY A 1 392 ? 3.274 53.590 30.700 1.00 26.10 392 GLY A C 1
ATOM 2992 O O . GLY A 1 392 ? 3.197 53.582 31.936 1.00 26.80 392 GLY A O 1
ATOM 2993 N N . LEU A 1 393 ? 2.223 53.355 29.915 1.00 25.28 393 LEU A N 1
ATOM 2994 C CA . LEU A 1 393 ? 0.913 53.004 30.504 1.00 27.49 393 LEU A CA 1
ATOM 2995 C C . LEU A 1 393 ? 0.951 51.630 31.174 1.00 31.08 393 LEU A C 1
ATOM 2996 O O . LEU A 1 393 ? 0.038 51.357 31.940 1.00 32.71 393 LEU A O 1
ATOM 3001 N N . SER A 1 394 ? 1.911 50.776 30.834 1.00 36.73 394 SER A N 1
ATOM 3002 C CA . SER A 1 394 ? 1.941 49.358 31.270 1.00 39.81 394 SER A CA 1
ATOM 3003 C C . SER A 1 394 ? 3.324 48.988 31.804 1.00 37.11 394 SER A C 1
ATOM 3004 O O . SER A 1 394 ? 3.518 47.812 32.156 1.00 46.37 394 SER A O 1
ATOM 3007 N N . ASN A 1 395 ? 4.257 49.942 31.845 1.00 34.19 395 ASN A N 1
ATOM 3008 C CA . ASN A 1 395 ? 5.656 49.698 32.292 1.00 31.81 395 ASN A CA 1
ATOM 3009 C C . ASN A 1 395 ? 6.135 50.889 33.129 1.00 33.65 395 ASN A C 1
ATOM 3010 O O . ASN A 1 395 ? 6.408 51.996 32.554 1.00 32.70 395 ASN A O 1
ATOM 3015 N N . HIS A 1 396 ? 6.280 50.659 34.429 1.00 29.82 396 HIS A N 1
ATOM 3016 C CA . HIS A 1 396 ? 6.615 51.710 35.420 1.00 32.52 396 HIS A CA 1
ATOM 3017 C C . HIS A 1 396 ? 8.040 52.238 35.194 1.00 30.69 396 HIS A C 1
ATOM 3018 O O . HIS A 1 396 ? 8.285 53.409 35.560 1.00 30.04 396 HIS A O 1
ATOM 3025 N N . LEU A 1 397 ? 8.936 51.438 34.605 1.00 26.81 397 LEU A N 1
ATOM 3026 C CA . LEU A 1 397 ? 10.332 51.892 34.406 1.00 26.73 397 LEU A CA 1
ATOM 3027 C C . LEU A 1 397 ? 10.345 52.940 33.285 1.00 27.16 397 LEU A C 1
ATOM 3028 O O . LEU A 1 397 ? 11.006 54.008 33.469 1.00 25.06 397 LEU A O 1
ATOM 3033 N N . VAL A 1 398 ? 9.612 52.698 32.198 1.00 23.32 398 VAL A N 1
ATOM 3034 C CA . VAL A 1 398 ? 9.499 53.678 31.079 1.00 21.17 398 VAL A CA 1
ATOM 3035 C C . VAL A 1 398 ? 8.804 54.928 31.613 1.00 22.55 398 VAL A C 1
ATOM 3036 O O . VAL A 1 398 ? 9.286 56.046 31.361 1.00 24.87 398 VAL A O 1
ATOM 3040 N N . TRP A 1 399 ? 7.676 54.743 32.308 1.00 21.79 399 TRP A N 1
ATOM 3041 C CA . TRP A 1 399 ? 6.898 55.866 32.826 1.00 22.23 399 TRP A CA 1
ATOM 3042 C C . TRP A 1 399 ? 7.860 56.749 33.625 1.00 23.57 399 TRP A C 1
ATOM 3043 O O . TRP A 1 399 ? 7.841 57.972 33.441 1.00 21.93 399 TRP A O 1
ATOM 3054 N N . SER A 1 400 ? 8.673 56.133 34.489 1.00 24.64 400 SER A N 1
ATOM 3055 C CA . SER A 1 400 ? 9.540 56.861 35.450 1.00 25.80 400 SER A CA 1
ATOM 3056 C C . SER A 1 400 ? 10.587 57.686 34.697 1.00 26.11 400 SER A C 1
ATOM 3057 O O . SER A 1 400 ? 10.837 58.836 35.101 1.00 27.24 400 SER A O 1
ATOM 3060 N N . LYS A 1 401 ? 11.143 57.154 33.614 1.00 26.08 401 LYS A N 1
ATOM 3061 C CA . LYS A 1 401 ? 12.101 57.929 32.794 1.00 27.73 401 LYS A CA 1
ATOM 3062 C C . LYS A 1 401 ? 11.379 59.109 32.160 1.00 27.39 401 LYS A C 1
ATOM 3063 O O . LYS A 1 401 ? 12.013 60.167 32.065 1.00 26.45 401 LYS A O 1
ATOM 3069 N N . LEU A 1 402 ? 10.124 58.941 31.708 1.00 27.86 402 LEU A N 1
ATOM 3070 C CA . LEU A 1 402 ? 9.361 60.072 31.094 1.00 24.57 402 LEU A CA 1
ATOM 3071 C C . LEU A 1 402 ? 9.108 61.136 32.182 1.00 27.29 402 LEU A C 1
ATOM 3072 O O . LEU A 1 402 ? 9.269 62.344 31.928 1.00 27.97 402 LEU A O 1
ATOM 3077 N N . ARG A 1 403 ? 8.731 60.707 33.389 1.00 25.35 403 ARG A N 1
ATOM 3078 C CA . ARG A 1 403 ? 8.390 61.632 34.496 1.00 22.74 403 ARG A CA 1
ATOM 3079 C C . ARG A 1 403 ? 9.623 62.417 34.928 1.00 26.34 403 ARG A C 1
ATOM 3080 O O . ARG A 1 403 ? 9.503 63.636 35.052 1.00 25.97 403 ARG A O 1
ATOM 3088 N N . ALA A 1 404 ? 10.748 61.737 35.155 1.00 24.53 404 ALA A N 1
ATOM 3089 C CA . ALA A 1 404 ? 12.018 62.376 35.537 1.00 29.35 404 ALA A CA 1
ATOM 3090 C C . ALA A 1 404 ? 12.433 63.359 34.430 1.00 31.46 404 ALA A C 1
ATOM 3091 O O . ALA A 1 404 ? 12.943 64.475 34.749 1.00 31.91 404 ALA A O 1
ATOM 3093 N N . SER A 1 405 ? 12.231 62.972 33.174 1.00 31.31 405 SER A N 1
ATOM 3094 C CA . SER A 1 405 ? 12.596 63.812 32.007 1.00 31.48 405 SER A CA 1
ATOM 3095 C C . SER A 1 405 ? 11.788 65.110 32.005 1.00 29.40 405 SER A C 1
ATOM 3096 O O . SER A 1 405 ? 12.375 66.199 31.689 1.00 30.45 405 SER A O 1
ATOM 3099 N N . ILE A 1 406 ? 10.503 65.049 32.376 1.00 28.09 406 ILE A N 1
ATOM 3100 C CA . ILE A 1 406 ? 9.717 66.305 32.545 1.00 26.49 406 ILE A CA 1
ATOM 3101 C C . ILE A 1 406 ? 10.415 67.170 33.594 1.00 26.26 406 ILE A C 1
ATOM 3102 O O . ILE A 1 406 ? 10.579 68.379 33.365 1.00 25.60 406 ILE A O 1
ATOM 3107 N N . LEU A 1 407 ? 10.835 66.565 34.699 1.00 25.99 407 LEU A N 1
ATOM 3108 C CA . LEU A 1 407 ? 11.419 67.343 35.800 1.00 26.10 407 LEU A CA 1
ATOM 3109 C C . LEU A 1 407 ? 12.711 67.978 35.298 1.00 26.94 407 LEU A C 1
ATOM 3110 O O . LEU A 1 407 ? 12.876 69.210 35.488 1.00 25.08 407 LEU A O 1
ATOM 3115 N N . ASN A 1 408 ? 13.582 67.182 34.682 1.00 23.36 408 ASN A N 1
ATOM 3116 C CA . ASN A 1 408 ? 14.965 67.606 34.352 1.00 24.40 408 ASN A CA 1
ATOM 3117 C C . ASN A 1 408 ? 14.866 68.744 33.329 1.00 25.20 408 ASN A C 1
ATOM 3118 O O . ASN A 1 408 ? 15.601 69.739 33.453 1.00 26.21 408 ASN A O 1
ATOM 3123 N N . THR A 1 409 ? 13.974 68.627 32.360 1.00 25.30 409 THR A N 1
ATOM 3124 C CA . THR A 1 409 ? 13.808 69.649 31.295 1.00 27.19 409 THR A CA 1
ATOM 3125 C C . THR A 1 409 ? 13.365 70.942 31.963 1.00 25.34 409 THR A C 1
ATOM 3126 O O . THR A 1 409 ? 13.739 71.991 31.530 1.00 26.31 409 THR A O 1
ATOM 3130 N N . TRP A 1 410 ? 12.489 70.835 32.937 1.00 27.93 410 TRP A N 1
ATOM 3131 C CA . TRP A 1 410 ? 11.937 72.006 33.635 1.00 28.96 410 TRP A CA 1
ATOM 3132 C C . TRP A 1 410 ? 13.081 72.641 34.416 1.00 27.27 410 TRP A C 1
ATOM 3133 O O . TRP A 1 410 ? 13.230 73.893 34.387 1.00 28.17 410 TRP A O 1
ATOM 3144 N N . ILE A 1 411 ? 13.888 71.824 35.079 1.00 25.72 411 ILE A N 1
ATOM 3145 C CA . ILE A 1 411 ? 15.060 72.348 35.835 1.00 26.69 411 ILE A CA 1
ATOM 3146 C C . ILE A 1 411 ? 16.006 73.069 34.870 1.00 29.75 411 ILE A C 1
ATOM 3147 O O . ILE A 1 411 ? 16.522 74.132 35.243 1.00 31.79 411 ILE A O 1
ATOM 3152 N N . SER A 1 412 ? 16.232 72.530 33.677 1.00 28.68 412 SER A N 1
ATOM 3153 C CA . SER A 1 412 ? 17.126 73.157 32.670 1.00 32.76 412 SER A CA 1
ATOM 3154 C C . SER A 1 412 ? 16.619 74.546 32.315 1.00 29.89 412 SER A C 1
ATOM 3155 O O . SER A 1 412 ? 17.459 75.439 32.149 1.00 27.70 412 SER A O 1
ATOM 3158 N N . LEU A 1 413 ? 15.303 74.700 32.186 1.00 28.26 413 LEU A N 1
ATOM 3159 C CA . LEU A 1 413 ? 14.710 76.013 31.849 1.00 31.30 413 LEU A CA 1
ATOM 3160 C C . LEU A 1 413 ? 14.988 76.965 32.989 1.00 29.00 413 LEU A C 1
ATOM 3161 O O . LEU A 1 413 ? 15.423 78.054 32.663 1.00 26.02 413 LEU A O 1
ATOM 3166 N N . LYS A 1 414 ? 14.719 76.541 34.233 1.00 29.53 414 LYS A N 1
ATOM 3167 C CA . LYS A 1 414 ? 14.979 77.355 35.441 1.00 31.46 414 LYS A CA 1
ATOM 3168 C C . LYS A 1 414 ? 16.429 77.798 35.405 1.00 32.51 414 LYS A C 1
ATOM 3169 O O . LYS A 1 414 ? 16.665 78.974 35.700 1.00 33.61 414 LYS A O 1
ATOM 3175 N N . GLN A 1 415 ? 17.353 76.902 35.055 1.00 34.25 415 GLN A N 1
ATOM 3176 C CA . GLN A 1 415 ? 18.809 77.204 35.145 1.00 35.42 415 GLN A CA 1
ATOM 3177 C C . GLN A 1 415 ? 19.134 78.189 34.005 1.00 36.21 415 GLN A C 1
ATOM 3178 O O . GLN A 1 415 ? 19.816 79.181 34.240 1.00 35.08 415 GLN A O 1
ATOM 3184 N N . ALA A 1 416 ? 18.616 77.974 32.806 1.00 35.78 416 ALA A N 1
ATOM 3185 C CA . ALA A 1 416 ? 18.865 78.876 31.664 1.00 36.11 416 ALA A CA 1
ATOM 3186 C C . ALA A 1 416 ? 18.257 80.264 31.953 1.00 37.68 416 ALA A C 1
ATOM 3187 O O . ALA A 1 416 ? 18.879 81.265 31.575 1.00 34.04 416 ALA A O 1
ATOM 3189 N N . ASP A 1 417 ? 17.060 80.342 32.552 1.00 34.95 417 ASP A N 1
ATOM 3190 C CA . ASP A 1 417 ? 16.449 81.650 32.894 1.00 35.45 417 ASP A CA 1
ATOM 3191 C C . ASP A 1 417 ? 17.321 82.331 33.968 1.00 38.92 417 ASP A C 1
ATOM 3192 O O . ASP A 1 417 ? 17.542 83.579 33.858 1.00 36.89 417 ASP A O 1
ATOM 3197 N N . LYS A 1 418 ? 17.830 81.578 34.950 1.00 34.84 418 LYS A N 1
ATOM 3198 C CA . LYS A 1 418 ? 18.714 82.156 35.990 1.00 41.27 418 LYS A CA 1
ATOM 3199 C C . LYS A 1 418 ? 19.958 82.761 35.333 1.00 39.95 418 LYS A C 1
ATOM 3200 O O . LYS A 1 418 ? 20.353 83.857 35.716 1.00 42.09 418 LYS A O 1
ATOM 3206 N N . LYS A 1 419 ? 20.537 82.089 34.351 1.00 46.62 419 LYS A N 1
ATOM 3207 C CA . LYS A 1 419 ? 21.748 82.593 33.669 1.00 48.98 419 LYS A CA 1
ATOM 3208 C C . LYS A 1 419 ? 21.366 83.897 32.958 1.00 46.87 419 LYS A C 1
ATOM 3209 O O . LYS A 1 419 ? 21.951 84.904 33.292 1.00 42.25 419 LYS A O 1
ATOM 3215 N N . ILE A 1 420 ? 20.384 83.880 32.050 1.00 50.46 420 ILE A N 1
ATOM 3216 C CA . ILE A 1 420 ? 20.046 85.041 31.170 1.00 45.75 420 ILE A CA 1
ATOM 3217 C C . ILE A 1 420 ? 19.583 86.247 31.989 1.00 43.61 420 ILE A C 1
ATOM 3218 O O . ILE A 1 420 ? 19.851 87.347 31.553 1.00 47.83 420 ILE A O 1
ATOM 3223 N N . ARG A 1 421 ? 18.920 86.017 33.118 1.00 46.01 421 ARG A N 1
ATOM 3224 C CA . ARG A 1 421 ? 18.473 87.039 34.098 1.00 50.53 421 ARG A CA 1
ATOM 3225 C C . ARG A 1 421 ? 19.651 87.934 34.538 1.00 58.62 421 ARG A C 1
ATOM 3226 O O . ARG A 1 421 ? 19.397 89.065 34.977 1.00 69.10 421 ARG A O 1
ATOM 3234 N N . GLU A 1 422 ? 20.890 87.442 34.506 1.00 72.90 422 GLU A N 1
ATOM 3235 C CA . GLU A 1 422 ? 22.110 88.221 34.878 1.00 77.26 422 GLU A CA 1
ATOM 3236 C C . GLU A 1 422 ? 22.367 89.351 33.863 1.00 74.76 422 GLU A C 1
ATOM 3237 O O . GLU A 1 422 ? 22.792 90.450 34.297 1.00 67.08 422 GLU A O 1
ATOM 3243 N N . CYS A 1 423 ? 22.079 89.152 32.574 1.00 71.30 423 CYS A N 1
ATOM 3244 C CA . CYS A 1 423 ? 22.344 90.175 31.517 1.00 70.04 423 CYS A CA 1
ATOM 3245 C C . CYS A 1 423 ? 21.383 91.368 31.669 1.00 69.85 423 CYS A C 1
ATOM 3246 O O . CYS A 1 423 ? 21.557 92.368 30.951 1.00 72.67 423 CYS A O 1
ATOM 3249 N N . ASN A 1 424 ? 20.411 91.264 32.578 1.00 71.25 424 ASN A N 1
ATOM 3250 C CA . ASN A 1 424 ? 19.341 92.275 32.811 1.00 76.10 424 ASN A CA 1
ATOM 3251 C C . ASN A 1 424 ? 19.706 93.186 33.995 1.00 79.03 424 ASN A C 1
ATOM 3252 O O . ASN A 1 424 ? 18.854 94.040 34.346 1.00 70.30 424 ASN A O 1
ATOM 3257 N N . LEU A 1 425 ? 20.883 92.968 34.612 1.00 84.65 425 LEU A N 1
ATOM 3258 C CA . LEU A 1 425 ? 21.445 93.763 35.747 1.00 88.76 425 LEU A CA 1
ATOM 3259 C C . LEU A 1 425 ? 22.654 94.571 35.234 1.00 87.20 425 LEU A C 1
ATOM 3260 O O . LEU A 1 425 ? 22.556 95.416 34.319 1.00 76.05 425 LEU A O 1
ATOM 3265 N N . LEU B 1 7 ? -38.942 25.996 28.345 1.00 73.77 7 LEU B N 1
ATOM 3266 C CA . LEU B 1 7 ? -38.353 25.880 26.962 1.00 80.47 7 LEU B CA 1
ATOM 3267 C C . LEU B 1 7 ? -38.984 24.675 26.241 1.00 82.26 7 LEU B C 1
ATOM 3268 O O . LEU B 1 7 ? -38.981 23.564 26.816 1.00 71.01 7 LEU B O 1
ATOM 3273 N N . ASN B 1 8 ? -39.463 24.901 25.009 1.00 86.03 8 ASN B N 1
ATOM 3274 C CA . ASN B 1 8 ? -40.324 23.979 24.216 1.00 89.46 8 ASN B CA 1
ATOM 3275 C C . ASN B 1 8 ? -39.467 23.239 23.162 1.00 84.10 8 ASN B C 1
ATOM 3276 O O . ASN B 1 8 ? -39.283 23.778 22.044 1.00 92.60 8 ASN B O 1
ATOM 3281 N N . ILE B 1 9 ? -38.972 22.036 23.483 1.00 77.42 9 ILE B N 1
ATOM 3282 C CA . ILE B 1 9 ? -38.061 21.247 22.591 1.00 81.53 9 ILE B CA 1
ATOM 3283 C C . ILE B 1 9 ? -38.901 20.592 21.484 1.00 82.90 9 ILE B C 1
ATOM 3284 O O . ILE B 1 9 ? -40.026 20.205 21.775 1.00 102.94 9 ILE B O 1
ATOM 3289 N N . GLY B 1 10 ? -38.330 20.454 20.279 1.00 75.17 10 GLY B N 1
ATOM 3290 C CA . GLY B 1 10 ? -38.911 19.793 19.095 1.00 60.28 10 GLY B CA 1
ATOM 3291 C C . GLY B 1 10 ? -38.085 18.582 18.725 1.00 65.58 10 GLY B C 1
ATOM 3292 O O . GLY B 1 10 ? -37.519 17.965 19.658 1.00 65.61 10 GLY B O 1
ATOM 3293 N N . LYS B 1 11 ? -38.020 18.224 17.438 1.00 64.70 11 LYS B N 1
ATOM 3294 C CA . LYS B 1 11 ? -37.367 16.956 16.994 1.00 73.04 11 LYS B CA 1
ATOM 3295 C C . LYS B 1 11 ? -35.846 17.171 16.898 1.00 70.64 11 LYS B C 1
ATOM 3296 O O . LYS B 1 11 ? -35.423 18.319 16.649 1.00 71.58 11 LYS B O 1
ATOM 3302 N N . LYS B 1 12 ? -35.064 16.099 17.072 1.00 59.02 12 LYS B N 1
ATOM 3303 C CA . LYS B 1 12 ? -33.588 16.053 16.870 1.00 65.83 12 LYS B CA 1
ATOM 3304 C C . LYS B 1 12 ? -33.249 16.244 15.382 1.00 71.64 12 LYS B C 1
ATOM 3305 O O . LYS B 1 12 ? -33.901 15.611 14.568 1.00 87.28 12 LYS B O 1
ATOM 3311 N N . LEU B 1 13 ? -32.277 17.104 15.053 1.00 68.54 13 LEU B N 1
ATOM 3312 C CA . LEU B 1 13 ? -31.919 17.494 13.662 1.00 65.22 13 LEU B CA 1
ATOM 3313 C C . LEU B 1 13 ? -30.604 16.833 13.263 1.00 68.15 13 LEU B C 1
ATOM 3314 O O . LEU B 1 13 ? -30.576 16.175 12.240 1.00 78.58 13 LEU B O 1
ATOM 3319 N N . TYR B 1 14 ? -29.548 17.027 14.043 1.00 75.87 14 TYR B N 1
ATOM 3320 C CA . TYR B 1 14 ? -28.243 16.338 13.872 1.00 77.05 14 TYR B CA 1
ATOM 3321 C C . TYR B 1 14 ? -27.969 15.533 15.146 1.00 71.54 14 TYR B C 1
ATOM 3322 O O . TYR B 1 14 ? -28.434 15.946 16.211 1.00 63.63 14 TYR B O 1
ATOM 3331 N N . GLU B 1 15 ? -27.235 14.429 15.027 1.00 70.34 15 GLU B N 1
ATOM 3332 C CA . GLU B 1 15 ? -26.818 13.574 16.164 1.00 70.45 15 GLU B CA 1
ATOM 3333 C C . GLU B 1 15 ? -25.378 13.123 15.949 1.00 70.05 15 GLU B C 1
ATOM 3334 O O . GLU B 1 15 ? -25.168 12.318 15.049 1.00 67.94 15 GLU B O 1
ATOM 3340 N N . GLY B 1 16 ? -24.455 13.599 16.783 1.00 72.41 16 GLY B N 1
ATOM 3341 C CA . GLY B 1 16 ? -23.009 13.298 16.733 1.00 67.77 16 GLY B CA 1
ATOM 3342 C C . GLY B 1 16 ? -22.591 12.446 17.918 1.00 68.66 16 GLY B C 1
ATOM 3343 O O . GLY B 1 16 ? -23.471 12.013 18.695 1.00 53.45 16 GLY B O 1
ATOM 3344 N N . LYS B 1 17 ? -21.294 12.205 18.065 1.00 69.71 17 LYS B N 1
ATOM 3345 C CA . LYS B 1 17 ? -20.769 11.329 19.143 1.00 86.13 17 LYS B CA 1
ATOM 3346 C C . LYS B 1 17 ? -20.607 12.137 20.446 1.00 80.66 17 LYS B C 1
ATOM 3347 O O . LYS B 1 17 ? -20.400 11.476 21.479 1.00 84.94 17 LYS B O 1
ATOM 3353 N N . THR B 1 18 ? -20.645 13.485 20.417 1.00 69.64 18 THR B N 1
ATOM 3354 C CA . THR B 1 18 ? -20.442 14.368 21.608 1.00 63.99 18 THR B CA 1
ATOM 3355 C C . THR B 1 18 ? -21.559 15.410 21.775 1.00 61.76 18 THR B C 1
ATOM 3356 O O . THR B 1 18 ? -21.562 16.065 22.821 1.00 59.19 18 THR B O 1
ATOM 3360 N N . LYS B 1 19 ? -22.467 15.581 20.810 1.00 59.91 19 LYS B N 1
ATOM 3361 C CA . LYS B 1 19 ? -23.563 16.581 20.920 1.00 55.84 19 LYS B CA 1
ATOM 3362 C C . LYS B 1 19 ? -24.759 16.179 20.050 1.00 52.91 19 LYS B C 1
ATOM 3363 O O . LYS B 1 19 ? -24.600 15.320 19.179 1.00 49.78 19 LYS B O 1
ATOM 3369 N N . GLU B 1 20 ? -25.913 16.797 20.312 1.00 49.62 20 GLU B N 1
ATOM 3370 C CA . GLU B 1 20 ? -27.179 16.626 19.561 1.00 48.21 20 GLU B CA 1
ATOM 3371 C C . GLU B 1 20 ? -27.752 18.029 19.348 1.00 45.13 20 GLU B C 1
ATOM 3372 O O . GLU B 1 20 ? -27.570 18.894 20.207 1.00 42.85 20 GLU B O 1
ATOM 3378 N N . VAL B 1 21 ? -28.433 18.257 18.237 1.00 45.05 21 VAL B N 1
ATOM 3379 C CA . VAL B 1 21 ? -29.062 19.568 17.930 1.00 45.66 21 VAL B CA 1
ATOM 3380 C C . VAL B 1 21 ? -30.556 19.299 17.798 1.00 48.65 21 VAL B C 1
ATOM 3381 O O . VAL B 1 21 ? -30.914 18.379 17.048 1.00 48.65 21 VAL B O 1
ATOM 3385 N N . TYR B 1 22 ? -31.384 20.081 18.482 1.00 51.45 22 TYR B N 1
ATOM 3386 C CA . TYR B 1 22 ? -32.859 19.993 18.401 1.00 50.79 22 TYR B CA 1
ATOM 3387 C C . TYR B 1 22 ? -33.408 21.300 17.850 1.00 53.35 22 TYR B C 1
ATOM 3388 O O . TYR B 1 22 ? -32.746 22.327 18.056 1.00 42.71 22 TYR B O 1
ATOM 3397 N N . GLU B 1 23 ? -34.581 21.247 17.206 1.00 57.04 23 GLU B N 1
ATOM 3398 C CA . GLU B 1 23 ? -35.350 22.460 16.849 1.00 60.95 23 GLU B CA 1
ATOM 3399 C C . GLU B 1 23 ? -36.023 22.966 18.129 1.00 54.14 23 GLU B C 1
ATOM 3400 O O . GLU B 1 23 ? -36.065 22.233 19.140 1.00 48.53 23 GLU B O 1
ATOM 3406 N N . LEU B 1 24 ? -36.404 24.238 18.103 1.00 59.37 24 LEU B N 1
ATOM 3407 C CA . LEU B 1 24 ? -37.120 24.934 19.190 1.00 61.43 24 LEU B CA 1
ATOM 3408 C C . LEU B 1 24 ? -38.379 25.527 18.539 1.00 73.39 24 LEU B C 1
ATOM 3409 O O . LEU B 1 24 ? -38.255 26.524 17.794 1.00 69.13 24 LEU B O 1
ATOM 3414 N N . LEU B 1 25 ? -39.544 24.919 18.792 1.00 85.05 25 LEU B N 1
ATOM 3415 C CA . LEU B 1 25 ? -40.844 25.249 18.141 1.00 76.39 25 LEU B CA 1
ATOM 3416 C C . LEU B 1 25 ? -41.263 26.674 18.530 1.00 71.71 25 LEU B C 1
ATOM 3417 O O . LEU B 1 25 ? -41.853 27.366 17.689 1.00 72.28 25 LEU B O 1
ATOM 3422 N N . ASP B 1 26 ? -40.919 27.085 19.751 1.00 72.93 26 ASP B N 1
ATOM 3423 C CA . ASP B 1 26 ? -41.084 28.448 20.337 1.00 85.71 26 ASP B CA 1
ATOM 3424 C C . ASP B 1 26 ? -40.252 29.513 19.583 1.00 83.24 26 ASP B C 1
ATOM 3425 O O . ASP B 1 26 ? -40.717 30.656 19.489 1.00 69.79 26 ASP B O 1
ATOM 3430 N N . SER B 1 27 ? -39.037 29.188 19.119 1.00 85.35 27 SER B N 1
ATOM 3431 C CA . SER B 1 27 ? -38.042 30.181 18.614 1.00 82.15 27 SER B CA 1
ATOM 3432 C C . SER B 1 27 ? -37.696 29.898 17.155 1.00 73.69 27 SER B C 1
ATOM 3433 O O . SER B 1 27 ? -36.871 29.040 16.877 1.00 72.47 27 SER B O 1
ATOM 3436 N N . PRO B 1 28 ? -38.279 30.606 16.165 1.00 77.05 28 PRO B N 1
ATOM 3437 C CA . PRO B 1 28 ? -38.028 30.244 14.767 1.00 83.59 28 PRO B CA 1
ATOM 3438 C C . PRO B 1 28 ? -36.555 30.564 14.445 1.00 76.72 28 PRO B C 1
ATOM 3439 O O . PRO B 1 28 ? -36.062 31.621 14.884 1.00 59.41 28 PRO B O 1
ATOM 3443 N N . GLY B 1 29 ? -35.869 29.651 13.744 1.00 60.44 29 GLY B N 1
ATOM 3444 C CA . GLY B 1 29 ? -34.495 29.871 13.231 1.00 59.83 29 GLY B CA 1
ATOM 3445 C C . GLY B 1 29 ? -33.418 29.841 14.321 1.00 51.39 29 GLY B C 1
ATOM 3446 O O . GLY B 1 29 ? -32.307 30.283 14.067 1.00 41.06 29 GLY B O 1
ATOM 3447 N N . LYS B 1 30 ? -33.741 29.316 15.500 1.00 48.12 30 LYS B N 1
ATOM 3448 C CA . LYS B 1 30 ? -32.808 29.077 16.621 1.00 44.02 30 LYS B CA 1
ATOM 3449 C C . LYS B 1 30 ? -32.864 27.592 16.959 1.00 38.61 30 LYS B C 1
ATOM 3450 O O . LYS B 1 30 ? -33.897 27.002 16.753 1.00 43.34 30 LYS B O 1
ATOM 3456 N N . VAL B 1 31 ? -31.764 27.024 17.427 1.00 36.48 31 VAL B N 1
ATOM 3457 C CA . VAL B 1 31 ? -31.660 25.592 17.796 1.00 37.21 31 VAL B CA 1
ATOM 3458 C C . VAL B 1 31 ? -30.934 25.501 19.127 1.00 38.43 31 VAL B C 1
ATOM 3459 O O . VAL B 1 31 ? -30.318 26.501 19.544 1.00 36.72 31 VAL B O 1
ATOM 3463 N N . LEU B 1 32 ? -31.062 24.335 19.755 1.00 42.00 32 LEU B N 1
ATOM 3464 C CA . LEU B 1 32 ? -30.421 23.961 21.029 1.00 42.05 32 LEU B CA 1
ATOM 3465 C C . LEU B 1 32 ? -29.362 22.914 20.728 1.00 39.75 32 LEU B C 1
ATOM 3466 O O . LEU B 1 32 ? -29.751 21.875 20.170 1.00 41.10 32 LEU B O 1
ATOM 3471 N N . LEU B 1 33 ? -28.095 23.213 21.058 1.00 41.43 33 LEU B N 1
ATOM 3472 C CA . LEU B 1 33 ? -26.965 22.250 21.008 1.00 43.14 33 LEU B CA 1
ATOM 3473 C C . LEU B 1 33 ? -26.734 21.672 22.396 1.00 43.29 33 LEU B C 1
ATOM 3474 O O . LEU B 1 33 ? -26.218 22.408 23.265 1.00 44.23 33 LEU B O 1
ATOM 3479 N N . GLN B 1 34 ? -27.054 20.389 22.555 1.00 40.59 34 GLN B N 1
ATOM 3480 C CA . GLN B 1 34 ? -26.941 19.623 23.812 1.00 36.30 34 GLN B CA 1
ATOM 3481 C C . GLN B 1 34 ? -25.643 18.821 23.725 1.00 38.22 34 GLN B C 1
ATOM 3482 O O . GLN B 1 34 ? -25.542 17.956 22.839 1.00 35.87 34 GLN B O 1
ATOM 3488 N N . SER B 1 35 ? -24.681 19.102 24.595 1.00 42.62 35 SER B N 1
ATOM 3489 C CA . SER B 1 35 ? -23.447 18.301 24.759 1.00 40.87 35 SER B CA 1
ATOM 3490 C C . SER B 1 35 ? -23.798 17.006 25.506 1.00 41.62 35 SER B C 1
ATOM 3491 O O . SER B 1 35 ? -24.834 16.994 26.195 1.00 42.34 35 SER B O 1
ATOM 3494 N N . LYS B 1 36 ? -22.985 15.967 25.313 1.00 45.74 36 LYS B N 1
ATOM 3495 C CA . LYS B 1 36 ? -23.131 14.605 25.885 1.00 51.84 36 LYS B CA 1
ATOM 3496 C C . LYS B 1 36 ? -21.850 14.247 26.651 1.00 50.91 36 LYS B C 1
ATOM 3497 O O . LYS B 1 36 ? -20.801 14.839 26.349 1.00 47.83 36 LYS B O 1
ATOM 3503 N N . ASP B 1 37 ? -21.949 13.299 27.592 1.00 55.42 37 ASP B N 1
ATOM 3504 C CA . ASP B 1 37 ? -20.887 12.933 28.566 1.00 57.58 37 ASP B CA 1
ATOM 3505 C C . ASP B 1 37 ? -20.012 11.857 27.931 1.00 55.94 37 ASP B C 1
ATOM 3506 O O . ASP B 1 37 ? -19.896 10.748 28.510 1.00 61.80 37 ASP B O 1
ATOM 3511 N N . GLN B 1 38 ? -19.432 12.172 26.777 1.00 54.85 38 GLN B N 1
ATOM 3512 C CA . GLN B 1 38 ? -18.662 11.202 25.954 1.00 60.31 38 GLN B CA 1
ATOM 3513 C C . GLN B 1 38 ? -17.357 11.864 25.482 1.00 58.25 38 GLN B C 1
ATOM 3514 O O . GLN B 1 38 ? -17.387 13.057 25.117 1.00 52.11 38 GLN B O 1
ATOM 3520 N N . ILE B 1 39 ? -16.249 11.125 25.470 1.00 57.73 39 ILE B N 1
ATOM 3521 C CA . ILE B 1 39 ? -14.992 11.589 24.818 1.00 65.42 39 ILE B CA 1
ATOM 3522 C C . ILE B 1 39 ? -14.582 10.533 23.781 1.00 66.76 39 ILE B C 1
ATOM 3523 O O . ILE B 1 39 ? -14.779 9.347 24.053 1.00 61.29 39 ILE B O 1
ATOM 3528 N N . THR B 1 40 ? -14.074 10.966 22.622 1.00 80.41 40 THR B N 1
ATOM 3529 C CA . THR B 1 40 ? -13.848 10.129 21.401 1.00 82.17 40 THR B CA 1
ATOM 3530 C C . THR B 1 40 ? -12.510 10.482 20.740 1.00 72.57 40 THR B C 1
ATOM 3531 O O . THR B 1 40 ? -12.044 11.608 20.951 1.00 70.79 40 THR B O 1
ATOM 3535 N N . ALA B 1 41 ? -11.924 9.555 19.978 1.00 75.46 41 ALA B N 1
ATOM 3536 C CA . ALA B 1 41 ? -10.601 9.720 19.322 1.00 74.66 41 ALA B CA 1
ATOM 3537 C C . ALA B 1 41 ? -10.422 8.725 18.156 1.00 78.62 41 ALA B C 1
ATOM 3538 O O . ALA B 1 41 ? -10.311 7.520 18.427 1.00 88.64 41 ALA B O 1
ATOM 3540 N N . GLY B 1 42 ? -10.365 9.196 16.899 1.00 90.29 42 GLY B N 1
ATOM 3541 C CA . GLY B 1 42 ? -10.116 8.352 15.706 1.00 89.94 42 GLY B CA 1
ATOM 3542 C C . GLY B 1 42 ? -11.401 7.835 15.061 1.00 103.78 42 GLY B C 1
ATOM 3543 O O . GLY B 1 42 ? -11.503 6.596 14.795 1.00 89.97 42 GLY B O 1
ATOM 3544 N N . ASN B 1 43 ? -12.342 8.753 14.789 1.00 125.87 43 ASN B N 1
ATOM 3545 C CA . ASN B 1 43 ? -13.648 8.526 14.095 1.00 135.70 43 ASN B CA 1
ATOM 3546 C C . ASN B 1 43 ? -14.481 7.505 14.886 1.00 135.53 43 ASN B C 1
ATOM 3547 O O . ASN B 1 43 ? -14.956 6.517 14.285 1.00 121.85 43 ASN B O 1
ATOM 3552 N N . ALA B 1 44 ? -14.632 7.743 16.195 1.00 130.83 44 ALA B N 1
ATOM 3553 C CA . ALA B 1 44 ? -15.317 6.871 17.183 1.00 128.45 44 ALA B CA 1
ATOM 3554 C C . ALA B 1 44 ? -14.789 5.419 17.142 1.00 127.59 44 ALA B C 1
ATOM 3555 O O . ALA B 1 44 ? -15.626 4.511 17.281 1.00 134.43 44 ALA B O 1
ATOM 3557 N N . ALA B 1 45 ? -13.476 5.189 16.989 1.00 120.79 45 ALA B N 1
ATOM 3558 C CA . ALA B 1 45 ? -12.824 3.860 17.177 1.00 102.88 45 ALA B CA 1
ATOM 3559 C C . ALA B 1 45 ? -12.365 3.678 18.646 1.00 94.36 45 ALA B C 1
ATOM 3560 O O . ALA B 1 45 ? -12.348 2.527 19.139 1.00 66.53 45 ALA B O 1
ATOM 3562 N N . ARG B 1 46 ? -12.028 4.792 19.315 1.00 92.87 46 ARG B N 1
ATOM 3563 C CA . ARG B 1 46 ? -11.863 4.959 20.793 1.00 92.08 46 ARG B CA 1
ATOM 3564 C C . ARG B 1 46 ? -13.032 5.822 21.333 1.00 93.65 46 ARG B C 1
ATOM 3565 O O . ARG B 1 46 ? -13.335 6.871 20.698 1.00 87.35 46 ARG B O 1
ATOM 3573 N N . LYS B 1 47 ? -13.681 5.417 22.438 1.00 85.74 47 LYS B N 1
ATOM 3574 C CA . LYS B 1 47 ? -14.795 6.159 23.094 1.00 83.79 47 LYS B CA 1
ATOM 3575 C C . LYS B 1 47 ? -14.770 5.846 24.602 1.00 83.36 47 LYS B C 1
ATOM 3576 O O . LYS B 1 47 ? -14.116 4.860 25.002 1.00 79.22 47 LYS B O 1
ATOM 3582 N N . ASN B 1 48 ? -15.500 6.629 25.397 1.00 76.77 48 ASN B N 1
ATOM 3583 C CA . ASN B 1 48 ? -15.523 6.542 26.878 1.00 70.04 48 ASN B CA 1
ATOM 3584 C C . ASN B 1 48 ? -16.610 7.460 27.422 1.00 71.85 48 ASN B C 1
ATOM 3585 O O . ASN B 1 48 ? -16.673 8.635 26.983 1.00 67.66 48 ASN B O 1
ATOM 3590 N N . HIS B 1 49 ? -17.398 6.953 28.369 1.00 72.34 49 HIS B N 1
ATOM 3591 C CA . HIS B 1 49 ? -18.267 7.804 29.210 1.00 72.62 49 HIS B CA 1
ATOM 3592 C C . HIS B 1 49 ? -17.328 8.596 30.122 1.00 65.94 49 HIS B C 1
ATOM 3593 O O . HIS B 1 49 ? -16.377 7.998 30.651 1.00 60.08 49 HIS B O 1
ATOM 3600 N N . LEU B 1 50 ? -17.565 9.900 30.252 1.00 67.23 50 LEU B N 1
ATOM 3601 C CA . LEU B 1 50 ? -16.823 10.762 31.203 1.00 73.81 50 LEU B CA 1
ATOM 3602 C C . LEU B 1 50 ? -17.822 11.713 31.861 1.00 71.22 50 LEU B C 1
ATOM 3603 O O . LEU B 1 50 ? -18.378 12.573 31.140 1.00 67.15 50 LEU B O 1
ATOM 3608 N N . GLU B 1 51 ? -18.108 11.512 33.148 1.00 64.52 51 GLU B N 1
ATOM 3609 C CA . GLU B 1 51 ? -19.115 12.335 33.863 1.00 66.50 51 GLU B CA 1
ATOM 3610 C C . GLU B 1 51 ? -18.601 13.785 33.932 1.00 58.04 51 GLU B C 1
ATOM 3611 O O . GLU B 1 51 ? -17.411 13.986 34.250 1.00 52.38 51 GLU B O 1
ATOM 3617 N N . GLY B 1 52 ? -19.441 14.758 33.573 1.00 52.55 52 GLY B N 1
ATOM 3618 C CA . GLY B 1 52 ? -19.110 16.196 33.677 1.00 50.24 52 GLY B CA 1
ATOM 3619 C C . GLY B 1 52 ? -18.532 16.785 32.395 1.00 48.20 52 GLY B C 1
ATOM 3620 O O . GLY B 1 52 ? -18.393 18.011 32.328 1.00 43.77 52 GLY B O 1
ATOM 3621 N N . LYS B 1 53 ? -18.217 15.950 31.403 1.00 45.69 53 LYS B N 1
ATOM 3622 C CA . LYS B 1 53 ? -17.563 16.371 30.138 1.00 44.18 53 LYS B CA 1
ATOM 3623 C C . LYS B 1 53 ? -18.552 17.233 29.350 1.00 39.29 53 LYS B C 1
ATOM 3624 O O . LYS B 1 53 ? -18.136 18.234 28.796 1.00 42.08 53 LYS B O 1
ATOM 3630 N N . ALA B 1 54 ? -19.831 16.891 29.350 1.00 41.04 54 ALA B N 1
ATOM 3631 C CA . ALA B 1 54 ? -20.897 17.675 28.691 1.00 41.08 54 ALA B CA 1
ATOM 3632 C C . ALA B 1 54 ? -20.859 19.111 29.212 1.00 46.13 54 ALA B C 1
ATOM 3633 O O . ALA B 1 54 ? -21.069 20.034 28.379 1.00 46.59 54 ALA B O 1
ATOM 3635 N N . ALA B 1 55 ? -20.689 19.297 30.530 1.00 41.44 55 ALA B N 1
ATOM 3636 C CA . ALA B 1 55 ? -20.826 20.617 31.196 1.00 39.86 55 ALA B CA 1
ATOM 3637 C C . ALA B 1 55 ? -19.534 21.407 30.969 1.00 34.69 55 ALA B C 1
ATOM 3638 O O . ALA B 1 55 ? -19.586 22.600 30.798 1.00 33.06 55 ALA B O 1
ATOM 3640 N N . ILE B 1 56 ? -18.413 20.722 31.016 1.00 32.49 56 ILE B N 1
ATOM 3641 C CA . ILE B 1 56 ? -17.074 21.278 30.693 1.00 37.11 56 ILE B CA 1
ATOM 3642 C C . ILE B 1 56 ? -17.027 21.769 29.237 1.00 37.15 56 ILE B C 1
ATOM 3643 O O . ILE B 1 56 ? -16.586 22.933 29.047 1.00 36.94 56 ILE B O 1
ATOM 3648 N N . SER B 1 57 ? -17.480 20.958 28.269 1.00 33.28 57 SER B N 1
ATOM 3649 C CA . SER B 1 57 ? -17.528 21.295 26.823 1.00 34.13 57 SER B CA 1
ATOM 3650 C C . SER B 1 57 ? -18.399 22.535 26.610 1.00 34.84 57 SER B C 1
ATOM 3651 O O . SER B 1 57 ? -17.928 23.498 25.985 1.00 38.40 57 SER B O 1
ATOM 3654 N N . ASN B 1 58 ? -19.578 22.538 27.211 1.00 35.33 58 ASN B N 1
ATOM 3655 C CA . ASN B 1 58 ? -20.617 23.583 27.030 1.00 34.32 58 ASN B CA 1
ATOM 3656 C C . ASN B 1 58 ? -20.146 24.868 27.692 1.00 31.67 58 ASN B C 1
ATOM 3657 O O . ASN B 1 58 ? -20.436 25.939 27.163 1.00 33.64 58 ASN B O 1
ATOM 3662 N N . LYS B 1 59 ? -19.500 24.748 28.842 1.00 29.45 59 LYS B N 1
ATOM 3663 C CA . LYS B 1 59 ? -18.934 25.902 29.557 1.00 34.65 59 LYS B CA 1
ATOM 3664 C C . LYS B 1 59 ? -17.856 26.557 28.675 1.00 34.49 59 LYS B C 1
ATOM 3665 O O . LYS B 1 59 ? -17.914 27.788 28.464 1.00 30.41 59 LYS B O 1
ATOM 3671 N N . ILE B 1 60 ? -16.919 25.771 28.151 1.00 31.69 60 ILE B N 1
ATOM 3672 C CA . ILE B 1 60 ? -15.795 26.325 27.342 1.00 30.31 60 ILE B CA 1
ATOM 3673 C C . ILE B 1 60 ? -16.359 26.971 26.080 1.00 28.24 60 ILE B C 1
ATOM 3674 O O . ILE B 1 60 ? -16.146 28.178 25.872 1.00 29.31 60 ILE B O 1
ATOM 3679 N N . THR B 1 61 ? -17.141 26.254 25.295 1.00 30.09 61 THR B N 1
ATOM 3680 C CA . THR B 1 61 ? -17.665 26.851 24.033 1.00 28.87 61 THR B CA 1
ATOM 3681 C C . THR B 1 61 ? -18.524 28.093 24.344 1.00 30.43 61 THR B C 1
ATOM 3682 O O . THR B 1 61 ? -18.553 29.045 23.532 1.00 30.23 61 THR B O 1
ATOM 3686 N N . SER B 1 62 ? -19.224 28.110 25.473 1.00 30.31 62 SER B N 1
ATOM 3687 C CA . SER B 1 62 ? -20.112 29.245 25.830 1.00 33.75 62 SER B CA 1
ATOM 3688 C C . SER B 1 62 ? -19.256 30.468 26.195 1.00 32.12 62 SER B C 1
ATOM 3689 O O . SER B 1 62 ? -19.584 31.568 25.689 1.00 27.87 62 SER B O 1
ATOM 3692 N N . CYS B 1 63 ? -18.183 30.287 26.979 1.00 28.16 63 CYS B N 1
ATOM 3693 C CA . CYS B 1 63 ? -17.228 31.387 27.283 1.00 31.04 63 CYS B CA 1
ATOM 3694 C C . CYS B 1 63 ? -16.547 31.852 25.989 1.00 29.23 63 CYS B C 1
ATOM 3695 O O . CYS B 1 63 ? -16.538 33.078 25.742 1.00 25.58 63 CYS B O 1
ATOM 3698 N N . ILE B 1 64 ? -16.063 30.925 25.175 1.00 25.95 64 ILE B N 1
ATOM 3699 C CA . ILE B 1 64 ? -15.257 31.254 23.962 1.00 26.42 64 ILE B CA 1
ATOM 3700 C C . ILE B 1 64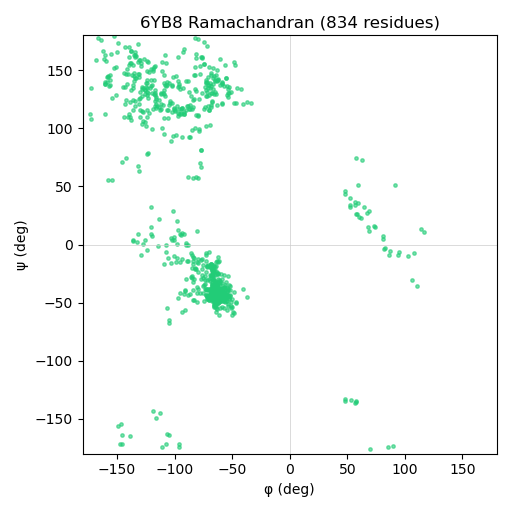 ? -16.150 31.956 22.943 1.00 24.99 64 ILE B C 1
ATOM 3701 O O . ILE B 1 64 ? -15.727 32.938 22.355 1.00 24.06 64 ILE B O 1
ATOM 3706 N N . PHE B 1 65 ? -17.380 31.512 22.779 1.00 24.08 65 PHE B N 1
ATOM 3707 C CA . PHE B 1 65 ? -18.251 32.137 21.773 1.00 23.98 65 PHE B CA 1
ATOM 3708 C C . PHE B 1 65 ? -18.629 33.530 22.262 1.00 24.59 65 PHE B C 1
ATOM 3709 O O . PHE B 1 65 ? -18.783 34.452 21.450 1.00 25.44 65 PHE B O 1
ATOM 3717 N N . GLN B 1 66 ? -18.884 33.680 23.554 1.00 24.76 66 GLN B N 1
ATOM 3718 C CA . GLN B 1 66 ? -19.202 35.021 24.091 1.00 26.13 66 GLN B CA 1
ATOM 3719 C C . GLN B 1 66 ? -17.991 35.931 23.861 1.00 28.39 66 GLN B C 1
ATOM 3720 O O . GLN B 1 66 ? -18.181 37.031 23.380 1.00 28.77 66 GLN B O 1
ATOM 3726 N N . LEU B 1 67 ? -16.790 35.435 24.161 1.00 27.88 67 LEU B N 1
ATOM 3727 C CA . LEU B 1 67 ? -15.524 36.159 23.938 1.00 28.68 67 LEU B CA 1
ATOM 3728 C C . LEU B 1 67 ? -15.453 36.590 22.483 1.00 29.61 67 LEU B C 1
ATOM 3729 O O . LEU B 1 67 ? -15.322 37.793 22.230 1.00 31.90 67 LEU B O 1
ATOM 3734 N N . LEU B 1 68 ? -15.563 35.643 21.556 1.00 29.87 68 LEU B N 1
ATOM 3735 C CA . LEU B 1 68 ? -15.403 35.977 20.121 1.00 28.12 68 LEU B CA 1
ATOM 3736 C C . LEU B 1 68 ? -16.536 36.924 19.691 1.00 26.00 68 LEU B C 1
ATOM 3737 O O . LEU B 1 68 ? -16.270 37.893 18.968 1.00 24.82 68 LEU B O 1
ATOM 3742 N N . GLN B 1 69 ? -17.753 36.706 20.156 1.00 27.08 69 GLN B N 1
ATOM 3743 C CA . GLN B 1 69 ? -18.948 37.480 19.694 1.00 28.69 69 GLN B CA 1
ATOM 3744 C C . GLN B 1 69 ? -18.833 38.951 20.140 1.00 30.31 69 GLN B C 1
ATOM 3745 O O . GLN B 1 69 ? -19.143 39.865 19.321 1.00 32.37 69 GLN B O 1
ATOM 3751 N N . GLU B 1 70 ? -18.339 39.179 21.360 1.00 31.20 70 GLU B N 1
ATOM 3752 C CA . GLU B 1 70 ? -18.223 40.524 21.971 1.00 30.88 70 GLU B CA 1
ATOM 3753 C C . GLU B 1 70 ? -17.041 41.281 21.375 1.00 30.15 70 GLU B C 1
ATOM 3754 O O . GLU B 1 70 ? -17.112 42.509 21.368 1.00 34.18 70 GLU B O 1
ATOM 3760 N N . ALA B 1 71 ? -16.027 40.576 20.872 1.00 26.22 71 ALA B N 1
ATOM 3761 C CA . ALA B 1 71 ? -14.940 41.129 20.036 1.00 25.51 71 ALA B CA 1
ATOM 3762 C C . ALA B 1 71 ? -15.470 41.617 18.665 1.00 26.43 71 ALA B C 1
ATOM 3763 O O . ALA B 1 71 ? -14.875 42.575 18.121 1.00 31.14 71 ALA B O 1
ATOM 3765 N N . GLY B 1 72 ? -16.525 41.011 18.140 1.00 24.46 72 GLY B N 1
ATOM 3766 C CA . GLY B 1 72 ? -17.157 41.363 16.859 1.00 28.51 72 GLY B CA 1
ATOM 3767 C C . GLY B 1 72 ? -17.064 40.234 15.838 1.00 30.30 72 GLY B C 1
ATOM 3768 O O . GLY B 1 72 ? -17.428 40.500 14.670 1.00 29.49 72 GLY B O 1
ATOM 3769 N N . ILE B 1 73 ? -16.645 39.023 16.238 1.00 26.85 73 ILE B N 1
ATOM 3770 C CA . ILE B 1 73 ? -16.592 37.877 15.280 1.00 26.75 73 ILE B CA 1
ATOM 3771 C C . ILE B 1 73 ? -18.016 37.370 15.050 1.00 25.48 73 ILE B C 1
ATOM 3772 O O . ILE B 1 73 ? -18.702 37.031 16.033 1.00 27.61 73 ILE B O 1
ATOM 3777 N N . LYS B 1 74 ? -18.420 37.209 13.802 1.00 26.55 74 LYS B N 1
ATOM 3778 C CA . LYS B 1 74 ? -19.754 36.625 13.495 1.00 30.28 74 LYS B CA 1
ATOM 3779 C C . LYS B 1 74 ? -19.779 35.136 13.885 1.00 28.28 74 LYS B C 1
ATOM 3780 O O . LYS B 1 74 ? -18.986 34.368 13.348 1.00 29.50 74 LYS B O 1
ATOM 3786 N N . THR B 1 75 ? -20.659 34.767 14.813 1.00 25.41 75 THR B N 1
ATOM 3787 C CA . THR B 1 75 ? -20.613 33.476 15.539 1.00 26.26 75 THR B CA 1
ATOM 3788 C C . THR B 1 75 ? -22.041 32.993 15.801 1.00 27.35 75 THR B C 1
ATOM 3789 O O . THR B 1 75 ? -22.886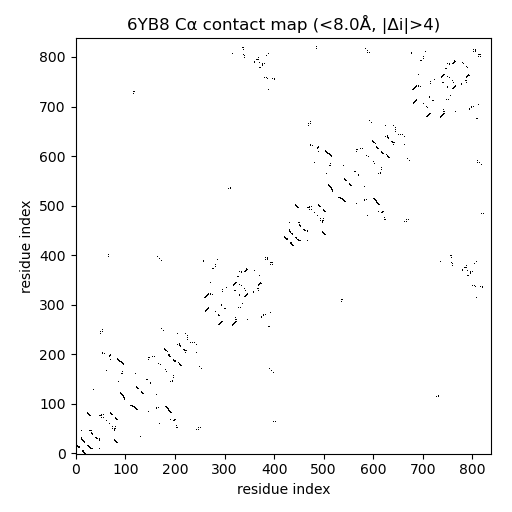 33.819 16.259 1.00 26.92 75 THR B O 1
ATOM 3793 N N . ALA B 1 76 ? -22.286 31.706 15.561 1.00 27.21 76 ALA B N 1
ATOM 3794 C CA . ALA B 1 76 ? -23.559 31.017 15.860 1.00 26.28 76 ALA B CA 1
ATOM 3795 C C . ALA B 1 76 ? -23.627 30.718 17.367 1.00 29.05 76 ALA B C 1
ATOM 3796 O O . ALA B 1 76 ? -23.392 29.575 17.804 1.00 25.73 76 ALA B O 1
ATOM 3798 N N . PHE B 1 77 ? -24.010 31.747 18.116 1.00 30.35 77 PHE B N 1
ATOM 3799 C CA . PHE B 1 77 ? -24.232 31.705 19.572 1.00 30.91 77 PHE B CA 1
ATOM 3800 C C . PHE B 1 77 ? -25.271 32.723 19.979 1.00 28.31 77 PHE B C 1
ATOM 3801 O O . PHE B 1 77 ? -25.145 33.883 19.605 1.00 27.34 77 PHE B O 1
ATOM 3809 N N . THR B 1 78 ? -26.274 32.286 20.718 1.00 33.83 78 THR B N 1
ATOM 3810 C CA . THR B 1 78 ? -27.313 33.180 21.281 1.00 33.63 78 THR B CA 1
ATOM 3811 C C . THR B 1 78 ? -27.035 33.345 22.765 1.00 33.34 78 THR B C 1
ATOM 3812 O O . THR B 1 78 ? -26.638 34.451 23.135 1.00 36.23 78 THR B O 1
ATOM 3816 N N . ARG B 1 79 ? -27.144 32.256 23.534 1.00 31.29 79 ARG B N 1
ATOM 3817 C CA . ARG B 1 79 ? -26.885 32.272 24.991 1.00 34.69 79 ARG B CA 1
ATOM 3818 C C . ARG B 1 79 ? -26.624 30.862 25.500 1.00 34.63 79 ARG B C 1
ATOM 3819 O O . ARG B 1 79 ? -26.973 29.893 24.822 1.00 33.70 79 ARG B O 1
ATOM 3827 N N . LYS B 1 80 ? -26.035 30.766 26.691 1.00 37.93 80 LYS B N 1
ATOM 3828 C CA . LYS B 1 80 ? -25.965 29.488 27.430 1.00 35.44 80 LYS B CA 1
ATOM 3829 C C . LYS B 1 80 ? -27.383 29.084 27.855 1.00 35.62 80 LYS B C 1
ATOM 3830 O O . LYS B 1 80 ? -28.243 29.945 28.001 1.00 40.63 80 LYS B O 1
ATOM 3836 N N . CYS B 1 81 ? -27.638 27.804 27.998 1.00 36.70 81 CYS B N 1
ATOM 3837 C CA . CYS B 1 81 ? -28.970 27.281 28.382 1.00 39.10 81 CYS B CA 1
ATOM 3838 C C . CYS B 1 81 ? -28.786 26.083 29.320 1.00 40.10 81 CYS B C 1
ATOM 3839 O O . CYS B 1 81 ? -28.915 24.916 28.892 1.00 38.02 81 CYS B O 1
ATOM 3842 N N . GLY B 1 82 ? -28.413 26.382 30.559 1.00 39.96 82 GLY B N 1
ATOM 3843 C CA . GLY B 1 82 ? -28.111 25.378 31.585 1.00 38.90 82 GLY B CA 1
ATOM 3844 C C . GLY B 1 82 ? -26.683 24.918 31.484 1.00 36.67 82 GLY B C 1
ATOM 3845 O O . GLY B 1 82 ? -25.954 25.498 30.650 1.00 35.49 82 GLY B O 1
ATOM 3846 N N . GLU B 1 83 ? -26.329 23.915 32.283 1.00 36.46 83 GLU B N 1
ATOM 3847 C CA . GLU B 1 83 ? -24.941 23.425 32.431 1.00 43.33 83 GLU B CA 1
ATOM 3848 C C . GLU B 1 83 ? -24.437 22.843 31.091 1.00 39.92 83 GLU B C 1
ATOM 3849 O O . GLU B 1 83 ? -23.191 22.937 30.829 1.00 38.30 83 GLU B O 1
ATOM 3855 N N . THR B 1 84 ? -25.319 22.251 30.268 1.00 33.95 84 THR B N 1
ATOM 3856 C CA . THR B 1 84 ? -24.894 21.269 29.232 1.00 34.33 84 THR B CA 1
ATOM 3857 C C . THR B 1 84 ? -25.367 21.626 27.824 1.00 31.28 84 THR B C 1
ATOM 3858 O O . THR B 1 84 ? -25.070 20.843 26.923 1.00 33.31 84 THR B O 1
ATOM 3862 N N . ALA B 1 85 ? -26.013 22.766 27.626 1.00 31.68 85 ALA B N 1
ATOM 3863 C CA . ALA B 1 85 ? -26.535 23.197 26.309 1.00 32.05 85 ALA B CA 1
ATOM 3864 C C . ALA B 1 85 ? -26.316 24.686 26.104 1.00 32.97 85 ALA B C 1
ATOM 3865 O O . ALA B 1 85 ? -26.083 25.424 27.092 1.00 35.67 85 ALA B O 1
ATOM 3867 N N . PHE B 1 86 ? -26.566 25.106 24.872 1.00 35.29 86 PHE B N 1
ATOM 3868 C CA . PHE B 1 86 ? -26.544 26.522 24.447 1.00 35.57 86 PHE B CA 1
ATOM 3869 C C . PHE B 1 86 ? -27.530 26.692 23.295 1.00 35.06 86 PHE B C 1
ATOM 3870 O O . PHE B 1 86 ? -27.839 25.723 22.653 1.00 32.91 86 PHE B O 1
ATOM 3878 N N . ILE B 1 87 ? -28.066 27.897 23.142 1.00 36.28 87 ILE B N 1
ATOM 3879 C CA . ILE B 1 87 ? -28.982 28.261 22.037 1.00 35.95 87 ILE B CA 1
ATOM 3880 C C . ILE B 1 87 ? -28.128 28.919 20.959 1.00 37.82 87 ILE B C 1
ATOM 3881 O O . ILE B 1 87 ? -27.296 29.803 21.311 1.00 33.10 87 ILE B O 1
ATOM 3886 N N . ALA B 1 88 ? -28.373 28.557 19.696 1.00 35.03 88 ALA B N 1
ATOM 3887 C CA . ALA B 1 88 ? -27.638 29.102 18.540 1.00 35.34 88 ALA B CA 1
ATOM 3888 C C . ALA B 1 88 ? -28.631 29.423 17.446 1.00 36.07 88 ALA B C 1
ATOM 3889 O O . ALA B 1 88 ? -29.628 28.738 17.333 1.00 34.42 88 ALA B O 1
ATOM 3891 N N . PRO B 1 89 ? -28.311 30.373 16.547 1.00 35.72 89 PRO B N 1
ATOM 3892 C CA . PRO B 1 89 ? -29.005 30.474 15.275 1.00 33.97 89 PRO B CA 1
ATOM 3893 C C . PRO B 1 89 ? -28.759 29.202 14.463 1.00 36.45 89 PRO B C 1
ATOM 3894 O O . PRO B 1 89 ? -27.645 28.650 14.478 1.00 32.12 89 PRO B O 1
ATOM 3898 N N . GLN B 1 90 ? -29.815 28.753 13.792 1.00 40.18 90 GLN B N 1
ATOM 3899 C CA . GLN B 1 90 ? -29.778 27.543 12.937 1.00 38.78 90 GLN B CA 1
ATOM 3900 C C . GLN B 1 90 ? -28.849 27.835 11.750 1.00 37.26 90 GLN B C 1
ATOM 3901 O O . GLN B 1 90 ? -29.001 28.908 11.096 1.00 33.32 90 GLN B O 1
ATOM 3907 N N . CYS B 1 91 ? -27.904 26.937 11.490 1.00 35.34 91 CYS B N 1
ATOM 3908 C CA . CYS B 1 91 ? -26.967 27.046 10.344 1.00 36.60 91 CYS B CA 1
ATOM 3909 C C . CYS B 1 91 ? -26.943 25.751 9.551 1.00 34.29 91 CYS B C 1
ATOM 3910 O O . CYS B 1 91 ? -27.246 24.716 10.095 1.00 38.85 91 CYS B O 1
ATOM 3913 N N . GLU B 1 92 ? -26.615 25.847 8.281 1.00 37.09 92 GLU B N 1
ATOM 3914 C CA . GLU B 1 92 ? -26.219 24.702 7.433 1.00 41.84 92 GLU B CA 1
ATOM 3915 C C . GLU B 1 92 ? -24.689 24.619 7.455 1.00 37.92 92 GLU B C 1
ATOM 3916 O O . GLU B 1 92 ? -24.034 25.555 6.929 1.00 35.79 92 GLU B O 1
ATOM 3922 N N . MET B 1 93 ? -24.155 23.570 8.060 1.00 29.26 93 MET B N 1
ATOM 3923 C CA . MET B 1 93 ? -22.717 23.423 8.312 1.00 32.44 93 MET B CA 1
ATOM 3924 C C . MET B 1 93 ? -21.988 23.196 6.983 1.00 35.19 93 MET B C 1
ATOM 3925 O O . MET B 1 93 ? -22.517 22.472 6.105 1.00 34.01 93 MET B O 1
ATOM 3930 N N . ILE B 1 94 ? -20.844 23.864 6.825 1.00 34.59 94 ILE B N 1
ATOM 3931 C CA . ILE B 1 94 ? -19.890 23.642 5.705 1.00 30.71 94 ILE B CA 1
ATOM 3932 C C . ILE B 1 94 ? -18.933 22.547 6.126 1.00 31.67 94 ILE B C 1
ATOM 3933 O O . ILE B 1 94 ? -18.279 22.666 7.143 1.00 31.21 94 ILE B O 1
ATOM 3938 N N . PRO B 1 95 ? -18.879 21.413 5.412 1.00 31.74 95 PRO B N 1
ATOM 3939 C CA . PRO B 1 95 ? -18.234 20.216 5.951 1.00 34.43 95 PRO B CA 1
ATOM 3940 C C . PRO B 1 95 ? -16.711 20.282 5.767 1.00 33.15 95 PRO B C 1
ATOM 3941 O O . PRO B 1 95 ? -16.136 19.411 5.189 1.00 32.67 95 PRO B O 1
ATOM 3945 N N . ILE B 1 96 ? -16.100 21.325 6.315 1.00 32.36 96 ILE B N 1
ATOM 3946 C CA . ILE B 1 96 ? -14.632 21.551 6.263 1.00 29.87 96 ILE B CA 1
ATOM 3947 C C . ILE B 1 96 ? -14.184 21.798 7.694 1.00 30.91 96 ILE B C 1
ATOM 3948 O O . ILE B 1 96 ? -14.884 22.561 8.408 1.00 29.43 96 ILE B O 1
ATOM 3953 N N . GLU B 1 97 ? -13.073 21.152 8.048 1.00 28.19 97 GLU B N 1
ATOM 3954 C CA . GLU B 1 97 ? -12.271 21.411 9.266 1.00 33.28 97 GLU B CA 1
ATOM 3955 C C . GLU B 1 97 ? -11.200 22.424 8.905 1.00 29.84 97 GLU B C 1
ATOM 3956 O O . GLU B 1 97 ? -10.386 22.120 8.088 1.00 30.97 97 GLU B O 1
ATOM 3962 N N . TRP B 1 98 ? -11.303 23.622 9.467 1.00 30.96 98 TRP B N 1
ATOM 3963 C CA . TRP B 1 98 ? -10.338 24.717 9.272 1.00 30.00 98 TRP B CA 1
ATOM 3964 C C . TRP B 1 98 ? -9.331 24.666 10.422 1.00 27.03 98 TRP B C 1
ATOM 3965 O O . TRP B 1 98 ? -9.704 24.874 11.556 1.00 29.52 98 TRP B O 1
ATOM 3976 N N . VAL B 1 99 ? -8.091 24.354 10.111 1.00 27.17 99 VAL B N 1
ATOM 3977 C CA . VAL B 1 99 ? -7.016 24.272 11.127 1.00 26.76 99 VAL B CA 1
ATOM 3978 C C . VAL B 1 99 ? -6.100 25.482 10.978 1.00 29.47 99 VAL B C 1
ATOM 3979 O O . VAL B 1 99 ? -5.769 25.890 9.836 1.00 32.50 99 VAL B O 1
ATOM 3983 N N . CYS B 1 100 ? -5.739 26.056 12.114 1.00 30.02 100 CYS B N 1
ATOM 3984 C CA . CYS B 1 100 ? -4.774 27.172 12.200 1.00 28.57 100 CYS B CA 1
ATOM 3985 C C . CYS B 1 100 ? -3.668 26.763 13.170 1.00 26.97 100 CYS B C 1
ATOM 3986 O O . CYS B 1 100 ? -3.982 26.221 14.260 1.00 27.14 100 CYS B O 1
ATOM 3989 N N . ARG B 1 101 ? -2.428 27.018 12.794 1.00 24.26 101 ARG B N 1
ATOM 3990 C CA . ARG B 1 101 ? -1.235 26.646 13.593 1.00 25.44 101 ARG B CA 1
ATOM 3991 C C . ARG B 1 101 ? -0.365 27.881 13.821 1.00 26.41 101 ARG B C 1
ATOM 3992 O O . ARG B 1 101 ? -0.073 28.595 12.813 1.00 28.94 101 ARG B O 1
ATOM 4000 N N . ARG B 1 102 ? 0.073 28.083 15.064 1.00 26.47 102 ARG B N 1
ATOM 4001 C CA . ARG B 1 102 ? 1.240 28.944 15.398 1.00 27.44 102 ARG B CA 1
ATOM 4002 C C . ARG B 1 102 ? 2.534 28.105 15.413 1.00 26.90 102 ARG B C 1
ATOM 4003 O O . ARG B 1 102 ? 3.548 28.579 14.938 1.00 23.89 102 ARG B O 1
ATOM 4011 N N . ILE B 1 103 ? 2.482 26.890 15.931 1.00 28.70 103 ILE B N 1
ATOM 4012 C CA . ILE B 1 103 ? 3.651 26.001 16.158 1.00 27.37 103 ILE B CA 1
ATOM 4013 C C . ILE B 1 103 ? 3.383 24.694 15.425 1.00 26.96 103 ILE B C 1
ATOM 4014 O O . ILE B 1 103 ? 2.334 24.094 15.614 1.00 27.94 103 ILE B O 1
ATOM 4019 N N . ALA B 1 104 ? 4.337 24.229 14.656 1.00 27.14 104 ALA B N 1
ATOM 4020 C CA . ALA B 1 104 ? 4.241 22.949 13.949 1.00 28.75 104 ALA B CA 1
ATOM 4021 C C . ALA B 1 104 ? 4.320 21.831 14.980 1.00 33.33 104 ALA B C 1
ATOM 4022 O O . ALA B 1 104 ? 5.346 21.713 15.649 1.00 41.82 104 ALA B O 1
ATOM 4024 N N . THR B 1 105 ? 3.247 21.071 15.116 1.00 34.90 105 THR B N 1
ATOM 4025 C CA . THR B 1 105 ? 3.219 19.755 15.791 1.00 32.75 105 THR B CA 1
ATOM 4026 C C . THR B 1 105 ? 2.206 18.875 15.054 1.00 29.73 105 THR B C 1
ATOM 4027 O O . THR B 1 105 ? 1.744 19.264 13.984 1.00 30.85 105 THR B O 1
ATOM 4031 N N . GLY B 1 106 ? 1.902 17.715 15.612 1.00 28.56 106 GLY B N 1
ATOM 4032 C CA . GLY B 1 106 ? 0.845 16.809 15.138 1.00 29.60 106 GLY B CA 1
ATOM 4033 C C . GLY B 1 106 ? 0.989 16.469 13.673 1.00 30.06 106 GLY B C 1
ATOM 4034 O O . GLY B 1 106 ? 2.091 16.169 13.244 1.00 31.52 106 GLY B O 1
ATOM 4035 N N . SER B 1 107 ? -0.110 16.533 12.930 1.00 31.12 107 SER B N 1
ATOM 4036 C CA . SER B 1 107 ? -0.201 16.057 11.533 1.00 31.98 107 SER B CA 1
ATOM 4037 C C . SER B 1 107 ? 0.657 16.957 10.651 1.00 31.24 107 SER B C 1
ATOM 4038 O O . SER B 1 107 ? 1.088 16.486 9.585 1.00 32.23 107 SER B O 1
ATOM 4041 N N . PHE B 1 108 ? 0.949 18.192 11.077 1.00 30.35 108 PHE B N 1
ATOM 4042 C CA . PHE B 1 108 ? 1.806 19.038 10.220 1.00 31.70 108 PHE B CA 1
ATOM 4043 C C . PHE B 1 108 ? 3.183 18.378 10.074 1.00 34.99 108 PHE B C 1
ATOM 4044 O O . PHE B 1 108 ? 3.743 18.438 8.969 1.00 34.63 108 PHE B O 1
ATOM 4052 N N . LEU B 1 109 ? 3.699 17.785 11.147 1.00 31.95 109 LEU B N 1
ATOM 4053 C CA . LEU B 1 109 ? 4.984 17.031 11.114 1.00 35.13 109 LEU B CA 1
ATOM 4054 C C . LEU B 1 109 ? 4.878 15.781 10.215 1.00 34.08 109 LEU B C 1
ATOM 4055 O O . LEU B 1 109 ? 5.806 15.573 9.422 1.00 35.20 109 LEU B O 1
ATOM 4060 N N . LYS B 1 110 ? 3.788 15.023 10.253 1.00 35.51 110 LYS B N 1
ATOM 4061 C CA . LYS B 1 110 ? 3.674 13.784 9.429 1.00 40.95 110 LYS B CA 1
ATOM 4062 C C . LYS B 1 110 ? 3.602 14.159 7.954 1.00 35.42 110 LYS B C 1
ATOM 4063 O O . LYS B 1 110 ? 4.241 13.490 7.167 1.00 34.23 110 LYS B O 1
ATOM 4069 N N . ARG B 1 111 ? 2.842 15.192 7.590 1.00 34.05 111 ARG B N 1
ATOM 4070 C CA . ARG B 1 111 ? 2.682 15.593 6.170 1.00 33.79 111 ARG B CA 1
ATOM 4071 C C . ARG B 1 111 ? 3.919 16.355 5.668 1.00 34.16 111 ARG B C 1
ATOM 4072 O O . ARG B 1 111 ? 4.076 16.464 4.428 1.00 38.59 111 ARG B O 1
ATOM 4080 N N . ASN B 1 112 ? 4.804 16.787 6.578 1.00 35.86 112 ASN B N 1
ATOM 4081 C CA . ASN B 1 112 ? 6.019 17.575 6.242 1.00 35.34 112 ASN B CA 1
ATOM 4082 C C . ASN B 1 112 ? 7.247 16.993 6.925 1.00 35.07 112 ASN B C 1
ATOM 4083 O O . ASN B 1 112 ? 7.865 17.683 7.737 1.00 34.32 112 ASN B O 1
ATOM 4088 N N . PRO B 1 113 ? 7.695 15.772 6.546 1.00 38.34 113 PRO B N 1
ATOM 4089 C CA . PRO B 1 113 ? 8.918 15.180 7.120 1.00 36.52 113 PRO B CA 1
ATOM 4090 C C . PRO B 1 113 ? 10.093 16.162 6.940 1.00 35.67 113 PRO B C 1
ATOM 4091 O O . PRO B 1 113 ? 10.195 16.827 5.922 1.00 38.76 113 PRO B O 1
ATOM 4095 N N . GLY B 1 114 ? 10.887 16.320 7.987 1.00 35.06 114 GLY B N 1
ATOM 4096 C CA . GLY B 1 114 ? 12.069 17.191 8.007 1.00 34.28 114 GLY B CA 1
ATOM 4097 C C . GLY B 1 114 ? 11.800 18.432 8.818 1.00 35.73 114 GLY B C 1
ATOM 4098 O O . GLY B 1 114 ? 12.737 18.993 9.359 1.00 38.82 114 GLY B O 1
ATOM 4099 N N . VAL B 1 115 ? 10.562 18.900 8.858 1.00 38.82 115 VAL B N 1
ATOM 4100 C CA . VAL B 1 115 ? 10.208 20.031 9.764 1.00 35.82 115 VAL B CA 1
ATOM 4101 C C . VAL B 1 115 ? 10.201 19.481 11.184 1.00 37.19 115 VAL B C 1
ATOM 4102 O O . VAL B 1 115 ? 9.725 18.354 11.381 1.00 33.72 115 VAL B O 1
ATOM 4106 N N . LYS B 1 116 ? 10.712 20.279 12.114 1.00 38.35 116 LYS B N 1
ATOM 4107 C CA . LYS B 1 116 ? 10.910 19.898 13.526 1.00 40.17 116 LYS B CA 1
ATOM 4108 C C . LYS B 1 116 ? 9.782 20.492 14.371 1.00 38.63 116 LYS B C 1
ATOM 4109 O O . LYS B 1 116 ? 9.319 21.618 14.084 1.00 33.69 116 LYS B O 1
ATOM 4115 N N . GLU B 1 117 ? 9.358 19.757 15.389 1.00 38.74 117 GLU B N 1
ATOM 4116 C CA . GLU B 1 117 ? 8.468 20.316 16.411 1.00 41.51 117 GLU B CA 1
ATOM 4117 C C . GLU B 1 117 ? 8.999 21.690 16.840 1.00 41.80 117 GLU B C 1
ATOM 4118 O O . GLU B 1 117 ? 10.225 21.821 17.050 1.00 41.55 117 GLU B O 1
ATOM 4124 N N . GLY B 1 118 ? 8.097 22.679 16.936 1.00 37.88 118 GLY B N 1
ATOM 4125 C CA . GLY B 1 118 ? 8.378 24.028 17.462 1.00 32.73 118 GLY B CA 1
ATOM 4126 C C . GLY B 1 118 ? 8.539 25.082 16.379 1.00 28.14 118 GLY B C 1
ATOM 4127 O O . GLY B 1 118 ? 8.601 26.280 16.751 1.00 26.96 118 GLY B O 1
ATOM 4128 N N . TYR B 1 119 ? 8.614 24.688 15.108 1.00 26.68 119 TYR B N 1
ATOM 4129 C CA . TYR B 1 119 ? 8.706 25.652 13.975 1.00 30.21 119 TYR B CA 1
ATOM 4130 C C . TYR B 1 119 ? 7.544 26.635 14.102 1.00 32.35 119 TYR B C 1
ATOM 4131 O O . TYR B 1 119 ? 6.414 26.178 14.216 1.00 30.08 119 TYR B O 1
ATOM 4140 N N . LYS B 1 120 ? 7.815 27.941 14.092 1.00 33.45 120 LYS B N 1
ATOM 4141 C CA . LYS B 1 120 ? 6.769 28.971 14.277 1.00 34.53 120 LYS B CA 1
ATOM 4142 C C . LYS B 1 120 ? 6.272 29.501 12.911 1.00 33.20 120 LYS B C 1
ATOM 4143 O O . LYS B 1 120 ? 7.072 29.726 12.008 1.00 36.60 120 LYS B O 1
ATOM 4149 N N . PHE B 1 121 ? 4.965 29.694 12.763 1.00 31.38 121 PHE B N 1
ATOM 4150 C CA . PHE B 1 121 ? 4.334 30.203 11.526 1.00 29.92 121 PHE B CA 1
ATOM 4151 C C . PHE B 1 121 ? 3.988 31.685 11.733 1.00 30.27 121 PHE B C 1
ATOM 4152 O O . PHE B 1 121 ? 3.263 32.013 12.642 1.00 31.47 121 PHE B O 1
ATOM 4160 N N . TYR B 1 122 ? 4.515 32.553 10.889 1.00 29.79 122 TYR B N 1
ATOM 4161 C CA . TYR B 1 122 ? 4.243 34.006 10.834 1.00 33.11 122 TYR B CA 1
ATOM 4162 C C . TYR B 1 122 ? 3.867 34.344 9.381 1.00 32.81 122 TYR B C 1
ATOM 4163 O O . TYR B 1 122 ? 4.715 34.357 8.492 1.00 34.49 122 TYR B O 1
ATOM 4172 N N . PRO B 1 123 ? 2.583 34.574 9.028 1.00 31.61 123 PRO B N 1
ATOM 4173 C CA . PRO B 1 123 ? 1.461 34.584 9.972 1.00 30.50 123 PRO B CA 1
ATOM 4174 C C . PRO B 1 123 ? 0.996 33.158 10.231 1.00 29.62 123 PRO B C 1
ATOM 4175 O O . PRO B 1 123 ? 1.602 32.198 9.734 1.00 31.86 123 PRO B O 1
ATOM 4179 N N . PRO B 1 124 ? -0.003 32.950 11.110 1.00 27.69 124 PRO B N 1
ATOM 4180 C CA . PRO B 1 124 ? -0.441 31.605 11.449 1.00 27.11 124 PRO B CA 1
ATOM 4181 C C . PRO B 1 124 ? -0.902 30.883 10.176 1.00 27.66 124 PRO B C 1
ATOM 4182 O O . PRO B 1 124 ? -1.562 31.510 9.352 1.00 25.22 124 PRO B O 1
ATOM 4186 N N . LYS B 1 125 ? -0.549 29.598 10.081 1.00 30.06 125 LYS B N 1
ATOM 4187 C CA . LYS B 1 125 ? -0.782 28.715 8.915 1.00 30.66 125 LYS B CA 1
ATOM 4188 C C . LYS B 1 125 ? -2.219 28.202 8.990 1.00 31.35 125 LYS B C 1
ATOM 4189 O O . LYS B 1 125 ? -2.643 27.746 10.099 1.00 26.30 125 LYS B O 1
ATOM 4195 N N . VAL B 1 126 ? -2.934 28.300 7.856 1.00 29.74 126 VAL B N 1
ATOM 4196 C CA . VAL B 1 126 ? -4.329 27.809 7.695 1.00 28.59 126 VAL B CA 1
ATOM 4197 C C . VAL B 1 126 ? -4.329 26.592 6.762 1.00 28.03 126 VAL B C 1
ATOM 4198 O O . VAL B 1 126 ? -3.722 26.644 5.702 1.00 27.04 126 VAL B O 1
ATOM 4202 N N . GLU B 1 127 ? -4.983 25.520 7.185 1.00 29.39 127 GLU B N 1
ATOM 4203 C CA . GLU B 1 127 ? -5.230 24.329 6.348 1.00 33.78 127 GLU B CA 1
ATOM 4204 C C . GLU B 1 127 ? -6.706 23.956 6.408 1.00 32.43 127 GLU B C 1
ATOM 4205 O O . GLU B 1 127 ? -7.399 24.362 7.399 1.00 28.79 127 GLU B O 1
ATOM 4211 N N . LEU B 1 128 ? -7.139 23.205 5.394 1.00 32.38 128 LEU B N 1
ATOM 4212 C CA . LEU B 1 128 ? -8.553 22.747 5.206 1.00 34.67 128 LEU B CA 1
ATOM 4213 C C . LEU B 1 128 ? -8.543 21.224 5.186 1.00 31.81 128 LEU B C 1
ATOM 4214 O O . LEU B 1 128 ? -7.699 20.677 4.486 1.00 34.06 128 LEU B O 1
ATOM 4219 N N . PHE B 1 129 ? -9.462 20.581 5.865 1.00 29.35 129 PHE B N 1
ATOM 4220 C CA . PHE B 1 129 ? -9.670 19.126 5.760 1.00 33.95 129 PHE B CA 1
ATOM 4221 C C . PHE B 1 129 ? -11.151 18.891 5.530 1.00 36.47 129 PHE B C 1
ATOM 4222 O O . PHE B 1 129 ? -11.972 19.530 6.211 1.00 33.72 129 PHE B O 1
ATOM 4230 N N . PHE B 1 130 ? -11.464 18.076 4.528 1.00 35.32 130 PHE B N 1
ATOM 4231 C CA . PHE B 1 130 ? -12.843 17.663 4.199 1.00 36.02 130 PHE B CA 1
ATOM 4232 C C . PHE B 1 130 ? -13.319 16.706 5.282 1.00 35.78 130 PHE B C 1
ATOM 4233 O O . PHE B 1 130 ? -12.539 15.819 5.651 1.00 31.52 130 PHE B O 1
ATOM 4241 N N . LYS B 1 131 ? -14.514 16.943 5.826 1.00 37.36 131 LYS B N 1
ATOM 4242 C CA . LYS B 1 131 ? -15.175 16.051 6.822 1.00 44.79 131 LYS B CA 1
ATOM 4243 C C . LYS B 1 131 ? -15.707 14.771 6.161 1.00 49.89 131 LYS B C 1
ATOM 4244 O O . LYS B 1 131 ? -16.628 14.843 5.303 1.00 47.68 131 LYS B O 1
ATOM 4250 N N . ASP B 1 132 ? -15.171 13.640 6.609 1.00 65.46 132 ASP B N 1
ATOM 4251 C CA . ASP B 1 132 ? -15.391 12.283 6.046 1.00 77.54 132 ASP B CA 1
ATOM 4252 C C . ASP B 1 132 ? -14.701 11.334 7.024 1.00 91.71 132 ASP B C 1
ATOM 4253 O O . ASP B 1 132 ? -13.452 11.394 7.104 1.00 94.49 132 ASP B O 1
ATOM 4258 N N . ASP B 1 133 ? -15.481 10.580 7.806 1.00 107.64 133 ASP B N 1
ATOM 4259 C CA . ASP B 1 133 ? -14.959 9.614 8.817 1.00 111.75 133 ASP B CA 1
ATOM 4260 C C . ASP B 1 133 ? -14.237 8.496 8.060 1.00 107.77 133 ASP B C 1
ATOM 4261 O O . ASP B 1 133 ? -13.023 8.281 8.314 1.00 90.56 133 ASP B O 1
ATOM 4266 N N . ALA B 1 134 ? -14.968 7.911 7.101 1.00 106.24 134 ALA B N 1
ATOM 4267 C CA . ALA B 1 134 ? -14.553 6.855 6.145 1.00 98.86 134 ALA B CA 1
ATOM 4268 C C . ALA B 1 134 ? -13.104 7.023 5.653 1.00 92.37 134 ALA B C 1
ATOM 4269 O O . ALA B 1 134 ? -12.431 5.982 5.613 1.00 90.43 134 ALA B O 1
ATOM 4271 N N . ASN B 1 135 ? -12.656 8.235 5.267 1.00 94.59 135 ASN B N 1
ATOM 4272 C CA . ASN B 1 135 ? -11.325 8.487 4.619 1.00 92.30 135 ASN B CA 1
ATOM 4273 C C . ASN B 1 135 ? -10.381 9.322 5.523 1.00 84.52 135 ASN B C 1
ATOM 4274 O O . ASN B 1 135 ? -9.445 9.957 4.970 1.00 64.17 135 ASN B O 1
ATOM 4279 N N . ASN B 1 136 ? -10.610 9.338 6.848 1.00 87.13 136 ASN B N 1
ATOM 4280 C CA . ASN B 1 136 ? -9.769 10.020 7.882 1.00 82.14 136 ASN B CA 1
ATOM 4281 C C . ASN B 1 136 ? -9.575 11.526 7.633 1.00 72.83 136 ASN B C 1
ATOM 4282 O O . ASN B 1 136 ? -8.506 12.023 7.996 1.00 84.48 136 ASN B O 1
ATOM 4287 N N . ASP B 1 137 ? -10.557 12.243 7.078 1.00 65.33 137 ASP B N 1
ATOM 4288 C CA . ASP B 1 137 ? -10.537 13.726 6.907 1.00 58.19 137 ASP B CA 1
ATOM 4289 C C . ASP B 1 137 ? -9.313 14.132 6.088 1.00 51.96 137 ASP B C 1
ATOM 4290 O O . ASP B 1 137 ? -8.324 14.638 6.619 1.00 44.06 137 ASP B O 1
ATOM 4295 N N . PRO B 1 138 ? -9.326 13.885 4.762 1.00 45.90 138 PRO B N 1
ATOM 4296 C CA . PRO B 1 138 ? -8.202 14.257 3.916 1.00 42.88 138 PRO B CA 1
ATOM 4297 C C . PRO B 1 138 ? -8.095 15.779 3.742 1.00 38.69 138 PRO B C 1
ATOM 4298 O O . PRO B 1 138 ? -9.106 16.448 3.679 1.00 35.83 138 PRO B O 1
ATOM 4302 N N . GLN B 1 139 ? -6.862 16.261 3.681 1.00 33.62 139 GLN B N 1
ATOM 4303 C CA . GLN B 1 139 ? -6.548 17.681 3.458 1.00 33.08 139 GLN B CA 1
ATOM 4304 C C . GLN B 1 139 ? -7.082 18.061 2.087 1.00 32.48 139 GLN B C 1
ATOM 4305 O O . GLN B 1 139 ? -6.945 17.235 1.183 1.00 33.62 139 GLN B O 1
ATOM 4311 N N . TRP B 1 140 ? -7.634 19.269 1.953 1.00 30.43 140 TRP B N 1
ATOM 4312 C CA . TRP B 1 140 ? -8.059 19.827 0.654 1.00 30.04 140 TRP B CA 1
ATOM 4313 C C . TRP B 1 140 ? -7.297 21.119 0.408 1.00 30.74 140 TRP B C 1
ATOM 4314 O O . TRP B 1 140 ? -6.920 21.793 1.376 1.00 29.87 140 TRP B O 1
ATOM 4325 N N . SER B 1 141 ? -7.085 21.422 -0.858 1.00 30.99 141 SER B N 1
ATOM 4326 C CA . SER B 1 141 ? -6.599 22.731 -1.342 1.00 31.27 141 SER B CA 1
ATOM 4327 C C . SER B 1 141 ? -7.807 23.643 -1.387 1.00 28.35 141 SER B C 1
ATOM 4328 O O . SER B 1 141 ? -8.917 23.133 -1.411 1.00 31.23 141 SER B O 1
ATOM 4331 N N . GLU B 1 142 ? -7.589 24.941 -1.410 1.00 27.84 142 GLU B N 1
ATOM 4332 C CA . GLU B 1 142 ? -8.659 25.904 -1.700 1.00 32.08 142 GLU B CA 1
ATOM 4333 C C . GLU B 1 142 ? -9.251 25.562 -3.071 1.00 32.02 142 GLU B C 1
ATOM 4334 O O . GLU B 1 142 ? -10.458 25.674 -3.233 1.00 32.15 142 GLU B O 1
ATOM 4340 N N . GLU B 1 143 ? -8.427 25.128 -4.020 1.00 35.13 143 GLU B N 1
ATOM 4341 C CA . GLU B 1 143 ? -8.887 24.802 -5.401 1.00 35.12 143 GLU B CA 1
ATOM 4342 C C . GLU B 1 143 ? -9.918 23.673 -5.306 1.00 31.24 143 GLU B C 1
ATOM 4343 O O . GLU B 1 143 ? -10.942 23.766 -5.954 1.00 32.02 143 GLU B O 1
ATOM 4349 N N . GLN B 1 144 ? -9.676 22.665 -4.476 1.00 30.28 144 GLN B N 1
ATOM 4350 C CA . GLN B 1 144 ? -10.599 21.516 -4.361 1.00 29.46 144 GLN B CA 1
ATOM 4351 C C . GLN B 1 144 ? -11.938 22.002 -3.813 1.00 32.21 144 GLN B C 1
ATOM 4352 O O . GLN B 1 144 ? -12.964 21.552 -4.317 1.00 32.47 144 GLN B O 1
ATOM 4358 N N . LEU B 1 145 ? -11.915 22.891 -2.818 1.00 34.52 145 LEU B N 1
ATOM 4359 C CA . LEU B 1 145 ? -13.147 23.347 -2.132 1.00 31.30 145 LEU B CA 1
ATOM 4360 C C . LEU B 1 145 ? -13.955 24.194 -3.105 1.00 29.52 145 LEU B C 1
ATOM 4361 O O . LEU B 1 145 ? -15.160 24.014 -3.167 1.00 28.02 145 LEU B O 1
ATOM 4366 N N . ILE B 1 146 ? -13.306 25.079 -3.854 1.00 30.83 146 ILE B N 1
ATOM 4367 C CA . ILE B 1 146 ? -13.987 25.923 -4.875 1.00 32.42 146 ILE B CA 1
ATOM 4368 C C . ILE B 1 146 ? -14.625 25.015 -5.953 1.00 36.43 146 ILE B C 1
ATOM 4369 O O . ILE B 1 146 ? -15.810 25.247 -6.363 1.00 34.38 146 ILE B O 1
ATOM 4374 N N . ALA B 1 147 ? -13.895 24.002 -6.402 1.00 36.97 147 ALA B N 1
ATOM 4375 C CA . ALA B 1 147 ? -14.356 23.042 -7.429 1.00 39.40 147 ALA B CA 1
ATOM 4376 C C . ALA B 1 147 ? -15.509 22.169 -6.906 1.00 41.10 147 ALA B C 1
ATOM 4377 O O . ALA B 1 147 ? -16.242 21.583 -7.732 1.00 41.25 147 ALA B O 1
ATOM 4379 N N . ALA B 1 148 ? -15.676 22.043 -5.593 1.00 36.58 148 ALA B N 1
ATOM 4380 C CA . ALA B 1 148 ? -16.777 21.246 -5.015 1.00 37.37 148 ALA B CA 1
ATOM 4381 C C . ALA B 1 148 ? -18.134 21.893 -5.327 1.00 35.90 148 ALA B C 1
ATOM 4382 O O . ALA B 1 148 ? -19.126 21.192 -5.296 1.00 39.93 148 ALA B O 1
ATOM 4384 N N . LYS B 1 149 ? -18.165 23.195 -5.592 1.00 38.74 149 LYS B N 1
ATOM 4385 C CA . LYS B 1 149 ? -19.411 23.954 -5.863 1.00 40.76 149 LYS B CA 1
ATOM 4386 C C . LYS B 1 149 ? -20.470 23.618 -4.804 1.00 39.86 149 LYS B C 1
ATOM 4387 O O . LYS B 1 149 ? -21.623 23.415 -5.172 1.00 44.81 149 LYS B O 1
ATOM 4393 N N . PHE B 1 150 ? -20.079 23.552 -3.532 1.00 37.19 150 PHE B N 1
ATOM 4394 C CA . PHE B 1 150 ? -21.007 23.393 -2.397 1.00 36.01 150 PHE B CA 1
ATOM 4395 C C . PHE B 1 150 ? -21.927 24.611 -2.344 1.00 37.87 150 PHE B C 1
ATOM 4396 O O . PHE B 1 150 ? -21.485 25.771 -2.621 1.00 35.01 150 PHE B O 1
ATOM 4404 N N . CYS B 1 151 ? -23.180 24.327 -2.000 1.00 37.42 151 CYS B N 1
ATOM 4405 C CA . CYS B 1 151 ? -24.254 25.310 -1.788 1.00 38.65 151 CYS B CA 1
ATOM 4406 C C . CYS B 1 151 ? -24.913 24.962 -0.450 1.00 33.69 151 CYS B C 1
ATOM 4407 O O . CYS B 1 151 ? -25.264 23.803 -0.261 1.00 32.78 151 CYS B O 1
ATOM 4410 N N . PHE B 1 152 ? -24.988 25.922 0.472 1.00 34.65 152 PHE B N 1
ATOM 4411 C CA . PHE B 1 152 ? -25.569 25.743 1.828 1.00 32.53 152 PHE B CA 1
ATOM 4412 C C . PHE B 1 152 ? -26.453 26.945 2.142 1.00 32.87 152 PHE B C 1
ATOM 4413 O O . PHE B 1 152 ? -25.940 28.085 2.034 1.00 36.51 152 PHE B O 1
ATOM 4421 N N . ALA B 1 153 ? -27.733 26.706 2.480 1.00 31.63 153 ALA B N 1
ATOM 4422 C CA . ALA B 1 153 ? -28.762 27.752 2.694 1.00 30.37 153 ALA B CA 1
ATOM 4423 C C . ALA B 1 153 ? -28.794 28.678 1.485 1.00 32.56 153 ALA B C 1
ATOM 4424 O O . ALA B 1 153 ? -28.982 29.926 1.681 1.00 30.50 153 ALA B O 1
ATOM 4426 N N . GLY B 1 154 ? -28.510 28.112 0.302 1.00 30.74 154 GLY B N 1
ATOM 4427 C CA . GLY B 1 154 ? -28.527 28.861 -0.967 1.00 31.06 154 GLY B CA 1
ATOM 4428 C C . GLY B 1 154 ? -27.265 29.658 -1.235 1.00 31.24 154 GLY B C 1
ATOM 4429 O O . GLY B 1 154 ? -27.203 30.323 -2.261 1.00 30.52 154 GLY B O 1
ATOM 4430 N N . LEU B 1 155 ? -26.299 29.695 -0.325 1.00 34.86 155 LEU B N 1
ATOM 4431 C CA . LEU B 1 155 ? -25.033 30.421 -0.609 1.00 36.80 155 LEU B CA 1
ATOM 4432 C C . LEU B 1 155 ? -24.111 29.460 -1.376 1.00 31.93 155 LEU B C 1
ATOM 4433 O O . LEU B 1 155 ? -23.768 28.394 -0.819 1.00 28.43 155 LEU B O 1
ATOM 4438 N N . LEU B 1 156 ? -23.765 29.791 -2.616 1.00 29.75 156 LEU B N 1
ATOM 4439 C CA . LEU B 1 156 ? -22.747 28.994 -3.357 1.00 36.38 156 LEU B CA 1
ATOM 4440 C C . LEU B 1 156 ? -21.403 29.337 -2.710 1.00 32.49 156 LEU B C 1
ATOM 4441 O O . LEU B 1 156 ? -21.165 30.555 -2.543 1.00 30.24 156 LEU B O 1
ATOM 4446 N N . ILE B 1 157 ? -20.619 28.337 -2.288 1.00 32.27 157 ILE B N 1
ATOM 4447 C CA . ILE B 1 157 ? -19.282 28.551 -1.645 1.00 30.60 157 ILE B CA 1
ATOM 4448 C C . ILE B 1 157 ? -18.216 28.648 -2.732 1.00 29.74 157 ILE B C 1
ATOM 4449 O O . ILE B 1 157 ? -17.664 27.585 -3.132 1.00 28.27 157 ILE B O 1
ATOM 4454 N N . GLY B 1 158 ? -17.922 29.873 -3.168 1.00 32.68 158 GLY B N 1
ATOM 4455 C CA . GLY B 1 158 ? -16.931 30.173 -4.226 1.00 34.65 158 GLY B CA 1
ATOM 4456 C C . GLY B 1 158 ? -15.658 30.790 -3.672 1.00 33.89 158 GLY B C 1
ATOM 4457 O O . GLY B 1 158 ? -15.451 30.733 -2.426 1.00 30.09 158 GLY B O 1
ATOM 4458 N N . GLN B 1 159 ? -14.857 31.403 -4.549 1.00 32.43 159 GLN B N 1
ATOM 4459 C CA . GLN B 1 159 ? -13.569 32.012 -4.139 1.00 32.44 159 GLN B CA 1
ATOM 4460 C C . GLN B 1 159 ? -13.842 32.990 -2.994 1.00 31.26 159 GLN B C 1
ATOM 4461 O O . GLN B 1 159 ? -13.146 32.856 -1.998 1.00 27.73 159 GLN B O 1
ATOM 4467 N N . THR B 1 160 ? -14.831 33.895 -3.078 1.00 29.25 160 THR B N 1
ATOM 4468 C CA . THR B 1 160 ? -15.056 34.910 -2.013 1.00 28.73 160 THR B CA 1
ATOM 4469 C C . THR B 1 160 ? -15.295 34.248 -0.647 1.00 32.19 160 THR B C 1
ATOM 4470 O O . THR B 1 160 ? -14.772 34.760 0.406 1.00 25.98 160 THR B O 1
ATOM 4474 N N . GLU B 1 161 ? -16.096 33.181 -0.638 1.00 30.26 161 GLU B N 1
ATOM 4475 C CA . GLU B 1 161 ? -16.558 32.550 0.620 1.00 30.60 161 GLU B CA 1
ATOM 4476 C C . GLU B 1 161 ? -15.374 31.796 1.209 1.00 29.99 161 GLU B C 1
ATOM 4477 O O . GLU B 1 161 ? -15.206 31.803 2.430 1.00 31.71 161 GLU B O 1
ATOM 4483 N N . VAL B 1 162 ? -14.572 31.174 0.355 1.00 29.31 162 VAL B N 1
ATOM 4484 C CA . VAL B 1 162 ? -13.406 30.380 0.809 1.00 29.73 162 VAL B CA 1
ATOM 4485 C C . VAL B 1 162 ? -12.370 31.338 1.412 1.00 27.62 162 VAL B C 1
ATOM 4486 O O . VAL B 1 162 ? -11.846 31.079 2.500 1.00 22.22 162 VAL B O 1
ATOM 4490 N N . ASP B 1 163 ? -12.154 32.450 0.743 1.00 27.23 163 ASP B N 1
ATOM 4491 C CA . ASP B 1 163 ? -11.248 33.526 1.188 1.00 32.27 163 ASP B CA 1
ATOM 4492 C C . ASP B 1 163 ? -11.702 34.051 2.554 1.00 32.50 163 ASP B C 1
ATOM 4493 O O . ASP B 1 163 ? -10.852 34.347 3.404 1.00 33.27 163 ASP B O 1
ATOM 4498 N N . ILE B 1 164 ? -13.011 34.189 2.770 1.00 34.84 164 ILE B N 1
ATOM 4499 C CA . ILE B 1 164 ? -13.574 34.756 4.029 1.00 28.80 164 ILE B CA 1
ATOM 4500 C C . ILE B 1 164 ? -13.333 33.780 5.164 1.00 27.94 164 ILE B C 1
ATOM 4501 O O . ILE B 1 164 ? -13.019 34.226 6.254 1.00 26.01 164 ILE B O 1
ATOM 4506 N N . MET B 1 165 ? -13.562 32.501 4.945 1.00 29.65 165 MET B N 1
ATOM 4507 C CA . MET B 1 165 ? -13.379 31.472 6.003 1.00 28.63 165 MET B CA 1
ATOM 4508 C C . MET B 1 165 ? -11.893 31.372 6.331 1.00 29.09 165 MET B C 1
ATOM 4509 O O . MET B 1 165 ? -11.549 31.273 7.490 1.00 33.79 165 MET B O 1
ATOM 4514 N N . SER B 1 166 ? -11.035 31.447 5.320 1.00 28.25 166 SER B N 1
ATOM 4515 C CA . SER B 1 166 ? -9.570 31.361 5.509 1.00 25.88 166 SER B CA 1
ATOM 4516 C C . SER B 1 166 ? -9.116 32.537 6.389 1.00 26.33 166 SER B C 1
ATOM 4517 O O . SER B 1 166 ? -8.376 32.328 7.369 1.00 27.17 166 SER B O 1
ATOM 4520 N N . HIS B 1 167 ? -9.514 33.750 6.056 1.00 24.94 167 HIS B N 1
ATOM 4521 C CA . HIS B 1 167 ? -9.110 34.952 6.822 1.00 26.47 167 HIS B CA 1
ATOM 4522 C C . HIS B 1 167 ? -9.708 34.907 8.230 1.00 26.00 167 HIS B C 1
ATOM 4523 O O . HIS B 1 167 ? -8.977 35.237 9.198 1.00 27.89 167 HIS B O 1
ATOM 4530 N N . ALA B 1 168 ? -10.979 34.560 8.357 1.00 22.96 168 ALA B N 1
ATOM 4531 C CA . ALA B 1 168 ? -11.659 34.483 9.649 1.00 26.34 168 ALA B CA 1
ATOM 4532 C C . ALA B 1 168 ? -10.986 33.439 10.533 1.00 26.54 168 ALA B C 1
ATOM 4533 O O . ALA B 1 168 ? -10.891 33.678 11.771 1.00 26.34 168 ALA B O 1
ATOM 4535 N N . THR B 1 169 ? -10.554 32.322 9.966 1.00 27.16 169 THR B N 1
ATOM 4536 C CA . THR B 1 169 ? -9.877 31.241 10.742 1.00 27.10 169 THR B CA 1
ATOM 4537 C C . THR B 1 169 ? -8.630 31.823 11.424 1.00 26.82 169 THR B C 1
ATOM 4538 O O . THR B 1 169 ? -8.421 31.573 12.621 1.00 27.91 169 THR B O 1
ATOM 4542 N N . GLN B 1 170 ? -7.861 32.624 10.705 1.00 27.14 170 GLN B N 1
ATOM 4543 C CA . GLN B 1 170 ? -6.594 33.202 11.197 1.00 30.48 170 GLN B CA 1
ATOM 4544 C C . GLN B 1 170 ? -6.925 34.198 12.325 1.00 29.62 170 GLN B C 1
ATOM 4545 O O . GLN B 1 170 ? -6.276 34.151 13.375 1.00 28.95 170 GLN B O 1
ATOM 4551 N N . ALA B 1 171 ? -7.948 35.030 12.145 1.00 27.93 171 ALA B N 1
ATOM 4552 C CA . ALA B 1 171 ? -8.308 36.108 13.101 1.00 28.41 171 ALA B CA 1
ATOM 4553 C C . ALA B 1 171 ? -8.818 35.473 14.403 1.00 25.54 171 ALA B C 1
ATOM 4554 O O . ALA B 1 171 ? -8.503 35.960 15.478 1.00 25.12 171 ALA B O 1
ATOM 4556 N N . ILE B 1 172 ? -9.599 34.417 14.287 1.00 23.11 172 ILE B N 1
ATOM 4557 C CA . ILE B 1 172 ? -10.189 33.722 15.452 1.00 22.89 172 ILE B CA 1
ATOM 4558 C C . ILE B 1 172 ? -9.047 33.097 16.251 1.00 24.84 172 ILE B C 1
ATOM 4559 O O . ILE B 1 172 ? -8.963 33.303 17.473 1.00 22.75 172 ILE B O 1
ATOM 4564 N N . PHE B 1 173 ? -8.164 32.382 15.575 1.00 25.56 173 PHE B N 1
ATOM 4565 C CA . PHE B 1 173 ? -6.948 31.825 16.210 1.00 27.89 173 PHE B CA 1
ATOM 4566 C C . PHE B 1 173 ? -6.215 32.952 16.980 1.00 27.01 173 PHE B C 1
ATOM 4567 O O . PHE B 1 173 ? -5.867 32.816 18.158 1.00 27.65 173 PHE B O 1
ATOM 4575 N N . GLU B 1 174 ? -5.900 34.043 16.276 1.00 26.57 174 GLU B N 1
ATOM 4576 C CA . GLU B 1 174 ? -5.123 35.164 16.879 1.00 29.87 174 GLU B CA 1
ATOM 4577 C C . GLU B 1 174 ? -5.769 35.651 18.184 1.00 26.27 174 GLU B C 1
ATOM 4578 O O . GLU B 1 174 ? -5.038 35.841 19.176 1.00 26.61 174 GLU B O 1
ATOM 4584 N N . ILE B 1 175 ? -7.089 35.840 18.160 1.00 26.18 175 ILE B N 1
ATOM 4585 C CA . ILE B 1 175 ? -7.906 36.360 19.293 1.00 24.97 175 ILE B CA 1
ATOM 4586 C C . ILE B 1 175 ? -7.865 35.385 20.463 1.00 24.70 175 ILE B C 1
ATOM 4587 O O . ILE B 1 175 ? -7.592 35.833 21.582 1.00 25.74 175 ILE B O 1
ATOM 4592 N N . LEU B 1 176 ? -8.071 34.105 20.207 1.00 26.86 176 LEU B N 1
ATOM 4593 C CA . LEU B 1 176 ? -7.944 33.070 21.250 1.00 25.49 176 LEU B CA 1
ATOM 4594 C C . LEU B 1 176 ? -6.486 33.056 21.735 1.00 28.35 176 LEU B C 1
ATOM 4595 O O . LEU B 1 176 ? -6.281 32.929 22.960 1.00 30.55 176 LEU B O 1
ATOM 4600 N N . GLU B 1 177 ? -5.500 33.197 20.838 1.00 27.07 177 GLU B N 1
ATOM 4601 C CA . GLU B 1 177 ? -4.070 33.099 21.214 1.00 25.88 177 GLU B CA 1
ATOM 4602 C C . GLU B 1 177 ? -3.756 34.244 22.181 1.00 26.72 177 GLU B C 1
ATOM 4603 O O . GLU B 1 177 ? -3.144 34.002 23.290 1.00 24.26 177 GLU B O 1
ATOM 4609 N N . LYS B 1 178 ? -4.202 35.439 21.833 1.00 23.74 178 LYS B N 1
ATOM 4610 C CA . LYS B 1 178 ? -3.939 36.636 22.660 1.00 27.20 178 LYS B CA 1
ATOM 4611 C C . LYS B 1 178 ? -4.651 36.488 23.997 1.00 26.80 178 LYS B C 1
ATOM 4612 O O . LYS B 1 178 ? -4.129 36.931 24.985 1.00 32.59 178 LYS B O 1
ATOM 4618 N N . SER B 1 179 ? -5.831 35.903 23.993 1.00 29.52 179 SER B N 1
ATOM 4619 C CA . SER B 1 179 ? -6.732 35.825 25.160 1.00 28.35 179 SER B CA 1
ATOM 4620 C C . SER B 1 179 ? -6.182 34.841 26.199 1.00 28.71 179 SER B C 1
ATOM 4621 O O . SER B 1 179 ? -6.435 35.027 27.405 1.00 31.46 179 SER B O 1
ATOM 4624 N N . TRP B 1 180 ? -5.473 33.812 25.754 1.00 30.52 180 TRP B N 1
ATOM 4625 C CA . TRP B 1 180 ? -4.968 32.752 26.656 1.00 30.54 180 TRP B CA 1
ATOM 4626 C C . TRP B 1 180 ? -3.640 33.212 27.256 1.00 34.77 180 TRP B C 1
ATOM 4627 O O . TRP B 1 180 ? -3.228 32.632 28.257 1.00 35.88 180 TRP B O 1
ATOM 4638 N N . LEU B 1 181 ? -2.974 34.182 26.631 1.00 38.88 181 LEU B N 1
ATOM 4639 C CA . LEU B 1 181 ? -1.606 34.599 27.018 1.00 39.83 181 LEU B CA 1
ATOM 4640 C C . LEU B 1 181 ? -1.573 34.990 28.495 1.00 36.63 181 LEU B C 1
ATOM 4641 O O . LEU B 1 181 ? -0.660 34.579 29.212 1.00 44.80 181 LEU B O 1
ATOM 4646 N N . PRO B 1 182 ? -2.497 35.828 28.999 1.00 34.29 182 PRO B N 1
ATOM 4647 C CA . PRO B 1 182 ? -2.447 36.271 30.389 1.00 34.52 182 PRO B CA 1
ATOM 4648 C C . PRO B 1 182 ? -2.563 35.134 31.408 1.00 40.16 182 PRO B C 1
ATOM 4649 O O . PRO B 1 182 ? -2.242 35.399 32.544 1.00 47.80 182 PRO B O 1
ATOM 4653 N N . GLN B 1 183 ? -2.983 33.934 30.983 1.00 39.49 183 GLN B N 1
ATOM 4654 C CA . GLN B 1 183 ? -3.085 32.723 31.845 1.00 39.35 183 GLN B CA 1
ATOM 4655 C C . GLN B 1 183 ? -1.824 31.888 31.656 1.00 39.12 183 GLN B C 1
ATOM 4656 O O . GLN B 1 183 ? -1.811 30.708 32.075 1.00 38.19 183 GLN B O 1
ATOM 4662 N N . ASN B 1 184 ? -0.801 32.456 31.029 1.00 40.64 184 ASN B N 1
ATOM 4663 C CA . ASN B 1 184 ? 0.465 31.730 30.801 1.00 50.78 184 ASN B CA 1
ATOM 4664 C C . ASN B 1 184 ? 0.229 30.455 29.983 1.00 48.56 184 ASN B C 1
ATOM 4665 O O . ASN B 1 184 ? 0.942 29.479 30.218 1.00 49.07 184 ASN B O 1
ATOM 4670 N N . CYS B 1 185 ? -0.696 30.470 29.028 1.00 47.37 185 CYS B N 1
ATOM 4671 C CA . CYS B 1 185 ? -0.968 29.317 28.132 1.00 40.45 185 CYS B CA 1
ATOM 4672 C C . CYS B 1 185 ? -0.697 29.699 26.685 1.00 35.68 185 CYS B C 1
ATOM 4673 O O . CYS B 1 185 ? -1.244 30.720 26.231 1.00 36.00 185 CYS B O 1
ATOM 4676 N N . THR B 1 186 ? 0.086 28.862 26.010 1.00 32.92 186 THR B N 1
ATOM 4677 C CA . THR B 1 186 ? 0.371 28.950 24.565 1.00 31.08 186 THR B CA 1
ATOM 4678 C C . THR B 1 186 ? -0.714 28.184 23.814 1.00 32.17 186 THR B C 1
ATOM 4679 O O . THR B 1 186 ? -0.809 26.951 23.986 1.00 33.91 186 THR B O 1
ATOM 4683 N N . LEU B 1 187 ? -1.489 28.895 23.006 1.00 33.19 187 LEU B N 1
ATOM 4684 C CA . LEU B 1 187 ? -2.392 28.278 22.014 1.00 29.67 187 LEU B CA 1
ATOM 4685 C C . LEU B 1 187 ? -1.537 27.891 20.806 1.00 26.83 187 LEU B C 1
ATOM 4686 O O . LEU B 1 187 ? -0.981 28.780 20.113 1.00 28.94 187 LEU B O 1
ATOM 4691 N N . VAL B 1 188 ? -1.380 26.594 20.608 1.00 24.07 188 VAL B N 1
ATOM 4692 C CA . VAL B 1 188 ? -0.482 25.980 19.598 1.00 25.14 188 VAL B CA 1
ATOM 4693 C C . VAL B 1 188 ? -1.189 25.923 18.244 1.00 29.65 188 VAL B C 1
ATOM 4694 O O . VAL B 1 188 ? -0.580 26.278 17.225 1.00 33.27 188 VAL B O 1
ATOM 4698 N N . ASP B 1 189 ? -2.429 25.447 18.228 1.00 28.18 189 ASP B N 1
ATOM 4699 C CA . ASP B 1 189 ? -3.206 25.254 16.983 1.00 27.63 189 ASP B CA 1
ATOM 4700 C C . ASP B 1 189 ? -4.660 25.031 17.385 1.00 25.95 189 ASP B C 1
ATOM 4701 O O . ASP B 1 189 ? -4.948 24.989 18.595 1.00 26.74 189 ASP B O 1
ATOM 4706 N N . MET B 1 190 ? -5.534 24.887 16.414 1.00 23.73 190 MET B N 1
ATOM 4707 C CA . MET B 1 190 ? -6.967 24.674 16.684 1.00 27.64 190 MET B CA 1
ATOM 4708 C C . MET B 1 190 ? -7.651 24.254 15.400 1.00 27.57 190 MET B C 1
ATOM 4709 O O . MET B 1 190 ? -7.090 24.561 14.284 1.00 25.26 190 MET B O 1
ATOM 4714 N N . LYS B 1 191 ? -8.812 23.618 15.566 1.00 26.56 191 LYS B N 1
ATOM 4715 C CA . LYS B 1 191 ? -9.766 23.396 14.470 1.00 25.18 191 LYS B CA 1
ATOM 4716 C C . LYS B 1 191 ? -11.079 24.118 14.783 1.00 26.37 191 LYS B C 1
ATOM 4717 O O . LYS B 1 191 ? -11.538 24.053 15.945 1.00 23.27 191 LYS B O 1
ATOM 4723 N N . ILE B 1 192 ? -11.701 24.696 13.756 1.00 23.83 192 ILE B N 1
ATOM 4724 C CA . ILE B 1 192 ? -13.056 25.277 13.852 1.00 24.67 192 ILE B CA 1
ATOM 4725 C C . ILE B 1 192 ? -13.818 24.877 12.603 1.00 26.49 192 ILE B C 1
ATOM 4726 O O . ILE B 1 192 ? -13.175 24.436 11.591 1.00 28.04 192 ILE B O 1
ATOM 4731 N N . GLU B 1 193 ? -15.135 25.074 12.644 1.00 26.98 193 GLU B N 1
ATOM 4732 C CA . GLU B 1 193 ? -16.039 24.815 11.498 1.00 25.34 193 GLU B CA 1
ATOM 4733 C C . GLU B 1 193 ? -16.905 26.056 11.328 1.00 22.86 193 GLU B C 1
ATOM 4734 O O . GLU B 1 193 ? -17.199 26.690 12.333 1.00 25.97 193 GLU B O 1
ATOM 4740 N N . PHE B 1 194 ? -17.273 26.377 10.103 1.00 23.38 194 PHE B N 1
ATOM 4741 C CA . PHE B 1 194 ? -18.221 27.457 9.770 1.00 27.15 194 PHE B CA 1
ATOM 4742 C C . PHE B 1 194 ? -19.544 26.853 9.306 1.00 30.60 194 PHE B C 1
ATOM 4743 O O . PHE B 1 194 ? -19.578 25.710 8.775 1.00 37.11 194 PHE B O 1
ATOM 4751 N N . GLY B 1 195 ? -20.607 27.637 9.453 1.00 29.87 195 GLY B N 1
ATOM 4752 C CA . GLY B 1 195 ? -21.892 27.349 8.809 1.00 28.88 195 GLY B CA 1
ATOM 4753 C C . GLY B 1 195 ? -22.448 28.565 8.114 1.00 30.85 195 GLY B C 1
ATOM 4754 O O . GLY B 1 195 ? -21.865 29.661 8.281 1.00 35.08 195 GLY B O 1
ATOM 4755 N N . VAL B 1 196 ? -23.542 28.379 7.373 1.00 31.43 196 VAL B N 1
ATOM 4756 C CA . VAL B 1 196 ? -24.352 29.494 6.802 1.00 32.38 196 VAL B CA 1
ATOM 4757 C C . VAL B 1 196 ? -25.624 29.609 7.650 1.00 30.96 196 VAL B C 1
ATOM 4758 O O . VAL B 1 196 ? -26.361 28.621 7.805 1.00 29.90 196 VAL B O 1
ATOM 4762 N N . ASP B 1 197 ? -25.827 30.771 8.252 1.00 33.60 197 ASP B N 1
ATOM 4763 C CA . ASP B 1 197 ? -27.048 31.107 9.043 1.00 36.21 197 ASP B CA 1
ATOM 4764 C C . ASP B 1 197 ? -28.238 31.062 8.061 1.00 35.84 197 ASP B C 1
ATOM 4765 O O . ASP B 1 197 ? -28.237 31.833 7.063 1.00 41.31 197 ASP B O 1
ATOM 4770 N N . VAL B 1 198 ? -29.221 30.201 8.314 1.00 31.47 198 VAL B N 1
ATOM 4771 C CA . VAL B 1 198 ? -30.355 29.948 7.374 1.00 34.60 198 VAL B CA 1
ATOM 4772 C C . VAL B 1 198 ? -31.223 31.204 7.244 1.00 34.82 198 VAL B C 1
ATOM 4773 O O . VAL B 1 198 ? -31.902 31.322 6.234 1.00 32.31 198 VAL B O 1
ATOM 4777 N N . THR B 1 199 ? -31.122 32.140 8.190 1.00 36.68 199 THR B N 1
ATOM 4778 C CA . THR B 1 199 ? -31.917 33.388 8.205 1.00 38.42 199 THR B CA 1
ATOM 4779 C C . THR B 1 199 ? -31.103 34.490 7.521 1.00 39.62 199 THR B C 1
ATOM 4780 O O . THR B 1 199 ? -31.598 35.083 6.567 1.00 38.59 199 THR B O 1
ATOM 4784 N N . THR B 1 200 ? -29.896 34.800 8.006 1.00 39.00 200 THR B N 1
ATOM 4785 C CA . THR B 1 200 ? -29.103 35.954 7.497 1.00 34.00 200 THR B CA 1
ATOM 4786 C C . THR B 1 200 ? -28.352 35.563 6.224 1.00 33.46 200 THR B C 1
ATOM 4787 O O . THR B 1 200 ? -27.956 36.492 5.542 1.00 34.16 200 THR B O 1
ATOM 4791 N N . LYS B 1 201 ? -28.109 34.266 5.948 1.00 33.99 201 LYS B N 1
ATOM 4792 C CA . LYS B 1 201 ? -27.267 33.798 4.802 1.00 39.18 201 LYS B CA 1
ATOM 4793 C C . LYS B 1 201 ? -25.768 34.134 4.970 1.00 39.55 201 LYS B C 1
ATOM 4794 O O . LYS B 1 201 ? -25.008 34.021 3.987 1.00 39.05 201 LYS B O 1
ATOM 4800 N N . GLU B 1 202 ? -25.342 34.556 6.150 1.00 42.15 202 GLU B N 1
ATOM 4801 C CA . GLU B 1 202 ? -23.959 34.999 6.405 1.00 40.84 202 GLU B CA 1
ATOM 4802 C C . GLU B 1 202 ? -23.178 33.747 6.848 1.00 39.43 202 GLU B C 1
ATOM 4803 O O . GLU B 1 202 ? -23.726 32.879 7.571 1.00 32.43 202 GLU B O 1
ATOM 4809 N N . ILE B 1 203 ? -21.934 33.608 6.410 1.00 35.07 203 ILE B N 1
ATOM 4810 C CA . ILE B 1 203 ? -21.036 32.596 6.999 1.00 32.91 203 ILE B CA 1
ATOM 4811 C C . ILE B 1 203 ? -20.666 33.054 8.404 1.00 35.20 203 ILE B C 1
ATOM 4812 O O . ILE B 1 203 ? -20.336 34.253 8.555 1.00 33.75 203 ILE B O 1
ATOM 4817 N N . VAL B 1 204 ? -20.721 32.118 9.358 1.00 29.74 204 VAL B N 1
ATOM 4818 C CA . VAL B 1 204 ? -20.522 32.367 10.804 1.00 29.36 204 VAL B CA 1
ATOM 4819 C C . VAL B 1 204 ? -19.750 31.185 11.356 1.00 29.69 204 VAL B C 1
ATOM 4820 O O . VAL B 1 204 ? -19.909 30.038 10.829 1.00 30.10 204 VAL B O 1
ATOM 4824 N N . LEU B 1 205 ? -18.915 31.473 12.349 1.00 28.12 205 LEU B N 1
ATOM 4825 C CA . LEU B 1 205 ? -18.247 30.425 13.163 1.00 29.97 205 LEU B CA 1
ATOM 4826 C C . LEU B 1 205 ? -19.371 29.622 13.827 1.00 30.91 205 LEU B C 1
ATOM 4827 O O . LEU B 1 205 ? -20.376 30.257 14.242 1.00 27.53 205 LEU B O 1
ATOM 4832 N N . ALA B 1 206 ? -19.259 28.295 13.854 1.00 28.18 206 ALA B N 1
ATOM 4833 C CA . ALA B 1 206 ? -20.349 27.425 14.342 1.00 30.81 206 ALA B CA 1
ATOM 4834 C C . ALA B 1 206 ? -19.757 26.196 15.025 1.00 30.57 206 ALA B C 1
ATOM 4835 O O . ALA B 1 206 ? -18.663 26.308 15.595 1.00 29.89 206 ALA B O 1
ATOM 4837 N N . ASP B 1 207 ? -20.515 25.103 15.052 1.00 30.86 207 ASP B N 1
ATOM 4838 C CA . ASP B 1 207 ? -20.189 23.913 15.863 1.00 31.11 207 ASP B CA 1
ATOM 4839 C C . ASP B 1 207 ? -19.855 24.402 17.261 1.00 32.22 207 ASP B C 1
ATOM 4840 O O . ASP B 1 207 ? -20.647 25.191 17.802 1.00 34.66 207 ASP B O 1
ATOM 4845 N N . VAL B 1 208 ? -18.753 23.922 17.830 1.00 31.45 208 VAL B N 1
ATOM 4846 C CA . VAL B 1 208 ? -18.282 24.327 19.177 1.00 35.27 208 VAL B CA 1
ATOM 4847 C C . VAL B 1 208 ? -16.778 24.591 19.094 1.00 37.32 208 VAL B C 1
ATOM 4848 O O . VAL B 1 208 ? -16.089 24.204 18.109 1.00 32.03 208 VAL B O 1
ATOM 4852 N N . ILE B 1 209 ? -16.294 25.316 20.087 1.00 36.74 209 ILE B N 1
ATOM 4853 C CA . ILE B 1 209 ? -14.844 25.365 20.397 1.00 37.22 209 ILE B CA 1
ATOM 4854 C C . ILE B 1 209 ? -14.702 24.898 21.842 1.00 36.88 209 ILE B C 1
ATOM 4855 O O . ILE B 1 209 ? -15.219 25.580 22.743 1.00 40.25 209 ILE B O 1
ATOM 4860 N N . ASP B 1 210 ? -14.090 23.749 22.051 1.00 35.02 210 ASP B N 1
ATOM 4861 C CA . ASP B 1 210 ? -13.915 23.201 23.422 1.00 36.33 210 ASP B CA 1
ATOM 4862 C C . ASP B 1 210 ? -12.511 22.620 23.491 1.00 35.50 210 ASP B C 1
ATOM 4863 O O . ASP B 1 210 ? -11.743 22.881 22.576 1.00 34.90 210 ASP B O 1
ATOM 4868 N N . ASN B 1 211 ? -12.232 21.809 24.493 1.00 33.41 211 ASN B N 1
ATOM 4869 C CA . ASN B 1 211 ? -10.869 21.321 24.791 1.00 37.03 211 ASN B CA 1
ATOM 4870 C C . ASN B 1 211 ? -10.425 20.289 23.750 1.00 36.23 211 ASN B C 1
ATOM 4871 O O . ASN B 1 211 ? -9.234 19.948 23.776 1.00 42.19 211 ASN B O 1
ATOM 4876 N N . ASP B 1 212 ? -11.327 19.876 22.865 1.00 35.43 212 ASP B N 1
ATOM 4877 C CA . ASP B 1 212 ? -10.994 18.934 21.769 1.00 38.63 212 ASP B CA 1
ATOM 4878 C C . ASP B 1 212 ? -10.630 19.747 20.523 1.00 37.82 212 ASP B C 1
ATOM 4879 O O . ASP B 1 212 ? -10.067 19.189 19.611 1.00 33.46 212 ASP B O 1
ATOM 4884 N N . SER B 1 213 ? -10.912 21.045 20.548 1.00 35.87 213 SER B N 1
ATOM 4885 C CA . SER B 1 213 ? -10.723 21.986 19.430 1.00 36.71 213 SER B CA 1
ATOM 4886 C C . SER B 1 213 ? -9.287 22.547 19.333 1.00 34.76 213 SER B C 1
ATOM 4887 O O . SER B 1 213 ? -8.994 23.196 18.328 1.00 32.34 213 SER B O 1
ATOM 4890 N N . TRP B 1 214 ? -8.396 22.365 20.300 1.00 32.30 214 TRP B N 1
ATOM 4891 C CA . TRP B 1 214 ? -7.107 23.110 20.270 1.00 30.91 214 TRP B CA 1
ATOM 4892 C C . TRP B 1 214 ? -6.003 22.336 20.986 1.00 32.75 214 TRP B C 1
ATOM 4893 O O . TRP B 1 214 ? -6.280 21.305 21.533 1.00 33.27 214 TRP B O 1
ATOM 4904 N N . ARG B 1 215 ? -4.807 22.907 21.013 1.00 34.49 215 ARG B N 1
ATOM 4905 C CA . ARG B 1 215 ? -3.647 22.407 21.789 1.00 31.76 215 ARG B CA 1
ATOM 4906 C C . ARG B 1 215 ? -3.248 23.579 22.683 1.00 31.62 215 ARG B C 1
ATOM 4907 O O . ARG B 1 215 ? -3.081 24.654 22.176 1.00 30.82 215 ARG B O 1
ATOM 4915 N N . LEU B 1 216 ? -3.167 23.351 23.984 1.00 34.67 216 LEU B N 1
ATOM 4916 C CA . LEU B 1 216 ? -2.952 24.422 24.979 1.00 34.01 216 LEU B CA 1
ATOM 4917 C C . LEU B 1 216 ? -1.807 23.971 25.888 1.00 32.44 216 LEU B C 1
ATOM 4918 O O . LEU B 1 216 ? -1.994 22.961 26.593 1.00 30.99 216 LEU B O 1
ATOM 4923 N N . TRP B 1 217 ? -0.653 24.619 25.779 1.00 29.53 217 TRP B N 1
ATOM 4924 C CA . TRP B 1 217 ? 0.543 24.292 26.587 1.00 34.12 217 TRP B CA 1
ATOM 4925 C C . TRP B 1 217 ? 0.748 25.356 27.652 1.00 35.69 217 TRP B C 1
ATOM 4926 O O . TRP B 1 217 ? 1.089 26.477 27.320 1.00 32.89 217 TRP B O 1
ATOM 4937 N N . PRO B 1 218 ? 0.513 25.056 28.950 1.00 47.96 218 PRO B N 1
ATOM 4938 C CA . PRO B 1 218 ? 0.952 25.971 30.015 1.00 43.69 218 PRO B CA 1
ATOM 4939 C C . PRO B 1 218 ? 2.451 26.262 29.852 1.00 44.23 218 PRO B C 1
ATOM 4940 O O . PRO B 1 218 ? 3.209 25.321 29.605 1.00 41.86 218 PRO B O 1
ATOM 4944 N N . SER B 1 219 ? 2.822 27.549 29.887 1.00 46.11 219 SER B N 1
ATOM 4945 C CA . SER B 1 219 ? 4.231 28.034 29.829 1.00 55.51 219 SER B CA 1
ATOM 4946 C C . SER B 1 219 ? 4.882 27.531 28.541 1.00 52.44 219 SER B C 1
ATOM 4947 O O . SER B 1 219 ? 6.119 27.364 28.520 1.00 65.46 219 SER B O 1
ATOM 4950 N N . GLY B 1 220 ? 4.077 27.273 27.515 1.00 48.53 220 GLY B N 1
ATOM 4951 C CA . GLY B 1 220 ? 4.557 26.760 26.224 1.00 50.34 220 GLY B CA 1
ATOM 4952 C C . GLY B 1 220 ? 5.225 25.394 26.339 1.00 53.87 220 GLY B C 1
ATOM 4953 O O . GLY B 1 220 ? 5.976 25.046 25.379 1.00 53.10 220 GLY B O 1
ATOM 4954 N N . ASP B 1 221 ? 4.930 24.609 27.391 1.00 56.70 221 ASP B N 1
ATOM 4955 C CA . ASP B 1 221 ? 5.555 23.270 27.653 1.00 61.80 221 ASP B CA 1
ATOM 4956 C C . ASP B 1 221 ? 4.614 22.127 27.223 1.00 57.67 221 ASP B C 1
ATOM 4957 O O . ASP B 1 221 ? 3.552 21.974 27.868 1.00 61.75 221 ASP B O 1
ATOM 4962 N N . ARG B 1 222 ? 5.026 21.316 26.239 1.00 53.88 222 ARG B N 1
ATOM 4963 C CA . ARG B 1 222 ? 4.201 20.224 25.643 1.00 57.56 222 ARG B CA 1
ATOM 4964 C C . ARG B 1 222 ? 3.827 19.142 26.676 1.00 58.84 222 ARG B C 1
ATOM 4965 O O . ARG B 1 222 ? 2.722 18.549 26.532 1.00 52.27 222 ARG B O 1
ATOM 4973 N N . SER B 1 223 ? 4.732 18.834 27.620 1.00 61.29 223 SER B N 1
ATOM 4974 C CA . SER B 1 223 ? 4.570 17.767 28.651 1.00 64.07 223 SER B CA 1
ATOM 4975 C C . SER B 1 223 ? 3.466 18.169 29.654 1.00 63.14 223 SER B C 1
ATOM 4976 O O . SER B 1 223 ? 2.934 17.268 30.329 1.00 63.00 223 SER B O 1
ATOM 4979 N N . GLN B 1 224 ? 3.135 19.467 29.739 1.00 54.07 224 GLN B N 1
ATOM 4980 C CA . GLN B 1 224 ? 2.020 20.019 30.559 1.00 52.99 224 GLN B CA 1
ATOM 4981 C C . GLN B 1 224 ? 0.751 20.252 29.714 1.00 48.79 224 GLN B C 1
ATOM 4982 O O . GLN B 1 224 ? -0.041 21.111 30.136 1.00 45.06 224 GLN B O 1
ATOM 4988 N N . GLN B 1 225 ? 0.612 19.594 28.549 1.00 48.71 225 GLN B N 1
ATOM 4989 C CA . GLN B 1 225 ? -0.617 19.506 27.698 1.00 53.61 225 GLN B CA 1
ATOM 4990 C C . GLN B 1 225 ? -1.927 19.501 28.515 1.00 50.44 225 GLN B C 1
ATOM 4991 O O . GLN B 1 225 ? -2.138 18.510 29.254 1.00 49.92 225 GLN B O 1
ATOM 4997 N N . LYS B 1 226 ? -2.856 20.441 28.295 1.00 46.43 226 LYS B N 1
ATOM 4998 C CA . LYS B 1 226 ? -4.135 20.503 29.072 1.00 47.59 226 LYS B CA 1
ATOM 4999 C C . LYS B 1 226 ? -5.321 20.063 28.209 1.00 44.60 226 LYS B C 1
ATOM 5000 O O . LYS B 1 226 ? -6.393 19.859 28.749 1.00 58.67 226 LYS B O 1
ATOM 5006 N N . ASP B 1 227 ? -5.095 19.834 26.929 1.00 48.81 227 ASP B N 1
ATOM 5007 C CA . ASP B 1 227 ? -6.140 19.662 25.895 1.00 52.21 227 ASP B CA 1
ATOM 5008 C C . ASP B 1 227 ? -6.406 18.165 25.694 1.00 52.13 227 ASP B C 1
ATOM 5009 O O . ASP B 1 227 ? -5.847 17.359 26.463 1.00 49.27 227 ASP B O 1
ATOM 5014 N N . LYS B 1 228 ? -7.201 17.805 24.679 1.00 48.82 228 LYS B N 1
ATOM 5015 C CA . LYS B 1 228 ? -7.616 16.396 24.438 1.00 50.34 228 LYS B CA 1
ATOM 5016 C C . LYS B 1 228 ? -6.418 15.532 23.995 1.00 52.05 228 LYS B C 1
ATOM 5017 O O . LYS B 1 228 ? -6.551 14.281 24.040 1.00 55.85 228 LYS B O 1
ATOM 5023 N N . GLN B 1 229 ? -5.302 16.125 23.552 1.00 48.22 229 GLN B N 1
ATOM 5024 C CA . GLN B 1 229 ? -4.110 15.347 23.100 1.00 54.78 229 GLN B CA 1
ATOM 5025 C C . GLN B 1 229 ? -3.667 14.423 24.246 1.00 61.67 229 GLN B C 1
ATOM 5026 O O . GLN B 1 229 ? -3.216 13.306 23.934 1.00 64.59 229 GLN B O 1
ATOM 5032 N N . SER B 1 230 ? -3.797 14.875 25.506 1.00 63.76 230 SER B N 1
ATOM 5033 C CA . SER B 1 230 ? -3.484 14.082 26.734 1.00 76.88 230 SER B CA 1
ATOM 5034 C C . SER B 1 230 ? -4.128 12.688 26.647 1.00 73.40 230 SER B C 1
ATOM 5035 O O . SER B 1 230 ? -3.455 11.741 27.065 1.00 71.46 230 SER B O 1
ATOM 5038 N N . TYR B 1 231 ? -5.376 12.620 26.145 1.00 74.31 231 TYR B N 1
ATOM 5039 C CA . TYR B 1 231 ? -6.235 11.416 25.944 1.00 63.35 231 TYR B CA 1
ATOM 5040 C C . TYR B 1 231 ? -5.821 10.689 24.658 1.00 64.63 231 TYR B C 1
ATOM 5041 O O . TYR B 1 231 ? -5.634 9.459 24.752 1.00 69.49 231 TYR B O 1
ATOM 5050 N N . ARG B 1 232 ? -5.679 11.388 23.518 1.00 63.35 232 ARG B N 1
ATOM 5051 C CA . ARG B 1 232 ? -5.297 10.746 22.228 1.00 66.09 232 ARG B CA 1
ATOM 5052 C C . ARG B 1 232 ? -4.005 9.929 22.392 1.00 67.67 232 ARG B C 1
ATOM 5053 O O . ARG B 1 232 ? -3.933 8.830 21.829 1.00 69.90 232 ARG B O 1
ATOM 5061 N N . ASP B 1 233 ? -3.049 10.428 23.177 1.00 70.78 233 ASP B N 1
ATOM 5062 C CA . ASP B 1 233 ? -1.664 9.885 23.295 1.00 80.70 233 ASP B CA 1
ATOM 5063 C C . ASP B 1 233 ? -1.597 8.597 24.126 1.00 86.58 233 ASP B C 1
ATOM 5064 O O . ASP B 1 233 ? -0.669 7.807 23.858 1.00 85.30 233 ASP B O 1
ATOM 5069 N N . LEU B 1 234 ? -2.508 8.414 25.096 1.00 96.44 234 LEU B N 1
ATOM 5070 C CA . LEU B 1 234 ? -2.524 7.271 26.059 1.00 95.38 234 LEU B CA 1
ATOM 5071 C C . LEU B 1 234 ? -2.348 5.924 25.328 1.00 101.07 234 LEU B C 1
ATOM 5072 O O . LEU B 1 234 ? -3.146 5.606 24.403 1.00 82.02 234 LEU B O 1
ATOM 5077 N N . LYS B 1 235 ? -1.300 5.182 25.707 1.00 94.99 235 LYS B N 1
ATOM 5078 C CA . LYS B 1 235 ? -1.017 3.814 25.198 1.00 92.26 235 LYS B CA 1
ATOM 5079 C C . LYS B 1 235 ? -2.309 3.011 25.331 1.00 94.04 235 LYS B C 1
ATOM 5080 O O . LYS B 1 235 ? -2.907 2.619 24.297 1.00 73.65 235 LYS B O 1
ATOM 5086 N N . GLU B 1 236 ? -2.746 2.898 26.588 1.00 103.57 236 GLU B N 1
ATOM 5087 C CA . GLU B 1 236 ? -3.928 2.137 27.061 1.00 95.20 236 GLU B CA 1
ATOM 5088 C C . GLU B 1 236 ? -4.835 3.111 27.812 1.00 84.84 236 GLU B C 1
ATOM 5089 O O . GLU B 1 236 ? -4.302 3.902 28.620 1.00 71.67 236 GLU B O 1
ATOM 5095 N N . VAL B 1 237 ? -6.138 3.064 27.536 1.00 83.12 237 VAL B N 1
ATOM 5096 C CA . VAL B 1 237 ? -7.174 3.845 28.270 1.00 80.03 237 VAL B CA 1
ATOM 5097 C C . VAL B 1 237 ? -7.582 3.055 29.520 1.00 81.71 237 VAL B C 1
ATOM 5098 O O . VAL B 1 237 ? -8.470 2.196 29.408 1.00 90.64 237 VAL B O 1
ATOM 5102 N N . THR B 1 238 ? -7.023 3.408 30.677 1.00 88.49 238 THR B N 1
ATOM 5103 C CA . THR B 1 238 ? -7.343 2.823 32.006 1.00 88.44 238 THR B CA 1
ATOM 5104 C C . THR B 1 238 ? -8.345 3.756 32.675 1.00 94.83 238 THR B C 1
ATOM 5105 O O . THR B 1 238 ? -8.466 4.904 32.243 1.00 85.61 238 THR B O 1
ATOM 5109 N N . PRO B 1 239 ? -9.100 3.303 33.706 1.00 102.88 239 PRO B N 1
ATOM 5110 C CA . PRO B 1 239 ? -9.928 4.209 34.509 1.00 106.09 239 PRO B CA 1
ATOM 5111 C C . PRO B 1 239 ? -9.109 5.248 35.312 1.00 107.48 239 PRO B C 1
ATOM 5112 O O . PRO B 1 239 ? -9.692 6.270 35.708 1.00 95.06 239 PRO B O 1
ATOM 5116 N N . GLU B 1 240 ? -7.806 5.000 35.522 1.00 99.06 240 GLU B N 1
ATOM 5117 C CA . GLU B 1 240 ? -6.868 5.960 36.167 1.00 96.12 240 GLU B CA 1
ATOM 5118 C C . GLU B 1 240 ? -6.398 7.010 35.134 1.00 94.04 240 GLU B C 1
ATOM 5119 O O . GLU B 1 240 ? -6.191 8.200 35.523 1.00 81.25 240 GLU B O 1
ATOM 5125 N N . GLY B 1 241 ? -6.201 6.596 33.872 1.00 83.94 241 GLY B N 1
ATOM 5126 C CA . GLY B 1 241 ? -5.840 7.488 32.750 1.00 80.03 241 GLY B CA 1
ATOM 5127 C C . GLY B 1 241 ? -6.943 8.497 32.453 1.00 79.63 241 GLY B C 1
ATOM 5128 O O . GLY B 1 241 ? -6.635 9.693 32.257 1.00 73.03 241 GLY B O 1
ATOM 5129 N N . LEU B 1 242 ? -8.188 8.025 32.410 1.00 72.67 242 LEU B N 1
ATOM 5130 C CA . LEU B 1 242 ? -9.418 8.829 32.173 1.00 75.50 242 LEU B CA 1
ATOM 5131 C C . LEU B 1 242 ? -9.641 9.886 33.281 1.00 75.67 242 LEU B C 1
ATOM 5132 O O . LEU B 1 242 ? -10.277 10.914 32.960 1.00 66.47 242 LEU B O 1
ATOM 5137 N N . GLN B 1 243 ? -9.194 9.646 34.529 1.00 70.98 243 GLN B N 1
ATOM 5138 C CA . GLN B 1 243 ? -9.291 10.617 35.669 1.00 76.22 243 GLN B CA 1
ATOM 5139 C C . GLN B 1 243 ? -8.267 11.760 35.498 1.00 69.68 243 GLN B C 1
ATOM 5140 O O . GLN B 1 243 ? -8.567 12.888 35.940 1.00 68.26 243 GLN B O 1
ATOM 5146 N N . MET B 1 244 ? -7.086 11.483 34.938 1.00 67.33 244 MET B N 1
ATOM 5147 C CA . MET B 1 244 ? -6.052 12.503 34.598 1.00 72.54 244 MET B CA 1
ATOM 5148 C C . MET B 1 244 ? -6.584 13.423 33.480 1.00 66.51 244 MET B C 1
ATOM 5149 O O . MET B 1 244 ? -6.566 14.658 33.670 1.00 60.84 244 MET B O 1
ATOM 5154 N N . VAL B 1 245 ? -7.067 12.841 32.373 1.00 56.43 245 VAL B N 1
ATOM 5155 C CA . VAL B 1 245 ? -7.713 13.548 31.228 1.00 55.18 245 VAL B CA 1
ATOM 5156 C C . VAL B 1 245 ? -8.822 14.449 31.797 1.00 60.32 245 VAL B C 1
ATOM 5157 O O . VAL B 1 245 ? -8.909 15.617 31.385 1.00 57.54 245 VAL B O 1
ATOM 5161 N N . LYS B 1 246 ? -9.603 13.934 32.752 1.00 63.25 246 LYS B N 1
ATOM 5162 C CA . LYS B 1 246 ? -10.712 14.665 33.419 1.00 63.28 246 LYS B CA 1
ATOM 5163 C C . LYS B 1 246 ? -10.173 15.921 34.119 1.00 61.98 246 LYS B C 1
ATOM 5164 O O . LYS B 1 246 ? -10.776 16.988 33.933 1.00 56.93 246 LYS B O 1
ATOM 5170 N N . LYS B 1 247 ? -9.095 15.789 34.898 1.00 58.02 247 LYS B N 1
ATOM 5171 C CA . LYS B 1 247 ? -8.467 16.920 35.633 1.00 64.68 247 LYS B CA 1
ATOM 5172 C C . LYS B 1 247 ? -7.964 17.971 34.625 1.00 58.04 247 LYS B C 1
ATOM 5173 O O . LYS B 1 247 ? -8.213 19.155 34.885 1.00 49.49 247 LYS B O 1
ATOM 5179 N N . ASN B 1 248 ? -7.338 17.564 33.509 1.00 55.24 248 ASN B N 1
ATOM 5180 C CA . ASN B 1 248 ? -6.899 18.486 32.417 1.00 53.11 248 ASN B CA 1
ATOM 5181 C C . ASN B 1 248 ? -8.111 19.287 31.902 1.00 50.24 248 ASN B C 1
ATOM 5182 O O . ASN B 1 248 ? -8.002 20.505 31.804 1.00 50.24 248 ASN B O 1
ATOM 5187 N N . PHE B 1 249 ? -9.247 18.641 31.645 1.00 44.12 249 PHE B N 1
ATOM 5188 C CA . PHE B 1 249 ? -10.457 19.315 31.117 1.00 42.54 249 PHE B CA 1
ATOM 5189 C C . PHE B 1 249 ? -10.943 20.317 32.163 1.00 45.26 249 PHE B C 1
ATOM 5190 O O . PHE B 1 249 ? -11.398 21.416 31.779 1.00 36.02 249 PHE B O 1
ATOM 5198 N N . GLU B 1 250 ? -10.834 19.949 33.442 1.00 45.12 250 GLU B N 1
ATOM 5199 C CA . GLU B 1 250 ? -11.318 20.752 34.596 1.00 48.38 250 GLU B CA 1
ATOM 5200 C C . GLU B 1 250 ? -10.400 21.972 34.767 1.00 45.83 250 GLU B C 1
ATOM 5201 O O . GLU B 1 250 ? -10.905 23.064 35.103 1.00 45.04 250 GLU B O 1
ATOM 5207 N N . TRP B 1 251 ? -9.100 21.777 34.558 1.00 39.49 251 TRP B N 1
ATOM 5208 C CA . TRP B 1 251 ? -8.088 22.851 34.602 1.00 38.82 251 TRP B CA 1
ATOM 5209 C C . TRP B 1 251 ? -8.486 23.910 33.578 1.00 37.24 251 TRP B C 1
ATOM 5210 O O . TRP B 1 251 ? -8.577 25.086 33.955 1.00 36.64 251 TRP B O 1
ATOM 5221 N N . VAL B 1 252 ? -8.801 23.490 32.354 1.00 33.82 252 VAL B N 1
ATOM 5222 C CA . VAL B 1 252 ? -9.191 24.428 31.274 1.00 34.17 252 VAL B CA 1
ATOM 5223 C C . VAL B 1 252 ? -10.485 25.099 31.690 1.00 34.26 252 VAL B C 1
ATOM 5224 O O . VAL B 1 252 ? -10.547 26.321 31.626 1.00 33.90 252 VAL B O 1
ATOM 5228 N N . ALA B 1 253 ? -11.451 24.307 32.127 1.00 38.92 253 ALA B N 1
ATOM 5229 C CA . ALA B 1 253 ? -12.823 24.735 32.468 1.00 39.95 253 ALA B CA 1
ATOM 5230 C C . ALA B 1 253 ? -12.769 25.810 33.531 1.00 36.00 253 ALA B C 1
ATOM 5231 O O . ALA B 1 253 ? -13.619 26.704 33.453 1.00 43.82 253 ALA B O 1
ATOM 5233 N N . GLU B 1 254 ? -11.849 25.707 34.493 1.00 39.55 254 GLU B N 1
ATOM 5234 C CA . GLU B 1 254 ? -11.768 26.677 35.624 1.00 48.28 254 GLU B CA 1
ATOM 5235 C C . GLU B 1 254 ? -11.380 28.030 35.015 1.00 50.79 254 GLU B C 1
ATOM 5236 O O . GLU B 1 254 ? -12.211 28.985 35.040 1.00 47.65 254 GLU B O 1
ATOM 5242 N N . ARG B 1 255 ? -10.315 27.995 34.219 1.00 46.39 255 ARG B N 1
ATOM 5243 C CA . ARG B 1 255 ? -9.600 29.197 33.741 1.00 45.34 255 ARG B CA 1
ATOM 5244 C C . ARG B 1 255 ? -10.295 29.842 32.544 1.00 42.04 255 ARG B C 1
ATOM 5245 O O . ARG B 1 255 ? -10.067 31.019 32.321 1.00 43.30 255 ARG B O 1
ATOM 5253 N N . VAL B 1 256 ? -11.136 29.138 31.802 1.00 38.82 256 VAL B N 1
ATOM 5254 C CA . VAL B 1 256 ? -11.640 29.684 30.519 1.00 35.91 256 VAL B CA 1
ATOM 5255 C C . VAL B 1 256 ? -12.451 30.956 30.795 1.00 37.22 256 VAL B C 1
ATOM 5256 O O . VAL B 1 256 ? -12.390 31.886 29.988 1.00 41.49 256 VAL B O 1
ATOM 5260 N N . GLU B 1 257 ? -13.193 31.004 31.888 1.00 39.93 257 GLU B N 1
ATOM 5261 C CA . GLU B 1 257 ? -14.043 32.171 32.239 1.00 45.29 257 GLU B CA 1
ATOM 5262 C C . GLU B 1 257 ? -13.156 33.409 32.443 1.00 37.79 257 GLU B C 1
ATOM 5263 O O . GLU B 1 257 ? -13.676 34.539 32.268 1.00 39.38 257 GLU B O 1
ATOM 5269 N N . LEU B 1 258 ? -11.883 33.226 32.793 1.00 32.81 258 LEU B N 1
ATOM 5270 C CA . LEU B 1 258 ? -10.955 34.369 33.018 1.00 36.67 258 LEU B CA 1
ATOM 5271 C C . LEU B 1 258 ? -10.613 35.096 31.704 1.00 38.06 258 LEU B C 1
ATOM 5272 O O . LEU B 1 258 ? -10.179 36.253 31.800 1.00 40.75 258 LEU B O 1
ATOM 5277 N N . LEU B 1 259 ? -10.809 34.475 30.531 1.00 33.10 259 LEU B N 1
ATOM 5278 C CA . LEU B 1 259 ? -10.602 35.126 29.216 1.00 31.37 259 LEU B CA 1
ATOM 5279 C C . LEU B 1 259 ? -11.595 36.271 29.056 1.00 33.41 259 LEU B C 1
ATOM 5280 O O . LEU B 1 259 ? -11.318 37.162 28.229 1.00 33.72 259 LEU B O 1
ATOM 5285 N N . LEU B 1 260 ? -12.715 36.249 29.779 1.00 32.52 260 LEU B N 1
ATOM 5286 C CA . LEU B 1 260 ? -13.717 37.352 29.720 1.00 35.25 260 LEU B CA 1
ATOM 5287 C C . LEU B 1 260 ? -13.344 38.478 30.697 1.00 34.62 260 LEU B C 1
ATOM 5288 O O . LEU B 1 260 ? -14.005 39.508 30.682 1.00 28.33 260 LEU B O 1
ATOM 5293 N N . LYS B 1 261 ? -12.328 38.283 31.530 1.00 39.58 261 LYS B N 1
ATOM 5294 C CA . LYS B 1 261 ? -11.880 39.305 32.500 1.00 47.01 261 LYS B CA 1
ATOM 5295 C C . LYS B 1 261 ? -10.889 40.266 31.825 1.00 40.28 261 LYS B C 1
ATOM 5296 O O . LYS B 1 261 ? -9.878 39.809 31.246 1.00 33.76 261 LYS B O 1
ATOM 5302 N N . SER B 1 262 ? -11.172 41.552 31.945 1.00 34.57 262 SER B N 1
ATOM 5303 C CA . SER B 1 262 ? -10.246 42.652 31.629 1.00 40.72 262 SER B CA 1
ATOM 5304 C C . SER B 1 262 ? -9.091 42.648 32.640 1.00 40.78 262 SER B C 1
ATOM 5305 O O . SER B 1 262 ? -9.365 42.827 33.827 1.00 33.53 262 SER B O 1
ATOM 5308 N N . GLU B 1 263 ? -7.851 42.541 32.150 1.00 39.91 263 GLU B N 1
ATOM 5309 C CA . GLU B 1 263 ? -6.626 42.458 32.987 1.00 41.56 263 GLU B CA 1
ATOM 5310 C C . GLU B 1 263 ? -6.048 43.867 33.276 1.00 39.08 263 GLU B C 1
ATOM 5311 O O . GLU B 1 263 ? -5.071 43.938 33.994 1.00 41.87 263 GLU B O 1
ATOM 5317 N N . SER B 1 264 ? -6.641 44.953 32.786 1.00 39.83 264 SER B N 1
ATOM 5318 C CA . SER B 1 264 ? -6.109 46.340 32.928 1.00 36.31 264 SER B CA 1
ATOM 5319 C C . SER B 1 264 ? -7.228 47.359 32.696 1.00 33.42 264 SER B C 1
ATOM 5320 O O . SER B 1 264 ? -8.029 47.163 31.779 1.00 40.79 264 SER B O 1
ATOM 5323 N N . GLN B 1 265 ? -7.257 48.429 33.478 1.00 32.60 265 GLN B N 1
ATOM 5324 C CA . GLN B 1 265 ? -8.218 49.532 33.273 1.00 32.66 265 GLN B CA 1
ATOM 5325 C C . GLN B 1 265 ? -7.706 50.490 32.193 1.00 27.45 265 GLN B C 1
ATOM 5326 O O . GLN B 1 265 ? -6.507 50.676 32.052 1.00 30.20 265 GLN B O 1
ATOM 5332 N N . CYS B 1 266 ? -8.637 51.050 31.439 1.00 26.10 266 CYS B N 1
ATOM 5333 C CA . CYS B 1 266 ? -8.404 51.893 30.250 1.00 27.18 266 CYS B CA 1
ATOM 5334 C C . CYS B 1 266 ? -9.320 53.122 30.366 1.00 27.06 266 CYS B C 1
ATOM 5335 O O . CYS B 1 266 ? -10.434 53.002 30.856 1.00 27.92 266 CYS B O 1
ATOM 5338 N N . ARG B 1 267 ? -8.849 54.279 29.932 1.00 26.39 267 ARG B N 1
ATOM 5339 C CA . ARG B 1 267 ? -9.625 55.517 29.985 1.00 25.38 267 ARG B CA 1
ATOM 5340 C C . ARG B 1 267 ? -9.074 56.490 28.942 1.00 25.26 267 ARG B C 1
ATOM 5341 O O . ARG B 1 267 ? -7.878 56.674 28.854 1.00 20.64 267 ARG B O 1
ATOM 5349 N N . VAL B 1 268 ? -9.983 57.135 28.227 1.00 25.99 268 VAL B N 1
ATOM 5350 C CA . VAL B 1 268 ? -9.660 58.299 27.379 1.00 26.09 268 VAL B CA 1
ATOM 5351 C C . VAL B 1 268 ? -10.233 59.526 28.083 1.00 23.85 268 VAL B C 1
ATOM 5352 O O . VAL B 1 268 ? -11.343 59.453 28.560 1.00 25.41 268 VAL B O 1
ATOM 5356 N N . VAL B 1 269 ? -9.478 60.599 28.144 1.00 21.48 269 VAL B N 1
ATOM 5357 C CA . VAL B 1 269 ? -10.020 61.897 28.587 1.00 24.04 269 VAL B CA 1
ATOM 5358 C C . VAL B 1 269 ? -9.885 62.835 27.395 1.00 25.09 269 VAL B C 1
ATOM 5359 O O . VAL B 1 269 ? -8.757 63.049 26.901 1.00 22.09 269 VAL B O 1
ATOM 5363 N N . VAL B 1 270 ? -11.013 63.337 26.925 1.00 28.51 270 VAL B N 1
ATOM 5364 C CA . VAL B 1 270 ? -11.060 64.322 25.823 1.00 26.38 270 VAL B CA 1
ATOM 5365 C C . VAL B 1 270 ? -11.155 65.688 26.470 1.00 27.53 270 VAL B C 1
ATOM 5366 O O . VAL B 1 270 ? -12.138 65.906 27.209 1.00 27.03 270 VAL B O 1
ATOM 5370 N N . LEU B 1 271 ? -10.140 66.523 26.254 1.00 26.04 271 LEU B N 1
ATOM 5371 C CA . LEU B 1 271 ? -10.063 67.890 26.788 1.00 25.99 271 LEU B CA 1
ATOM 5372 C C . LEU B 1 271 ? -10.372 68.831 25.639 1.00 30.69 271 LEU B C 1
ATOM 5373 O O . LEU B 1 271 ? -9.689 68.686 24.608 1.00 30.68 271 LEU B O 1
ATOM 5378 N N . MET B 1 272 ? -11.376 69.701 25.787 1.00 30.32 272 MET B N 1
ATOM 5379 C CA . MET B 1 272 ? -11.825 70.631 24.725 1.00 30.42 272 MET B CA 1
ATOM 5380 C C . MET B 1 272 ? -11.716 72.067 25.233 1.00 31.20 272 MET B C 1
ATOM 5381 O O . MET B 1 272 ? -12.133 72.329 26.379 1.00 32.10 272 MET B O 1
ATOM 5386 N N . GLY B 1 273 ? -11.177 72.964 24.413 1.00 35.49 273 GLY B N 1
ATOM 5387 C CA . GLY B 1 273 ? -10.967 74.377 24.791 1.00 35.47 273 GLY B CA 1
ATOM 5388 C C . GLY B 1 273 ? -12.238 75.211 24.782 1.00 32.65 273 GLY B C 1
ATOM 5389 O O . GLY B 1 273 ? -12.202 76.349 25.281 1.00 39.46 273 GLY B O 1
ATOM 5390 N N . SER B 1 274 ? -13.318 74.684 24.215 1.00 32.54 274 SER B N 1
ATOM 5391 C CA . SER B 1 274 ? -14.614 75.376 24.044 1.00 31.08 274 SER B CA 1
ATOM 5392 C C . SER B 1 274 ? -15.754 74.358 23.917 1.00 33.38 274 SER B C 1
ATOM 5393 O O . SER B 1 274 ? -15.586 73.297 23.206 1.00 26.62 274 SER B O 1
ATOM 5396 N N . THR B 1 275 ? -16.924 74.703 24.445 1.00 31.69 275 THR B N 1
ATOM 5397 C CA . THR B 1 275 ? -18.139 73.870 24.290 1.00 37.47 275 THR B CA 1
ATOM 5398 C C . THR B 1 275 ? -18.635 73.868 22.835 1.00 40.14 275 THR B C 1
ATOM 5399 O O . THR B 1 275 ? -19.423 73.008 22.506 1.00 47.10 275 THR B O 1
ATOM 5403 N N . SER B 1 276 ? -18.196 74.794 21.993 1.00 38.62 276 SER B N 1
ATOM 5404 C CA . SER B 1 276 ? -18.526 74.813 20.546 1.00 44.03 276 SER B CA 1
ATOM 5405 C C . SER B 1 276 ? -17.881 73.611 19.827 1.00 45.41 276 SER B C 1
ATOM 5406 O O . SER B 1 276 ? -18.371 73.245 18.770 1.00 42.11 276 SER B O 1
ATOM 5409 N N . ASP B 1 277 ? -16.873 72.953 20.414 1.00 50.00 277 ASP B N 1
ATOM 5410 C CA . ASP B 1 277 ? -16.240 71.730 19.846 1.00 38.82 277 ASP B CA 1
ATOM 5411 C C . ASP B 1 277 ? -16.893 70.468 20.401 1.00 34.59 277 ASP B C 1
ATOM 5412 O O . ASP B 1 277 ? -16.391 69.370 20.123 1.00 42.06 277 ASP B O 1
ATOM 5417 N N . LEU B 1 278 ? -17.997 70.588 21.110 1.00 30.76 278 LEU B N 1
ATOM 5418 C CA . LEU B 1 278 ? -18.592 69.442 21.830 1.00 38.10 278 LEU B CA 1
ATOM 5419 C C . LEU B 1 278 ? -18.962 68.299 20.876 1.00 40.01 278 LEU B C 1
ATOM 5420 O O . LEU B 1 278 ? -18.797 67.133 21.269 1.00 40.75 278 LEU B O 1
ATOM 5425 N N . GLY B 1 279 ? -19.524 68.611 19.710 1.00 44.35 279 GLY B N 1
ATOM 5426 C CA . GLY B 1 279 ? -20.071 67.604 18.791 1.00 41.88 279 GLY B CA 1
ATOM 5427 C C . GLY B 1 279 ? -18.949 66.728 18.294 1.00 44.22 279 GLY B C 1
ATOM 5428 O O . GLY B 1 279 ? -19.134 65.497 18.210 1.00 53.84 279 GLY B O 1
ATOM 5429 N N . HIS B 1 280 ? -17.803 67.341 18.041 1.00 39.18 280 HIS B N 1
ATOM 5430 C CA . HIS B 1 280 ? -16.585 66.633 17.593 1.00 34.18 280 HIS B CA 1
ATOM 5431 C C . HIS B 1 280 ? -16.145 65.704 18.722 1.00 35.99 280 HIS B C 1
ATOM 5432 O O . HIS B 1 280 ? -15.810 64.581 18.442 1.00 33.14 280 HIS B O 1
ATOM 5439 N N . CYS B 1 281 ? -16.202 66.190 19.954 1.00 32.38 281 CYS B N 1
ATOM 5440 C CA . CYS B 1 281 ? -15.830 65.402 21.151 1.00 36.28 281 CYS B CA 1
ATOM 5441 C C . CYS B 1 281 ? -16.819 64.236 21.362 1.00 39.89 281 CYS B C 1
ATOM 5442 O O . CYS B 1 281 ? -16.348 63.150 21.724 1.00 39.07 281 CYS B O 1
ATOM 5445 N N . GLU B 1 282 ? -18.116 64.407 21.087 1.00 41.53 282 GLU B N 1
ATOM 5446 C CA . GLU B 1 282 ? -19.142 63.332 21.201 1.00 43.75 282 GLU B CA 1
ATOM 5447 C C . GLU B 1 282 ? -18.771 62.164 20.285 1.00 41.84 282 GLU B C 1
ATOM 5448 O O . GLU B 1 282 ? -18.990 61.007 20.681 1.00 44.05 282 GLU B O 1
ATOM 5454 N N . LYS B 1 283 ? -18.288 62.448 19.079 1.00 44.10 283 LYS B N 1
ATOM 5455 C CA . LYS B 1 283 ? -17.897 61.412 18.077 1.00 45.52 283 LYS B CA 1
ATOM 5456 C C . LYS B 1 283 ? -16.736 60.568 18.614 1.00 42.65 283 LYS B C 1
ATOM 5457 O O . LYS B 1 283 ? -16.752 59.345 18.410 1.00 42.57 283 LYS B O 1
ATOM 5463 N N . ILE B 1 284 ? -15.760 61.204 19.265 1.00 35.58 284 ILE B N 1
ATOM 5464 C CA . ILE B 1 284 ? -14.603 60.507 19.865 1.00 34.79 284 ILE B CA 1
ATOM 5465 C C . ILE B 1 284 ? -15.139 59.590 20.972 1.00 33.37 284 ILE B C 1
ATOM 5466 O O . ILE B 1 284 ? -14.801 58.407 20.976 1.00 28.64 284 ILE B O 1
ATOM 5471 N N . LYS B 1 285 ? -15.958 60.131 21.867 1.00 33.93 285 LYS B N 1
ATOM 5472 C CA . LYS B 1 285 ? -16.552 59.357 22.980 1.00 38.43 285 LYS B CA 1
ATOM 5473 C C . LYS B 1 285 ? -17.357 58.158 22.451 1.00 37.29 285 LYS B C 1
ATOM 5474 O O . LYS B 1 285 ? -17.223 57.054 23.044 1.00 36.66 285 LYS B O 1
ATOM 5480 N N . LYS B 1 286 ? -18.196 58.357 21.435 1.00 33.87 286 LYS B N 1
ATOM 5481 C CA . LYS B 1 286 ? -19.050 57.266 20.896 1.00 39.55 286 LYS B CA 1
ATOM 5482 C C . LYS B 1 286 ? -18.104 56.174 20.424 1.00 36.48 286 LYS B C 1
ATOM 5483 O O . LYS B 1 286 ? -18.337 54.995 20.766 1.00 39.07 286 LYS B O 1
ATOM 5489 N N . ALA B 1 287 ? -17.055 56.569 19.695 1.00 33.65 287 ALA B N 1
ATOM 5490 C CA . ALA B 1 287 ? -16.115 55.624 19.064 1.00 32.25 287 ALA B CA 1
ATOM 5491 C C . ALA B 1 287 ? -15.322 54.889 20.132 1.00 32.82 287 ALA B C 1
ATOM 5492 O O . ALA B 1 287 ? -14.940 53.764 19.854 1.00 37.81 287 ALA B O 1
ATOM 5494 N N . CYS B 1 288 ? -15.023 55.518 21.265 1.00 33.40 288 CYS B N 1
ATOM 5495 C CA . CYS B 1 288 ? -14.349 54.844 22.414 1.00 37.03 288 CYS B CA 1
ATOM 5496 C C . CYS B 1 288 ? -15.277 53.758 22.962 1.00 36.64 288 CYS B C 1
ATOM 5497 O O . CYS B 1 288 ? -14.758 52.698 23.286 1.00 32.35 288 CYS B O 1
ATOM 5500 N N . GLY B 1 289 ? -16.582 54.033 23.070 1.00 35.20 289 GLY B N 1
ATOM 5501 C CA . GLY B 1 289 ? -17.601 53.036 23.441 1.00 36.26 289 GLY B CA 1
ATOM 5502 C C . GLY B 1 289 ? -17.538 51.804 22.537 1.00 35.69 289 GLY B C 1
ATOM 5503 O O . GLY B 1 289 ? -17.621 50.703 23.053 1.00 38.64 289 GLY B O 1
ATOM 5504 N N . ASN B 1 290 ? -17.311 51.948 21.238 1.00 36.95 290 ASN B N 1
ATOM 5505 C CA . ASN B 1 290 ? -17.244 50.771 20.323 1.00 39.45 290 ASN B CA 1
ATOM 5506 C C . ASN B 1 290 ? -16.088 49.852 20.726 1.00 40.75 290 ASN B C 1
ATOM 5507 O O . ASN B 1 290 ? -16.144 48.671 20.329 1.00 43.08 290 ASN B O 1
ATOM 5512 N N . PHE B 1 291 ? -15.050 50.368 21.411 1.00 38.55 291 PHE B N 1
ATOM 5513 C CA . PHE B 1 291 ? -13.856 49.570 21.821 1.00 36.28 291 PHE B CA 1
ATOM 5514 C C . PHE B 1 291 ? -13.932 49.150 23.302 1.00 31.49 291 PHE B C 1
ATOM 5515 O O . PHE B 1 291 ? -12.977 48.540 23.771 1.00 36.85 291 PHE B O 1
ATOM 5523 N N . GLY B 1 292 ? -15.046 49.416 23.979 1.00 31.81 292 GLY B N 1
ATOM 5524 C CA . GLY B 1 292 ? -15.267 49.159 25.417 1.00 33.41 292 GLY B CA 1
ATOM 5525 C C . GLY B 1 292 ? -14.415 50.027 26.335 1.00 30.66 292 GLY B C 1
ATOM 5526 O O . GLY B 1 292 ? -14.169 49.599 27.453 1.00 30.61 292 GLY B O 1
ATOM 5527 N N . ILE B 1 293 ? -14.020 51.220 25.891 1.00 28.12 293 ILE B N 1
ATOM 5528 C CA . ILE B 1 293 ? -13.130 52.131 26.662 1.00 32.62 293 ILE B CA 1
ATOM 5529 C C . ILE B 1 293 ? -13.943 53.311 27.217 1.00 29.84 293 ILE B C 1
ATOM 5530 O O . ILE B 1 293 ? -14.450 54.148 26.483 1.00 27.82 293 ILE B O 1
ATOM 5535 N N . PRO B 1 294 ? -14.044 53.427 28.554 1.00 30.58 294 PRO B N 1
ATOM 5536 C CA . PRO B 1 294 ? -14.645 54.596 29.184 1.00 29.88 294 PRO B CA 1
ATOM 5537 C C . PRO B 1 294 ? -13.935 55.868 28.702 1.00 31.17 294 PRO B C 1
ATOM 5538 O O . PRO B 1 294 ? -12.746 55.881 28.496 1.00 31.58 294 PRO B O 1
ATOM 5542 N N . CYS B 1 295 ? -14.714 56.922 28.523 1.00 29.96 295 CYS B N 1
ATOM 5543 C CA . CYS B 1 295 ? -14.278 58.187 27.912 1.00 31.81 295 CYS B CA 1
ATOM 5544 C C . CYS B 1 295 ? -14.969 59.357 28.627 1.00 30.98 295 CYS B C 1
ATOM 5545 O O . CYS B 1 295 ? -16.155 59.443 28.582 1.00 37.78 295 CYS B O 1
ATOM 5548 N N . GLU B 1 296 ? -14.199 60.255 29.206 1.00 32.75 296 GLU B N 1
ATOM 5549 C CA . GLU B 1 296 ? -14.695 61.458 29.897 1.00 33.52 296 GLU B CA 1
ATOM 5550 C C . GLU B 1 296 ? -14.405 62.700 29.043 1.00 33.91 296 GLU B C 1
ATOM 5551 O O . GLU B 1 296 ? -13.311 62.764 28.458 1.00 37.41 296 GLU B O 1
ATOM 5557 N N . LEU B 1 297 ? -15.359 63.636 28.990 1.00 31.82 297 LEU B N 1
ATOM 5558 C CA . LEU B 1 297 ? -15.222 64.965 28.358 1.00 30.68 297 LEU B CA 1
ATOM 5559 C C . LEU B 1 297 ? -15.006 66.031 29.434 1.00 28.33 297 LEU B C 1
ATOM 5560 O O . LEU B 1 297 ? -15.697 66.016 30.457 1.00 27.26 297 LEU B O 1
ATOM 5565 N N . ARG B 1 298 ? -14.071 66.941 29.196 1.00 26.80 298 ARG B N 1
ATOM 5566 C CA . ARG B 1 298 ? -13.785 68.056 30.119 1.00 25.58 298 ARG B CA 1
ATOM 5567 C C . ARG B 1 298 ? -13.527 69.311 29.271 1.00 28.46 298 ARG B C 1
ATOM 5568 O O . ARG B 1 298 ? -13.139 69.240 28.065 1.00 24.24 298 ARG B O 1
ATOM 5576 N N . VAL B 1 299 ? -13.782 70.453 29.890 1.00 29.08 299 VAL B N 1
ATOM 5577 C CA . VAL B 1 299 ? -13.670 71.759 29.221 1.00 28.19 299 VAL B CA 1
ATOM 5578 C C . VAL B 1 299 ? -12.561 72.477 29.948 1.00 30.35 299 VAL B C 1
ATOM 5579 O O . VAL B 1 299 ? -12.721 72.719 31.135 1.00 30.44 299 VAL B O 1
ATOM 5583 N N . THR B 1 300 ? -11.489 72.797 29.235 1.00 31.87 300 THR B N 1
ATOM 5584 C CA . THR B 1 300 ? -10.367 73.597 29.782 1.00 32.85 300 THR B CA 1
ATOM 5585 C C . THR B 1 300 ? -9.621 74.240 28.623 1.00 31.10 300 THR B C 1
ATOM 5586 O O . THR B 1 300 ? -9.456 73.572 27.603 1.00 34.06 300 THR B O 1
ATOM 5590 N N . SER B 1 301 ? -9.133 75.457 28.822 1.00 30.50 301 SER B N 1
ATOM 5591 C CA . SER B 1 301 ? -8.359 76.225 27.819 1.00 30.52 301 SER B CA 1
ATOM 5592 C C . SER B 1 301 ? -6.966 76.441 28.367 1.00 29.68 301 SER B C 1
ATOM 5593 O O . SER B 1 301 ? -6.852 77.000 29.431 1.00 29.07 301 SER B O 1
ATOM 5596 N N . ALA B 1 302 ? -5.952 76.047 27.614 1.00 34.32 302 ALA B N 1
ATOM 5597 C CA . ALA B 1 302 ? -4.547 76.274 27.985 1.00 35.78 302 ALA B CA 1
ATOM 5598 C C . ALA B 1 302 ? -4.292 77.769 27.956 1.00 35.10 302 ALA B C 1
ATOM 5599 O O . ALA B 1 302 ? -3.435 78.178 28.670 1.00 36.96 302 ALA B O 1
ATOM 5601 N N . HIS B 1 303 ? -4.989 78.524 27.104 1.00 37.55 303 HIS B N 1
ATOM 5602 C CA . HIS B 1 303 ? -4.748 79.978 26.888 1.00 38.47 303 HIS B CA 1
ATOM 5603 C C . HIS B 1 303 ? -5.469 80.809 27.939 1.00 37.50 303 HIS B C 1
ATOM 5604 O O . HIS B 1 303 ? -4.905 81.796 28.361 1.00 40.67 303 HIS B O 1
ATOM 5611 N N . LYS B 1 304 ? -6.683 80.442 28.330 1.00 40.43 304 LYS B N 1
ATOM 5612 C CA . LYS B 1 304 ? -7.532 81.291 29.213 1.00 42.89 304 LYS B CA 1
ATOM 5613 C C . LYS B 1 304 ? -7.529 80.743 30.647 1.00 38.97 304 LYS B C 1
ATOM 5614 O O . LYS B 1 304 ? -7.950 81.479 31.546 1.00 45.73 304 LYS B O 1
ATOM 5620 N N . GLY B 1 305 ? -7.103 79.494 30.863 1.00 35.55 305 GLY B N 1
ATOM 5621 C CA . GLY B 1 305 ? -7.113 78.846 32.191 1.00 33.57 305 GLY B CA 1
ATOM 5622 C C . GLY B 1 305 ? -6.064 77.745 32.332 1.00 33.90 305 GLY B C 1
ATOM 5623 O O . GLY B 1 305 ? -6.424 76.602 32.629 1.00 32.51 305 GLY B O 1
ATOM 5624 N N . PRO B 1 306 ? -4.762 78.052 32.083 1.00 32.06 306 PRO B N 1
ATOM 5625 C CA . PRO B 1 306 ? -3.700 77.045 32.094 1.00 30.23 306 PRO B CA 1
ATOM 5626 C C . PRO B 1 306 ? -3.463 76.386 33.453 1.00 28.30 306 PRO B C 1
ATOM 5627 O O . PRO B 1 306 ? -3.167 75.219 33.464 1.00 29.52 306 PRO B O 1
ATOM 5631 N N . ASP B 1 307 ? -3.657 77.130 34.531 1.00 30.84 307 ASP B N 1
ATOM 5632 C CA . ASP B 1 307 ? -3.632 76.633 35.940 1.00 35.26 307 ASP B CA 1
ATOM 5633 C C . ASP B 1 307 ? -4.638 75.472 36.061 1.00 32.57 307 ASP B C 1
ATOM 5634 O O . ASP B 1 307 ? -4.279 74.410 36.571 1.00 36.72 307 ASP B O 1
ATOM 5639 N N . GLU B 1 308 ? -5.832 75.640 35.512 1.00 31.59 308 GLU B N 1
ATOM 5640 C CA . GLU B 1 308 ? -6.929 74.650 35.584 1.00 29.85 308 GLU B CA 1
ATOM 5641 C C . GLU B 1 308 ? -6.636 73.483 34.639 1.00 30.13 308 GLU B C 1
ATOM 5642 O O . GLU B 1 308 ? -7.009 72.353 34.954 1.00 33.11 308 GLU B O 1
ATOM 5648 N N . THR B 1 309 ? -6.013 73.711 33.489 1.00 28.74 309 THR B N 1
ATOM 5649 C CA . THR B 1 309 ? -5.658 72.588 32.587 1.00 29.07 309 THR B CA 1
ATOM 5650 C C . THR B 1 309 ? -4.775 71.611 33.374 1.00 27.94 309 THR B C 1
ATOM 5651 O O . THR B 1 309 ? -5.056 70.395 33.396 1.00 24.99 309 THR B O 1
ATOM 5655 N N . LEU B 1 310 ? -3.757 72.145 34.038 1.00 25.11 310 LEU B N 1
ATOM 5656 C CA . LEU B 1 310 ? -2.809 71.345 34.835 1.00 25.79 310 LEU B CA 1
ATOM 5657 C C . LEU B 1 310 ? -3.505 70.682 36.032 1.00 25.65 310 LEU B C 1
ATOM 5658 O O . LEU B 1 310 ? -3.211 69.525 36.291 1.00 24.36 310 LEU B O 1
ATOM 5663 N N . ARG B 1 311 ? -4.434 71.356 36.707 1.00 30.47 311 ARG B N 1
ATOM 5664 C CA . ARG B 1 311 ? -5.206 70.765 37.835 1.00 29.88 311 ARG B CA 1
ATOM 5665 C C . ARG B 1 311 ? -6.028 69.577 37.307 1.00 27.92 311 ARG B C 1
ATOM 5666 O O . ARG B 1 311 ? -6.016 68.498 37.930 1.00 26.92 311 ARG B O 1
ATOM 5674 N N . ILE B 1 312 ? -6.639 69.702 36.134 1.00 28.00 312 ILE B N 1
ATOM 5675 C CA . ILE B 1 312 ? -7.502 68.617 35.580 1.00 28.44 312 ILE B CA 1
ATOM 5676 C C . ILE B 1 312 ? -6.602 67.448 35.181 1.00 27.57 312 ILE B C 1
ATOM 5677 O O . ILE B 1 312 ? -6.947 66.275 35.522 1.00 25.08 312 ILE B O 1
ATOM 5682 N N . LYS B 1 313 ? -5.525 67.761 34.472 1.00 25.84 313 LYS B N 1
ATOM 5683 C CA . LYS B 1 313 ? -4.479 66.765 34.123 1.00 27.88 313 LYS B CA 1
ATOM 5684 C C . LYS B 1 313 ? -4.145 65.974 35.386 1.00 24.88 313 LYS B C 1
ATOM 5685 O O . LYS B 1 313 ? -4.185 64.737 35.329 1.00 25.47 313 LYS B O 1
ATOM 5691 N N . ALA B 1 314 ? -3.884 66.667 36.491 1.00 22.60 314 ALA B N 1
ATOM 5692 C CA . ALA B 1 314 ? -3.395 66.057 37.745 1.00 23.39 314 ALA B CA 1
ATOM 5693 C C . ALA B 1 314 ? -4.433 65.110 38.330 1.00 22.22 314 ALA B C 1
ATOM 5694 O O . ALA B 1 314 ? -4.017 64.136 38.913 1.00 25.11 314 ALA B O 1
ATOM 5696 N N . GLU B 1 315 ? -5.719 65.413 38.225 1.00 25.06 315 GLU B N 1
ATOM 5697 C CA . GLU B 1 315 ? -6.789 64.536 38.763 1.00 28.20 315 GLU B CA 1
ATOM 5698 C C . GLU B 1 315 ? -6.718 63.174 38.077 1.00 29.02 315 GLU B C 1
ATOM 5699 O O . GLU B 1 315 ? -7.003 62.175 38.721 1.00 37.05 315 GLU B O 1
ATOM 5705 N N . TYR B 1 316 ? -6.468 63.142 36.778 1.00 31.20 316 TYR B N 1
ATOM 5706 C CA . TYR B 1 316 ? -6.458 61.894 35.970 1.00 29.39 316 TYR B CA 1
ATOM 5707 C C . TYR B 1 316 ? -5.098 61.204 36.045 1.00 28.85 316 TYR B C 1
ATOM 5708 O O . TYR B 1 316 ? -5.063 59.998 35.912 1.00 34.16 316 TYR B O 1
ATOM 5717 N N . GLU B 1 317 ? -4.021 61.948 36.277 1.00 27.35 317 GLU B N 1
ATOM 5718 C CA . GLU B 1 317 ? -2.681 61.347 36.511 1.00 29.35 317 GLU B CA 1
ATOM 5719 C C . GLU B 1 317 ? -2.638 60.592 37.836 1.00 30.19 317 GLU B C 1
ATOM 5720 O O . GLU B 1 317 ? -1.821 59.627 37.936 1.00 36.06 317 GLU B O 1
ATOM 5726 N N . GLY B 1 318 ? -3.452 61.030 38.801 1.00 30.19 318 GLY B N 1
ATOM 5727 C CA . GLY B 1 318 ? -3.244 60.800 40.238 1.00 29.17 318 GLY B CA 1
ATOM 5728 C C . GLY B 1 318 ? -4.039 59.646 40.799 1.00 29.05 318 GLY B C 1
ATOM 5729 O O . GLY B 1 318 ? -3.736 59.283 41.909 1.00 33.58 318 GLY B O 1
ATOM 5730 N N . ASP B 1 319 ? -5.007 59.080 40.073 1.00 33.40 319 ASP B N 1
ATOM 5731 C CA . ASP B 1 319 ? -5.950 58.059 40.611 1.00 30.98 319 ASP B CA 1
ATOM 5732 C C . ASP B 1 319 ? -5.581 56.640 40.175 1.00 31.80 319 ASP B C 1
ATOM 5733 O O . ASP B 1 319 ? -6.385 55.752 40.448 1.00 33.94 319 ASP B O 1
ATOM 5738 N N . GLY B 1 320 ? -4.468 56.437 39.471 1.00 31.93 320 GLY B N 1
ATOM 5739 C CA . GLY B 1 320 ? -3.968 55.093 39.122 1.00 32.76 320 GLY B CA 1
ATOM 5740 C C . GLY B 1 320 ? -4.554 54.513 37.850 1.00 33.05 320 GLY B C 1
ATOM 5741 O O . GLY B 1 320 ? -4.081 53.465 37.404 1.00 41.05 320 GLY B O 1
ATOM 5742 N N . ILE B 1 321 ? -5.558 55.114 37.264 1.00 30.97 321 ILE B N 1
ATOM 5743 C CA . ILE B 1 321 ? -6.155 54.538 36.020 1.00 31.87 321 ILE B CA 1
ATOM 5744 C C . ILE B 1 321 ? -5.370 54.959 34.775 1.00 28.16 321 ILE B C 1
ATOM 5745 O O . ILE B 1 321 ? -5.281 56.132 34.440 1.00 28.57 321 ILE B O 1
ATOM 5750 N N . PRO B 1 322 ? -4.792 53.991 34.041 1.00 26.53 322 PRO B N 1
ATOM 5751 C CA . PRO B 1 322 ? -4.082 54.288 32.813 1.00 29.20 322 PRO B CA 1
ATOM 5752 C C . PRO B 1 322 ? -4.981 55.098 31.869 1.00 29.27 322 PRO B C 1
ATOM 5753 O O . PRO B 1 322 ? -6.138 54.710 31.656 1.00 28.57 322 PRO B O 1
ATOM 5757 N N . THR B 1 323 ? -4.411 56.159 31.303 1.00 24.20 323 THR B N 1
ATOM 5758 C CA . THR B 1 323 ? -5.173 57.207 30.599 1.00 24.68 323 THR B CA 1
ATOM 5759 C C . THR B 1 323 ? -4.458 57.715 29.336 1.00 25.44 323 THR B C 1
ATOM 5760 O O . THR B 1 323 ? -3.235 58.044 29.395 1.00 26.75 323 THR B O 1
ATOM 5764 N N . VAL B 1 324 ? -5.234 57.907 28.278 1.00 24.49 324 VAL B N 1
ATOM 5765 C CA . VAL B 1 324 ? -4.802 58.634 27.055 1.00 24.01 324 VAL B CA 1
ATOM 5766 C C . VAL B 1 324 ? -5.586 59.929 26.982 1.00 23.33 324 VAL B C 1
ATOM 5767 O O . VAL B 1 324 ? -6.795 59.874 27.121 1.00 23.16 324 VAL B O 1
ATOM 5771 N N . PHE B 1 325 ? -4.909 61.058 26.799 1.00 24.18 325 PHE B N 1
ATOM 5772 C CA . PHE B 1 325 ? -5.549 62.380 26.685 1.00 23.03 325 PHE B CA 1
ATOM 5773 C C . PHE B 1 325 ? -5.727 62.679 25.206 1.00 25.66 325 PHE B C 1
ATOM 5774 O O . PHE B 1 325 ? -4.772 62.483 24.420 1.00 28.44 325 PHE B O 1
ATOM 5782 N N . VAL B 1 326 ? -6.907 63.139 24.823 1.00 26.55 326 VAL B N 1
ATOM 5783 C CA . VAL B 1 326 ? -7.131 63.680 23.448 1.00 30.73 326 VAL B CA 1
ATOM 5784 C C . VAL B 1 326 ? -7.412 65.181 23.571 1.00 30.26 326 VAL B C 1
ATOM 5785 O O . VAL B 1 326 ? -8.369 65.537 24.255 1.00 29.99 326 VAL B O 1
ATOM 5789 N N . ALA B 1 327 ? -6.553 66.014 22.979 1.00 30.10 327 ALA B N 1
ATOM 5790 C CA . ALA B 1 327 ? -6.701 67.488 23.001 1.00 31.62 327 ALA B CA 1
ATOM 5791 C C . ALA B 1 327 ? -7.438 67.920 21.740 1.00 29.14 327 ALA B C 1
ATOM 5792 O O . ALA B 1 327 ? -6.956 67.645 20.610 1.00 34.18 327 ALA B O 1
ATOM 5794 N N . VAL B 1 328 ? -8.612 68.490 21.933 1.00 30.58 328 VAL B N 1
ATOM 5795 C CA . VAL B 1 328 ? -9.462 69.051 20.853 1.00 33.21 328 VAL B CA 1
ATOM 5796 C C . VAL B 1 328 ? -9.448 70.580 20.961 1.00 36.31 328 VAL B C 1
ATOM 5797 O O . VAL B 1 328 ? -10.227 71.142 21.778 1.00 42.32 328 VAL B O 1
ATOM 5801 N N . ALA B 1 329 ? -8.571 71.240 20.198 1.00 35.37 329 ALA B N 1
ATOM 5802 C CA . ALA B 1 329 ? -8.483 72.715 20.185 1.00 38.70 329 ALA B CA 1
ATOM 5803 C C . ALA B 1 329 ? -8.392 73.148 18.734 1.00 42.32 329 ALA B C 1
ATOM 5804 O O . ALA B 1 329 ? -7.476 72.686 18.044 1.00 45.25 329 ALA B O 1
ATOM 5806 N N . GLY B 1 330 ? -9.379 73.932 18.302 1.00 43.60 330 GLY B N 1
ATOM 5807 C CA . GLY B 1 330 ? -9.407 74.633 17.004 1.00 49.22 330 GLY B CA 1
ATOM 5808 C C . GLY B 1 330 ? -8.427 75.801 16.979 1.00 49.49 330 GLY B C 1
ATOM 5809 O O . GLY B 1 330 ? -7.802 76.113 18.062 1.00 41.44 330 GLY B O 1
ATOM 5810 N N . ARG B 1 331 ? -8.232 76.394 15.787 1.00 47.67 331 ARG B N 1
ATOM 5811 C CA . ARG B 1 331 ? -7.302 77.537 15.615 1.00 50.58 331 ARG B CA 1
ATOM 5812 C C . ARG B 1 331 ? -5.907 77.094 16.101 1.00 45.87 331 ARG B C 1
ATOM 5813 O O . ARG B 1 331 ? -5.506 75.965 15.733 1.00 50.06 331 ARG B O 1
ATOM 5821 N N . SER B 1 332 ? -5.188 77.932 16.862 1.00 42.22 332 SER B N 1
ATOM 5822 C CA . SER B 1 332 ? -3.826 77.636 17.396 1.00 43.15 332 SER B CA 1
ATOM 5823 C C . SER B 1 332 ? -3.988 76.731 18.621 1.00 42.39 332 SER B C 1
ATOM 5824 O O . SER B 1 332 ? -4.369 77.216 19.716 1.00 41.71 332 SER B O 1
ATOM 5827 N N . ASN B 1 333 ? -3.789 75.442 18.384 1.00 44.08 333 ASN B N 1
ATOM 5828 C CA . ASN B 1 333 ? -3.866 74.374 19.406 1.00 48.96 333 ASN B CA 1
ATOM 5829 C C . ASN B 1 333 ? -2.656 74.569 20.342 1.00 49.07 333 ASN B C 1
ATOM 5830 O O . ASN B 1 333 ? -1.503 74.309 19.892 1.00 53.77 333 ASN B O 1
ATOM 5835 N N . GLY B 1 334 ? -2.898 75.131 21.536 1.00 47.43 334 GLY B N 1
ATOM 5836 C CA . GLY B 1 334 ? -1.947 75.195 22.673 1.00 44.06 334 GLY B CA 1
ATOM 5837 C C . GLY B 1 334 ? -2.234 74.098 23.702 1.00 39.93 334 GLY B C 1
ATOM 5838 O O . GLY B 1 334 ? -1.357 73.772 24.535 1.00 37.74 334 GLY B O 1
ATOM 5839 N N . LEU B 1 335 ? -3.415 73.489 23.610 1.00 33.15 335 LEU B N 1
ATOM 5840 C CA . LEU B 1 335 ? -3.913 72.530 24.604 1.00 30.54 335 LEU B CA 1
ATOM 5841 C C . LEU B 1 335 ? -3.106 71.236 24.500 1.00 32.22 335 LEU B C 1
ATOM 5842 O O . LEU B 1 335 ? -2.697 70.701 25.541 1.00 29.81 335 LEU B O 1
ATOM 5847 N N . GLY B 1 336 ? -2.863 70.736 23.288 1.00 33.57 336 GLY B N 1
ATOM 5848 C CA . GLY B 1 336 ? -2.105 69.481 23.096 1.00 34.91 336 GLY B CA 1
ATOM 5849 C C . GLY B 1 336 ? -0.659 69.649 23.554 1.00 31.34 336 GLY B C 1
ATOM 5850 O O . GLY B 1 336 ? -0.140 68.875 24.344 1.00 33.13 336 GLY B O 1
ATOM 5851 N N . PRO B 1 337 ? 0.036 70.667 23.032 1.00 32.71 337 PRO B N 1
ATOM 5852 C CA . PRO B 1 337 ? 1.376 71.025 23.497 1.00 37.02 337 PRO B CA 1
ATOM 5853 C C . PRO B 1 337 ? 1.573 71.159 25.021 1.00 37.20 337 PRO B C 1
ATOM 5854 O O . PRO B 1 337 ? 2.432 70.479 25.541 1.00 45.01 337 PRO B O 1
ATOM 5858 N N . VAL B 1 338 ? 0.828 72.041 25.687 1.00 32.36 338 VAL B N 1
ATOM 5859 C CA . VAL B 1 338 ? 0.885 72.196 27.165 1.00 32.53 338 VAL B CA 1
ATOM 5860 C C . VAL B 1 338 ? 0.617 70.834 27.820 1.00 28.07 338 VAL B C 1
ATOM 5861 O O . VAL B 1 338 ? 1.307 70.513 28.755 1.00 31.31 338 VAL B O 1
ATOM 5865 N N . MET B 1 339 ? -0.352 70.064 27.373 1.00 24.75 339 MET B N 1
ATOM 5866 C CA . MET B 1 339 ? -0.651 68.778 28.013 1.00 28.09 339 MET B CA 1
ATOM 5867 C C . MET B 1 339 ? 0.529 67.838 27.766 1.00 29.04 339 MET B C 1
ATOM 5868 O O . MET B 1 339 ? 1.074 67.273 28.711 1.00 31.35 339 MET B O 1
ATOM 5873 N N . SER B 1 340 ? 0.984 67.765 26.535 1.00 28.31 340 SER B N 1
ATOM 5874 C CA . SER B 1 340 ? 2.073 66.858 26.130 1.00 30.08 340 SER B CA 1
ATOM 5875 C C . SER B 1 340 ? 3.334 67.129 26.952 1.00 29.30 340 SER B C 1
ATOM 5876 O O . SER B 1 340 ? 4.054 66.164 27.348 1.00 32.33 340 SER B O 1
ATOM 5879 N N . GLY B 1 341 ? 3.594 68.403 27.190 1.00 26.12 341 GLY B N 1
ATOM 5880 C CA . GLY B 1 341 ? 4.787 68.842 27.915 1.00 29.70 341 GLY B CA 1
ATOM 5881 C C . GLY B 1 341 ? 4.702 68.524 29.387 1.00 28.48 341 GLY B C 1
ATOM 5882 O O . GLY B 1 341 ? 5.763 68.504 30.024 1.00 31.27 341 GLY B O 1
ATOM 5883 N N . ASN B 1 342 ? 3.509 68.259 29.923 1.00 24.85 342 ASN B N 1
ATOM 5884 C CA . ASN B 1 342 ? 3.381 68.191 31.396 1.00 27.47 342 ASN B CA 1
ATOM 5885 C C . ASN B 1 342 ? 2.904 66.821 31.896 1.00 28.56 342 ASN B C 1
ATOM 5886 O O . ASN B 1 342 ? 2.713 66.713 33.126 1.00 27.75 342 ASN B O 1
ATOM 5891 N N . THR B 1 343 ? 2.790 65.801 31.026 1.00 26.12 343 THR B N 1
ATOM 5892 C CA . THR B 1 343 ? 2.354 64.447 31.436 1.00 25.43 343 THR B CA 1
ATOM 5893 C C . THR B 1 343 ? 3.238 63.432 30.743 1.00 24.14 343 THR B C 1
ATOM 5894 O O . THR B 1 343 ? 3.649 63.707 29.658 1.00 23.34 343 THR B O 1
ATOM 5898 N N . ALA B 1 344 ? 3.502 62.331 31.430 1.00 27.04 344 ALA B N 1
ATOM 5899 C CA . ALA B 1 344 ? 4.177 61.115 30.928 1.00 28.48 344 ALA B CA 1
ATOM 5900 C C . ALA B 1 344 ? 3.193 60.241 30.145 1.00 28.85 344 ALA B C 1
ATOM 5901 O O . ALA B 1 344 ? 3.645 59.306 29.417 1.00 26.77 344 ALA B O 1
ATOM 5903 N N . TYR B 1 345 ? 1.897 60.499 30.287 1.00 24.64 345 TYR B N 1
ATOM 5904 C CA . TYR B 1 345 ? 0.859 59.727 29.556 1.00 26.15 345 TYR B CA 1
ATOM 5905 C C . TYR B 1 345 ? 0.794 60.236 28.119 1.00 23.76 345 TYR B C 1
ATOM 5906 O O . TYR B 1 345 ? 1.069 61.401 27.829 1.00 26.23 345 TYR B O 1
ATOM 5915 N N . PRO B 1 346 ? 0.361 59.403 27.175 1.00 21.33 346 PRO B N 1
ATOM 5916 C CA . PRO B 1 346 ? 0.222 59.858 25.807 1.00 22.96 346 PRO B CA 1
ATOM 5917 C C . PRO B 1 346 ? -0.826 60.968 25.642 1.00 24.08 346 PRO B C 1
ATOM 5918 O O . PRO B 1 346 ? -1.879 60.925 26.251 1.00 27.19 346 PRO B O 1
ATOM 5922 N N . VAL B 1 347 ? -0.517 61.917 24.775 1.00 25.15 347 VAL B N 1
ATOM 5923 C CA . VAL B 1 347 ? -1.446 62.991 24.336 1.00 26.37 347 VAL B CA 1
ATOM 5924 C C . VAL B 1 347 ? -1.572 62.956 22.815 1.00 27.46 347 VAL B C 1
ATOM 5925 O O . VAL B 1 347 ? -0.555 62.936 22.120 1.00 31.49 347 VAL B O 1
ATOM 5929 N N . ILE B 1 348 ? -2.806 62.933 22.349 1.00 26.58 348 ILE B N 1
ATOM 5930 C CA . ILE B 1 348 ? -3.186 62.964 20.918 1.00 26.64 348 ILE B CA 1
ATOM 5931 C C . ILE B 1 348 ? -3.899 64.284 20.679 1.00 27.82 348 ILE B C 1
ATOM 5932 O O . ILE B 1 348 ? -4.941 64.534 21.345 1.00 27.42 348 ILE B O 1
ATOM 5937 N N . SER B 1 349 ? -3.421 65.080 19.731 1.00 29.42 349 SER B N 1
ATOM 5938 C CA . SER B 1 349 ? -4.206 66.244 19.228 1.00 30.06 349 SER B CA 1
ATOM 5939 C C . SER B 1 349 ? -5.144 65.710 18.161 1.00 30.58 349 SER B C 1
ATOM 5940 O O . SER B 1 349 ? -4.663 65.036 17.232 1.00 35.78 349 SER B O 1
ATOM 5943 N N . CYS B 1 350 ? -6.438 65.937 18.323 1.00 32.51 350 CYS B N 1
ATOM 5944 C CA . CYS B 1 350 ? -7.450 65.670 17.272 1.00 29.45 350 CYS B CA 1
ATOM 5945 C C . CYS B 1 350 ? -8.199 66.971 17.019 1.00 29.51 350 CYS B C 1
ATOM 5946 O O . CYS B 1 350 ? -9.278 67.188 17.534 1.00 30.61 350 CYS B O 1
ATOM 5949 N N . PRO B 1 351 ? -7.604 67.925 16.268 1.00 38.35 351 PRO B N 1
ATOM 5950 C CA . PRO B 1 351 ? -8.185 69.258 16.126 1.00 40.24 351 PRO B CA 1
ATOM 5951 C C . PRO B 1 351 ? -9.413 69.163 15.241 1.00 39.57 351 PRO B C 1
ATOM 5952 O O . PRO B 1 351 ? -9.347 68.447 14.237 1.00 41.56 351 PRO B O 1
ATOM 5956 N N . PRO B 1 352 ? -10.502 69.919 15.552 1.00 40.09 352 PRO B N 1
ATOM 5957 C CA . PRO B 1 352 ? -11.727 69.927 14.745 1.00 44.12 352 PRO B CA 1
ATOM 5958 C C . PRO B 1 352 ? -11.543 70.761 13.469 1.00 43.11 352 PRO B C 1
ATOM 5959 O O . PRO B 1 352 ? -12.167 71.799 13.382 1.00 41.83 352 PRO B O 1
ATOM 5963 N N . LEU B 1 353 ? -10.673 70.304 12.554 1.00 47.10 353 LEU B N 1
ATOM 5964 C CA . LEU B 1 353 ? -10.316 71.011 11.287 1.00 51.89 353 LEU B CA 1
ATOM 5965 C C . LEU B 1 353 ? -11.544 71.045 10.388 1.00 49.50 353 LEU B C 1
ATOM 5966 O O . LEU B 1 353 ? -12.313 70.071 10.398 1.00 47.80 353 LEU B O 1
ATOM 5971 N N . THR B 1 354 ? -11.698 72.158 9.676 1.00 53.42 354 THR B N 1
ATOM 5972 C CA . THR B 1 354 ? -12.652 72.339 8.550 1.00 55.98 354 THR B CA 1
ATOM 5973 C C . THR B 1 354 ? -11.838 72.854 7.362 1.00 51.13 354 THR B C 1
ATOM 5974 O O . THR B 1 354 ? -10.736 73.364 7.546 1.00 42.71 354 THR B O 1
ATOM 5978 N N . PRO B 1 355 ? -12.322 72.726 6.103 1.00 56.99 355 PRO B N 1
ATOM 5979 C CA . PRO B 1 355 ? -11.557 73.219 4.945 1.00 56.42 355 PRO B CA 1
ATOM 5980 C C . PRO B 1 355 ? -11.329 74.750 4.879 1.00 53.16 355 PRO B C 1
ATOM 5981 O O . PRO B 1 355 ? -10.453 75.180 4.146 1.00 43.78 355 PRO B O 1
ATOM 5985 N N . ASP B 1 356 ? -12.058 75.547 5.664 1.00 53.34 356 ASP B N 1
ATOM 5986 C CA . ASP B 1 356 ? -11.903 77.030 5.665 1.00 58.44 356 ASP B CA 1
ATOM 5987 C C . ASP B 1 356 ? -10.450 77.430 6.034 1.00 52.84 356 ASP B C 1
ATOM 5988 O O . ASP B 1 356 ? -9.818 78.207 5.267 1.00 45.38 356 ASP B O 1
ATOM 5993 N N . TRP B 1 357 ? -9.941 76.943 7.174 1.00 53.03 357 TRP B N 1
ATOM 5994 C CA . TRP B 1 357 ? -8.636 77.360 7.764 1.00 50.65 357 TRP B CA 1
ATOM 5995 C C . TRP B 1 357 ? -7.813 76.152 8.262 1.00 47.73 357 TRP B C 1
ATOM 5996 O O . TRP B 1 357 ? -6.709 76.372 8.851 1.00 48.59 357 TRP B O 1
ATOM 6007 N N . GLY B 1 358 ? -8.311 74.931 8.039 1.00 41.79 358 GLY B N 1
ATOM 6008 C CA . GLY B 1 358 ? -7.706 73.667 8.490 1.00 43.06 358 GLY B CA 1
ATOM 6009 C C . GLY B 1 358 ? -6.308 73.436 7.942 1.00 46.10 358 GLY B C 1
ATOM 6010 O O . GLY B 1 358 ? -5.482 72.902 8.741 1.00 41.12 358 GLY B O 1
ATOM 6011 N N . VAL B 1 359 ? -6.033 73.802 6.671 1.00 42.51 359 VAL B N 1
ATOM 6012 C CA . VAL B 1 359 ? -4.661 73.705 6.073 1.00 47.88 359 VAL B CA 1
ATOM 6013 C C . VAL B 1 359 ? -3.671 74.506 6.949 1.00 50.00 359 VAL B C 1
ATOM 6014 O O . VAL B 1 359 ? -2.511 74.059 7.087 1.00 56.58 359 VAL B O 1
ATOM 6018 N N . GLN B 1 360 ? -4.094 75.645 7.511 1.00 46.02 360 GLN B N 1
ATOM 6019 C CA . GLN B 1 360 ? -3.229 76.568 8.297 1.00 44.00 360 GLN B CA 1
ATOM 6020 C C . GLN B 1 360 ? -3.200 76.094 9.760 1.00 47.67 360 GLN B C 1
ATOM 6021 O O . GLN B 1 360 ? -2.091 76.063 10.360 1.00 42.06 360 GLN B O 1
ATOM 6027 N N . ASP B 1 361 ? -4.361 75.698 10.301 1.00 43.11 361 ASP B N 1
ATOM 6028 C CA . ASP B 1 361 ? -4.500 75.354 11.742 1.00 51.53 361 ASP B CA 1
ATOM 6029 C C . ASP B 1 361 ? -3.720 74.087 12.116 1.00 41.63 361 ASP B C 1
ATOM 6030 O O . ASP B 1 361 ? -3.134 74.092 13.192 1.00 45.32 361 ASP B O 1
ATOM 6035 N N . VAL B 1 362 ? -3.675 73.072 11.260 1.00 40.11 362 VAL B N 1
ATOM 6036 C CA . VAL B 1 362 ? -3.034 71.738 11.526 1.00 44.55 362 VAL B CA 1
ATOM 6037 C C . VAL B 1 362 ? -1.573 71.928 11.999 1.00 44.33 362 VAL B C 1
ATOM 6038 O O . VAL B 1 362 ? -1.080 71.093 12.807 1.00 34.74 362 VAL B O 1
ATOM 6042 N N . TRP B 1 363 ? -0.869 72.944 11.485 1.00 42.56 363 TRP B N 1
ATOM 6043 C CA . TRP B 1 363 ? 0.595 73.073 11.722 1.00 47.76 363 TRP B CA 1
ATOM 6044 C C . TRP B 1 363 ? 0.873 73.361 13.209 1.00 47.42 363 TRP B C 1
ATOM 6045 O O . TRP B 1 363 ? 1.980 72.959 13.672 1.00 43.98 363 TRP B O 1
ATOM 6056 N N . SER B 1 364 ? -0.109 73.922 13.943 1.00 44.20 364 SER B N 1
ATOM 6057 C CA . SER B 1 364 ? -0.024 74.186 15.408 1.00 46.77 364 SER B CA 1
ATOM 6058 C C . SER B 1 364 ? 0.035 72.876 16.213 1.00 45.46 364 SER B C 1
ATOM 6059 O O . SER B 1 364 ? 0.582 72.907 17.344 1.00 46.00 364 SER B O 1
ATOM 6062 N N . SER B 1 365 ? -0.515 71.774 15.679 1.00 47.73 365 SER B N 1
ATOM 6063 C CA . SER B 1 365 ? -0.485 70.411 16.292 1.00 42.85 365 SER B CA 1
ATOM 6064 C C . SER B 1 365 ? 0.813 69.662 15.914 1.00 42.74 365 SER B C 1
ATOM 6065 O O . SER B 1 365 ? 1.288 68.842 16.768 1.00 44.29 365 SER B O 1
ATOM 6068 N N . LEU B 1 366 ? 1.410 69.972 14.746 1.00 43.52 366 LEU B N 1
ATOM 6069 C CA . LEU B 1 366 ? 2.433 69.122 14.049 1.00 45.82 366 LEU B CA 1
ATOM 6070 C C . LEU B 1 366 ? 3.877 69.537 14.384 1.00 46.16 366 LEU B C 1
ATOM 6071 O O . LEU B 1 366 ? 4.735 68.644 14.569 1.00 43.41 366 LEU B O 1
ATOM 6076 N N . ARG B 1 367 ? 4.144 70.842 14.428 1.00 50.75 367 ARG B N 1
ATOM 6077 C CA . ARG B 1 367 ? 5.516 71.399 14.529 1.00 53.56 367 ARG B CA 1
ATOM 6078 C C . ARG B 1 367 ? 5.705 71.848 15.976 1.00 53.12 367 ARG B C 1
ATOM 6079 O O . ARG B 1 367 ? 5.371 73.011 16.282 1.00 47.96 367 ARG B O 1
ATOM 6087 N N . LEU B 1 368 ? 6.186 70.939 16.828 1.00 58.26 368 LEU B N 1
ATOM 6088 C CA . LEU B 1 368 ? 6.303 71.156 18.298 1.00 57.48 368 LEU B CA 1
ATOM 6089 C C . LEU B 1 368 ? 7.780 71.299 18.687 1.00 59.39 368 LEU B C 1
ATOM 6090 O O . LEU B 1 368 ? 8.658 70.681 18.069 1.00 45.60 368 LEU B O 1
ATOM 6095 N N . PRO B 1 369 ? 8.096 72.147 19.702 1.00 60.60 369 PRO B N 1
ATOM 6096 C CA . PRO B 1 369 ? 9.412 72.129 20.354 1.00 52.26 369 PRO B CA 1
ATOM 6097 C C . PRO B 1 369 ? 9.871 70.716 20.751 1.00 47.59 369 PRO B C 1
ATOM 6098 O O . PRO B 1 369 ? 9.034 69.828 20.882 1.00 34.09 369 PRO B O 1
ATOM 6102 N N . SER B 1 370 ? 11.188 70.519 20.899 1.00 48.88 370 SER B N 1
ATOM 6103 C CA . SER B 1 370 ? 11.791 69.244 21.384 1.00 48.85 370 SER B CA 1
ATOM 6104 C C . SER B 1 370 ? 11.261 68.945 22.801 1.00 51.46 370 SER B C 1
ATOM 6105 O O . SER B 1 370 ? 10.779 69.902 23.502 1.00 52.22 370 SER B O 1
ATOM 6108 N N . GLY B 1 371 ? 11.345 67.678 23.223 1.00 44.64 371 GLY B N 1
ATOM 6109 C CA . GLY B 1 371 ? 10.815 67.199 24.519 1.00 51.16 371 GLY B CA 1
ATOM 6110 C C . GLY B 1 371 ? 9.313 66.915 24.505 1.00 48.52 371 GLY B C 1
ATOM 6111 O O . GLY B 1 371 ? 8.762 66.621 25.599 1.00 48.15 371 GLY B O 1
ATOM 6112 N N . LEU B 1 372 ? 8.655 67.033 23.339 1.00 49.60 372 LEU B N 1
ATOM 6113 C CA . LEU B 1 372 ? 7.189 66.805 23.186 1.00 55.07 372 LEU B CA 1
ATOM 6114 C C . LEU B 1 372 ? 6.959 65.595 22.273 1.00 54.42 372 LEU B C 1
ATOM 6115 O O . LEU B 1 372 ? 7.373 65.633 21.085 1.00 49.28 372 LEU B O 1
ATOM 6120 N N . GLY B 1 373 ? 6.311 64.567 22.823 1.00 53.31 373 GLY B N 1
ATOM 6121 C CA . GLY B 1 373 ? 5.882 63.371 22.073 1.00 50.43 373 GLY B CA 1
ATOM 6122 C C . GLY B 1 373 ? 4.487 63.490 21.478 1.00 48.17 373 GLY B C 1
ATOM 6123 O O . GLY B 1 373 ? 4.065 62.475 20.869 1.00 53.97 373 GLY B O 1
ATOM 6124 N N . CYS B 1 374 ? 3.775 64.632 21.634 1.00 40.86 374 CYS B N 1
ATOM 6125 C CA . CYS B 1 374 ? 2.373 64.849 21.152 1.00 38.08 374 CYS B CA 1
ATOM 6126 C C . CYS B 1 374 ? 2.216 64.360 19.694 1.00 40.07 374 CYS B C 1
ATOM 6127 O O . CYS B 1 374 ? 2.961 64.833 18.813 1.00 35.72 374 CYS B O 1
ATOM 6130 N N . SER B 1 375 ? 1.289 63.419 19.463 1.00 39.18 375 SER B N 1
ATOM 6131 C CA . SER B 1 375 ? 0.868 6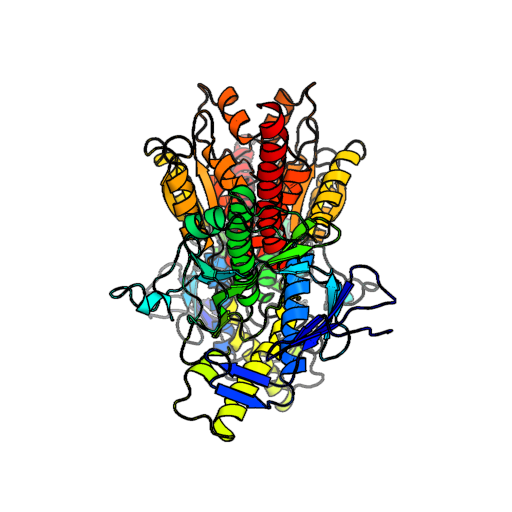2.914 18.138 1.00 37.63 375 SER B CA 1
ATOM 6132 C C . SER B 1 375 ? -0.333 63.711 17.607 1.00 36.58 375 SER B C 1
ATOM 6133 O O . SER B 1 375 ? -0.977 64.475 18.352 1.00 33.47 375 SER B O 1
ATOM 6136 N N . THR B 1 376 ? -0.628 63.501 16.331 1.00 36.16 376 THR B N 1
ATOM 6137 C CA . THR B 1 376 ? -1.770 64.102 15.621 1.00 36.84 376 THR B CA 1
ATOM 6138 C C . THR B 1 376 ? -2.505 62.977 14.907 1.00 35.27 376 THR B C 1
ATOM 6139 O O . THR B 1 376 ? -1.845 62.136 14.274 1.00 38.74 376 THR B O 1
ATOM 6143 N N . VAL B 1 377 ? -3.805 62.899 15.175 1.00 36.03 377 VAL B N 1
ATOM 6144 C CA . VAL B 1 377 ? -4.798 62.098 14.415 1.00 37.96 377 VAL B CA 1
ATOM 6145 C C . VAL B 1 377 ? -5.953 63.030 14.048 1.00 37.91 377 VAL B C 1
ATOM 6146 O O . VAL B 1 377 ? -6.638 63.476 14.979 1.00 38.08 377 VAL B O 1
ATOM 6150 N N . LEU B 1 378 ? -6.153 63.280 12.751 1.00 38.01 378 LEU B N 1
ATOM 6151 C CA . LEU B 1 378 ? -7.242 64.154 12.244 1.00 41.47 378 LEU B CA 1
ATOM 6152 C C . LEU B 1 378 ? -8.613 63.502 12.459 1.00 42.14 378 LEU B C 1
ATOM 6153 O O . LEU B 1 378 ? -9.548 64.199 12.901 1.00 44.01 378 LEU B O 1
ATOM 6158 N N . SER B 1 379 ? -8.759 62.218 12.182 1.00 40.48 379 SER B N 1
ATOM 6159 C CA . SER B 1 379 ? -10.096 61.599 12.290 1.00 42.34 379 SER B CA 1
ATOM 6160 C C . SER B 1 379 ? -10.491 61.553 13.763 1.00 43.36 379 SER B C 1
ATOM 6161 O O . SER B 1 379 ? -9.685 61.145 14.592 1.00 39.39 379 SER B O 1
ATOM 6164 N N . PRO B 1 380 ? -11.709 62.006 14.144 1.00 41.92 380 PRO B N 1
ATOM 6165 C CA . PRO B 1 380 ? -12.215 61.785 15.505 1.00 37.74 380 PRO B CA 1
ATOM 6166 C C . PRO B 1 380 ? -12.419 60.296 15.831 1.00 38.10 380 PRO B C 1
ATOM 6167 O O . PRO B 1 380 ? -12.018 59.879 16.871 1.00 42.14 380 PRO B O 1
ATOM 6171 N N . GLU B 1 381 ? -13.006 59.515 14.930 1.00 36.59 381 GLU B N 1
ATOM 6172 C CA . GLU B 1 381 ? -13.133 58.036 15.100 1.00 38.46 381 GLU B CA 1
ATOM 6173 C C . GLU B 1 381 ? -11.727 57.417 15.136 1.00 34.06 381 GLU B C 1
ATOM 6174 O O . GLU B 1 381 ? -11.465 56.532 15.976 1.00 27.76 381 GLU B O 1
ATOM 6180 N N . GLY B 1 382 ? -10.842 57.913 14.281 1.00 30.05 382 GLY B N 1
ATOM 6181 C CA . GLY B 1 382 ? -9.420 57.542 14.302 1.00 31.39 382 GLY B CA 1
ATOM 6182 C C . GLY B 1 382 ? -8.733 57.803 15.638 1.00 29.34 382 GLY B C 1
ATOM 6183 O O . GLY B 1 382 ? -7.890 56.975 16.037 1.00 33.45 382 GLY B O 1
ATOM 6184 N N . SER B 1 383 ? -9.002 58.924 16.288 1.00 27.01 383 SER B N 1
ATOM 6185 C CA . SER B 1 383 ? -8.445 59.278 17.616 1.00 28.37 383 SER B CA 1
ATOM 6186 C C . SER B 1 383 ? -8.667 58.100 18.558 1.00 26.76 383 SER B C 1
ATOM 6187 O O . SER B 1 383 ? -7.750 57.610 19.204 1.00 29.67 383 SER B O 1
ATOM 6190 N N . ALA B 1 384 ? -9.919 57.692 18.619 1.00 27.45 384 ALA B N 1
ATOM 6191 C CA . ALA B 1 384 ? -10.416 56.649 19.533 1.00 29.97 384 ALA B CA 1
ATOM 6192 C C . ALA B 1 384 ? -9.745 55.333 19.150 1.00 26.72 384 ALA B C 1
ATOM 6193 O O . ALA B 1 384 ? -9.201 54.669 20.007 1.00 26.90 384 ALA B O 1
ATOM 6195 N N . GLN B 1 385 ? -9.697 55.048 17.864 1.00 27.09 385 GLN B N 1
ATOM 6196 C CA . GLN B 1 385 ? -9.042 53.836 17.338 1.00 25.89 385 GLN B CA 1
ATOM 6197 C C . GLN B 1 385 ? -7.573 53.853 17.754 1.00 27.44 385 GLN B C 1
ATOM 6198 O O . GLN B 1 385 ? -7.059 52.818 18.231 1.00 26.06 385 GLN B O 1
ATOM 6204 N N . PHE B 1 386 ? -6.899 54.987 17.602 1.00 26.19 386 PHE B N 1
ATOM 6205 C CA . PHE B 1 386 ? -5.481 55.054 17.982 1.00 24.62 386 PHE B CA 1
ATOM 6206 C C . PHE B 1 386 ? -5.407 54.797 19.480 1.00 25.38 386 PHE B C 1
ATOM 6207 O O . PHE B 1 386 ? -4.535 54.019 19.923 1.00 28.90 386 PHE B O 1
ATOM 6215 N N . ALA B 1 387 ? -6.307 55.389 20.247 1.00 24.67 387 ALA B N 1
ATOM 6216 C CA . ALA B 1 387 ? -6.281 55.229 21.722 1.00 27.79 387 ALA B CA 1
ATOM 6217 C C . ALA B 1 387 ? -6.538 53.756 22.045 1.00 25.17 387 ALA B C 1
ATOM 6218 O O . ALA B 1 387 ? -5.815 53.209 22.852 1.00 26.63 387 ALA B O 1
ATOM 6220 N N . ALA B 1 388 ? -7.444 53.104 21.328 1.00 25.44 388 ALA B N 1
ATOM 6221 C CA . ALA B 1 388 ? -7.705 51.659 21.508 1.00 26.94 388 ALA B CA 1
ATOM 6222 C C . ALA B 1 388 ? -6.437 50.871 21.217 1.00 26.07 388 ALA B C 1
ATOM 6223 O O . ALA B 1 388 ? -6.103 49.971 22.002 1.00 25.50 388 ALA B O 1
ATOM 6225 N N . GLN B 1 389 ? -5.730 51.227 20.150 1.00 27.42 389 GLN B N 1
ATOM 6226 C CA . GLN B 1 389 ? -4.509 50.496 19.738 1.00 29.60 389 GLN B CA 1
ATOM 6227 C C . GLN B 1 389 ? -3.485 50.576 20.877 1.00 27.59 389 GLN B C 1
ATOM 6228 O O . GLN B 1 389 ? -2.831 49.533 21.181 1.00 25.12 389 GLN B O 1
ATOM 6234 N N . ILE B 1 390 ? -3.327 51.749 21.488 1.00 23.00 390 ILE B N 1
ATOM 6235 C CA . ILE B 1 390 ? -2.377 51.899 22.626 1.00 21.62 390 ILE B CA 1
ATOM 6236 C C . ILE B 1 390 ? -2.830 50.972 23.771 1.00 22.43 390 ILE B C 1
ATOM 6237 O O . ILE B 1 390 ? -2.028 50.247 24.341 1.00 21.47 390 ILE B O 1
ATOM 6242 N N . PHE B 1 391 ? -4.113 50.987 24.136 1.00 23.95 391 PHE B N 1
ATOM 6243 C CA . PHE B 1 391 ? -4.596 50.146 25.254 1.00 24.91 391 PHE B CA 1
ATOM 6244 C C . PHE B 1 391 ? -4.556 48.672 24.874 1.00 25.36 391 PHE B C 1
ATOM 6245 O O . PHE B 1 391 ? -4.451 47.828 25.766 1.00 28.32 391 PHE B O 1
ATOM 6253 N N . GLY B 1 392 ? -4.640 48.354 23.582 1.00 26.61 392 GLY B N 1
ATOM 6254 C CA . GLY B 1 392 ? -4.642 46.954 23.114 1.00 24.69 392 GLY B CA 1
ATOM 6255 C C . GLY B 1 392 ? -3.323 46.277 23.399 1.00 24.97 392 GLY B C 1
ATOM 6256 O O . GLY B 1 392 ? -3.299 45.047 23.426 1.00 25.65 392 GLY B O 1
ATOM 6257 N N . LEU B 1 393 ? -2.244 47.040 23.583 1.00 27.28 393 LEU B N 1
ATOM 6258 C CA . LEU B 1 393 ? -0.936 46.462 23.989 1.00 30.33 393 LEU B CA 1
ATOM 6259 C C . LEU B 1 393 ? -1.005 45.801 25.375 1.00 30.06 393 LEU B C 1
ATOM 6260 O O . LEU B 1 393 ? -0.197 44.919 25.643 1.00 36.70 393 LEU B O 1
ATOM 6265 N N . SER B 1 394 ? -1.932 46.200 26.227 1.00 33.97 394 SER B N 1
ATOM 6266 C CA . SER B 1 394 ? -2.004 45.790 27.655 1.00 38.09 394 SER B CA 1
ATOM 6267 C C . SER B 1 394 ? -3.375 45.160 27.982 1.00 35.44 394 SER B C 1
ATOM 6268 O O . SER B 1 394 ? -3.569 44.747 29.139 1.00 38.53 394 SER B O 1
ATOM 6271 N N . ASN B 1 395 ? -4.307 45.158 27.027 1.00 29.68 395 ASN B N 1
ATOM 6272 C CA . ASN B 1 395 ? -5.713 44.713 27.226 1.00 29.63 395 ASN B CA 1
ATOM 6273 C C . ASN B 1 395 ? -6.195 43.863 26.039 1.00 26.00 395 ASN B C 1
ATOM 6274 O O . ASN B 1 395 ? -6.463 44.409 24.980 1.00 24.46 395 ASN B O 1
ATOM 6279 N N . HIS B 1 396 ? -6.331 42.561 26.247 1.00 27.11 396 HIS B N 1
ATOM 6280 C CA . HIS B 1 396 ? -6.665 41.561 25.198 1.00 26.04 396 HIS B CA 1
ATOM 6281 C C . HIS B 1 396 ? -8.092 41.781 24.679 1.00 28.17 396 HIS B C 1
ATOM 6282 O O . HIS B 1 396 ? -8.350 41.429 23.527 1.00 30.26 396 HIS B O 1
ATOM 6289 N N . LEU B 1 397 ? -8.992 42.351 25.483 1.00 27.80 397 LEU B N 1
ATOM 6290 C CA . LEU B 1 397 ? -10.384 42.567 25.049 1.00 27.01 397 LEU B CA 1
ATOM 6291 C C . LEU B 1 397 ? -10.370 43.692 24.022 1.00 28.50 397 LEU B C 1
ATOM 6292 O O . LEU B 1 397 ? -11.023 43.516 22.976 1.00 27.55 397 LEU B O 1
ATOM 6297 N N . VAL B 1 398 ? -9.669 44.787 24.306 1.00 25.65 398 VAL B N 1
ATOM 6298 C CA . VAL B 1 398 ? -9.547 45.915 23.341 1.00 26.05 398 VAL B CA 1
ATOM 6299 C C . VAL B 1 398 ? -8.835 45.410 22.071 1.00 25.30 398 VAL B C 1
ATOM 6300 O O . VAL B 1 398 ? -9.302 45.693 20.959 1.00 20.68 398 VAL B O 1
ATOM 6304 N N . TRP B 1 399 ? -7.705 44.720 22.243 1.00 26.73 399 TRP B N 1
ATOM 6305 C CA . TRP B 1 399 ? -6.922 44.177 21.110 1.00 26.43 399 TRP B CA 1
ATOM 6306 C C . TRP B 1 399 ? -7.876 43.403 20.201 1.00 27.39 399 TRP B C 1
ATOM 6307 O O . TRP B 1 399 ? -7.850 43.599 18.990 1.00 28.60 399 TRP B O 1
ATOM 6318 N N . SER B 1 400 ? -8.704 42.557 20.801 1.00 25.76 400 SER B N 1
ATOM 6319 C CA . SER B 1 400 ? -9.543 41.586 20.069 1.00 25.05 400 SER B CA 1
ATOM 6320 C C . SER B 1 400 ? -10.598 42.343 19.277 1.00 26.53 400 SER B C 1
ATOM 6321 O O . SER B 1 400 ? -10.887 41.913 18.139 1.00 26.41 400 SER B O 1
ATOM 6324 N N . LYS B 1 401 ? -11.162 43.423 19.828 1.00 26.14 401 LYS B N 1
ATOM 6325 C CA . LYS B 1 401 ? -12.147 44.236 19.064 1.00 27.67 401 LYS B CA 1
ATOM 6326 C C . LYS B 1 401 ? -11.446 44.841 17.851 1.00 28.52 401 LYS B C 1
ATOM 6327 O O . LYS B 1 401 ? -12.088 44.917 16.784 1.00 29.30 401 LYS B O 1
ATOM 6333 N N . LEU B 1 402 ? -10.193 45.284 18.004 1.00 26.81 402 LEU B N 1
ATOM 6334 C CA . LEU B 1 402 ? -9.435 45.915 16.903 1.00 26.76 402 LEU B CA 1
ATOM 6335 C C . LEU B 1 402 ? -9.181 44.832 15.839 1.00 28.28 402 LEU B C 1
ATOM 6336 O O . LEU B 1 402 ? -9.338 45.103 14.638 1.00 26.16 402 LEU B O 1
ATOM 6341 N N . ARG B 1 403 ? -8.821 43.629 16.267 1.00 28.18 403 ARG B N 1
ATOM 6342 C CA . ARG B 1 403 ? -8.444 42.540 15.339 1.00 26.72 403 ARG B CA 1
ATOM 6343 C C . ARG B 1 403 ? -9.673 42.082 14.557 1.00 26.52 403 ARG B C 1
ATOM 6344 O O . ARG B 1 403 ? -9.568 41.919 13.328 1.00 27.63 403 ARG B O 1
ATOM 6352 N N . ALA B 1 404 ? -10.790 41.854 15.233 1.00 25.04 404 ALA B N 1
ATOM 6353 C CA . ALA B 1 404 ? -12.057 41.462 14.571 1.00 26.67 404 ALA B CA 1
ATOM 6354 C C . ALA B 1 404 ? -12.484 42.563 13.586 1.00 27.33 404 ALA B C 1
ATOM 6355 O O . ALA B 1 404 ? -12.959 42.252 12.443 1.00 28.18 404 ALA B O 1
ATOM 6357 N N . SER B 1 405 ? -12.279 43.811 13.967 1.00 28.66 405 SER B N 1
ATOM 6358 C CA . SER B 1 405 ? -12.617 44.981 13.112 1.00 31.14 405 SER B CA 1
ATOM 6359 C C . SER B 1 405 ? -11.789 44.977 11.816 1.00 30.26 405 SER B C 1
ATOM 6360 O O . SER B 1 405 ? -12.340 45.278 10.739 1.00 28.16 405 SER B O 1
ATOM 6363 N N . ILE B 1 406 ? -10.510 44.624 11.889 1.00 28.71 406 ILE B N 1
ATOM 6364 C CA . ILE B 1 406 ? -9.713 44.422 10.656 1.00 28.43 406 ILE B CA 1
ATOM 6365 C C . ILE B 1 406 ? -10.402 43.354 9.793 1.00 27.92 406 ILE B C 1
ATOM 6366 O O . ILE B 1 406 ? -10.553 43.555 8.559 1.00 26.26 406 ILE B O 1
ATOM 6371 N N . LEU B 1 407 ? -10.825 42.252 10.397 1.00 25.38 407 LEU B N 1
ATOM 6372 C CA . LEU B 1 407 ? -11.418 41.159 9.597 1.00 26.78 407 LEU B CA 1
ATOM 6373 C C . LEU B 1 407 ? -12.702 41.691 8.955 1.00 29.78 407 LEU B C 1
ATOM 6374 O O . LEU B 1 407 ? -12.877 41.509 7.747 1.00 29.09 407 LEU B O 1
ATOM 6379 N N . ASN B 1 408 ? -13.589 42.296 9.754 1.00 26.68 408 ASN B N 1
ATOM 6380 C CA . ASN B 1 408 ? -14.967 42.614 9.310 1.00 26.52 408 ASN B CA 1
ATOM 6381 C C . ASN B 1 408 ? -14.873 43.659 8.186 1.00 29.49 408 ASN B C 1
ATOM 6382 O O . ASN B 1 408 ? -15.582 43.506 7.159 1.00 25.89 408 ASN B O 1
ATOM 6387 N N . THR B 1 409 ? -13.977 44.633 8.318 1.00 28.47 409 THR B N 1
ATOM 6388 C CA . THR B 1 409 ? -13.778 45.682 7.299 1.00 28.07 409 THR B CA 1
ATOM 6389 C C . THR B 1 409 ? -13.372 45.001 6.001 1.00 26.62 409 THR B C 1
ATOM 6390 O O . THR B 1 409 ? -13.780 45.436 4.940 1.00 27.16 409 THR B O 1
ATOM 6394 N N . TRP B 1 410 ? -12.488 44.034 6.105 1.00 26.93 410 TRP B N 1
ATOM 6395 C CA . TRP B 1 410 ? -11.946 43.340 4.921 1.00 26.62 410 TRP B CA 1
ATOM 6396 C C . TRP B 1 410 ? -13.082 42.538 4.298 1.00 24.47 410 TRP B C 1
ATOM 6397 O O . TRP B 1 410 ? -13.224 42.560 3.062 1.00 22.76 410 TRP B O 1
ATOM 6408 N N . ILE B 1 411 ? -13.906 41.894 5.122 1.00 24.34 411 ILE B N 1
ATOM 6409 C CA . ILE B 1 411 ? -15.070 41.134 4.594 1.00 26.06 411 ILE B CA 1
ATOM 6410 C C . ILE B 1 411 ? -16.011 42.081 3.845 1.00 27.67 411 ILE B C 1
ATOM 6411 O O . ILE B 1 411 ? -16.506 41.700 2.753 1.00 27.99 411 ILE B O 1
ATOM 6416 N N . SER B 1 412 ? -16.271 43.259 4.400 1.00 26.65 412 SER B N 1
ATOM 6417 C CA . SER B 1 412 ? -17.148 44.259 3.745 1.00 30.94 412 SER B CA 1
ATOM 6418 C C . SER B 1 412 ? -16.620 44.631 2.355 1.00 30.58 412 SER B C 1
A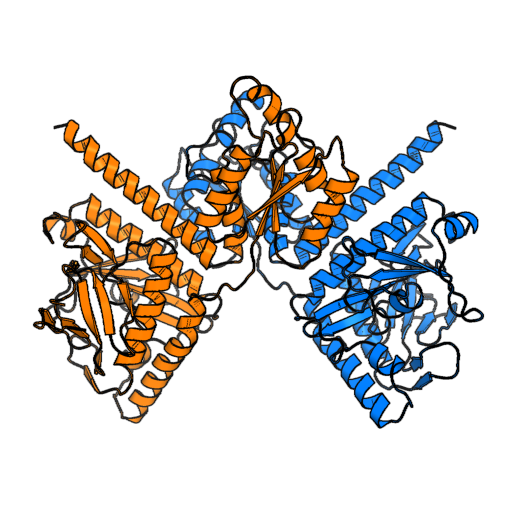TOM 6419 O O . SER B 1 412 ? -17.453 44.816 1.450 1.00 29.73 412 SER B O 1
ATOM 6422 N N . LEU B 1 413 ? -15.299 44.757 2.206 1.00 28.03 413 LEU B N 1
ATOM 6423 C CA . LEU B 1 413 ? -14.689 45.092 0.904 1.00 29.51 413 LEU B CA 1
ATOM 6424 C C . LEU B 1 413 ? -14.958 43.954 -0.062 1.00 27.53 413 LEU B C 1
ATOM 6425 O O . LEU B 1 413 ? -15.425 44.270 -1.145 1.00 28.01 413 LEU B O 1
ATOM 6430 N N . LYS B 1 414 ? -14.670 42.715 0.341 1.00 28.52 414 LYS B N 1
ATOM 6431 C CA . LYS B 1 414 ? -14.946 41.511 -0.492 1.00 33.03 414 LYS B CA 1
ATOM 6432 C C . LYS B 1 414 ? -16.417 41.569 -0.928 1.00 32.54 414 LYS B C 1
ATOM 6433 O O . LYS B 1 414 ? -16.697 41.346 -2.118 1.00 32.15 414 LYS B O 1
ATOM 6439 N N . GLN B 1 415 ? -17.333 41.905 -0.012 1.00 35.24 415 GLN B N 1
ATOM 6440 C CA . GLN B 1 415 ? -18.792 41.806 -0.287 1.00 35.04 415 GLN B CA 1
ATOM 6441 C C . GLN B 1 415 ? -19.116 42.912 -1.283 1.00 35.36 415 GLN B C 1
ATOM 6442 O O . GLN B 1 415 ? -19.720 42.606 -2.293 1.00 33.81 415 GLN B O 1
ATOM 6448 N N . ALA B 1 416 ? -18.646 44.131 -1.052 1.00 35.26 416 ALA B N 1
ATOM 6449 C CA . ALA B 1 416 ? -18.893 45.260 -1.973 1.00 32.38 416 ALA B CA 1
ATOM 6450 C C . ALA B 1 416 ? -18.299 44.956 -3.359 1.00 35.38 416 ALA B C 1
ATOM 6451 O O . ALA B 1 416 ? -18.929 45.347 -4.340 1.00 36.71 416 ALA B O 1
ATOM 6453 N N . ASP B 1 417 ? -17.099 44.361 -3.446 1.00 34.73 417 ASP B N 1
ATOM 6454 C CA . ASP B 1 417 ? -16.476 44.013 -4.747 1.00 36.64 417 ASP B CA 1
ATOM 6455 C C . ASP B 1 417 ? -17.365 42.983 -5.468 1.00 36.32 417 ASP B C 1
ATOM 6456 O O . ASP B 1 417 ? -17.624 43.189 -6.652 1.00 38.49 417 ASP B O 1
ATOM 6461 N N . LYS B 1 418 ? -17.829 41.945 -4.772 1.00 32.97 418 LYS B N 1
ATOM 6462 C CA . LYS B 1 418 ? -18.722 40.905 -5.354 1.00 40.50 418 LYS B CA 1
ATOM 6463 C C . LYS B 1 418 ? -20.008 41.563 -5.878 1.00 36.64 418 LYS B C 1
ATOM 6464 O O . LYS B 1 418 ? -20.445 41.175 -6.947 1.00 38.72 418 LYS B O 1
ATOM 6470 N N . LYS B 1 419 ? -20.565 42.546 -5.170 1.00 40.70 419 LYS B N 1
ATOM 6471 C CA . LYS B 1 419 ? -21.792 43.255 -5.586 1.00 43.65 419 LYS B CA 1
ATOM 6472 C C . LYS B 1 419 ? -21.480 43.938 -6.913 1.00 46.69 419 LYS B C 1
ATOM 6473 O O . LYS B 1 419 ? -22.127 43.556 -7.921 1.00 37.50 419 LYS B O 1
ATOM 6479 N N . ILE B 1 420 ? -20.490 44.850 -6.933 1.00 49.69 420 ILE B N 1
ATOM 6480 C CA . ILE B 1 420 ? -20.195 45.706 -8.119 1.00 48.40 420 ILE B CA 1
ATOM 6481 C C . ILE B 1 420 ? -19.682 44.853 -9.287 1.00 44.22 420 ILE B C 1
ATOM 6482 O O . ILE B 1 420 ? -19.937 45.195 -10.403 1.00 41.53 420 ILE B O 1
ATOM 6487 N N . ARG B 1 421 ? -19.022 43.742 -9.033 1.00 42.25 421 ARG B N 1
ATOM 6488 C CA . ARG B 1 421 ? -18.531 42.809 -10.076 1.00 46.37 421 ARG B CA 1
ATOM 6489 C C . ARG B 1 421 ? -19.710 42.303 -10.924 1.00 52.32 421 ARG B C 1
ATOM 6490 O O . ARG B 1 421 ? -19.481 41.997 -12.092 1.00 60.58 421 ARG B O 1
ATOM 6498 N N . GLU B 1 422 ? -20.922 42.202 -10.368 1.00 65.13 422 GLU B N 1
ATOM 6499 C CA . GLU B 1 422 ? -22.155 41.791 -11.107 1.00 70.52 422 GLU B CA 1
ATOM 6500 C C . GLU B 1 422 ? -22.501 42.805 -12.213 1.00 74.23 422 GLU B C 1
ATOM 6501 O O . GLU B 1 422 ? -23.001 42.384 -13.264 1.00 84.66 422 GLU B O 1
ATOM 6507 N N . CYS B 1 423 ? -22.274 44.098 -11.987 1.00 71.54 423 CYS B N 1
ATOM 6508 C CA . CYS B 1 423 ? -22.662 45.194 -12.918 1.00 72.91 423 CYS B CA 1
ATOM 6509 C C . CYS B 1 423 ? -21.621 45.299 -14.057 1.00 78.48 423 CYS B C 1
ATOM 6510 O O . CYS B 1 423 ? -21.677 46.272 -14.847 1.00 66.26 423 CYS B O 1
ATOM 6513 N N . ASN B 1 424 ? -20.734 44.304 -14.180 1.00 81.90 424 ASN B N 1
ATOM 6514 C CA . ASN B 1 424 ? -19.693 44.214 -15.238 1.00 78.07 424 ASN B CA 1
ATOM 6515 C C . ASN B 1 424 ? -20.049 43.127 -16.257 1.00 86.97 424 ASN B C 1
ATOM 6516 O O . ASN B 1 424 ? -19.227 42.926 -17.189 1.00 86.60 424 ASN B O 1
ATOM 6521 N N . LEU B 1 425 ? -21.180 42.430 -16.073 1.00 96.81 425 LEU B N 1
ATOM 6522 C CA . LEU B 1 425 ? -21.631 41.308 -16.955 1.00 100.16 425 LEU B CA 1
ATOM 6523 C C . LEU B 1 425 ? -22.470 41.847 -18.125 1.00 95.24 425 LEU B C 1
ATOM 6524 O O . LEU B 1 425 ? -22.004 42.641 -18.953 1.00 87.98 425 LEU B O 1
#

CATH classification: 3.40.50.1970